Protein 9LB6 (pdb70)

Radius of gyration: 27.04 Å; Cα contacts (8 Å, |Δi|>4): 1771; chains: 1; bounding box: 59×64×82 Å

Sequence (775 aa):
AWRLMYNGLETEKRAYGQESLLTLGNGYVGWRGASVFQSFDEHNYPGLYVAGVFNQTRTEVANKDVVNEDMVNLPNPQLFKLTLDDQPVVINHDTITHREAGVDFQNGLFTEELTVAVPQGQLTLRTVKAVDPKQYHMLGIQLAITADFSAQLQVESIIDGTLLNQNVARYRAFDSREFNVTEIAGDILTAKTRSTDIDIVVGAETTSDVMTFQNVEGPADMQVSTGEVTLQTNQTVQIDKLIAIGTSYELSEPLVFVQAALATHSVDKVIESSTAYWQEVWETADIQLDSDDPDMQLMIRMNIFHIRQAAQHEANKDLDASVGSRGLTGEGYRGHIFWDEIFVVPYYAANDPETARDILRYRIKRIDAAKKNAILDGEAGAMFPWQSGMYGDEQSQFIHLNTVNNEWEPDNSRLQRHVSLTIAYNIWVYTQITGDTSLLREGGLELLLETTKFWLNKAEEDADGRYHIAGVMGPDEYHEAYPGTEAGGIKDNAYTNLMLTWSLNWLLELAETQTEMFESVAHETDFGSDWLNLAKNVSKGLALEISPEGIIAQYAGYFDLEAVDFAAYEAKYGDIHRIDRLLKAEGLSPDDYQVAKQADTLMTIYNLGNRHMAKLVAQLGYDLPENWLALNKDYYLARTVHGSTTSRPVFAGIDVTLNNMDEALDYLTTAIGSDYYDIQGGTTAEGVHIGVMGETLEVIQNEFGGVMLRDGLVSIAPNLPTSWHRLAFTQKYRGTMLTFEMTPEAVTVMADAPLDVEVYGQPVSLAANTAQTFT

Solvent-accessible surface area: 28488 Å² total; per-residue (Å²): 85,48,135,0,66,27,110,32,66,54,61,101,78,92,11,3,3,27,10,0,4,0,2,0,6,2,1,0,0,2,4,1,5,0,14,1,16,18,48,85,51,113,40,18,2,8,4,2,0,0,8,14,1,9,0,45,7,161,19,122,45,38,142,93,92,16,53,7,1,14,5,0,3,0,0,6,0,1,4,2,95,6,22,4,73,128,118,100,17,85,18,56,56,136,29,20,91,74,28,55,1,1,0,36,0,89,32,2,23,1,36,8,44,3,17,0,49,14,138,70,29,85,0,40,1,106,1,9,1,0,6,0,2,95,107,22,11,6,0,0,0,40,0,17,0,27,1,72,20,65,8,74,0,58,0,53,1,2,0,11,0,58,27,71,15,26,1,2,46,131,36,86,85,50,47,12,46,2,2,81,28,78,90,69,51,46,52,12,0,19,0,81,3,114,67,9,97,4,50,0,1,0,0,5,60,10,62,25,147,94,16,118,24,114,47,65,181,32,81,87,51,29,5,4,10,28,6,108,18,63,0,82,74,109,100,68,6,94,1,39,2,2,0,0,0,0,0,41,60,42,34,116,112,13,68,84,77,0,93,56,12,11,87,102,36,30,4,92,115,0,32,106,23,1,43,47,26,7,119,107,18,23,114,47,5,17,3,70,6,77,29,104,41,129,46,2,30,22,1,0,17,2,2,0,0,2,0,17,9,10,0,6,50,67,0,3,80,77,9,29,6,16,5,6,14,11,3,22,8,1,6,0,103,37,7,4,8,18,12,29,4,1,7,1,0,37,18,0,1,7,9,25,35,97,0,0,50,8,0,3,74,7,2,25,134,10,5,96,21,0,63,130,9,0,125,128,47,69,37,33,13,0,0,2,1,12,34,1,0,26,110,0,52,15,26,6,60,96,66,105,45,34,131,138,77,116,119,58,77,89,25,23,35,43,21,2,8,0,1,1,2,0,1,1,5,1,1,12,2,6,14,35,8,26,40,39,48,42,1,1,141,110,10,0,0,53,0,2,0,10,4,2,29,0,2,3,78,34,17,102,110,57,113,133,34,62,17,32,0,27,25,1,5,3,1,1,59,8,3,60,7,65,65,90,64,156,69,23,7,2,79,9,1,1,0,0,0,0,0,0,0,6,2,0,44,9,0,32,87,8,19,140,88,48,50,133,3,11,111,56,12,12,152,125,9,107,7,32,88,108,50,40,85,52,0,94,82,0,0,114,8,0,9,16,68,42,19,136,119,2,11,0,2,3,2,18,24,0,56,130,19,109,74,16,91,39,70,51,33,85,90,148,88,52,84,18,52,51,0,14,148,35,2,115,90,62,70,70,43,7,22,52,34,19,0,2,32,16,5,6,2,2,4,0,14,17,0,3,17,41,150,44,0,20,113,2,0,64,50,1,56,44,133,39,41,173,86,16,12,34,59,0,10,84,39,8,36,67,51,15,13,19,14,26,47,14,0,77,1,4,0,0,4,3,0,6,70,44,105,65,40,119,55,0,38,88,39,0,42,74,5,6,3,34,5,50,98,16,156,127,23,14,34,1,4,36,0,0,33,3,4,5,4,3,0,0,2,20,0,0,8,33,30,0,0,10,0,38,7,22,58,40,53,0,27,0,44,11,48,14,6,124,26,1,91,76,0,11,7,22,2,58,7,110,78,14,45,0,53,6,73,0,51,48,140,28,2,34,0,50,0,65,30,102,33,106,3,52,5,110,48,112,112,20,82,4,54,40,96,76,54,60,80,46,140

Organism: NCBI:txid759620

InterPro domains:
  IPR005194 Glycoside hydrolase family 65, C-terminal [PF03633] (714-770)
  IPR005195 Glycoside hydrolase, family 65, central catalytic [PF03632] (305-701)
  IPR005196 Glycoside hydrolase, family 65, N-terminal [PF03636] (17-252)
  IPR008928 Six-hairpin glycosidase superfamily [SSF48208] (264-765)
  IPR011013 Galactose mutarotase-like domain superfamily [SSF74650] (4-254)
  IPR012341 Six-hairpin glycosidase-like superfamily [G3DSA:1.50.10.10] (300-703)
  IPR017045 Maltose phosphorylase/glycosyl hydrolase/vacuolar acid trehalase [PIRSF036289] (4-774)
  IPR037018 Glycoside hydrolase family 65, N-terminal domain [G3DSA:2.70.98.40] (1-255)

B-factor: mean 20.32, std 10.54, range [5.59, 82.86]

Structure (mmCIF, N/CA/C/O backbone):
data_9LB6
#
_entry.id   9LB6
#
_cell.length_a   179.541
_cell.length_b   61.695
_cell.length_c   77.048
_cell.angle_alpha   90.000
_cell.angle_beta   105.820
_cell.angle_gamma   90.000
#
_symmetry.space_group_name_H-M   'C 1 2 1'
#
loop_
_entity.id
_entity.type
_entity.pdbx_description
1 polymer 'Trehalose-6-phosphate hydrolase'
2 non-polymer 'TETRAETHYLENE GLYCOL'
3 water water
#
loop_
_atom_site.group_PDB
_atom_site.id
_atom_site.type_symbol
_atom_site.label_atom_id
_atom_site.label_alt_id
_atom_site.label_comp_id
_atom_site.label_asym_id
_atom_site.label_entity_id
_atom_site.label_seq_id
_atom_site.pdbx_PDB_ins_code
_atom_site.Cartn_x
_atom_site.Cartn_y
_atom_site.Cartn_z
_atom_site.occupancy
_atom_site.B_iso_or_equiv
_atom_site.auth_seq_id
_atom_site.auth_comp_id
_atom_site.auth_asym_id
_atom_site.auth_atom_id
_atom_site.pdbx_PDB_model_num
ATOM 1 N N . ALA A 1 1 ? -12.33888 -18.87600 2.22307 1.000 27.31516 5 ALA A N 1
ATOM 2 C CA . ALA A 1 1 ? -13.04989 -19.05999 0.96860 1.000 25.53725 5 ALA A CA 1
ATOM 3 C C . ALA A 1 1 ? -14.41920 -18.39691 0.99864 1.000 20.10349 5 ALA A C 1
ATOM 4 O O . ALA A 1 1 ? -14.80123 -17.71152 0.05008 1.000 14.91811 5 ALA A O 1
ATOM 6 N N . TRP A 1 2 ? -15.14679 -18.62422 2.09689 1.000 16.68142 6 TRP A N 1
ATOM 7 C CA . TRP A 1 2 ? -16.53126 -18.20071 2.23573 1.000 20.23070 6 TRP A CA 1
ATOM 8 C C . TRP A 1 2 ? -16.77752 -17.24017 3.38587 1.000 18.64159 6 TRP A C 1
ATOM 9 O O . TRP A 1 2 ? -17.88635 -16.69823 3.48631 1.000 20.81992 6 TRP A O 1
ATOM 20 N N . ARG A 1 3 ? -15.80884 -17.02682 4.26717 1.000 14.00023 7 ARG A N 1
ATOM 21 C CA . ARG A 1 3 ? -16.03267 -16.22911 5.46388 1.000 17.69125 7 ARG A CA 1
ATOM 22 C C . ARG A 1 3 ? -15.04803 -15.07662 5.50556 1.000 20.52450 7 ARG A C 1
ATOM 23 O O . ARG A 1 3 ? -13.83688 -15.28070 5.37211 1.000 19.78442 7 ARG A O 1
ATOM 31 N N . LEU A 1 4 ? -15.57328 -13.87609 5.70628 1.000 16.56995 8 LEU A N 1
ATOM 32 C CA . LEU A 1 4 ? -14.76724 -12.69914 6.01073 1.000 19.51679 8 LEU A CA 1
ATOM 33 C C . LEU A 1 4 ? -14.59904 -12.62362 7.52373 1.000 22.51661 8 LEU A C 1
ATOM 34 O O . LEU A 1 4 ? -15.57588 -12.38317 8.23498 1.000 19.28136 8 LEU A O 1
ATOM 39 N N . MET A 1 5 ? -13.36881 -12.83075 8.01171 1.000 20.85494 9 MET A N 1
ATOM 40 C CA . MET A 1 5 ? -13.04646 -12.91370 9.43817 1.000 23.13813 9 MET A CA 1
ATOM 41 C C . MET A 1 5 ? -12.00618 -11.88050 9.84690 1.000 24.14153 9 MET A C 1
ATOM 42 O O . MET A 1 5 ? -11.02376 -11.65539 9.13378 1.000 21.32656 9 MET A O 1
ATOM 47 N N . TYR A 1 6 ? -12.20293 -11.29572 11.02621 1.000 17.84711 10 TYR A N 1
ATOM 48 C CA . TYR A 1 6 ? -11.22864 -10.41323 11.64562 1.000 20.55368 10 TYR A CA 1
ATOM 49 C C . TYR A 1 6 ? -10.91909 -10.91409 13.05153 1.000 24.29508 10 TYR A C 1
ATOM 50 O O . TYR A 1 6 ? -11.82170 -11.34356 13.78056 1.000 21.38560 10 TYR A O 1
ATOM 59 N N . ASN A 1 7 ? -9.63858 -10.88281 13.41576 1.000 22.12411 11 ASN A N 1
ATOM 60 C CA . ASN A 1 7 ? -9.17391 -11.26588 14.74205 1.000 25.90042 11 ASN A CA 1
ATOM 61 C C . ASN A 1 7 ? -8.45122 -10.09968 15.39388 1.000 27.36389 11 ASN A C 1
ATOM 62 O O . ASN A 1 7 ? -7.62176 -9.43957 14.75918 1.000 31.54610 11 ASN A O 1
ATOM 67 N N . GLY A 1 8 ? -8.75031 -9.86583 16.66609 1.000 26.11819 12 GLY A N 1
ATOM 68 C CA . GLY A 1 8 ? -8.12773 -8.79365 17.40987 1.000 21.09783 12 GLY A CA 1
ATOM 69 C C . GLY A 1 8 ? -8.85260 -7.47198 17.23755 1.000 26.68407 12 GLY A C 1
ATOM 70 O O . GLY A 1 8 ? -9.56882 -7.23624 16.26334 1.000 29.14490 12 GLY A O 1
ATOM 71 N N . LEU A 1 9 ? -8.65362 -6.59551 18.21461 1.000 25.91616 13 LEU A N 1
ATOM 72 C CA . LEU A 1 9 ? -9.26803 -5.28069 18.18622 1.000 23.82036 13 LEU A CA 1
ATOM 73 C C . LEU A 1 9 ? -8.57277 -4.38198 17.17433 1.000 25.81668 13 LEU A C 1
ATOM 74 O O . LEU A 1 9 ? -7.36222 -4.48153 16.94574 1.000 26.40784 13 LEU A O 1
ATOM 79 N N . GLU A 1 10 ? -9.35803 -3.50367 16.56458 1.000 23.50497 14 GLU A N 1
ATOM 80 C CA . GLU A 1 10 ? -8.86506 -2.43014 15.71416 1.000 24.62773 14 GLU A CA 1
ATOM 81 C C . GLU A 1 10 ? -9.34185 -1.11128 16.29692 1.000 23.52436 14 GLU A C 1
ATOM 82 O O . GLU A 1 10 ? -10.23249 -1.07537 17.15208 1.000 22.49621 14 GLU A O 1
ATOM 88 N N . THR A 1 11 ? -8.75057 -0.01331 15.82868 1.000 19.00796 15 THR A N 1
ATOM 89 C CA . THR A 1 11 ? -9.05937 1.29398 16.37449 1.000 21.59204 15 THR A CA 1
ATOM 90 C C . THR A 1 11 ? -9.42757 2.27705 15.27158 1.000 22.13333 15 THR A C 1
ATOM 91 O O . THR A 1 11 ? -9.05315 2.11844 14.10509 1.000 19.39045 15 THR A O 1
ATOM 95 N N . GLU A 1 12 ? -10.18676 3.29419 15.68128 1.000 20.78514 16 GLU A N 1
ATOM 96 C CA . GLU A 1 12 ? -10.54041 4.48532 14.89380 1.000 20.77504 16 GLU A CA 1
ATOM 97 C C . GLU A 1 12 ? -11.01911 4.05776 13.50526 1.000 24.87658 16 GLU A C 1
ATOM 98 O O . GLU A 1 12 ? -11.84707 3.13873 13.40815 1.000 19.73592 16 GLU A O 1
ATOM 104 N N . LYS A 1 13 ? -10.55017 4.68960 12.42233 1.000 19.21105 17 LYS A N 1
ATOM 105 C CA . LYS A 1 13 ? -11.15644 4.44309 11.11822 1.000 22.46815 17 LYS A CA 1
ATOM 106 C C . LYS A 1 13 ? -10.91259 3.02434 10.61346 1.000 20.91121 17 LYS A C 1
ATOM 107 O O . LYS A 1 13 ? -11.68818 2.53630 9.78599 1.000 19.75914 17 LYS A O 1
ATOM 113 N N . ARG A 1 14 ? -9.86842 2.34615 11.09605 1.000 20.03334 18 ARG A N 1
ATOM 114 C CA . ARG A 1 14 ? -9.68131 0.94347 10.74255 1.000 23.27601 18 ARG A CA 1
ATOM 115 C C . ARG A 1 14 ? -10.79855 0.08346 11.31755 1.000 22.06449 18 ARG A C 1
ATOM 116 O O . ARG A 1 14 ? -11.27819 -0.85105 10.65952 1.000 22.22518 18 ARG A O 1
ATOM 124 N N . ALA A 1 15 ? -11.21143 0.37440 12.54956 1.000 16.46745 19 ALA A N 1
ATOM 125 C CA . ALA A 1 15 ? -12.34210 -0.32915 13.14183 1.000 20.18064 19 ALA A CA 1
ATOM 126 C C . ALA A 1 15 ? -13.63882 -0.00718 12.40741 1.000 14.69304 19 ALA A C 1
ATOM 127 O O . ALA A 1 15 ? -14.44824 -0.90289 12.14333 1.000 14.15178 19 ALA A O 1
ATOM 129 N N . TYR A 1 16 ? -13.86570 1.27294 12.09827 1.000 15.50272 20 TYR A N 1
ATOM 130 C CA . TYR A 1 16 ? -15.04426 1.65511 11.31895 1.000 16.27470 20 TYR A CA 1
ATOM 131 C C . TYR A 1 16 ? -15.07520 0.91917 9.98698 1.000 15.63523 20 TYR A C 1
ATOM 132 O O . TYR A 1 16 ? -16.14696 0.52695 9.50947 1.000 13.29322 20 TYR A O 1
ATOM 141 N N . GLY A 1 17 ? -13.90580 0.74452 9.36569 1.000 13.57845 21 GLY A N 1
ATOM 142 C CA . GLY A 1 17 ? -13.85829 0.11219 8.05408 1.000 16.95163 21 GLY A CA 1
ATOM 143 C C . GLY A 1 17 ? -14.25652 -1.34913 8.09971 1.000 16.10818 21 GLY A C 1
ATOM 144 O O . GLY A 1 17 ? -14.92437 -1.85048 7.18805 1.000 13.86612 21 GLY A O 1
ATOM 145 N N . GLN A 1 18 ? -13.86520 -2.05216 9.16969 1.000 14.07275 22 GLN A N 1
ATOM 146 C CA . GLN A 1 18 ? -14.30563 -3.43274 9.34173 1.000 15.61749 22 GLN A CA 1
ATOM 147 C C . GLN A 1 18 ? -15.81653 -3.50186 9.53335 1.000 13.55957 22 GLN A C 1
ATOM 148 O O . GLN A 1 18 ? -16.48082 -4.36362 8.95038 1.000 14.09825 22 GLN A O 1
ATOM 154 N N . GLU A 1 19 ? -16.37332 -2.60019 10.34661 1.000 14.58164 23 GLU A N 1
ATOM 155 C CA . GLU A 1 19 ? -17.82292 -2.54974 10.52432 1.000 12.48974 23 GLU A CA 1
ATOM 156 C C . GLU A 1 19 ? -18.52896 -2.39666 9.18328 1.000 11.96357 23 GLU A C 1
ATOM 157 O O . GLU A 1 19 ? -19.56939 -3.02051 8.94956 1.000 14.44870 23 GLU A O 1
ATOM 163 N N . SER A 1 20 ? -17.98335 -1.56079 8.29513 1.000 10.78108 24 SER A N 1
ATOM 164 C CA . SER A 1 20 ? -18.59088 -1.37788 6.97682 1.000 14.60697 24 SER A CA 1
ATOM 165 C C . SER A 1 20 ? -18.62710 -2.68949 6.20504 1.000 11.84427 24 SER A C 1
ATOM 166 O O . SER A 1 20 ? -19.66600 -3.07515 5.66492 1.000 12.69408 24 SER A O 1
ATOM 169 N N . LEU A 1 21 ? -17.49763 -3.39013 6.14375 1.000 11.40749 25 LEU A N 1
ATOM 170 C CA . LEU A 1 21 ? -17.43875 -4.63737 5.39326 1.000 13.72560 25 LEU A CA 1
ATOM 171 C C . LEU A 1 21 ? -18.23331 -5.75342 6.05752 1.000 12.44437 25 LEU A C 1
ATOM 172 O O . LEU A 1 21 ? -18.62044 -6.71612 5.37740 1.000 12.42114 25 LEU A O 1
ATOM 177 N N . LEU A 1 22 ? -18.50379 -5.64698 7.35780 1.000 10.57431 26 LEU A N 1
ATOM 178 C CA . LEU A 1 22 ? -19.31897 -6.62985 8.06446 1.000 10.83472 26 LEU A CA 1
ATOM 179 C C . LEU A 1 22 ? -20.79489 -6.26110 8.08861 1.000 10.42716 26 LEU A C 1
ATOM 180 O O . LEU A 1 22 ? -21.56821 -6.87639 8.82748 1.000 10.67038 26 LEU A O 1
ATOM 185 N N . THR A 1 23 ? -21.19331 -5.26973 7.30643 1.000 11.21126 27 THR A N 1
ATOM 186 C CA . THR A 1 23 ? -22.59192 -4.87112 7.23929 1.000 10.04847 27 THR A CA 1
ATOM 187 C C . THR A 1 23 ? -23.44132 -5.99735 6.65731 1.000 11.05316 27 THR A C 1
ATOM 188 O O . THR A 1 23 ? -23.03060 -6.68739 5.71710 1.000 11.18618 27 THR A O 1
ATOM 192 N N . LEU A 1 24 ? -24.62644 -6.18716 7.22916 1.000 10.14136 28 LEU A N 1
ATOM 193 C CA . LEU A 1 24 ? -25.66024 -7.03850 6.66016 1.000 10.43081 28 LEU A CA 1
ATOM 194 C C . LEU A 1 24 ? -26.76942 -6.18292 6.06493 1.000 10.33372 28 LEU A C 1
ATOM 195 O O . LEU A 1 24 ? -27.05883 -5.08486 6.54832 1.000 12.87656 28 LEU A O 1
ATOM 200 N N . GLY A 1 25 ? -27.39400 -6.69661 5.01312 1.000 10.97068 29 GLY A N 1
ATOM 201 C CA . GLY A 1 25 ? -28.48475 -5.97293 4.38014 1.000 9.94310 29 GLY A CA 1
ATOM 202 C C . GLY A 1 25 ? -29.29737 -6.86149 3.47019 1.000 8.77214 29 GLY A C 1
ATOM 203 O O . GLY A 1 25 ? -28.89121 -7.97396 3.13229 1.000 8.54275 29 GLY A O 1
ATOM 204 N N . ASN A 1 26 ? -30.47037 -6.35598 3.07965 1.000 9.42426 30 ASN A N 1
ATOM 205 C CA . ASN A 1 26 ? -31.40925 -7.14815 2.29235 1.000 9.44708 30 ASN A CA 1
ATOM 206 C C . ASN A 1 26 ? -32.16731 -6.28607 1.28452 1.000 8.67434 30 ASN A C 1
ATOM 207 O O . ASN A 1 26 ? -33.31192 -6.60086 0.93759 1.000 8.69508 30 ASN A O 1
ATOM 212 N N . GLY A 1 27 ? -31.57036 -5.17449 0.83980 1.000 8.66515 31 GLY A N 1
ATOM 213 C CA . GLY A 1 27 ? -32.26199 -4.27626 -0.06757 1.000 7.94261 31 GLY A CA 1
ATOM 214 C C . GLY A 1 27 ? -33.10769 -3.23617 0.65522 1.000 10.92990 31 GLY A C 1
ATOM 215 O O . GLY A 1 27 ? -33.19405 -2.08650 0.21782 1.000 10.34719 31 GLY A O 1
ATOM 216 N N . TYR A 1 28 ? -33.71418 -3.61788 1.78011 1.000 8.70762 32 TYR A N 1
ATOM 217 C CA . TYR A 1 28 ? -34.52276 -2.68505 2.56353 1.000 8.41363 32 TYR A CA 1
ATOM 218 C C . TYR A 1 28 ? -33.70897 -1.99688 3.65603 1.000 10.76682 32 TYR A C 1
ATOM 219 O O . TYR A 1 28 ? -33.81449 -0.77965 3.82957 1.000 10.01270 32 TYR A O 1
ATOM 228 N N . VAL A 1 29 ? -32.87451 -2.75001 4.38459 1.000 10.61101 33 VAL A N 1
ATOM 229 C CA . VAL A 1 29 ? -32.00564 -2.17718 5.40256 1.000 9.25493 33 VAL A CA 1
ATOM 230 C C . VAL A 1 29 ? -30.55385 -2.46884 5.04976 1.000 10.03271 33 VAL A C 1
ATOM 231 O O . VAL A 1 29 ? -30.22957 -3.38264 4.27834 1.000 9.10350 33 VAL A O 1
ATOM 235 N N . GLY A 1 30 ? -29.69185 -1.64262 5.61025 1.000 8.15066 34 GLY A N 1
ATOM 236 C CA . GLY A 1 30 ? -28.29063 -1.98175 5.76881 1.000 9.25943 34 GLY A CA 1
ATOM 237 C C . GLY A 1 30 ? -27.93681 -1.74833 7.22213 1.000 13.35095 34 GLY A C 1
ATOM 238 O O . GLY A 1 30 ? -28.36463 -0.76589 7.82310 1.000 10.96460 34 GLY A O 1
ATOM 239 N N . TRP A 1 31 ? -27.17165 -2.67966 7.78988 1.000 11.31380 35 TRP A N 1
ATOM 240 C CA . TRP A 1 31 ? -27.00607 -2.74990 9.24174 1.000 9.63715 35 TRP A CA 1
ATOM 241 C C . TRP A 1 31 ? -25.52774 -2.99927 9.52477 1.000 10.46220 35 TRP A C 1
ATOM 242 O O . TRP A 1 31 ? -25.03718 -4.11748 9.33428 1.000 12.13864 35 TRP A O 1
ATOM 253 N N . ARG A 1 32 ? -24.83261 -1.96091 9.97943 1.000 10.28975 36 ARG A N 1
ATOM 254 C CA . ARG A 1 32 ? -23.38330 -2.00597 10.12520 1.000 11.68819 36 ARG A CA 1
ATOM 255 C C . ARG A 1 32 ? -22.96963 -3.08484 11.11203 1.000 12.06518 36 ARG A C 1
ATOM 256 O O . ARG A 1 32 ? -23.67403 -3.37257 12.07879 1.000 11.25982 36 ARG A O 1
ATOM 264 N N . GLY A 1 33 ? -21.78758 -3.64771 10.88107 1.000 12.77254 37 GLY A N 1
ATOM 265 C CA . GLY A 1 33 ? -21.28133 -4.72020 11.71367 1.000 14.13276 37 GLY A CA 1
ATOM 266 C C . GLY A 1 33 ? -20.61862 -4.23952 12.98528 1.000 15.42903 37 GLY A C 1
ATOM 267 O O . GLY A 1 33 ? -19.54136 -4.72154 13.34993 1.000 15.45594 37 GLY A O 1
ATOM 268 N N . ALA A 1 34 ? -21.24460 -3.27300 13.65289 1.000 12.34287 38 ALA A N 1
ATOM 269 C CA . ALA A 1 34 ? -20.77436 -2.78407 14.93835 1.000 11.93532 38 ALA A CA 1
ATOM 270 C C . ALA A 1 34 ? -21.15963 -3.76330 16.04159 1.000 16.85901 38 ALA A C 1
ATOM 271 O O . ALA A 1 34 ? -22.16388 -4.48867 15.94270 1.000 14.89089 38 ALA A O 1
ATOM 273 N N . SER A 1 35 ? -20.34119 -3.78889 17.09314 1.000 14.63544 39 SER A N 1
ATOM 274 C CA . SER A 1 35 ? -20.63814 -4.62181 18.25507 1.000 15.36190 39 SER A CA 1
ATOM 275 C C . SER A 1 35 ? -21.91725 -4.14487 18.92796 1.000 12.39807 39 SER A C 1
ATOM 276 O O . SER A 1 35 ? -22.14397 -2.94304 19.06823 1.000 11.82579 39 SER A O 1
ATOM 279 N N . VAL A 1 36 ? -22.74488 -5.09676 19.37206 1.000 13.96573 40 VAL A N 1
ATOM 280 C CA . VAL A 1 36 ? -24.01178 -4.73006 19.99990 1.000 14.11874 40 VAL A CA 1
ATOM 281 C C . VAL A 1 36 ? -23.81014 -4.04038 21.34306 1.000 16.78476 40 VAL A C 1
ATOM 282 O O . VAL A 1 36 ? -24.73546 -3.37423 21.83404 1.000 14.76195 40 VAL A O 1
ATOM 286 N N . PHE A 1 37 ? -22.61278 -4.12925 21.93380 1.000 13.87743 41 PHE A N 1
ATOM 287 C CA . PHE A 1 37 ? -22.37613 -3.55924 23.25720 1.000 13.34521 41 PHE A CA 1
ATOM 288 C C . PHE A 1 37 ? -21.91220 -2.11561 23.22305 1.000 15.56089 41 PHE A C 1
ATOM 289 O O . PHE A 1 37 ? -21.74285 -1.50815 24.28799 1.000 18.53822 41 PHE A O 1
ATOM 297 N N . GLN A 1 38 ? -21.72621 -1.54190 22.04250 1.000 13.83732 42 GLN A N 1
ATOM 298 C CA . GLN A 1 38 ? -21.12420 -0.22694 21.91196 1.000 15.48585 42 GLN A CA 1
ATOM 299 C C . GLN A 1 38 ? -22.07917 0.77598 21.29098 1.000 16.15136 42 GLN A C 1
ATOM 300 O O . GLN A 1 38 ? -22.99782 0.42067 20.54634 1.000 17.41272 42 GLN A O 1
ATOM 306 N N . SER A 1 39 ? -21.83169 2.03717 21.60465 1.000 17.03575 43 SER A N 1
ATOM 307 C CA . SER A 1 39 ? -22.43204 3.17542 20.93658 1.000 14.96882 43 SER A CA 1
ATOM 308 C C . SER A 1 39 ? -21.34684 3.91801 20.16499 1.000 17.21166 43 SER A C 1
ATOM 309 O O . SER A 1 39 ? -20.16576 3.57721 20.23595 1.000 18.36467 43 SER A O 1
ATOM 312 N N . PHE A 1 40 ? -21.75452 4.94505 19.42204 1.000 16.47583 44 PHE A N 1
ATOM 313 C CA . PHE A 1 40 ? -20.79941 5.73179 18.65086 1.000 18.37257 44 PHE A CA 1
ATOM 314 C C . PHE A 1 40 ? -19.70034 6.27101 19.56131 1.000 18.76912 44 PHE A C 1
ATOM 315 O O . PHE A 1 40 ? -19.98051 6.98352 20.53062 1.000 16.92828 44 PHE A O 1
ATOM 323 N N . ASP A 1 41 ? -18.46027 5.88722 19.27467 1.000 19.06820 45 ASP A N 1
ATOM 324 C CA . ASP A 1 41 ? -17.28284 6.53998 19.85519 1.000 20.47489 45 ASP A CA 1
ATOM 325 C C . ASP A 1 41 ? -16.13796 6.41394 18.85340 1.000 22.62259 45 ASP A C 1
ATOM 326 O O . ASP A 1 41 ? -16.36066 6.14000 17.66847 1.000 19.83210 45 ASP A O 1
ATOM 331 N N . GLU A 1 42 ? -14.90113 6.58535 19.33112 1.000 20.96576 46 GLU A N 1
ATOM 332 C CA . GLU A 1 42 ? -13.76962 6.61446 18.41402 1.000 23.20971 46 GLU A CA 1
ATOM 333 C C . GLU A 1 42 ? -13.52126 5.27726 17.72846 1.000 19.05333 46 GLU A C 1
ATOM 334 O O . GLU A 1 42 ? -12.91009 5.26416 16.66274 1.000 22.15386 46 GLU A O 1
ATOM 340 N N . HIS A 1 43 ? -13.98676 4.16123 18.28746 1.000 17.74476 47 HIS A N 1
ATOM 341 C CA . HIS A 1 43 ? -13.71268 2.85281 17.71601 1.000 18.52101 47 HIS A CA 1
ATOM 342 C C . HIS A 1 43 ? -14.95824 2.10514 17.25042 1.000 18.91088 47 HIS A C 1
ATOM 343 O O . HIS A 1 43 ? -14.82247 0.98908 16.74199 1.000 16.84714 47 HIS A O 1
ATOM 350 N N . ASN A 1 44 ? -16.15450 2.67494 17.40961 1.000 14.35529 48 ASN A N 1
ATOM 351 C CA . ASN A 1 44 ? -17.40976 1.97590 17.13402 1.000 15.91393 48 ASN A CA 1
ATOM 352 C C . ASN A 1 44 ? -18.38610 2.93073 16.47639 1.000 15.30533 48 ASN A C 1
ATOM 353 O O . ASN A 1 44 ? -18.43657 4.10742 16.84414 1.000 15.01737 48 ASN A O 1
ATOM 358 N N . TYR A 1 45 ? -19.17379 2.42870 15.52001 1.000 15.55380 49 TYR A N 1
ATOM 359 C CA . TYR A 1 45 ? -20.24132 3.23456 14.92555 1.000 11.07546 49 TYR A CA 1
ATOM 360 C C . TYR A 1 45 ? -21.39919 2.33910 14.49713 1.000 13.82734 49 TYR A C 1
ATOM 361 O O . TYR A 1 45 ? -21.44096 1.84173 13.36018 1.000 12.69826 49 TYR A O 1
ATOM 370 N N . PRO A 1 46 ? -22.36973 2.12666 15.38160 1.000 14.18398 50 PRO A N 1
ATOM 371 C CA . PRO A 1 46 ? -23.61306 1.46852 14.96367 1.000 12.75326 50 PRO A CA 1
ATOM 372 C C . PRO A 1 46 ? -24.32450 2.30175 13.91438 1.000 11.71584 50 PRO A C 1
ATOM 373 O O . PRO A 1 46 ? -24.36550 3.53262 13.99024 1.000 10.98768 50 PRO A O 1
ATOM 377 N N . GLY A 1 47 ? -24.85201 1.61588 12.90713 1.000 12.65565 51 GLY A N 1
ATOM 378 C CA . GLY A 1 47 ? -25.57097 2.25762 11.82730 1.000 11.66986 51 GLY A CA 1
ATOM 379 C C . GLY A 1 47 ? -26.64888 1.34299 11.28106 1.000 11.67587 51 GLY A C 1
ATOM 380 O O . GLY A 1 47 ? -26.42949 0.14333 11.08151 1.000 10.50182 51 GLY A O 1
ATOM 381 N N . LEU A 1 48 ? -27.83285 1.90087 11.08188 1.000 10.89036 52 LEU A N 1
ATOM 382 C CA . LEU A 1 48 ? -28.96581 1.17711 10.51828 1.000 10.76176 52 LEU A CA 1
ATOM 383 C C . LEU A 1 48 ? -29.63445 2.12561 9.53707 1.000 11.45193 52 LEU A C 1
ATOM 384 O O . LEU A 1 48 ? -30.04455 3.22169 9.93057 1.000 9.82230 52 LEU A O 1
ATOM 389 N N . TYR A 1 49 ? -29.69514 1.73795 8.25947 1.000 10.86627 53 TYR A N 1
ATOM 390 C CA . TYR A 1 49 ? -30.22100 2.59566 7.20841 1.000 9.58483 53 TYR A CA 1
ATOM 391 C C . TYR A 1 49 ? -31.33417 1.88630 6.44922 1.000 12.60138 53 TYR A C 1
ATOM 392 O O . TYR A 1 49 ? -31.28259 0.67188 6.23711 1.000 11.10017 53 TYR A O 1
ATOM 401 N N . VAL A 1 50 ? -32.32971 2.65898 6.01582 1.000 10.03593 54 VAL A N 1
ATOM 402 C CA . VAL A 1 50 ? -33.45598 2.12216 5.25880 1.000 9.67740 54 VAL A CA 1
ATOM 403 C C . VAL A 1 50 ? -33.44728 2.77032 3.88558 1.000 10.32421 54 VAL A C 1
ATOM 404 O O . VAL A 1 50 ? -33.32804 3.99775 3.77749 1.000 9.33143 54 VAL A O 1
ATOM 408 N N . ALA A 1 51 ? -33.60484 1.95176 2.84622 1.000 9.52337 55 ALA A N 1
ATOM 409 C CA . ALA A 1 51 ? -33.67746 2.42792 1.46840 1.000 8.36199 55 ALA A CA 1
ATOM 410 C C . ALA A 1 51 ? -34.62607 3.61187 1.31325 1.000 9.41371 55 ALA A C 1
ATOM 411 O O . ALA A 1 51 ? -35.80296 3.54076 1.68597 1.000 10.00725 55 ALA A O 1
ATOM 413 N N . GLY A 1 52 ? -34.10792 4.69973 0.73665 1.000 10.66430 56 GLY A N 1
ATOM 414 C CA . GLY A 1 52 ? -34.92021 5.85261 0.38887 1.000 7.58463 56 GLY A CA 1
ATOM 415 C C . GLY A 1 52 ? -35.29231 6.77427 1.53875 1.000 14.33993 56 GLY A C 1
ATOM 416 O O . GLY A 1 52 ? -36.04262 7.73712 1.31462 1.000 11.83938 56 GLY A O 1
ATOM 417 N N . VAL A 1 53 ? -34.80552 6.52381 2.75286 1.000 10.89491 57 VAL A N 1
ATOM 418 C CA . VAL A 1 53 ? -35.20038 7.29279 3.93301 1.000 8.94848 57 VAL A CA 1
ATOM 419 C C . VAL A 1 53 ? -34.12032 8.33893 4.20117 1.000 11.64777 57 VAL A C 1
ATOM 420 O O . VAL A 1 53 ? -33.05204 8.03531 4.75033 1.000 10.68619 57 VAL A O 1
ATOM 424 N N . PHE A 1 54 ? -34.42934 9.58908 3.84115 1.000 11.22540 58 PHE A N 1
ATOM 425 C CA . PHE A 1 54 ? -33.54410 10.73492 3.95923 1.000 11.61272 58 PHE A CA 1
ATOM 426 C C . PHE A 1 54 ? -34.16931 11.81011 4.84727 1.000 14.16204 58 PHE A C 1
ATOM 427 O O . PHE A 1 54 ? -35.39138 11.90634 4.98378 1.000 11.50587 58 PHE A O 1
ATOM 435 N N . ASN A 1 55 ? -33.31800 12.65402 5.42464 1.000 12.94983 59 ASN A N 1
ATOM 436 C CA . ASN A 1 55 ? -33.79502 13.86403 6.08183 1.000 14.86055 59 ASN A CA 1
ATOM 437 C C . ASN A 1 55 ? -32.95790 15.04602 5.61333 1.000 14.89998 59 ASN A C 1
ATOM 438 O O . ASN A 1 55 ? -31.76143 14.90352 5.35156 1.000 14.67188 59 ASN A O 1
ATOM 443 N N . GLN A 1 56 ? -33.58397 16.22035 5.52504 1.000 12.93052 60 GLN A N 1
ATOM 444 C CA . GLN A 1 56 ? -32.86523 17.43993 5.17494 1.000 14.68313 60 GLN A CA 1
ATOM 445 C C . GLN A 1 56 ? -32.61664 18.29410 6.41780 1.000 18.12476 60 GLN A C 1
ATOM 446 O O . GLN A 1 56 ? -33.53221 18.53254 7.20986 1.000 16.24973 60 GLN A O 1
ATOM 452 N N . THR A 1 57 ? -31.37662 18.73831 6.58260 1.000 14.94720 61 THR A N 1
ATOM 453 C CA . THR A 1 57 ? -30.96264 19.63102 7.65631 1.000 20.26454 61 THR A CA 1
ATOM 454 C C . THR A 1 57 ? -30.62450 21.01369 7.10554 1.000 21.68601 61 THR A C 1
ATOM 455 O O . THR A 1 57 ? -30.39793 21.19080 5.90585 1.000 21.12908 61 THR A O 1
ATOM 459 N N . ARG A 1 58 ? -30.56545 21.99436 8.00555 1.000 19.19809 62 ARG A N 1
ATOM 460 C CA . ARG A 1 58 ? -30.12006 23.34613 7.67206 1.000 20.87615 62 ARG A CA 1
ATOM 461 C C . ARG A 1 58 ? -29.07348 23.77085 8.68297 1.000 22.25219 62 ARG A C 1
ATOM 462 O O . ARG A 1 58 ? -29.33607 23.75419 9.89064 1.000 20.35181 62 ARG A O 1
ATOM 470 N N . THR A 1 59 ? -27.89280 24.15043 8.19714 1.000 20.52251 63 THR A N 1
ATOM 471 C CA . THR A 1 59 ? -26.80679 24.59697 9.05157 1.000 17.28934 63 THR A CA 1
ATOM 472 C C . THR A 1 59 ? -26.30845 25.94568 8.55980 1.000 27.48473 63 THR A C 1
ATOM 473 O O . THR A 1 59 ? -25.99285 26.09913 7.37560 1.000 26.47397 63 THR A O 1
ATOM 477 N N . GLU A 1 60 ? -26.22413 26.91447 9.46541 1.000 26.71574 64 GLU A N 1
ATOM 478 C CA . GLU A 1 60 ? -25.67296 28.21275 9.10175 1.000 33.28920 64 GLU A CA 1
ATOM 479 C C . GLU A 1 60 ? -24.15411 28.12840 9.14676 1.000 29.81487 64 GLU A C 1
ATOM 480 O O . GLU A 1 60 ? -23.57240 27.71940 10.16166 1.000 31.55242 64 GLU A O 1
ATOM 486 N N . VAL A 1 61 ? -23.51812 28.48082 8.03170 1.000 35.44399 65 VAL A N 1
ATOM 487 C CA . VAL A 1 61 ? -22.06711 28.47127 7.90291 1.000 40.73333 65 VAL A CA 1
ATOM 488 C C . VAL A 1 61 ? -21.68737 29.73640 7.14405 1.000 47.59654 65 VAL A C 1
ATOM 489 O O . VAL A 1 61 ? -22.06966 29.89913 5.97920 1.000 46.43774 65 VAL A O 1
ATOM 493 N N . ALA A 1 62 ? -20.97786 30.64762 7.81046 1.000 50.13377 66 ALA A N 1
ATOM 494 C CA . ALA A 1 62 ? -20.51597 31.90311 7.21103 1.000 46.08595 66 ALA A CA 1
ATOM 495 C C . ALA A 1 62 ? -21.67117 32.68704 6.58564 1.000 47.84732 66 ALA A C 1
ATOM 496 O O . ALA A 1 62 ? -21.69141 32.97421 5.38707 1.000 50.98511 66 ALA A O 1
ATOM 498 N N . ASN A 1 63 ? -22.64788 33.02803 7.42564 1.000 49.94628 67 ASN A N 1
ATOM 499 C CA . ASN A 1 63 ? -23.78354 33.86314 7.03262 1.000 51.99292 67 ASN A CA 1
ATOM 500 C C . ASN A 1 63 ? -24.57934 33.26057 5.88050 1.000 51.29756 67 ASN A C 1
ATOM 501 O O . ASN A 1 63 ? -25.27240 33.98203 5.15412 1.000 57.48077 67 ASN A O 1
ATOM 506 N N . LYS A 1 64 ? -24.49566 31.94525 5.69585 1.000 49.76670 68 LYS A N 1
ATOM 507 C CA . LYS A 1 64 ? -25.23474 31.26965 4.64305 1.000 49.09613 68 LYS A CA 1
ATOM 508 C C . LYS A 1 64 ? -25.76608 29.94073 5.15688 1.000 39.57103 68 LYS A C 1
ATOM 509 O O . LYS A 1 64 ? -25.08309 29.22881 5.90032 1.000 38.30078 68 LYS A O 1
ATOM 515 N N . ASP A 1 65 ? -26.99034 29.62177 4.74554 1.000 37.70819 69 ASP A N 1
ATOM 516 C CA . ASP A 1 65 ? -27.65746 28.38730 5.13188 1.000 34.73335 69 ASP A CA 1
ATOM 517 C C . ASP A 1 65 ? -27.22934 27.26423 4.19302 1.000 31.04877 69 ASP A C 1
ATOM 518 O O . ASP A 1 65 ? -27.45351 27.34692 2.98151 1.000 33.53267 69 ASP A O 1
ATOM 523 N N . VAL A 1 66 ? -26.61527 26.22208 4.74359 1.000 27.03458 70 VAL A N 1
ATOM 524 C CA . VAL A 1 66 ? -26.24237 25.03146 3.98555 1.000 20.59685 70 VAL A CA 1
ATOM 525 C C . VAL A 1 66 ? -27.28514 23.95090 4.26761 1.000 23.97120 70 VAL A C 1
ATOM 526 O O . VAL A 1 66 ? -27.40603 23.47854 5.40598 1.000 16.76222 70 VAL A O 1
ATOM 530 N N . VAL A 1 67 ? -28.03505 23.55060 3.23605 1.000 19.63026 71 VAL A N 1
ATOM 531 C CA . VAL A 1 67 ? -29.02079 22.47433 3.34025 1.000 20.45056 71 VAL A CA 1
ATOM 532 C C . VAL A 1 67 ? -28.40792 21.17486 2.82266 1.000 20.18027 71 VAL A C 1
ATOM 533 O O . VAL A 1 67 ? -27.89369 21.12279 1.69831 1.000 19.69272 71 VAL A O 1
ATOM 537 N N . ASN A 1 68 ? -28.46501 20.12424 3.64177 1.000 17.76409 72 ASN A N 1
ATOM 538 C CA . ASN A 1 68 ? -27.94148 18.80528 3.30464 1.000 18.16965 72 ASN A CA 1
ATOM 539 C C . ASN A 1 68 ? -29.06571 17.78640 3.40075 1.000 18.45933 72 ASN A C 1
ATOM 540 O O . ASN A 1 68 ? -29.87831 17.84608 4.32582 1.000 17.75623 72 ASN A O 1
ATOM 545 N N . GLU A 1 69 ? -29.10147 16.83895 2.47143 1.000 12.91347 73 GLU A N 1
ATOM 546 C CA . GLU A 1 69 ? -30.06685 15.74461 2.52802 1.000 14.31408 73 GLU A CA 1
ATOM 547 C C . GLU A 1 69 ? -29.29908 14.49432 2.94495 1.000 15.89747 73 GLU A C 1
ATOM 548 O O . GLU A 1 69 ? -28.47163 13.98711 2.18086 1.000 13.24665 73 GLU A O 1
ATOM 554 N N . ASP A 1 70 ? -29.55414 14.01828 4.16345 1.000 12.37506 74 ASP A N 1
ATOM 555 C CA . ASP A 1 70 ? -28.79456 12.93297 4.76644 1.000 12.85265 74 ASP A CA 1
ATOM 556 C C . ASP A 1 70 ? -29.61953 11.64688 4.73480 1.000 12.65506 74 ASP A C 1
ATOM 557 O O . ASP A 1 70 ? -30.79332 11.65704 5.12528 1.000 11.44605 74 ASP A O 1
ATOM 562 N N . MET A 1 71 ? -29.00751 10.54537 4.28351 1.000 9.45112 75 MET A N 1
ATOM 563 C CA . MET A 1 71 ? -29.52705 9.21328 4.60859 1.000 10.76591 75 MET A CA 1
ATOM 564 C C . MET A 1 71 ? -29.54745 9.05561 6.12961 1.000 10.92896 75 MET A C 1
ATOM 565 O O . MET A 1 71 ? -28.51197 9.22036 6.78168 1.000 11.49478 75 MET A O 1
ATOM 570 N N . VAL A 1 72 ? -30.69475 8.67174 6.69730 1.000 11.33430 76 VAL A N 1
ATOM 571 C CA . VAL A 1 72 ? -30.86438 8.68237 8.15510 1.000 11.26154 76 VAL A CA 1
ATOM 572 C C . VAL A 1 72 ? -30.27294 7.43412 8.80943 1.000 11.14154 76 VAL A C 1
ATOM 573 O O . VAL A 1 72 ? -30.63997 6.30072 8.47019 1.000 10.92021 76 VAL A O 1
ATOM 577 N N . ASN A 1 73 ? -29.42438 7.64180 9.81650 1.000 11.13571 77 ASN A N 1
ATOM 578 C CA . ASN A 1 73 ? -29.08507 6.59217 10.77854 1.000 12.10566 77 ASN A CA 1
ATOM 579 C C . ASN A 1 73 ? -30.27093 6.42688 11.72440 1.000 12.49829 77 ASN A C 1
ATOM 580 O O . ASN A 1 73 ? -30.58452 7.33544 12.50196 1.000 12.38652 77 ASN A O 1
ATOM 585 N N . LEU A 1 74 ? -30.93698 5.27401 11.65952 1.000 12.09258 78 LEU A N 1
ATOM 586 C CA . LEU A 1 74 ? -32.14733 5.04078 12.45612 1.000 11.00402 78 LEU A CA 1
ATOM 587 C C . LEU A 1 74 ? -31.79771 4.83859 13.93383 1.000 11.67353 78 LEU A C 1
ATOM 588 O O . LEU A 1 74 ? -30.65599 4.49907 14.26801 1.000 11.22517 78 LEU A O 1
ATOM 593 N N . PRO A 1 75 ? -32.76959 5.01941 14.83450 1.000 10.70326 79 PRO A N 1
ATOM 594 C CA . PRO A 1 75 ? -32.56706 4.60511 16.22919 1.000 9.35574 79 PRO A CA 1
ATOM 595 C C . PRO A 1 75 ? -31.95691 3.21214 16.28918 1.000 13.99001 79 PRO A C 1
ATOM 596 O O . PRO A 1 75 ? -32.34866 2.31481 15.54365 1.000 12.54706 79 PRO A O 1
ATOM 600 N N . ASN A 1 76 ? -30.94996 3.05322 17.14624 1.000 12.10299 80 ASN A N 1
ATOM 601 C CA . ASN A 1 76 ? -30.11762 1.85563 17.16072 1.000 12.99316 80 ASN A CA 1
ATOM 602 C C . ASN A 1 76 ? -30.79889 0.76008 17.97323 1.000 11.09811 80 ASN A C 1
ATOM 603 O O . ASN A 1 76 ? -30.87240 0.85675 19.20392 1.000 12.21596 80 ASN A O 1
ATOM 608 N N . PRO A 1 77 ? -31.27702 -0.30855 17.33972 1.000 13.85525 81 PRO A N 1
ATOM 609 C CA . PRO A 1 77 ? -32.04881 -1.32717 18.07016 1.000 10.83086 81 PRO A CA 1
ATOM 610 C C . PRO A 1 77 ? -31.23114 -2.46970 18.65455 1.000 10.80114 81 PRO A C 1
ATOM 611 O O . PRO A 1 77 ? -31.82526 -3.39032 19.22226 1.000 12.36748 81 PRO A O 1
ATOM 615 N N . GLN A 1 78 ? -29.90310 -2.45421 18.54428 1.000 12.56003 82 GLN A N 1
ATOM 616 C CA . GLN A 1 78 ? -29.08774 -3.60268 18.92202 1.000 13.36885 82 GLN A CA 1
ATOM 617 C C . GLN A 1 78 ? -28.33206 -3.39235 20.23199 1.000 15.75960 82 GLN A C 1
ATOM 618 O O . GLN A 1 78 ? -27.53568 -4.25432 20.61531 1.000 21.36799 82 GLN A O 1
ATOM 624 N N . LEU A 1 79 ? -28.55151 -2.28073 20.92428 1.000 12.02475 83 LEU A N 1
ATOM 625 C CA . LEU A 1 79 ? -27.69023 -1.90881 22.04281 1.000 15.66690 83 LEU A CA 1
ATOM 626 C C . LEU A 1 79 ? -28.01280 -2.78619 23.25101 1.000 17.26455 83 LEU A C 1
ATOM 627 O O . LEU A 1 79 ? -29.17394 -2.87785 23.66405 1.000 13.98611 83 LEU A O 1
ATOM 632 N N . PHE A 1 80 ? -26.99225 -3.43865 23.80781 1.000 14.70856 84 PHE A N 1
ATOM 633 C CA . PHE A 1 80 ? -27.13062 -4.22301 25.02942 1.000 13.27956 84 PHE A CA 1
ATOM 634 C C . PHE A 1 80 ? -26.20560 -3.64670 26.08965 1.000 19.67858 84 PHE A C 1
ATOM 635 O O . PHE A 1 80 ? -25.05119 -3.30695 25.79926 1.000 13.81252 84 PHE A O 1
ATOM 643 N N . LYS A 1 81 ? -26.71598 -3.52730 27.31460 1.000 16.38954 85 LYS A N 1
ATOM 644 C CA . LYS A 1 81 ? -25.90274 -3.10638 28.45036 1.000 18.19941 85 LYS A CA 1
ATOM 645 C C . LYS A 1 81 ? -26.02900 -4.14563 29.54901 1.000 20.01957 85 LYS A C 1
ATOM 646 O O . LYS A 1 81 ? -27.14095 -4.58159 29.86640 1.000 18.45788 85 LYS A O 1
ATOM 652 N N . LEU A 1 82 ? -24.89441 -4.51594 30.14149 1.000 17.57140 86 LEU A N 1
ATOM 653 C CA . LEU A 1 82 ? -24.81543 -5.62115 31.07980 1.000 17.20971 86 LEU A CA 1
ATOM 654 C C . LEU A 1 82 ? -24.43216 -5.10965 32.46079 1.000 22.12474 86 LEU A C 1
ATOM 655 O O . LEU A 1 82 ? -23.67978 -4.14143 32.60031 1.000 22.13619 86 LEU A O 1
ATOM 660 N N . THR A 1 83 ? -24.93554 -5.79292 33.48076 1.000 18.19822 87 THR A N 1
ATOM 661 C CA . THR A 1 83 ? -24.68920 -5.41322 34.85878 1.000 20.36255 87 THR A CA 1
ATOM 662 C C . THR A 1 83 ? -24.45452 -6.67695 35.67255 1.000 19.03848 87 THR A C 1
ATOM 663 O O . THR A 1 83 ? -25.24626 -7.62110 35.59244 1.000 18.60446 87 THR A O 1
ATOM 667 N N . LEU A 1 84 ? -23.36427 -6.70406 36.43657 1.000 19.43091 88 LEU A N 1
ATOM 668 C CA . LEU A 1 84 ? -23.02222 -7.84013 37.28626 1.000 18.21274 88 LEU A CA 1
ATOM 669 C C . LEU A 1 84 ? -23.07003 -7.37348 38.73626 1.000 22.77443 88 LEU A C 1
ATOM 670 O O . LEU A 1 84 ? -22.30605 -6.48607 39.12531 1.000 24.24094 88 LEU A O 1
ATOM 675 N N . ASP A 1 85 ? -23.97902 -7.95177 39.52139 1.000 21.33385 89 ASP A N 1
ATOM 676 C CA . ASP A 1 85 ? -24.18392 -7.55633 40.92130 1.000 27.96232 89 ASP A CA 1
ATOM 677 C C . ASP A 1 85 ? -24.26446 -6.03224 41.04460 1.000 30.07474 89 ASP A C 1
ATOM 678 O O . ASP A 1 85 ? -23.58504 -5.40523 41.86042 1.000 32.50406 89 ASP A O 1
ATOM 683 N N . ASP A 1 86 ? -25.08311 -5.43553 40.17957 1.000 26.58118 90 ASP A N 1
ATOM 684 C CA . ASP A 1 86 ? -25.35203 -3.99704 40.13967 1.000 28.92200 90 ASP A CA 1
ATOM 685 C C . ASP A 1 86 ? -24.11660 -3.16023 39.80328 1.000 26.53943 90 ASP A C 1
ATOM 686 O O . ASP A 1 86 ? -24.11339 -1.94616 40.02599 1.000 33.02143 90 ASP A O 1
ATOM 691 N N . GLN A 1 87 ? -23.07155 -3.77049 39.25290 1.000 21.45034 91 GLN A N 1
ATOM 692 C CA . GLN A 1 87 ? -21.93590 -3.03306 38.70557 1.000 26.06418 91 GLN A CA 1
ATOM 693 C C . GLN A 1 87 ? -21.93152 -3.09378 37.18640 1.000 22.87503 91 GLN A C 1
ATOM 694 O O . GLN A 1 87 ? -21.91378 -4.19481 36.62048 1.000 23.64364 91 GLN A O 1
ATOM 700 N N . PRO A 1 88 ? -21.91676 -1.94965 36.50076 1.000 22.70829 92 PRO A N 1
ATOM 701 C CA . PRO A 1 88 ? -21.88949 -1.96907 35.03021 1.000 26.99583 92 PRO A CA 1
ATOM 702 C C . PRO A 1 88 ? -20.72902 -2.80370 34.51284 1.000 26.39802 92 PRO A C 1
ATOM 703 O O . PRO A 1 88 ? -19.61950 -2.75115 35.05026 1.000 24.17369 92 PRO A O 1
ATOM 707 N N . VAL A 1 89 ? -20.99686 -3.60616 33.48385 1.000 25.08121 93 VAL A N 1
ATOM 708 C CA . VAL A 1 89 ? -19.93404 -4.35135 32.81497 1.000 24.56076 93 VAL A CA 1
ATOM 709 C C . VAL A 1 89 ? -19.27266 -3.41477 31.81334 1.000 26.32907 93 VAL A C 1
ATOM 710 O O . VAL A 1 89 ? -19.88761 -3.03548 30.81370 1.000 24.37189 93 VAL A O 1
ATOM 714 N N . VAL A 1 90 ? -18.02684 -3.02971 32.08590 1.000 24.44245 94 VAL A N 1
ATOM 715 C CA . VAL A 1 90 ? -17.27031 -2.17710 31.17295 1.000 26.52208 94 VAL A CA 1
ATOM 716 C C . VAL A 1 90 ? -16.71688 -3.03565 30.04472 1.000 24.52655 94 VAL A C 1
ATOM 717 O O . VAL A 1 90 ? -15.97505 -3.99453 30.28629 1.000 23.24732 94 VAL A O 1
ATOM 721 N N . ILE A 1 91 ? -17.07941 -2.68655 28.81089 1.000 21.45688 95 ILE A N 1
ATOM 722 C CA . ILE A 1 91 ? -16.68183 -3.41193 27.61352 1.000 24.27094 95 ILE A CA 1
ATOM 723 C C . ILE A 1 91 ? -16.03305 -2.37866 26.69750 1.000 22.69834 95 ILE A C 1
ATOM 724 O O . ILE A 1 91 ? -16.72965 -1.55750 26.09219 1.000 22.81411 95 ILE A O 1
ATOM 729 N N . ASN A 1 92 ? -14.70532 -2.38591 26.61831 1.000 22.34718 96 ASN A N 1
ATOM 730 C CA . ASN A 1 92 ? -13.97118 -1.44953 25.76712 1.000 21.86721 96 ASN A CA 1
ATOM 731 C C . ASN A 1 92 ? -12.60043 -2.05094 25.47108 1.000 23.39581 96 ASN A C 1
ATOM 732 O O . ASN A 1 92 ? -12.31537 -3.19672 25.83518 1.000 17.89166 96 ASN A O 1
ATOM 737 N N . HIS A 1 93 ? -11.74035 -1.27481 24.80306 1.000 26.09215 97 HIS A N 1
ATOM 738 C CA . HIS A 1 93 ? -10.45251 -1.82748 24.39944 1.000 27.62359 97 HIS A CA 1
ATOM 739 C C . HIS A 1 93 ? -9.56109 -2.16241 25.59243 1.000 28.79980 97 HIS A C 1
ATOM 740 O O . HIS A 1 93 ? -8.62687 -2.95874 25.44412 1.000 31.12290 97 HIS A O 1
ATOM 747 N N . ASP A 1 94 ? -9.83782 -1.59746 26.77323 1.000 29.71434 98 ASP A N 1
ATOM 748 C CA . ASP A 1 94 ? -9.04819 -1.90038 27.96631 1.000 32.74938 98 ASP A CA 1
ATOM 749 C C . ASP A 1 94 ? -9.51715 -3.15695 28.69436 1.000 29.20343 98 ASP A C 1
ATOM 750 O O . ASP A 1 94 ? -8.74796 -3.71696 29.47919 1.000 33.66959 98 ASP A O 1
ATOM 755 N N . THR A 1 95 ? -10.74588 -3.62727 28.45682 1.000 27.91614 99 THR A N 1
ATOM 756 C CA . THR A 1 95 ? -11.24211 -4.84021 29.10665 1.000 25.26965 99 THR A CA 1
ATOM 757 C C . THR A 1 95 ? -11.46794 -6.02407 28.17301 1.000 23.33658 99 THR A C 1
ATOM 758 O O . THR A 1 95 ? -11.53126 -7.16040 28.65251 1.000 21.40605 99 THR A O 1
ATOM 762 N N . ILE A 1 96 ? -11.60289 -5.80231 26.87026 1.000 22.61414 100 ILE A N 1
ATOM 763 C CA . ILE A 1 96 ? -11.78392 -6.90781 25.93413 1.000 20.45863 100 ILE A CA 1
ATOM 764 C C . ILE A 1 96 ? -10.44268 -7.60950 25.75682 1.000 20.59573 100 ILE A C 1
ATOM 765 O O . ILE A 1 96 ? -9.47507 -6.99698 25.30314 1.000 24.72591 100 ILE A O 1
ATOM 770 N N . THR A 1 97 ? -10.38018 -8.89756 26.09857 1.000 24.74162 101 THR A N 1
ATOM 771 C CA . THR A 1 97 ? -9.11947 -9.62440 26.00305 1.000 27.94873 101 THR A CA 1
ATOM 772 C C . THR A 1 97 ? -9.02536 -10.49552 24.75491 1.000 29.83505 101 THR A C 1
ATOM 773 O O . THR A 1 97 ? -7.93429 -10.97806 24.43591 1.000 24.72701 101 THR A O 1
ATOM 777 N N . HIS A 1 98 ? -10.13422 -10.71206 24.05068 1.000 25.23063 102 HIS A N 1
ATOM 778 C CA . HIS A 1 98 ? -10.12393 -11.41999 22.77969 1.000 25.11772 102 HIS A CA 1
ATOM 779 C C . HIS A 1 98 ? -11.34340 -10.96843 21.98932 1.000 29.67374 102 HIS A C 1
ATOM 780 O O . HIS A 1 98 ? -12.42951 -10.79833 22.55431 1.000 22.36022 102 HIS A O 1
ATOM 787 N N . ARG A 1 99 ? -11.14670 -10.75627 20.69143 1.000 26.57780 103 ARG A N 1
ATOM 788 C CA . ARG A 1 99 ? -12.22496 -10.33238 19.80993 1.000 21.79215 103 ARG A CA 1
ATOM 789 C C . ARG A 1 99 ? -12.01657 -10.97878 18.45411 1.000 27.72283 103 ARG A C 1
ATOM 790 O O . ARG A 1 99 ? -10.92008 -10.90988 17.88843 1.000 25.66883 103 ARG A O 1
ATOM 798 N N . GLU A 1 100 ? -13.05776 -11.63075 17.95701 1.000 23.02820 104 GLU A N 1
ATOM 799 C CA . GLU A 1 100 ? -13.12129 -11.98759 16.55357 1.000 24.72024 104 GLU A CA 1
ATOM 800 C C . GLU A 1 100 ? -14.52220 -11.70628 16.04562 1.000 27.06112 104 GLU A C 1
ATOM 801 O O . GLU A 1 100 ? -15.51048 -11.88085 16.76781 1.000 21.34949 104 GLU A O 1
ATOM 807 N N . ALA A 1 101 ? -14.59504 -11.24541 14.80933 1.000 22.28921 105 ALA A N 1
ATOM 808 C CA . ALA A 1 101 ? -15.86481 -10.88411 14.21041 1.000 20.91517 105 ALA A CA 1
ATOM 809 C C . ALA A 1 101 ? -15.80413 -11.23932 12.73796 1.000 21.67869 105 ALA A C 1
ATOM 810 O O . ALA A 1 101 ? -14.74757 -11.12518 12.10944 1.000 22.23553 105 ALA A O 1
ATOM 812 N N . GLY A 1 102 ? -16.92786 -11.68239 12.19607 1.000 19.21100 106 GLY A N 1
ATOM 813 C CA . GLY A 1 102 ? -16.92805 -12.06168 10.79827 1.000 18.47587 106 GLY A CA 1
ATOM 814 C C . GLY A 1 102 ? -18.33138 -12.20898 10.25879 1.000 21.95520 106 GLY A C 1
ATOM 815 O O . GLY A 1 102 ? -19.31881 -12.24304 11.00486 1.000 15.27639 106 GLY A O 1
ATOM 816 N N . VAL A 1 103 ? -18.40066 -12.30586 8.93485 1.000 15.02917 107 VAL A N 1
ATOM 817 C CA . VAL A 1 103 ? -19.63636 -12.61609 8.23902 1.000 12.77225 107 VAL A CA 1
ATOM 818 C C . VAL A 1 103 ? -19.39736 -13.85038 7.39147 1.000 13.33991 107 VAL A C 1
ATOM 819 O O . VAL A 1 103 ? -18.38658 -13.94040 6.68497 1.000 14.27707 107 VAL A O 1
ATOM 823 N N . ASP A 1 104 ? -20.29770 -14.82000 7.51250 1.000 15.50463 108 ASP A N 1
ATOM 824 C CA . ASP A 1 104 ? -20.27724 -16.02441 6.69539 1.000 17.26106 108 ASP A CA 1
ATOM 825 C C . ASP A 1 104 ? -21.13168 -15.75122 5.45423 1.000 15.70079 108 ASP A C 1
ATOM 826 O O . ASP A 1 104 ? -22.35727 -15.59587 5.55303 1.000 13.10271 108 ASP A O 1
ATOM 831 N N . PHE A 1 105 ? -20.48580 -15.66432 4.28725 1.000 12.23365 109 PHE A N 1
ATOM 832 C CA . PHE A 1 105 ? -21.23119 -15.37061 3.06028 1.000 15.29523 109 PHE A CA 1
ATOM 833 C C . PHE A 1 105 ? -22.17397 -16.49831 2.67170 1.000 18.57856 109 PHE A C 1
ATOM 834 O O . PHE A 1 105 ? -23.14179 -16.26224 1.93471 1.000 16.16493 109 PHE A O 1
ATOM 842 N N . GLN A 1 106 ? -21.90967 -17.71613 3.14737 1.000 14.82694 110 GLN A N 1
ATOM 843 C CA . GLN A 1 106 ? -22.73578 -18.86462 2.79383 1.000 15.92853 110 GLN A CA 1
ATOM 844 C C . GLN A 1 106 ? -24.14725 -18.77455 3.37025 1.000 18.27909 110 GLN A C 1
ATOM 845 O O . GLN A 1 106 ? -25.08817 -19.30517 2.76558 1.000 17.22365 110 GLN A O 1
ATOM 851 N N . ASN A 1 107 ? -24.32324 -18.13073 4.53336 1.000 15.58240 111 ASN A N 1
ATOM 852 C CA . ASN A 1 107 ? -25.63806 -18.04233 5.15636 1.000 13.78875 111 ASN A CA 1
ATOM 853 C C . ASN A 1 107 ? -26.02783 -16.61672 5.54008 1.000 14.81707 111 ASN A C 1
ATOM 854 O O . ASN A 1 107 ? -27.15498 -16.40349 6.01388 1.000 12.94077 111 ASN A O 1
ATOM 859 N N . GLY A 1 108 ? -25.13888 -15.64269 5.34496 1.000 13.23042 112 GLY A N 1
ATOM 860 C CA . GLY A 1 108 ? -25.45827 -14.24816 5.60271 1.000 13.83552 112 GLY A CA 1
ATOM 861 C C . GLY A 1 108 ? -25.40558 -13.84519 7.05587 1.000 13.05981 112 GLY A C 1
ATOM 862 O O . GLY A 1 108 ? -25.95031 -12.79679 7.41494 1.000 12.17454 112 GLY A O 1
ATOM 863 N N . LEU A 1 109 ? -24.77316 -14.65137 7.90867 1.000 13.44710 113 LEU A N 1
ATOM 864 C CA . LEU A 1 109 ? -24.78747 -14.43539 9.34636 1.000 13.11892 113 LEU A CA 1
ATOM 865 C C . LEU A 1 109 ? -23.51544 -13.71263 9.77321 1.000 13.24048 113 LEU A C 1
ATOM 866 O O . LEU A 1 109 ? -22.40481 -14.10240 9.38712 1.000 12.39242 113 LEU A O 1
ATOM 871 N N . PHE A 1 110 ? -23.68674 -12.67447 10.57681 1.000 10.64859 114 PHE A N 1
ATOM 872 C CA . PHE A 1 110 ? -22.59195 -12.02095 11.27401 1.000 12.14587 114 PHE A CA 1
ATOM 873 C C . PHE A 1 110 ? -22.39505 -12.72068 12.61427 1.000 13.40308 114 PHE A C 1
ATOM 874 O O . PHE A 1 110 ? -23.36044 -13.04073 13.30327 1.000 12.20014 114 PHE A O 1
ATOM 882 N N . THR A 1 111 ? -21.14164 -12.97100 12.98432 1.000 15.51281 115 THR A N 1
ATOM 883 C CA . THR A 1 111 ? -20.84925 -13.42986 14.33595 1.000 17.71175 115 THR A CA 1
ATOM 884 C C . THR A 1 111 ? -19.76194 -12.56168 14.95594 1.000 18.25642 115 THR A C 1
ATOM 885 O O . THR A 1 111 ? -18.84195 -12.08752 14.27769 1.000 17.88316 115 THR A O 1
ATOM 889 N N . GLU A 1 112 ? -19.88156 -12.34877 16.25579 1.000 14.63948 116 GLU A N 1
ATOM 890 C CA . GLU A 1 112 ? -18.83096 -11.71295 17.03476 1.000 18.37618 116 GLU A CA 1
ATOM 891 C C . GLU A 1 112 ? -18.65235 -12.51383 18.30973 1.000 21.17063 116 GLU A C 1
ATOM 892 O O . GLU A 1 112 ? -19.63733 -12.88765 18.95274 1.000 17.82380 116 GLU A O 1
ATOM 898 N N . GLU A 1 113 ? -17.40685 -12.79104 18.66672 1.000 20.65045 117 GLU A N 1
ATOM 899 C CA . GLU A 1 113 ? -17.10217 -13.49206 19.90457 1.000 22.18550 117 GLU A CA 1
ATOM 900 C C . GLU A 1 113 ? -16.12035 -12.63258 20.67920 1.000 27.76366 117 GLU A C 1
ATOM 901 O O . GLU A 1 113 ? -15.05154 -12.29030 20.16050 1.000 25.68051 117 GLU A O 1
ATOM 907 N N . LEU A 1 114 ? -16.50825 -12.24482 21.89386 1.000 21.08219 118 LEU A N 1
ATOM 908 C CA . LEU A 1 114 ? -15.68719 -11.42251 22.76331 1.000 21.80416 118 LEU A CA 1
ATOM 909 C C . LEU A 1 114 ? -15.38645 -12.16877 24.05098 1.000 25.79627 118 LEU A C 1
ATOM 910 O O . LEU A 1 114 ? -16.21153 -12.93582 24.55751 1.000 20.82190 118 LEU A O 1
ATOM 915 N N . THR A 1 115 ? -14.19940 -11.91890 24.58273 1.000 25.46128 119 THR A N 1
ATOM 916 C CA . THR A 1 115 ? -13.86739 -12.29793 25.94401 1.000 21.41077 119 THR A CA 1
ATOM 917 C C . THR A 1 115 ? -13.56829 -11.01750 26.70622 1.000 21.60804 119 THR A C 1
ATOM 918 O O . THR A 1 115 ? -12.80186 -10.17212 26.22957 1.000 22.78005 119 THR A O 1
ATOM 922 N N . VAL A 1 116 ? -14.19947 -10.85382 27.86571 1.000 19.42988 120 VAL A N 1
ATOM 923 C CA . VAL A 1 116 ? -14.16698 -9.59584 28.59905 1.000 20.22766 120 VAL A CA 1
ATOM 924 C C . VAL A 1 116 ? -13.74176 -9.87515 30.03245 1.000 27.19063 120 VAL A C 1
ATOM 925 O O . VAL A 1 116 ? -14.29590 -10.76487 30.69034 1.000 19.19864 120 VAL A O 1
ATOM 929 N N . ALA A 1 117 ? -12.76683 -9.10551 30.51488 1.000 29.64850 121 ALA A N 1
ATOM 930 C CA . ALA A 1 117 ? -12.27819 -9.25525 31.87746 1.000 27.07510 121 ALA A CA 1
ATOM 931 C C . ALA A 1 117 ? -13.13077 -8.39586 32.79641 1.000 22.96975 121 ALA A C 1
ATOM 932 O O . ALA A 1 117 ? -13.27013 -7.18884 32.57727 1.000 24.79566 121 ALA A O 1
ATOM 934 N N . VAL A 1 118 ? -13.72433 -9.02561 33.80288 1.000 25.84946 122 VAL A N 1
ATOM 935 C CA . VAL A 1 118 ? -14.54568 -8.33267 34.79313 1.000 25.77773 122 VAL A CA 1
ATOM 936 C C . VAL A 1 118 ? -14.01741 -8.71682 36.16958 1.000 29.70063 122 VAL A C 1
ATOM 937 O O . VAL A 1 118 ? -13.31849 -9.73430 36.30851 1.000 27.31920 122 VAL A O 1
ATOM 941 N N . PRO A 1 119 ? -14.32641 -7.92515 37.20733 1.000 33.01420 123 PRO A N 1
ATOM 942 C CA . PRO A 1 119 ? -13.78447 -8.24403 38.54335 1.000 34.74974 123 PRO A CA 1
ATOM 943 C C . PRO A 1 119 ? -13.92847 -9.70586 38.93465 1.000 32.42295 123 PRO A C 1
ATOM 944 O O . PRO A 1 119 ? -12.93357 -10.35164 39.28637 1.000 41.36728 123 PRO A O 1
ATOM 948 N N . GLN A 1 120 ? -15.13281 -10.26285 38.82449 1.000 32.45342 124 GLN A N 1
ATOM 949 C CA . GLN A 1 120 ? -15.35761 -11.64778 39.22027 1.000 33.68285 124 GLN A CA 1
ATOM 950 C C . GLN A 1 120 ? -14.59117 -12.63726 38.35899 1.000 34.10853 124 GLN A C 1
ATOM 951 O O . GLN A 1 120 ? -14.47648 -13.80769 38.74223 1.000 35.32326 124 GLN A O 1
ATOM 957 N N . GLY A 1 121 ? -14.08614 -12.21309 37.19882 1.000 35.00551 125 GLY A N 1
ATOM 958 C CA . GLY A 1 121 ? -13.40777 -13.13864 36.31167 1.000 30.29741 125 GLY A CA 1
ATOM 959 C C . GLY A 1 121 ? -13.53814 -12.82439 34.83175 1.000 31.44372 125 GLY A C 1
ATOM 960 O O . GLY A 1 121 ? -13.23370 -11.71186 34.38746 1.000 27.32606 125 GLY A O 1
ATOM 961 N N . GLN A 1 122 ? -13.99466 -13.81181 34.06439 1.000 29.66194 126 GLN A N 1
ATOM 962 C CA . GLN A 1 122 ? -14.05894 -13.74687 32.60995 1.000 32.01964 126 GLN A CA 1
ATOM 963 C C . GLN A 1 122 ? -15.49518 -13.89153 32.11485 1.000 30.53354 126 GLN A C 1
ATOM 964 O O . GLN A 1 122 ? -16.24041 -14.75482 32.58935 1.000 31.90141 126 GLN A O 1
ATOM 970 N N . LEU A 1 123 ? -15.86674 -13.06079 31.14344 1.000 30.62784 127 LEU A N 1
ATOM 971 C CA . LEU A 1 123 ? -17.15937 -13.12081 30.46847 1.000 26.78928 127 LEU A CA 1
ATOM 972 C C . LEU A 1 123 ? -16.94802 -13.41798 28.99164 1.000 25.97881 127 LEU A C 1
ATOM 973 O O . LEU A 1 123 ? -16.15538 -12.74191 28.32974 1.000 25.55145 127 LEU A O 1
ATOM 978 N N . THR A 1 124 ? -17.63986 -14.44022 28.48595 1.000 22.95877 128 THR A N 1
ATOM 979 C CA . THR A 1 124 ? -17.64690 -14.75215 27.06226 1.000 21.67170 128 THR A CA 1
ATOM 980 C C . THR A 1 124 ? -18.96488 -14.25292 26.47747 1.000 26.20507 128 THR A C 1
ATOM 981 O O . THR A 1 124 ? -20.03952 -14.61679 26.97290 1.000 23.42103 128 THR A O 1
ATOM 985 N N . LEU A 1 125 ? -18.87603 -13.39361 25.45561 1.000 22.67251 129 LEU A N 1
ATOM 986 C CA . LEU A 1 125 ? -20.03509 -12.80063 24.79124 1.000 21.21729 129 LEU A CA 1
ATOM 987 C C . LEU A 1 125 ? -19.97010 -13.13881 23.30932 1.000 20.96415 129 LEU A C 1
ATOM 988 O O . LEU A 1 125 ? -19.03837 -12.71904 22.61239 1.000 20.79073 129 LEU A O 1
ATOM 993 N N . ARG A 1 126 ? -20.96571 -13.87077 22.82942 1.000 15.32506 130 ARG A N 1
ATOM 994 C CA . ARG A 1 126 ? -21.01513 -14.31827 21.44697 1.000 16.09038 130 ARG A CA 1
ATOM 995 C C . ARG A 1 126 ? -22.32540 -13.85649 20.82974 1.000 20.27765 130 ARG A C 1
ATOM 996 O O . ARG A 1 126 ? -23.40711 -14.18624 21.33682 1.000 17.83258 130 ARG A O 1
ATOM 1004 N N . THR A 1 127 ? -22.22091 -13.10591 19.73714 1.000 13.97581 131 THR A N 1
ATOM 1005 C CA . THR A 1 127 ? -23.35719 -12.46972 19.07833 1.000 16.36789 131 THR A CA 1
ATOM 1006 C C . THR A 1 127 ? -23.53977 -13.07369 17.69078 1.000 18.08746 131 THR A C 1
ATOM 1007 O O . THR A 1 127 ? -22.56025 -13.27484 16.96589 1.000 14.55401 131 THR A O 1
ATOM 1011 N N . VAL A 1 128 ? -24.78364 -13.39023 17.32968 1.000 14.72992 132 VAL A N 1
ATOM 1012 C CA . VAL A 1 128 ? -25.16343 -13.65440 15.94534 1.000 13.87641 132 VAL A CA 1
ATOM 1013 C C . VAL A 1 128 ? -26.12768 -12.54903 15.52296 1.000 16.52740 132 VAL A C 1
ATOM 1014 O O . VAL A 1 128 ? -27.09370 -12.26565 16.23782 1.000 13.63132 132 VAL A O 1
ATOM 1018 N N . LYS A 1 129 ? -25.86445 -11.91753 14.37471 1.000 13.93650 133 LYS A N 1
ATOM 1019 C CA . LYS A 1 129 ? -26.82709 -11.01148 13.75946 1.000 14.16831 133 LYS A CA 1
ATOM 1020 C C . LYS A 1 129 ? -27.25003 -11.56461 12.40765 1.000 14.27833 133 LYS A C 1
ATOM 1021 O O . LYS A 1 129 ? -26.46107 -12.21227 11.71736 1.000 11.47044 133 LYS A O 1
ATOM 1027 N N . ALA A 1 130 ? -28.52116 -11.34263 12.05908 1.000 11.93650 134 ALA A N 1
ATOM 1028 C CA . ALA A 1 130 ? -29.03842 -11.77182 10.77109 1.000 14.99039 134 ALA A CA 1
ATOM 1029 C C . ALA A 1 130 ? -30.13854 -10.82021 10.32789 1.000 12.33284 134 ALA A C 1
ATOM 1030 O O . ALA A 1 130 ? -30.83084 -10.22040 11.15506 1.000 10.08168 134 ALA A O 1
ATOM 1032 N N . VAL A 1 131 ? -30.30236 -10.70324 9.01172 1.000 11.07813 135 VAL A N 1
ATOM 1033 C CA . VAL A 1 131 ? -31.42823 -9.98906 8.41928 1.000 11.69394 135 VAL A CA 1
ATOM 1034 C C . VAL A 1 131 ? -32.21371 -10.97672 7.56391 1.000 12.03934 135 VAL A C 1
ATOM 1035 O O . VAL A 1 131 ? -31.63323 -11.82474 6.87821 1.000 11.18753 135 VAL A O 1
ATOM 1039 N N . ASP A 1 132 ? -33.53438 -10.87332 7.62289 1.000 11.73944 136 ASP A N 1
ATOM 1040 C CA . ASP A 1 132 ? -34.40973 -11.74725 6.84966 1.000 11.35405 136 ASP A CA 1
ATOM 1041 C C . ASP A 1 132 ? -34.55786 -11.19684 5.43685 1.000 11.04082 136 ASP A C 1
ATOM 1042 O O . ASP A 1 132 ? -35.05211 -10.07817 5.27297 1.000 12.52527 136 ASP A O 1
ATOM 1047 N N . PRO A 1 133 ? -34.14017 -11.92594 4.39805 1.000 11.28717 137 PRO A N 1
ATOM 1048 C CA . PRO A 1 133 ? -34.28770 -11.41130 3.02836 1.000 12.69474 137 PRO A CA 1
ATOM 1049 C C . PRO A 1 133 ? -35.68910 -11.56642 2.45570 1.000 14.66684 137 PRO A C 1
ATOM 1050 O O . PRO A 1 133 ? -35.94643 -11.04391 1.36328 1.000 14.68977 137 PRO A O 1
ATOM 1054 N N . LYS A 1 134 ? -36.57537 -12.31852 3.11013 1.000 12.74043 138 LYS A N 1
ATOM 1055 C CA . LYS A 1 134 ? -37.95019 -12.51225 2.63125 1.000 17.06722 138 LYS A CA 1
ATOM 1056 C C . LYS A 1 134 ? -38.94263 -11.64332 3.39681 1.000 14.27308 138 LYS A C 1
ATOM 1057 O O . LYS A 1 134 ? -39.63123 -10.81298 2.80236 1.000 15.84325 138 LYS A O 1
ATOM 1063 N N . GLN A 1 135 ? -39.05260 -11.84842 4.70812 1.000 13.28851 139 GLN A N 1
ATOM 1064 C CA . GLN A 1 135 ? -39.71667 -10.88989 5.60050 1.000 14.88432 139 GLN A CA 1
ATOM 1065 C C . GLN A 1 135 ? -38.72439 -9.76509 5.89175 1.000 14.04071 139 GLN A C 1
ATOM 1066 O O . GLN A 1 135 ? -38.17881 -9.63482 6.98785 1.000 11.61180 139 GLN A O 1
ATOM 1072 N N . TYR A 1 136 ? -38.48687 -8.94468 4.86719 1.000 12.22160 140 TYR A N 1
ATOM 1073 C CA . TYR A 1 136 ? -37.30189 -8.09417 4.86438 1.000 9.52703 140 TYR A CA 1
ATOM 1074 C C . TYR A 1 136 ? -37.38547 -6.93160 5.84546 1.000 11.36450 140 TYR A C 1
ATOM 1075 O O . TYR A 1 136 ? -36.39334 -6.20487 5.99630 1.000 9.74576 140 TYR A O 1
ATOM 1084 N N . HIS A 1 137 ? -38.52320 -6.72939 6.51742 1.000 11.49064 141 HIS A N 1
ATOM 1085 C CA . HIS A 1 137 ? -38.58053 -5.75388 7.60566 1.000 9.86394 141 HIS A CA 1
ATOM 1086 C C . HIS A 1 137 ? -38.00073 -6.27893 8.91553 1.000 9.75765 141 HIS A C 1
ATOM 1087 O O . HIS A 1 137 ? -37.95345 -5.52639 9.89107 1.000 9.32738 141 HIS A O 1
ATOM 1094 N N . MET A 1 138 ? -37.55972 -7.53440 8.96866 1.000 11.50080 142 MET A N 1
ATOM 1095 C CA . MET A 1 138 ? -37.20205 -8.18453 10.22200 1.000 9.79352 142 MET A CA 1
ATOM 1096 C C . MET A 1 138 ? -35.71067 -8.44460 10.34345 1.000 9.93734 142 MET A C 1
ATOM 1097 O O . MET A 1 138 ? -35.05099 -8.86239 9.39188 1.000 9.64803 142 MET A O 1
ATOM 1102 N N . LEU A 1 139 ? -35.20059 -8.21491 11.54356 1.000 10.00720 143 LEU A N 1
ATOM 1103 C CA . LEU A 1 139 ? -33.79814 -8.42855 11.87219 1.000 12.19762 143 LEU A CA 1
ATOM 1104 C C . LEU A 1 139 ? -33.75614 -9.31255 13.10406 1.000 10.90716 143 LEU A C 1
ATOM 1105 O O . LEU A 1 139 ? -34.73650 -9.40475 13.84893 1.000 11.61855 143 LEU A O 1
ATOM 1110 N N . GLY A 1 140 ? -32.60835 -9.93893 13.33095 1.000 10.37475 144 GLY A N 1
ATOM 1111 C CA . GLY A 1 140 ? -32.48326 -10.84545 14.45624 1.000 12.52555 144 GLY A CA 1
ATOM 1112 C C . GLY A 1 140 ? -31.12736 -10.78083 15.12378 1.000 12.39938 144 GLY A C 1
ATOM 1113 O O . GLY A 1 140 ? -30.09780 -10.61860 14.45577 1.000 13.25097 144 GLY A O 1
ATOM 1114 N N . ILE A 1 141 ? -31.12492 -10.88818 16.45221 1.000 15.69290 145 ILE A N 1
ATOM 1115 C CA . ILE A 1 141 ? -29.91216 -10.96812 17.24792 1.000 10.92528 145 ILE A CA 1
ATOM 1116 C C . ILE A 1 141 ? -30.00682 -12.17879 18.16579 1.000 17.52810 145 ILE A C 1
ATOM 1117 O O . ILE A 1 141 ? -31.03629 -12.41540 18.80731 1.000 12.53982 145 ILE A O 1
ATOM 1122 N N . GLN A 1 142 ? -28.91029 -12.91695 18.25626 1.000 13.54441 146 GLN A N 1
ATOM 1123 C CA . GLN A 1 142 ? -28.76540 -14.03326 19.17155 1.000 17.62837 146 GLN A CA 1
ATOM 1124 C C . GLN A 1 142 ? -27.54794 -13.73176 20.02815 1.000 20.72092 146 GLN A C 1
ATOM 1125 O O . GLN A 1 142 ? -26.45843 -13.48827 19.49430 1.000 18.49960 146 GLN A O 1
ATOM 1131 N N . LEU A 1 143 ? -27.73191 -13.69177 21.34485 1.000 15.58561 147 LEU A N 1
ATOM 1132 C CA . LEU A 1 143 ? -26.64856 -13.34718 22.25824 1.000 15.94513 147 LEU A CA 1
ATOM 1133 C C . LEU A 1 143 ? -26.46727 -14.49825 23.24506 1.000 20.82387 147 LEU A C 1
ATOM 1134 O O . LEU A 1 143 ? -27.43407 -14.93545 23.87909 1.000 20.18105 147 LEU A O 1
ATOM 1139 N N . ALA A 1 144 ? -25.25227 -15.03506 23.32170 1.000 17.30208 148 ALA A N 1
ATOM 1140 C CA . ALA A 1 144 ? -24.91544 -16.09244 24.27053 1.000 21.51324 148 ALA A CA 1
ATOM 1141 C C . ALA A 1 144 ? -23.90053 -15.53983 25.26302 1.000 22.79573 148 ALA A C 1
ATOM 1142 O O . ALA A 1 144 ? -22.83639 -15.05414 24.86162 1.000 18.03819 148 ALA A O 1
ATOM 1144 N N . ILE A 1 145 ? -24.23081 -15.62353 26.55083 1.000 20.36766 149 ILE A N 1
ATOM 1145 C CA . ILE A 1 145 ? -23.41808 -15.08290 27.63256 1.000 17.58752 149 ILE A CA 1
ATOM 1146 C C . ILE A 1 145 ? -22.99669 -16.23501 28.54335 1.000 24.18445 149 ILE A C 1
ATOM 1147 O O . ILE A 1 145 ? -23.84650 -16.99861 29.02095 1.000 21.95208 149 ILE A O 1
ATOM 1152 N N . THR A 1 146 ? -21.68545 -16.36282 28.77571 1.000 26.95612 150 THR A N 1
ATOM 1153 C CA . THR A 1 146 ? -21.14001 -17.35411 29.69348 1.000 27.20479 150 THR A CA 1
ATOM 1154 C C . THR A 1 146 ? -20.11625 -16.69677 30.60682 1.000 26.90495 150 THR A C 1
ATOM 1155 O O . THR A 1 146 ? -19.29538 -15.89283 30.15535 1.000 27.10675 150 THR A O 1
ATOM 1159 N N . ALA A 1 147 ? -20.17484 -17.03462 31.89469 1.000 24.21826 151 ALA A N 1
ATOM 1160 C CA . ALA A 1 147 ? -19.19780 -16.57334 32.86989 1.000 27.67400 151 ALA A CA 1
ATOM 1161 C C . ALA A 1 147 ? -18.52409 -17.77054 33.52902 1.000 22.95590 151 ALA A C 1
ATOM 1162 O O . ALA A 1 147 ? -19.13255 -18.83124 33.68183 1.000 25.66219 151 ALA A O 1
ATOM 1164 N N . ASP A 1 148 ? -17.25823 -17.60243 33.91204 1.000 30.65386 152 ASP A N 1
ATOM 1165 C CA . ASP A 1 148 ? -16.57130 -18.62720 34.70466 1.000 33.16353 152 ASP A CA 1
ATOM 1166 C C . ASP A 1 148 ? -16.69563 -18.35197 36.20095 1.000 36.01212 152 ASP A C 1
ATOM 1167 O O . ASP A 1 148 ? -15.76060 -18.57037 36.98338 1.000 31.01326 152 ASP A O 1
ATOM 1172 N N . PHE A 1 149 ? -17.86643 -17.85571 36.59978 1.000 31.26684 153 PHE A N 1
ATOM 1173 C CA . PHE A 1 149 ? -18.20182 -17.51703 37.97774 1.000 29.95968 153 PHE A CA 1
ATOM 1174 C C . PHE A 1 149 ? -19.72184 -17.43742 38.05405 1.000 31.51329 153 PHE A C 1
ATOM 1175 O O . PHE A 1 149 ? -20.41518 -17.58072 37.04262 1.000 27.86779 153 PHE A O 1
ATOM 1183 N N . SER A 1 150 ? -20.23923 -17.16268 39.25088 1.000 28.91209 154 SER A N 1
ATOM 1184 C CA . SER A 1 150 ? -21.67363 -17.01204 39.46671 1.000 24.34172 154 SER A CA 1
ATOM 1185 C C . SER A 1 150 ? -21.96889 -15.61369 39.98064 1.000 27.31698 154 SER A C 1
ATOM 1186 O O . SER A 1 150 ? -21.35193 -15.16176 40.95128 1.000 28.66920 154 SER A O 1
ATOM 1189 N N . ALA A 1 151 ? -22.91675 -14.93479 39.33659 1.000 22.45207 155 ALA A N 1
ATOM 1190 C CA . ALA A 1 151 ? -23.31989 -13.60565 39.77494 1.000 22.40901 155 ALA A CA 1
ATOM 1191 C C . ALA A 1 151 ? -24.72849 -13.32370 39.27539 1.000 23.12327 155 ALA A C 1
ATOM 1192 O O . ALA A 1 151 ? -25.27885 -14.05397 38.44615 1.000 22.06933 155 ALA A O 1
ATOM 1194 N N . GLN A 1 152 ? -25.31479 -12.25974 39.81811 1.000 23.61235 156 GLN A N 1
ATOM 1195 C CA . GLN A 1 152 ? -26.56377 -11.71553 39.30017 1.000 22.58376 156 GLN A CA 1
ATOM 1196 C C . GLN A 1 152 ? -26.26175 -10.90527 38.04797 1.000 21.38179 156 GLN A C 1
ATOM 1197 O O . GLN A 1 152 ? -25.53385 -9.90910 38.11442 1.000 19.14350 156 GLN A O 1
ATOM 1203 N N . LEU A 1 153 ? -26.81978 -11.31829 36.91532 1.000 19.64259 157 LEU A N 1
ATOM 1204 C CA . LEU A 1 153 ? -26.67523 -10.56748 35.67224 1.000 18.10819 157 LEU A CA 1
ATOM 1205 C C . LEU A 1 153 ? -27.98803 -9.86831 35.35025 1.000 18.41960 157 LEU A C 1
ATOM 1206 O O . LEU A 1 153 ? -29.04444 -10.50515 35.32310 1.000 21.12583 157 LEU A O 1
ATOM 1211 N N . GLN A 1 154 ? -27.92628 -8.56322 35.13201 1.000 16.97267 158 GLN A N 1
ATOM 1212 C CA . GLN A 1 154 ? -29.03574 -7.82369 34.54795 1.000 17.97393 158 GLN A CA 1
ATOM 1213 C C . GLN A 1 154 ? -28.69350 -7.49230 33.10162 1.000 18.67973 158 GLN A C 1
ATOM 1214 O O . GLN A 1 154 ? -27.56020 -7.09737 32.80000 1.000 17.05522 158 GLN A O 1
ATOM 1220 N N . VAL A 1 155 ? -29.65538 -7.68597 32.20824 1.000 16.06136 159 VAL A N 1
ATOM 1221 C CA . VAL A 1 155 ? -29.49414 -7.35398 30.79668 1.000 18.00622 159 VAL A CA 1
ATOM 1222 C C . VAL A 1 155 ? -30.47051 -6.24557 30.44738 1.000 17.86197 159 VAL A C 1
ATOM 1223 O O . VAL A 1 155 ? -31.68586 -6.40218 30.63141 1.000 19.06782 159 VAL A O 1
ATOM 1227 N N . GLU A 1 156 ? -29.93645 -5.13306 29.94201 1.000 16.32800 160 GLU A N 1
ATOM 1228 C CA . GLU A 1 156 ? -30.72730 -4.03789 29.39608 1.000 15.90251 160 GLU A CA 1
ATOM 1229 C C . GLU A 1 156 ? -30.63871 -4.10434 27.87550 1.000 19.13767 160 GLU A C 1
ATOM 1230 O O . GLU A 1 156 ? -29.54300 -4.00871 27.31439 1.000 15.17488 160 GLU A O 1
ATOM 1236 N N . SER A 1 157 ? -31.78691 -4.25232 27.22189 1.000 14.23825 161 SER A N 1
ATOM 1237 C CA . SER A 1 157 ? -31.89438 -4.36994 25.77169 1.000 14.26272 161 SER A CA 1
ATOM 1238 C C . SER A 1 157 ? -32.60294 -3.12401 25.26266 1.000 13.72473 161 SER A C 1
ATOM 1239 O O . SER A 1 157 ? -33.77413 -2.90278 25.59133 1.000 14.68581 161 SER A O 1
ATOM 1242 N N . ILE A 1 158 ? -31.90885 -2.32576 24.44865 1.000 12.37699 162 ILE A N 1
ATOM 1243 C CA . ILE A 1 158 ? -32.27386 -0.92975 24.22623 1.000 13.59804 162 ILE A CA 1
ATOM 1244 C C . ILE A 1 158 ? -32.48545 -0.65920 22.74441 1.000 12.99777 162 ILE A C 1
ATOM 1245 O O . ILE A 1 158 ? -31.77681 -1.20827 21.89379 1.000 10.91241 162 ILE A O 1
ATOM 1250 N N . ILE A 1 159 ? -33.46986 0.19558 22.44438 1.000 12.10264 163 ILE A N 1
ATOM 1251 C CA . ILE A 1 159 ? -33.55017 0.90502 21.17180 1.000 10.79488 163 ILE A CA 1
ATOM 1252 C C . ILE A 1 159 ? -33.17654 2.35717 21.45818 1.000 14.41065 163 ILE A C 1
ATOM 1253 O O . ILE A 1 159 ? -33.90406 3.06872 22.16314 1.000 13.08497 163 ILE A O 1
ATOM 1258 N N . ASP A 1 160 ? -32.04209 2.79890 20.92686 1.000 12.57713 164 ASP A N 1
ATOM 1259 C CA . ASP A 1 160 ? -31.43021 4.06517 21.32784 1.000 13.16950 164 ASP A CA 1
ATOM 1260 C C . ASP A 1 160 ? -31.78960 5.12868 20.29396 1.000 14.96825 164 ASP A C 1
ATOM 1261 O O . ASP A 1 160 ? -31.14221 5.23994 19.24564 1.000 12.71613 164 ASP A O 1
ATOM 1266 N N . GLY A 1 161 ? -32.81621 5.92640 20.60923 1.000 13.83833 165 GLY A N 1
ATOM 1267 C CA . GLY A 1 161 ? -33.23475 7.03364 19.77389 1.000 12.86071 165 GLY A CA 1
ATOM 1268 C C . GLY A 1 161 ? -32.53128 8.35111 20.04889 1.000 15.08587 165 GLY A C 1
ATOM 1269 O O . GLY A 1 161 ? -33.00600 9.39897 19.60516 1.000 15.93674 165 GLY A O 1
ATOM 1270 N N . THR A 1 162 ? -31.40891 8.32806 20.76933 1.000 16.74357 166 THR A N 1
ATOM 1271 C CA . THR A 1 162 ? -30.68033 9.55753 21.07591 1.000 20.96207 166 THR A CA 1
ATOM 1272 C C . THR A 1 162 ? -29.54039 9.84878 20.10459 1.000 20.55287 166 THR A C 1
ATOM 1273 O O . THR A 1 162 ? -28.85208 10.86213 20.27232 1.000 17.99956 166 THR A O 1
ATOM 1277 N N . LEU A 1 163 ? -29.31480 9.00025 19.10471 1.000 16.71935 167 LEU A N 1
ATOM 1278 C CA . LEU A 1 163 ? -28.09648 9.13465 18.32303 1.000 16.35398 167 LEU A CA 1
ATOM 1279 C C . LEU A 1 163 ? -28.26698 10.18219 17.21625 1.000 14.66748 167 LEU A C 1
ATOM 1280 O O . LEU A 1 163 ? -29.36141 10.68152 16.95132 1.000 14.72042 167 LEU A O 1
ATOM 1285 N N . LEU A 1 164 ? -27.14895 10.51582 16.57594 1.000 12.16342 168 LEU A N 1
ATOM 1286 C CA . LEU A 1 164 ? -27.06581 11.44227 15.45540 1.000 14.77767 168 LEU A CA 1
ATOM 1287 C C . LEU A 1 164 ? -26.39095 10.74582 14.27986 1.000 13.91814 168 LEU A C 1
ATOM 1288 O O . LEU A 1 164 ? -25.85176 9.64969 14.41464 1.000 14.31737 168 LEU A O 1
ATOM 1293 N N . ASN A 1 165 ? -26.39956 11.40753 13.11976 1.000 15.43004 169 ASN A N 1
ATOM 1294 C CA . ASN A 1 165 ? -25.54269 10.99716 12.01218 1.000 13.36967 169 ASN A CA 1
ATOM 1295 C C . ASN A 1 165 ? 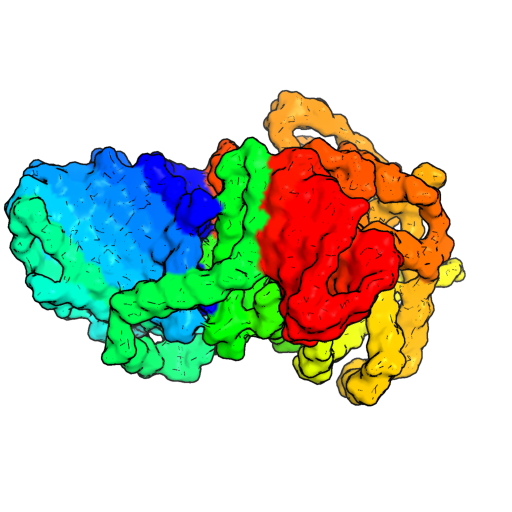-24.13743 11.51251 12.29903 1.000 14.88468 169 ASN A C 1
ATOM 1296 O O . ASN A 1 165 ? -23.89786 12.72548 12.27241 1.000 13.80786 169 ASN A O 1
ATOM 1301 N N . GLN A 1 166 ? -23.20872 10.59593 12.55761 1.000 11.86527 170 GLN A N 1
ATOM 1302 C CA . GLN A 1 166 ? -21.85367 10.97272 12.93595 1.000 16.36909 170 GLN A CA 1
ATOM 1303 C C . GLN A 1 166 ? -20.79491 10.12787 12.23577 1.000 14.13753 170 GLN A C 1
ATOM 1304 O O . GLN A 1 166 ? -19.60892 10.25838 12.56341 1.000 16.32332 170 GLN A O 1
ATOM 1310 N N . ASN A 1 167 ? -21.18141 9.28251 11.27321 1.000 12.66037 171 ASN A N 1
ATOM 1311 C CA . ASN A 1 167 ? -20.23701 8.35106 10.65424 1.000 13.49058 171 ASN A CA 1
ATOM 1312 C C . ASN A 1 167 ? -19.08253 9.08898 9.97401 1.000 15.73431 171 ASN A C 1
ATOM 1313 O O . ASN A 1 167 ? -17.91666 8.70591 10.13029 1.000 16.67146 171 ASN A O 1
ATOM 1318 N N . VAL A 1 168 ? -19.38061 10.16773 9.25150 1.000 15.06681 172 VAL A N 1
ATOM 1319 C CA . VAL A 1 168 ? -18.39882 10.88166 8.43784 1.000 15.86499 172 VAL A CA 1
ATOM 1320 C C . VAL A 1 168 ? -17.86602 12.06420 9.23325 1.000 15.74394 172 VAL A C 1
ATOM 1321 O O . VAL A 1 168 ? -18.61718 12.98852 9.56197 1.000 17.32884 172 VAL A O 1
ATOM 1325 N N . ALA A 1 169 ? -16.56232 12.06313 9.51210 1.000 17.86549 173 ALA A N 1
ATOM 1326 C CA . ALA A 1 169 ? -15.99898 13.10346 10.37427 1.000 17.30225 173 ALA A CA 1
ATOM 1327 C C . ALA A 1 169 ? -16.20562 14.49906 9.79213 1.000 16.89590 173 ALA A C 1
ATOM 1328 O O . ALA A 1 169 ? -16.60940 15.42165 10.50860 1.000 19.00043 173 ALA A O 1
ATOM 1330 N N . ARG A 1 170 ? -15.95481 14.67818 8.49223 1.000 16.73711 174 ARG A N 1
ATOM 1331 C CA . ARG A 1 170 ? -16.06510 16.01529 7.92050 1.000 20.35872 174 ARG A CA 1
ATOM 1332 C C . ARG A 1 170 ? -17.50254 16.51304 7.82965 1.000 19.56010 174 ARG A C 1
ATOM 1333 O O . ARG A 1 170 ? -17.70297 17.70630 7.58525 1.000 22.22060 174 ARG A O 1
ATOM 1341 N N . TYR A 1 171 ? -18.50434 15.65521 8.03911 1.000 14.69310 175 TYR A N 1
ATOM 1342 C CA . TYR A 1 171 ? -19.88451 16.11898 8.08017 1.000 15.65733 175 TYR A CA 1
ATOM 1343 C C . TYR A 1 171 ? -20.34253 16.53232 9.47669 1.000 18.20223 175 TYR A C 1
ATOM 1344 O O . TYR A 1 171 ? -21.44451 17.07406 9.61326 1.000 14.88156 175 TYR A O 1
ATOM 1353 N N . ARG A 1 172 ? -19.54647 16.25982 10.51302 1.000 16.01835 176 ARG A N 1
ATOM 1354 C CA . ARG A 1 172 ? -19.98382 16.53076 11.87725 1.000 21.33167 176 ARG A CA 1
ATOM 1355 C C . ARG A 1 172 ? -20.11153 18.01954 12.16057 1.000 22.09635 176 ARG A C 1
ATOM 1356 O O . ARG A 1 172 ? -20.72835 18.39797 13.16157 1.000 21.76871 176 ARG A O 1
ATOM 1364 N N . ALA A 1 173 ? -19.53682 18.86695 11.30561 1.000 23.66105 177 ALA A N 1
ATOM 1365 C CA . ALA A 1 173 ? -19.72282 20.30532 11.43512 1.000 25.26738 177 ALA A CA 1
ATOM 1366 C C . ALA A 1 173 ? -21.16317 20.71658 11.18211 1.000 24.65915 177 ALA A C 1
ATOM 1367 O O . ALA A 1 173 ? -21.56015 21.81679 11.57667 1.000 29.53177 177 ALA A O 1
ATOM 1369 N N . PHE A 1 174 ? -21.94559 19.87947 10.51074 1.000 20.12425 178 PHE A N 1
ATOM 1370 C CA . PHE A 1 174 ? -23.32225 20.20395 10.17621 1.000 17.67280 178 PHE A CA 1
ATOM 1371 C C . PHE A 1 174 ? -24.27358 19.64376 11.22784 1.000 16.52040 178 PHE A C 1
ATOM 1372 O O . PHE A 1 174 ? -23.93072 18.72575 11.97711 1.000 17.46738 178 PHE A O 1
ATOM 1380 N N . ASP A 1 175 ? -25.47452 20.22750 11.28070 1.000 17.92584 179 ASP A N 1
ATOM 1381 C CA . ASP A 1 175 ? -26.56314 19.70330 12.09861 1.000 20.15361 179 ASP A CA 1
ATOM 1382 C C . ASP A 1 175 ? -26.74980 18.22799 11.78721 1.000 18.47264 179 ASP A C 1
ATOM 1383 O O . ASP A 1 175 ? -26.94656 17.85065 10.63050 1.000 16.26734 179 ASP A O 1
ATOM 1388 N N . SER A 1 176 ? -26.63883 17.38881 12.81044 1.000 17.14926 180 SER A N 1
ATOM 1389 C CA . SER A 1 176 ? -26.63361 15.94522 12.60411 1.000 16.54622 180 SER A CA 1
ATOM 1390 C C . SER A 1 176 ? -27.81054 15.22533 13.24555 1.000 16.27496 180 SER A C 1
ATOM 1391 O O . SER A 1 176 ? -27.82322 13.98979 13.26538 1.000 16.62907 180 SER A O 1
ATOM 1394 N N . ARG A 1 177 ? -28.80341 15.95024 13.75496 1.000 17.80241 181 ARG A N 1
ATOM 1395 C CA . ARG A 1 177 ? -30.00079 15.32606 14.30247 1.000 17.74223 181 ARG A CA 1
ATOM 1396 C C . ARG A 1 177 ? -31.03041 15.21749 13.18425 1.000 14.33566 181 ARG A C 1
ATOM 1397 O O . ARG A 1 177 ? -31.42248 16.22780 12.58961 1.000 14.92588 181 ARG A O 1
ATOM 1405 N N . GLU A 1 178 ? -31.45067 13.98934 12.87780 1.000 15.52051 182 GLU A N 1
ATOM 1406 C CA . GLU A 1 178 ? -32.25068 13.73670 11.68707 1.000 13.82748 182 GLU A CA 1
ATOM 1407 C C . GLU A 1 178 ? -33.71636 13.46013 11.97675 1.000 14.47158 182 GLU A C 1
ATOM 1408 O O . GLU A 1 178 ? -34.51381 13.44368 11.03499 1.000 13.73163 182 GLU A O 1
ATOM 1414 N N . PHE A 1 179 ? -34.08025 13.21060 13.23743 1.000 14.06537 183 PHE A N 1
ATOM 1415 C CA . PHE A 1 179 ? -35.45255 12.90227 13.61478 1.000 16.82434 183 PHE A CA 1
ATOM 1416 C C . PHE A 1 179 ? -35.71535 13.41800 15.02413 1.000 18.41647 183 PHE A C 1
ATOM 1417 O O . PHE A 1 179 ? -34.79537 13.76086 15.77041 1.000 16.35146 183 PHE A O 1
ATOM 1425 N N . ASN A 1 180 ? -36.99727 13.47581 15.37105 1.000 18.45929 184 ASN A N 1
ATOM 1426 C CA . ASN A 1 180 ? -37.45625 13.61698 16.74730 1.000 18.80796 184 ASN A CA 1
ATOM 1427 C C . ASN A 1 180 ? -38.17274 12.33946 17.14695 1.000 15.44713 184 ASN A C 1
ATOM 1428 O O . ASN A 1 180 ? -39.02392 11.84806 16.39562 1.000 14.67886 184 ASN A O 1
ATOM 1433 N N . VAL A 1 181 ? -37.83975 11.80505 18.32269 1.000 12.64404 185 VAL A N 1
ATOM 1434 C CA . VAL A 1 181 ? -38.61923 10.69859 18.86779 1.000 14.35025 185 VAL A CA 1
ATOM 1435 C C . VAL A 1 181 ? -39.99122 11.22599 19.25446 1.000 18.19674 185 VAL A C 1
ATOM 1436 O O . VAL A 1 181 ? -40.10335 12.23057 19.97038 1.000 19.67703 185 VAL A O 1
ATOM 1440 N N . THR A 1 182 ? -41.04503 10.56957 18.76926 1.000 16.40743 186 THR A N 1
ATOM 1441 C CA . THR A 1 182 ? -42.39365 11.05961 19.02120 1.000 19.18650 186 THR A CA 1
ATOM 1442 C C . THR A 1 182 ? -43.15420 10.22554 20.03566 1.000 22.52303 186 THR A C 1
ATOM 1443 O O . THR A 1 182 ? -44.04104 10.75849 20.70355 1.000 19.18937 186 THR A O 1
ATOM 1447 N N . GLU A 1 183 ? -42.83653 8.93590 20.16950 1.000 17.44885 187 GLU A N 1
ATOM 1448 C CA . GLU A 1 183 ? -43.49614 8.13566 21.18933 1.000 21.31420 187 GLU A CA 1
ATOM 1449 C C . GLU A 1 183 ? -42.67420 6.88211 21.45013 1.000 19.23895 187 GLU A C 1
ATOM 1450 O O . GLU A 1 183 ? -42.02263 6.35455 20.54517 1.000 16.08068 187 GLU A O 1
ATOM 1456 N N . ILE A 1 184 ? -42.66032 6.45837 22.70771 1.000 15.70196 188 ILE A N 1
ATOM 1457 C CA . ILE A 1 184 ? -42.14985 5.15750 23.11058 1.000 17.11277 188 ILE A CA 1
ATOM 1458 C C . ILE A 1 184 ? -43.27849 4.47633 23.87069 1.000 21.60839 188 ILE A C 1
ATOM 1459 O O . ILE A 1 184 ? -43.78311 5.02443 24.85780 1.000 19.16549 188 ILE A O 1
ATOM 1464 N N . ALA A 1 185 ? -43.69701 3.30696 23.38959 1.000 21.14195 189 ALA A N 1
ATOM 1465 C CA . ALA A 1 185 ? -44.84142 2.58888 23.93943 1.000 21.12473 189 ALA A CA 1
ATOM 1466 C C . ALA A 1 185 ? -44.57756 1.09847 23.82125 1.000 17.98179 189 ALA A C 1
ATOM 1467 O O . ALA A 1 185 ? -44.47331 0.57493 22.70569 1.000 19.63054 189 ALA A O 1
ATOM 1469 N N . GLY A 1 186 ? -44.48503 0.42782 24.96453 1.000 18.34504 190 GLY A N 1
ATOM 1470 C CA . GLY A 1 186 ? -44.25109 -1.00880 24.98533 1.000 18.68600 190 GLY A CA 1
ATOM 1471 C C . GLY A 1 186 ? -42.96317 -1.36961 24.26672 1.000 14.44430 190 GLY A C 1
ATOM 1472 O O . GLY A 1 186 ? -41.87340 -0.91581 24.62709 1.000 15.32974 190 GLY A O 1
ATOM 1473 N N . ASP A 1 187 ? -43.08689 -2.17645 23.21947 1.000 16.62625 191 ASP A N 1
ATOM 1474 C CA . ASP A 1 187 ? -41.94341 -2.68033 22.46195 1.000 16.44538 191 ASP A CA 1
ATOM 1475 C C . ASP A 1 187 ? -41.41698 -1.69130 21.42490 1.000 15.27836 191 ASP A C 1
ATOM 1476 O O . ASP A 1 187 ? -40.40357 -1.97988 20.78036 1.000 13.01407 191 ASP A O 1
ATOM 1481 N N . ILE A 1 188 ? -42.06699 -0.54658 21.23792 1.000 14.17805 192 ILE A N 1
ATOM 1482 C CA . ILE A 1 188 ? -41.97690 0.18376 19.98075 1.000 15.04084 192 ILE A CA 1
ATOM 1483 C C . ILE A 1 188 ? -41.55612 1.62202 20.23315 1.000 17.47043 192 ILE A C 1
ATOM 1484 O O . ILE A 1 188 ? -42.11867 2.29874 21.10233 1.000 15.81697 192 ILE A O 1
ATOM 1489 N N . LEU A 1 189 ? -40.57326 2.08189 19.46514 1.000 12.06055 193 LEU A N 1
ATOM 1490 C CA . LEU A 1 189 ? -40.14229 3.47356 19.45354 1.000 13.09387 193 LEU A CA 1
ATOM 1491 C C . LEU A 1 189 ? -40.55112 4.08565 18.12324 1.000 13.41412 193 LEU A C 1
ATOM 1492 O O . LEU A 1 189 ? -40.27847 3.51325 17.05738 1.000 11.33385 193 LEU A O 1
ATOM 1497 N N . THR A 1 190 ? -41.21659 5.23385 18.17727 1.000 12.80206 194 THR A N 1
ATOM 1498 C CA . THR A 1 190 ? -41.62198 5.94624 16.97375 1.000 13.48460 194 THR A CA 1
ATOM 1499 C C . THR A 1 190 ? -40.86510 7.26605 16.88466 1.000 17.08858 194 THR A C 1
ATOM 1500 O O . THR A 1 190 ? -40.66508 7.95294 17.89705 1.000 13.29532 194 THR A O 1
ATOM 1504 N N . ALA A 1 191 ? -40.41562 7.58915 15.67342 1.000 12.21517 195 ALA A N 1
ATOM 1505 C CA . ALA A 1 191 ? -39.68424 8.81525 15.40441 1.000 17.17343 195 ALA A CA 1
ATOM 1506 C C . ALA A 1 191 ? -40.21878 9.40061 14.10908 1.000 17.71225 195 ALA A C 1
ATOM 1507 O O . ALA A 1 191 ? -40.86808 8.70948 13.32008 1.000 18.40370 195 ALA A O 1
ATOM 1509 N N . LYS A 1 192 ? -39.97221 10.69224 13.89948 1.000 18.62266 196 LYS A N 1
ATOM 1510 C CA . LYS A 1 192 ? -40.37610 11.32250 12.64990 1.000 16.90160 196 LYS A CA 1
ATOM 1511 C C . LYS A 1 192 ? -39.22981 12.20087 12.17105 1.000 13.88026 196 LYS A C 1
ATOM 1512 O O . LYS A 1 192 ? -38.68159 12.96735 12.96187 1.000 14.43145 196 LYS A O 1
ATOM 1518 N N . THR A 1 193 ? -38.84491 12.07537 10.89782 1.000 14.32125 197 THR A N 1
ATOM 1519 C CA . THR A 1 193 ? -37.76099 12.90943 10.38217 1.000 15.53067 197 THR A CA 1
ATOM 1520 C C . THR A 1 193 ? -38.15363 14.38209 10.48739 1.000 16.44690 197 THR A C 1
ATOM 1521 O O . THR A 1 193 ? -39.33695 14.73636 10.44906 1.000 14.04487 197 THR A O 1
ATOM 1525 N N . ARG A 1 194 ? -37.14952 15.24234 10.65703 1.000 15.27129 198 ARG A N 1
ATOM 1526 C CA . ARG A 1 194 ? -37.44728 16.62990 11.01109 1.000 14.21378 198 ARG A CA 1
ATOM 1527 C C . ARG A 1 194 ? -38.01268 17.43068 9.84415 1.000 16.04526 198 ARG A C 1
ATOM 1528 O O . ARG A 1 194 ? -38.84231 18.31546 10.06163 1.000 17.83007 198 ARG A O 1
ATOM 1536 N N . SER A 1 195 ? -37.59975 17.16060 8.60174 1.000 15.10195 199 SER A N 1
ATOM 1537 C CA . SER A 1 195 ? -38.10025 17.96941 7.49866 1.000 16.12892 199 SER A CA 1
ATOM 1538 C C . SER A 1 195 ? -38.75959 17.18274 6.37270 1.000 20.91464 199 SER A C 1
ATOM 1539 O O . SER A 1 195 ? -39.37666 17.80488 5.50031 1.000 18.17352 199 SER A O 1
ATOM 1542 N N . THR A 1 196 ? -38.64169 15.85308 6.34195 1.000 14.86281 200 THR A N 1
ATOM 1543 C CA . THR A 1 196 ? -39.18486 15.07791 5.23410 1.000 15.96105 200 THR A CA 1
ATOM 1544 C C . THR A 1 196 ? -40.45210 14.30654 5.60293 1.000 18.21447 200 THR A C 1
ATOM 1545 O O . THR A 1 196 ? -40.94842 13.54432 4.77418 1.000 19.89760 200 THR A O 1
ATOM 1549 N N . ASP A 1 197 ? -40.97784 14.46914 6.82160 1.000 17.60560 201 ASP A N 1
ATOM 1550 C CA . ASP A 1 197 ? -42.30504 13.94018 7.17933 1.000 24.26251 201 ASP A CA 1
ATOM 1551 C C . ASP A 1 197 ? -42.37596 12.41102 7.12226 1.000 21.71359 201 ASP A C 1
ATOM 1552 O O . ASP A 1 197 ? -43.40976 11.83713 6.77477 1.000 23.97240 201 ASP A O 1
ATOM 1557 N N . ILE A 1 198 ? -41.29103 11.72996 7.47409 1.000 14.74988 202 ILE A N 1
ATOM 1558 C CA . ILE A 1 198 ? -41.26414 10.27058 7.42693 1.000 13.75368 202 ILE A CA 1
ATOM 1559 C C . ILE A 1 198 ? -41.35153 9.73065 8.84740 1.000 14.38086 202 ILE A C 1
ATOM 1560 O O . ILE A 1 198 ? -40.46936 9.99453 9.67395 1.000 13.47424 202 ILE A O 1
ATOM 1565 N N . ASP A 1 199 ? -42.40802 8.96726 9.12726 1.000 13.96623 203 ASP A N 1
ATOM 1566 C CA . ASP A 1 199 ? -42.53002 8.26532 10.40087 1.000 15.99305 203 ASP A CA 1
ATOM 1567 C C . ASP A 1 199 ? -41.65228 7.02351 10.37170 1.000 14.13604 203 ASP A C 1
ATOM 1568 O O . ASP A 1 199 ? -41.78333 6.19592 9.47123 1.000 14.14113 203 ASP A O 1
ATOM 1573 N N . ILE A 1 200 ? -40.75011 6.91501 11.33542 1.000 12.19198 204 ILE A N 1
ATOM 1574 C CA . ILE A 1 200 ? -39.84123 5.78562 11.47744 1.000 11.54555 204 ILE A CA 1
ATOM 1575 C C . ILE A 1 200 ? -40.28314 4.99445 12.69776 1.000 15.30713 204 ILE A C 1
ATOM 1576 O O . ILE A 1 200 ? -40.40734 5.55766 13.79315 1.000 14.31662 204 ILE A O 1
ATOM 1581 N N . VAL A 1 201 ? -40.52684 3.69758 12.52388 1.000 12.15578 205 VAL A N 1
ATOM 1582 C CA . VAL A 1 201 ? -40.99518 2.85080 13.61432 1.000 9.33726 205 VAL A CA 1
ATOM 1583 C C . VAL A 1 201 ? -39.99959 1.71347 13.79953 1.000 13.37084 205 VAL A C 1
ATOM 1584 O O . VAL A 1 201 ? -39.72570 0.95838 12.85569 1.000 9.64511 205 VAL A O 1
ATOM 1588 N N . VAL A 1 202 ? -39.46856 1.58827 15.01419 1.000 10.49119 206 VAL A N 1
ATOM 1589 C CA . VAL A 1 202 ? -38.48135 0.56868 15.36565 1.000 9.14567 206 VAL A CA 1
ATOM 1590 C C . VAL A 1 202 ? -39.02879 -0.14978 16.58666 1.000 11.50848 206 VAL A C 1
ATOM 1591 O O . VAL A 1 202 ? -39.17375 0.45948 17.65229 1.000 12.21058 206 VAL A O 1
ATOM 1595 N N . GLY A 1 203 ? -39.33819 -1.42969 16.44180 1.000 12.29867 207 GLY A N 1
ATOM 1596 C CA . GLY A 1 203 ? -39.84156 -2.18510 17.57302 1.000 13.38954 207 GLY A CA 1
ATOM 1597 C C . GLY A 1 203 ? -38.97725 -3.39830 17.83039 1.000 12.23005 207 GLY A C 1
ATOM 1598 O O . GLY A 1 203 ? -38.32290 -3.88552 16.90248 1.000 10.83952 207 GLY A O 1
ATOM 1599 N N . ALA A 1 204 ? -38.96601 -3.91118 19.06072 1.000 11.99536 208 ALA A N 1
ATOM 1600 C CA . ALA A 1 204 ? -38.21524 -5.12743 19.33339 1.000 11.49812 208 ALA A CA 1
ATOM 1601 C C . ALA A 1 204 ? -38.85903 -5.93035 20.45425 1.000 12.95466 208 ALA A C 1
ATOM 1602 O O . ALA A 1 204 ? -39.55765 -5.38680 21.31155 1.000 14.92585 208 ALA A O 1
ATOM 1604 N N . GLU A 1 205 ? -38.58349 -7.22820 20.45469 1.000 13.22568 209 GLU A N 1
ATOM 1605 C CA . GLU A 1 205 ? -38.92505 -8.10494 21.56885 1.000 18.04700 209 GLU A CA 1
ATOM 1606 C C . GLU A 1 205 ? -37.70537 -8.93858 21.94141 1.000 15.92914 209 GLU A C 1
ATOM 1607 O O . GLU A 1 205 ? -37.11239 -9.60763 21.08922 1.000 13.21354 209 GLU A O 1
ATOM 1613 N N . THR A 1 206 ? -37.32303 -8.87867 23.21044 1.000 13.35503 210 THR A N 1
ATOM 1614 C CA . THR A 1 206 ? -36.16365 -9.60048 23.72445 1.000 13.89983 210 THR A CA 1
ATOM 1615 C C . THR A 1 206 ? -36.65812 -10.75128 24.59343 1.000 17.79282 210 THR A C 1
ATOM 1616 O O . THR A 1 206 ? -37.45019 -10.53162 25.51634 1.000 14.79265 210 THR A O 1
ATOM 1620 N N . THR A 1 207 ? -36.21036 -11.97476 24.28501 1.000 13.60697 211 THR A N 1
ATOM 1621 C CA . THR A 1 207 ? -36.72414 -13.16646 24.94872 1.000 16.21526 211 THR A CA 1
ATOM 1622 C C . THR A 1 207 ? -35.57143 -14.09304 25.29832 1.000 19.32874 211 THR A C 1
ATOM 1623 O O . THR A 1 207 ? -34.43528 -13.92998 24.82745 1.000 15.62364 211 THR A O 1
ATOM 1627 N N . SER A 1 208 ? -35.88486 -15.09211 26.12133 1.000 17.33892 212 SER A N 1
ATOM 1628 C CA . SER A 1 208 ? -34.88848 -16.06122 26.55154 1.000 15.87613 212 SER A CA 1
ATOM 1629 C C . SER A 1 208 ? -35.60240 -17.24094 27.19249 1.000 20.24492 212 SER A C 1
ATOM 1630 O O . SER A 1 208 ? -36.67500 -17.09074 27.78851 1.000 15.02558 212 SER A O 1
ATOM 1633 N N . ASP A 1 209 ? -34.98548 -18.41487 27.05928 1.000 22.31332 213 ASP A N 1
ATOM 1634 C CA . ASP A 1 209 ? -35.51158 -19.62108 27.68881 1.000 25.19951 213 ASP A CA 1
ATOM 1635 C C . ASP A 1 209 ? -35.48342 -19.54201 29.21227 1.000 21.90462 213 ASP A C 1
ATOM 1636 O O . ASP A 1 209 ? -36.29509 -20.19722 29.87322 1.000 25.07651 213 ASP A O 1
ATOM 1641 N N . VAL A 1 210 ? -34.55939 -18.77828 29.79484 1.000 18.37485 214 VAL A N 1
ATOM 1642 C CA . VAL A 1 210 ? -34.33971 -18.84212 31.23403 1.000 21.21988 214 VAL A CA 1
ATOM 1643 C C . VAL A 1 210 ? -34.55540 -17.49885 31.92523 1.000 24.23111 214 VAL A C 1
ATOM 1644 O O . VAL A 1 210 ? -34.26146 -17.36716 33.11522 1.000 22.70997 214 VAL A O 1
ATOM 1648 N N . MET A 1 211 ? -35.05263 -16.49138 31.21325 1.000 19.01296 215 MET A N 1
ATOM 1649 C CA . MET A 1 211 ? -35.36055 -15.22479 31.86115 1.000 19.22302 215 MET A CA 1
ATOM 1650 C C . MET A 1 211 ? -36.49906 -14.54134 31.12388 1.000 20.03987 215 MET A C 1
ATOM 1651 O O . MET A 1 211 ? -36.78275 -14.83051 29.95795 1.000 19.34954 215 MET A O 1
ATOM 1656 N N . THR A 1 212 ? -37.15856 -13.63480 31.83013 1.000 18.42918 216 THR A N 1
ATOM 1657 C CA . THR A 1 212 ? -38.22851 -12.83928 31.26210 1.000 18.24158 216 THR A CA 1
ATOM 1658 C C . THR A 1 212 ? -37.76715 -11.39343 31.18901 1.000 19.00958 216 THR A C 1
ATOM 1659 O O . THR A 1 212 ? -37.07123 -10.91004 32.08772 1.000 20.70710 216 THR A O 1
ATOM 1663 N N . PHE A 1 213 ? -38.11442 -10.72466 30.09340 1.000 18.10928 217 PHE A N 1
ATOM 1664 C CA . PHE A 1 213 ? -37.80387 -9.31695 29.89911 1.000 18.22457 217 PHE A CA 1
ATOM 1665 C C . PHE A 1 213 ? -39.06080 -8.47596 30.04319 1.000 20.04626 217 PHE A C 1
ATOM 1666 O O . PHE A 1 213 ? -40.13854 -8.86660 29.58589 1.000 18.20568 217 PHE A O 1
ATOM 1674 N N . GLN A 1 214 ? -38.92382 -7.30932 30.65962 1.000 19.25167 218 GLN A N 1
ATOM 1675 C CA . GLN A 1 214 ? -40.05451 -6.40736 30.75633 1.000 23.13434 218 GLN A CA 1
ATOM 1676 C C . GLN A 1 214 ? -39.64772 -5.02580 30.27074 1.000 18.23935 218 GLN A C 1
ATOM 1677 O O . GLN A 1 214 ? -38.55274 -4.54669 30.56961 1.000 14.70887 218 GLN A O 1
ATOM 1683 N N . ASN A 1 215 ? -40.55418 -4.38877 29.54771 1.000 17.39806 219 ASN A N 1
ATOM 1684 C CA . ASN A 1 215 ? -40.38961 -2.99537 29.17058 1.000 18.60336 219 ASN A CA 1
ATOM 1685 C C . ASN A 1 215 ? -40.42207 -2.10728 30.41028 1.000 21.22692 219 ASN A C 1
ATOM 1686 O O . ASN A 1 215 ? -41.32171 -2.22677 31.24883 1.000 19.54802 219 ASN A O 1
ATOM 1691 N N . VAL A 1 216 ? -39.43348 -1.22116 30.53183 1.000 18.97224 220 VAL A N 1
ATOM 1692 C CA . VAL A 1 216 ? -39.31855 -0.31240 31.66479 1.000 19.13996 220 VAL A CA 1
ATOM 1693 C C . VAL A 1 216 ? -39.05767 1.10530 31.15737 1.000 21.08295 220 VAL A C 1
ATOM 1694 O O . VAL A 1 216 ? -38.69897 1.32164 29.99532 1.000 18.84240 220 VAL A O 1
ATOM 1698 N N . GLU A 1 217 ? -39.25792 2.08381 32.04689 1.000 20.17422 221 GLU A N 1
ATOM 1699 C CA . GLU A 1 217 ? -38.95818 3.47415 31.70801 1.000 19.47234 221 GLU A CA 1
ATOM 1700 C C . GLU A 1 217 ? -37.45408 3.66423 31.64137 1.000 21.39910 221 GLU A C 1
ATOM 1701 O O . GLU A 1 217 ? -36.75739 3.50310 32.64947 1.000 20.20756 221 GLU A O 1
ATOM 1707 N N . GLY A 1 218 ? -36.95790 4.03132 30.46630 1.000 18.24326 222 GLY A N 1
ATOM 1708 C CA . GLY A 1 218 ? -35.54991 4.28523 30.28907 1.000 20.95655 222 GLY A CA 1
ATOM 1709 C C . GLY A 1 218 ? -35.26612 5.77286 30.20184 1.000 22.13811 222 GLY A C 1
ATOM 1710 O O . GLY A 1 218 ? -36.15754 6.61688 30.37111 1.000 20.51558 222 GLY A O 1
ATOM 1711 N N . PRO A 1 219 ? -33.99968 6.11733 29.94100 1.000 21.42076 223 PRO A N 1
ATOM 1712 C CA . PRO A 1 219 ? -33.64276 7.51427 29.64510 1.000 22.12431 223 PRO A CA 1
ATOM 1713 C C . PRO A 1 219 ? -34.48855 8.09534 28.52128 1.000 21.50234 223 PRO A C 1
ATOM 1714 O O . PRO A 1 219 ? -35.07739 7.34345 27.73362 1.000 22.03900 223 PRO A O 1
ATOM 1718 N N . ALA A 1 220 ? -34.54603 9.42050 28.42783 1.000 19.59535 224 ALA A N 1
ATOM 1719 C CA . ALA A 1 220 ? -35.31301 10.06717 27.37153 1.000 21.17597 224 ALA A CA 1
ATOM 1720 C C . ALA A 1 220 ? -34.87591 9.56366 25.99677 1.000 17.60631 224 ALA A C 1
ATOM 1721 O O . ALA A 1 220 ? -33.68411 9.36080 25.74360 1.000 13.74649 224 ALA A O 1
ATOM 1723 N N . ASP A 1 221 ? -35.85991 9.33767 25.12183 1.000 14.85551 225 ASP A N 1
ATOM 1724 C CA . ASP A 1 221 ? -35.67324 8.90332 23.73728 1.000 16.88175 225 ASP A CA 1
ATOM 1725 C C . ASP A 1 221 ? -35.03585 7.52294 23.62564 1.000 15.95594 225 ASP A C 1
ATOM 1726 O O . ASP A 1 221 ? -34.42958 7.20173 22.60280 1.000 15.94181 225 ASP A O 1
ATOM 1731 N N . MET A 1 222 ? -35.16590 6.68581 24.64746 1.000 13.47647 226 MET A N 1
ATOM 1732 C CA . MET A 1 222 ? -34.60947 5.34367 24.63227 1.000 15.68983 226 MET A CA 1
ATOM 1733 C C . MET A 1 222 ? -35.72937 4.39221 25.02072 1.000 19.19928 226 MET A C 1
ATOM 1734 O O . MET A 1 222 ? -36.43339 4.64681 25.99785 1.000 18.12954 226 MET A O 1
ATOM 1739 N N . GLN A 1 223 ? -35.93161 3.33256 24.23826 1.000 14.86112 227 GLN A N 1
ATOM 1740 C CA . GLN A 1 223 ? -36.84476 2.26067 24.60957 1.000 13.28866 227 GLN A CA 1
ATOM 1741 C C . GLN A 1 223 ? -36.00909 1.18427 25.28444 1.000 13.84385 227 GLN A C 1
ATOM 1742 O O . GLN A 1 223 ? -34.91642 0.85894 24.80785 1.000 13.14165 227 GLN A O 1
ATOM 1748 N N . VAL A 1 224 ? -36.48698 0.65604 26.40738 1.000 13.53892 228 VAL A N 1
ATOM 1749 C CA . VAL A 1 224 ? -35.65091 -0.24019 27.19886 1.000 14.79723 228 VAL A CA 1
ATOM 1750 C C . VAL A 1 224 ? -36.48128 -1.42642 27.64925 1.000 14.53304 228 VAL A C 1
ATOM 1751 O O . VAL A 1 224 ? -37.59351 -1.25614 28.15482 1.000 17.14599 228 VAL A O 1
ATOM 1755 N N . SER A 1 225 ? -35.93663 -2.62070 27.47673 1.000 13.98774 229 SER A N 1
ATOM 1756 C CA . SER A 1 225 ? -36.47847 -3.82896 28.07310 1.000 15.51084 229 SER A CA 1
ATOM 1757 C C . SER A 1 225 ? -35.37693 -4.46341 28.91815 1.000 18.79342 229 SER A C 1
ATOM 1758 O O . SER A 1 225 ? -34.20990 -4.48949 28.50922 1.000 19.72169 229 SER A O 1
ATOM 1761 N N . THR A 1 226 ? -35.72364 -4.92087 30.12451 1.000 15.44643 230 THR A N 1
ATOM 1762 C CA . THR A 1 226 ? -34.72301 -5.40352 31.06787 1.000 15.94499 230 THR A CA 1
ATOM 1763 C C . THR A 1 226 ? -35.12225 -6.75837 31.64783 1.000 18.72797 230 THR A C 1
ATOM 1764 O O . THR A 1 226 ? -36.30970 -7.07350 31.81046 1.000 14.99473 230 THR A O 1
ATOM 1768 N N . GLY A 1 227 ? -34.10655 -7.56596 31.93523 1.000 18.29296 231 GLY A N 1
ATOM 1769 C CA . GLY A 1 227 ? -34.31107 -8.86496 32.54816 1.000 19.76801 231 GLY A CA 1
ATOM 1770 C C . GLY A 1 227 ? -33.12501 -9.20805 33.42416 1.000 21.33862 231 GLY A C 1
ATOM 1771 O O . GLY A 1 227 ? -32.05467 -8.60378 33.31566 1.000 18.88406 231 GLY A O 1
ATOM 1772 N N . GLU A 1 228 ? -33.32092 -10.21404 34.28147 1.000 18.15619 232 GLU A N 1
ATOM 1773 C CA . GLU A 1 228 ? -32.35768 -10.58682 35.30937 1.000 19.63977 232 GLU A CA 1
ATOM 1774 C C . GLU A 1 228 ? -32.24009 -12.10333 35.37886 1.000 20.33327 232 GLU A C 1
ATOM 1775 O O . GLU A 1 228 ? -33.24688 -12.80902 35.33177 1.000 19.29722 232 GLU A O 1
ATOM 1781 N N . VAL A 1 229 ? -31.01241 -12.60577 35.49495 1.000 17.47099 233 VAL A N 1
ATOM 1782 C CA . VAL A 1 229 ? -30.78784 -14.04361 35.56937 1.000 20.70325 233 VAL A CA 1
ATOM 1783 C C . VAL A 1 229 ? -29.58719 -14.29718 36.46972 1.000 19.13563 233 VAL A C 1
ATOM 1784 O O . VAL A 1 229 ? -28.66557 -13.48539 36.54952 1.000 19.47615 233 VAL A O 1
ATOM 1788 N N . THR A 1 230 ? -29.61468 -15.42409 37.17372 1.000 22.93251 234 THR A N 1
ATOM 1789 C CA . THR A 1 230 ? -28.47821 -15.84758 37.98021 1.000 24.70421 23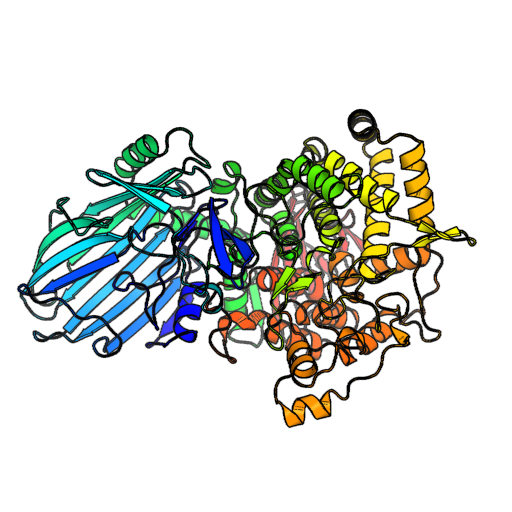4 THR A CA 1
ATOM 1790 C C . THR A 1 230 ? -27.54794 -16.65213 37.07919 1.000 25.05147 234 THR A C 1
ATOM 1791 O O . THR A 1 230 ? -27.90563 -17.74231 36.62527 1.000 24.50194 234 THR A O 1
ATOM 1795 N N . LEU A 1 231 ? -26.37144 -16.10328 36.78802 1.000 21.99964 235 LEU A N 1
ATOM 1796 C CA . LEU A 1 231 ? -25.39836 -16.85582 36.01217 1.000 23.99173 235 LEU A CA 1
ATOM 1797 C C . LEU A 1 231 ? -24.82560 -17.98307 36.85544 1.000 28.03934 235 LEU A C 1
ATOM 1798 O O . LEU A 1 231 ? -24.44046 -17.77417 38.01186 1.000 24.69431 235 LEU A O 1
ATOM 1803 N N . GLN A 1 232 ? -24.80183 -19.18158 36.28118 1.000 28.68726 236 GLN A N 1
ATOM 1804 C CA . GLN A 1 232 ? -24.13838 -20.32749 36.87818 1.000 29.23939 236 GLN A CA 1
ATOM 1805 C C . GLN A 1 232 ? -22.81353 -20.52886 36.16556 1.000 33.87975 236 GLN A C 1
ATOM 1806 O O . GLN A 1 232 ? -22.71627 -20.32314 34.94964 1.000 27.53687 236 GLN A O 1
ATOM 1812 N N . THR A 1 233 ? -21.79183 -20.90342 36.93484 1.000 31.61583 237 THR A N 1
ATOM 1813 C CA . THR A 1 233 ? -20.44010 -20.99329 36.40223 1.000 30.76588 237 THR A CA 1
ATOM 1814 C C . THR A 1 233 ? -20.41873 -21.87496 35.16550 1.000 26.61278 237 THR A C 1
ATOM 1815 O O . THR A 1 233 ? -20.91734 -23.00297 35.18231 1.000 30.57950 237 THR A O 1
ATOM 1819 N N . ASN A 1 234 ? -19.88863 -21.31981 34.07795 1.000 31.67796 238 ASN A N 1
ATOM 1820 C CA . ASN A 1 234 ? -19.67939 -22.01029 32.80635 1.000 32.19273 238 ASN A CA 1
ATOM 1821 C C . ASN A 1 234 ? -20.98407 -22.47502 32.16596 1.000 28.78135 238 ASN A C 1
ATOM 1822 O O . ASN A 1 234 ? -20.98015 -23.38839 31.33339 1.000 28.68098 238 ASN A O 1
ATOM 1827 N N . GLN A 1 235 ? -22.11129 -21.86476 32.52280 1.000 24.57834 239 GLN A N 1
ATOM 1828 C CA . GLN A 1 235 ? -23.40546 -22.25795 31.98157 1.000 28.66274 239 GLN A CA 1
ATOM 1829 C C . GLN A 1 235 ? -23.93982 -21.10365 31.14118 1.000 25.13607 239 GLN A C 1
ATOM 1830 O O . GLN A 1 235 ? -24.16675 -20.00429 31.65952 1.000 26.73213 239 GLN A O 1
ATOM 1836 N N . THR A 1 236 ? -24.12164 -21.35386 29.84937 1.000 25.35479 240 THR A N 1
ATOM 1837 C CA . THR A 1 236 ? -24.42339 -20.29576 28.89220 1.000 25.04466 240 THR A CA 1
ATOM 1838 C C . THR A 1 236 ? -25.88952 -19.88528 28.98009 1.000 19.89498 240 THR A C 1
ATOM 1839 O O . THR A 1 236 ? -26.77540 -20.72855 29.11561 1.000 22.44055 240 THR A O 1
ATOM 1843 N N . VAL A 1 237 ? -26.13236 -18.57678 28.93649 1.000 23.65860 241 VAL A N 1
ATOM 1844 C CA . VAL A 1 237 ? -27.46988 -17.99477 28.82185 1.000 18.76001 241 VAL A CA 1
ATOM 1845 C C . VAL A 1 237 ? -27.63934 -17.45631 27.40774 1.000 19.47611 241 VAL A C 1
ATOM 1846 O O . VAL A 1 237 ? -26.77159 -16.73051 26.90867 1.000 20.66490 241 VAL A O 1
ATOM 1850 N N . GLN A 1 238 ? -28.75389 -17.79852 26.76783 1.000 20.12398 242 GLN A N 1
ATOM 1851 C CA . GLN A 1 238 ? -29.01795 -17.39914 25.39158 1.000 20.51842 242 GLN A CA 1
ATOM 1852 C C . GLN A 1 238 ? -30.20718 -16.44872 25.34901 1.000 23.52859 242 GLN A C 1
ATOM 1853 O O . GLN A 1 238 ? -31.26819 -16.74268 25.91704 1.000 16.32475 242 GLN A O 1
ATOM 1859 N N . ILE A 1 239 ? -30.02178 -15.31945 24.66673 1.000 18.24002 243 ILE A N 1
ATOM 1860 C CA . ILE A 1 239 ? -31.01698 -14.26204 24.54676 1.000 16.48371 243 ILE A CA 1
ATOM 1861 C C . ILE A 1 239 ? -31.25967 -14.01399 23.06089 1.000 20.26537 243 ILE A C 1
ATOM 1862 O O . ILE A 1 239 ? -30.30205 -13.93049 22.28257 1.000 16.68196 243 ILE A O 1
ATOM 1867 N N . ASP A 1 240 ? -32.53109 -13.92749 22.66418 1.000 15.74062 244 ASP A N 1
ATOM 1868 C CA . ASP A 1 240 ? -32.92080 -13.52190 21.31412 1.000 16.10351 244 ASP A CA 1
ATOM 1869 C C . ASP A 1 240 ? -33.55723 -12.14016 21.31311 1.000 16.18454 244 ASP A C 1
ATOM 1870 O O . ASP A 1 240 ? -34.38571 -11.82281 22.17187 1.000 17.37205 244 ASP A O 1
ATOM 1875 N N . LYS A 1 241 ? -33.19388 -11.32586 20.32527 1.000 14.05197 245 LYS A N 1
ATOM 1876 C CA . LYS A 1 241 ? -33.84598 -10.03785 20.14197 1.000 10.71544 245 LYS A CA 1
ATOM 1877 C C . LYS A 1 241 ? -34.36423 -9.97123 18.71723 1.000 13.04476 245 LYS A C 1
ATOM 1878 O O . LYS A 1 241 ? -33.57865 -9.91976 17.76373 1.000 11.19495 245 LYS A O 1
ATOM 1884 N N . LEU A 1 242 ? -35.68443 -9.99096 18.57696 1.000 10.04234 246 LEU A N 1
ATOM 1885 C CA . LEU A 1 242 ? -36.31455 -9.83454 17.27747 1.000 11.04420 246 LEU A CA 1
ATOM 1886 C C . LEU A 1 242 ? -36.61029 -8.35576 17.06447 1.000 12.90395 246 LEU A C 1
ATOM 1887 O O . LEU A 1 242 ? -37.10525 -7.67878 17.97025 1.000 12.62724 246 LEU A O 1
ATOM 1892 N N . ILE A 1 243 ? -36.27183 -7.84729 15.88012 1.000 10.79984 247 ILE A N 1
ATOM 1893 C CA . ILE A 1 243 ? -36.42557 -6.43202 15.55921 1.000 8.54559 247 ILE A CA 1
ATOM 1894 C C . ILE A 1 243 ? -37.27362 -6.29452 14.30264 1.000 11.47503 247 ILE A C 1
ATOM 1895 O O . ILE A 1 243 ? -37.11564 -7.05828 13.34529 1.000 12.13137 247 ILE A O 1
ATOM 1900 N N . ALA A 1 244 ? -38.18768 -5.32118 14.31389 1.000 13.54276 248 ALA A N 1
ATOM 1901 C CA . ALA A 1 244 ? -39.00112 -4.98187 13.15653 1.000 10.63128 248 ALA A CA 1
ATOM 1902 C C . ALA A 1 244 ? -38.85646 -3.49608 12.87767 1.000 9.42400 248 ALA A C 1
ATOM 1903 O O . ALA A 1 244 ? -38.92505 -2.67210 13.79890 1.000 11.37273 248 ALA A O 1
ATOM 1905 N N . ILE A 1 245 ? -38.66672 -3.16821 11.60112 1.000 8.26468 249 ILE A N 1
ATOM 1906 C CA . ILE A 1 245 ? -38.43407 -1.81253 11.11479 1.000 8.14825 249 ILE A CA 1
ATOM 1907 C C . ILE A 1 245 ? -39.48224 -1.48767 10.06348 1.000 11.68680 249 ILE A C 1
ATOM 1908 O O . ILE A 1 245 ? -39.63557 -2.23514 9.09028 1.000 11.29842 249 ILE A O 1
ATOM 1913 N N . GLY A 1 246 ? -40.14756 -0.34857 10.20434 1.000 8.43139 250 GLY A N 1
ATOM 1914 C CA . GLY A 1 246 ? -41.04016 0.11353 9.14988 1.000 10.40256 250 GLY A CA 1
ATOM 1915 C C . GLY A 1 246 ? -41.09104 1.62275 9.13217 1.000 8.66440 250 GLY A C 1
ATOM 1916 O O . GLY A 1 246 ? -40.94107 2.26815 10.17061 1.000 10.07491 250 GLY A O 1
ATOM 1917 N N . THR A 1 247 ? -41.29242 2.19621 7.94564 1.000 11.21751 251 THR A N 1
ATOM 1918 C CA . THR A 1 247 ? -41.44454 3.64711 7.82425 1.000 11.07475 251 THR A CA 1
ATOM 1919 C C . THR A 1 247 ? -42.63126 3.99155 6.93375 1.000 12.10410 251 THR A C 1
ATOM 1920 O O . THR A 1 247 ? -43.08974 3.18172 6.12129 1.000 10.68360 251 THR A O 1
ATOM 1924 N N . SER A 1 248 ? -43.09825 5.23977 7.06590 1.000 10.56731 252 SER A N 1
ATOM 1925 C CA . SER A 1 248 ? -44.18237 5.71519 6.20984 1.000 14.36340 252 SER A CA 1
ATOM 1926 C C . SER A 1 248 ? -43.72201 6.00947 4.79520 1.000 12.58153 252 SER A C 1
ATOM 1927 O O . SER A 1 248 ? -44.55104 6.37758 3.96261 1.000 11.26702 252 SER A O 1
ATOM 1930 N N . TYR A 1 249 ? -42.42984 5.88526 4.49226 1.000 12.32001 253 TYR A N 1
ATOM 1931 C CA . TYR A 1 249 ? -42.02797 6.05041 3.10384 1.000 14.59055 253 TYR A CA 1
ATOM 1932 C C . TYR A 1 249 ? -42.53474 4.89130 2.25206 1.000 15.32740 253 TYR A C 1
ATOM 1933 O O . TYR A 1 249 ? -42.99158 5.09895 1.12196 1.000 16.24922 253 TYR A O 1
ATOM 1942 N N . GLU A 1 250 ? -42.46522 3.66409 2.77321 1.000 12.74356 254 GLU A N 1
ATOM 1943 C CA . GLU A 1 250 ? -42.90631 2.49116 2.02963 1.000 13.25612 254 GLU A CA 1
ATOM 1944 C C . GLU A 1 250 ? -44.17442 1.85030 2.57923 1.000 14.02146 254 GLU A C 1
ATOM 1945 O O . GLU A 1 250 ? -44.76117 1.01157 1.89040 1.000 13.93099 254 GLU A O 1
ATOM 1951 N N . LEU A 1 251 ? -44.62454 2.21449 3.78202 1.000 12.02527 255 LEU A N 1
ATOM 1952 C CA . LEU A 1 251 ? -45.83073 1.62903 4.35793 1.000 15.18093 255 LEU A CA 1
ATOM 1953 C C . LEU A 1 251 ? -46.86661 2.70788 4.64947 1.000 16.13675 255 LEU A C 1
ATOM 1954 O O . LEU A 1 251 ? -46.51691 3.79805 5.11136 1.000 14.93306 255 LEU A O 1
ATOM 1959 N N . SER A 1 252 ? -48.15351 2.38840 4.43278 1.000 18.61052 256 SER A N 1
ATOM 1960 C CA . SER A 1 252 ? -49.18955 3.35605 4.79649 1.000 19.24311 256 SER A CA 1
ATOM 1961 C C . SER A 1 252 ? -49.42945 3.41100 6.30718 1.000 18.92225 256 SER A C 1
ATOM 1962 O O . SER A 1 252 ? -49.77034 4.47884 6.82799 1.000 18.70544 256 SER A O 1
ATOM 1965 N N . GLU A 1 253 ? -49.24877 2.30095 7.03332 1.000 16.66054 257 GLU A N 1
ATOM 1966 C CA . GLU A 1 253 ? -49.47905 2.25468 8.48104 1.000 16.76494 257 GLU A CA 1
ATOM 1967 C C . GLU A 1 253 ? -48.30863 1.57316 9.17912 1.000 16.30996 257 GLU A C 1
ATOM 1968 O O . GLU A 1 253 ? -48.42931 0.43718 9.65824 1.000 17.11511 257 GLU A O 1
ATOM 1974 N N . PRO A 1 254 ? -47.16072 2.24887 9.27743 1.000 17.66666 258 PRO A N 1
ATOM 1975 C CA . PRO A 1 254 ? -45.95956 1.56224 9.78975 1.000 14.55165 258 PRO A CA 1
ATOM 1976 C C . PRO A 1 254 ? -46.05743 1.13177 11.24363 1.000 15.05516 258 PRO A C 1
ATOM 1977 O O . PRO A 1 254 ? -45.41236 0.14635 11.62470 1.000 14.53948 258 PRO A O 1
ATOM 1981 N N . LEU A 1 255 ? -46.81852 1.84368 12.07753 1.000 13.86840 259 LEU A N 1
ATOM 1982 C CA . LEU A 1 255 ? -46.90813 1.45256 13.48046 1.000 15.41772 259 LEU A CA 1
ATOM 1983 C C . LEU A 1 255 ? -47.62614 0.11912 13.63124 1.000 18.03971 259 LEU A C 1
ATOM 1984 O O . LEU A 1 255 ? -47.12344 -0.79931 14.28856 1.000 18.02629 259 LEU A O 1
ATOM 1989 N N . VAL A 1 256 ? -48.81277 0.00128 13.02695 1.000 17.96110 260 VAL A N 1
ATOM 1990 C CA . VAL A 1 256 ? -49.55426 -1.25841 13.05434 1.000 16.47083 260 VAL A CA 1
ATOM 1991 C C . VAL A 1 256 ? -48.73707 -2.38510 12.43795 1.000 15.69469 260 VAL A C 1
ATOM 1992 O O . VAL A 1 256 ? -48.72577 -3.51184 12.94533 1.000 15.14114 260 VAL A O 1
ATOM 1996 N N . PHE A 1 257 ? -48.07259 -2.10729 11.31834 1.000 13.00788 261 PHE A N 1
ATOM 1997 C CA . PHE A 1 257 ? -47.25763 -3.12119 10.66035 1.000 13.24737 261 PHE A CA 1
ATOM 1998 C C . PHE A 1 257 ? -46.22006 -3.69500 11.61901 1.000 14.27385 261 PHE A C 1
ATOM 1999 O O . PHE A 1 257 ? -46.06604 -4.91999 11.73387 1.000 10.18592 261 PHE A O 1
ATOM 2007 N N . VAL A 1 258 ? -45.49565 -2.81813 12.31451 1.000 12.02286 262 VAL A N 1
ATOM 2008 C CA . VAL A 1 258 ? -44.43141 -3.27583 13.20330 1.000 11.53121 262 VAL A CA 1
ATOM 2009 C C . VAL A 1 258 ? -45.01184 -4.04943 14.39275 1.000 14.25052 262 VAL A C 1
ATOM 2010 O O . VAL A 1 258 ? -44.43620 -5.05117 14.82819 1.000 12.36454 262 VAL A O 1
ATOM 2014 N N . GLN A 1 259 ? -46.16403 -3.61674 14.92314 1.000 12.04889 263 GLN A N 1
ATOM 2015 C CA . GLN A 1 259 ? -46.77558 -4.35516 16.02733 1.000 16.44196 263 GLN A CA 1
ATOM 2016 C C . GLN A 1 259 ? -47.11718 -5.77051 15.59041 1.000 16.58270 263 GLN A C 1
ATOM 2017 O O . GLN A 1 259 ? -46.85106 -6.74125 16.30866 1.000 15.41596 263 GLN A O 1
ATOM 2023 N N . ALA A 1 260 ? -47.71535 -5.90138 14.40412 1.000 15.57103 264 ALA A N 1
ATOM 2024 C CA . ALA A 1 260 ? -48.06604 -7.22484 13.90470 1.000 15.60226 264 ALA A CA 1
ATOM 2025 C C . ALA A 1 260 ? -46.81868 -8.03058 13.56319 1.000 15.81448 264 ALA A C 1
ATOM 2026 O O . ALA A 1 260 ? -46.78874 -9.25376 13.74807 1.000 17.29686 264 ALA A O 1
ATOM 2028 N N . ALA A 1 261 ? -45.77334 -7.36524 13.06644 1.000 16.59875 265 ALA A N 1
ATOM 2029 C CA . ALA A 1 261 ? -44.56936 -8.09218 12.67650 1.000 15.48784 265 ALA A CA 1
ATOM 2030 C C . ALA A 1 261 ? -43.87965 -8.70862 13.88828 1.000 17.11523 265 ALA A C 1
ATOM 2031 O O . ALA A 1 261 ? -43.44136 -9.86437 13.83321 1.000 18.68693 265 ALA A O 1
ATOM 2033 N N . LEU A 1 262 ? -43.79020 -7.96490 14.99781 1.000 16.03687 266 LEU A N 1
ATOM 2034 C CA . LEU A 1 262 ? -43.16508 -8.50762 16.20495 1.000 17.06137 266 LEU A CA 1
ATOM 2035 C C . LEU A 1 262 ? -43.93896 -9.68925 16.77283 1.000 25.06843 266 LEU A C 1
ATOM 2036 O O . LEU A 1 262 ? -43.35592 -10.54412 17.44864 1.000 23.99978 266 LEU A O 1
ATOM 2041 N N . ALA A 1 263 ? -45.24804 -9.74313 16.53661 1.000 18.90576 267 ALA A N 1
ATOM 2042 C CA . ALA A 1 263 ? -46.05361 -10.81700 17.08979 1.000 22.81167 267 ALA A CA 1
ATOM 2043 C C . ALA A 1 263 ? -46.00104 -12.09373 16.26293 1.000 24.20752 267 ALA A C 1
ATOM 2044 O O . ALA A 1 263 ? -46.47427 -13.12720 16.74194 1.000 26.38153 267 ALA A O 1
ATOM 2046 N N . THR A 1 264 ? -45.44254 -12.05236 15.04645 1.000 23.61304 268 THR A N 1
ATOM 2047 C CA . THR A 1 264 ? -45.56663 -13.14136 14.07842 1.000 21.26666 268 THR A CA 1
ATOM 2048 C C . THR A 1 264 ? -44.23607 -13.68679 13.56323 1.000 25.54798 268 THR A C 1
ATOM 2049 O O . THR A 1 264 ? -44.22912 -14.38423 12.54286 1.000 32.22648 268 THR A O 1
ATOM 2053 N N . HIS A 1 265 ? -43.11162 -13.38362 14.19888 1.000 22.13322 269 HIS A N 1
ATOM 2054 C CA . HIS A 1 265 ? -41.82529 -13.84276 13.67940 1.000 20.46418 269 HIS A CA 1
ATOM 2055 C C . HIS A 1 265 ? -40.95958 -14.30272 14.84591 1.000 20.16808 269 HIS A C 1
ATOM 2056 O O . HIS A 1 265 ? -41.40398 -14.32799 15.99742 1.000 21.50911 269 HIS A O 1
ATOM 2063 N N . SER A 1 266 ? -39.72161 -14.69590 14.54244 1.000 17.63975 270 SER A N 1
ATOM 2064 C CA . SER A 1 266 ? -38.77202 -15.09609 15.57084 1.000 17.17062 270 SER A CA 1
ATOM 2065 C C . SER A 1 266 ? -37.36894 -14.97191 15.00453 1.000 14.32386 270 SER A C 1
ATOM 2066 O O . SER A 1 266 ? -37.17248 -14.96074 13.78669 1.000 14.37650 270 SER A O 1
ATOM 2069 N N . VAL A 1 267 ? -36.39527 -14.89987 15.91425 1.000 11.13962 271 VAL A N 1
ATOM 2070 C CA . VAL A 1 267 ? -34.99746 -14.84012 15.49914 1.000 12.93280 271 VAL A CA 1
ATOM 2071 C C . VAL A 1 267 ? -34.60441 -16.11690 14.76923 1.000 13.43263 271 VAL A C 1
ATOM 2072 O O . VAL A 1 267 ? -33.91823 -16.07130 13.74054 1.000 12.40767 271 VAL A O 1
ATOM 2076 N N . ASP A 1 268 ? -35.03871 -17.27742 15.27985 1.000 14.95116 272 ASP A N 1
ATOM 2077 C CA . ASP A 1 268 ? -34.75354 -18.52321 14.57387 1.000 14.44366 272 ASP A CA 1
ATOM 2078 C C . ASP A 1 268 ? -35.26669 -18.48180 13.13119 1.000 16.98970 272 ASP A C 1
ATOM 2079 O O . ASP A 1 268 ? -34.56957 -18.95347 12.22167 1.000 14.44496 272 ASP A O 1
ATOM 2084 N N . LYS A 1 269 ? -36.48872 -17.94160 12.89223 1.000 13.95008 273 LYS A N 1
ATOM 2085 C CA . LYS A 1 269 ? -36.97825 -17.85196 11.50774 1.000 17.86276 273 LYS A CA 1
ATOM 2086 C C . LYS A 1 269 ? -36.13522 -16.88143 10.69405 1.000 15.79214 273 LYS A C 1
ATOM 2087 O O . LYS A 1 269 ? -35.93873 -17.09037 9.49202 1.000 13.90895 273 LYS A O 1
ATOM 2093 N N . VAL A 1 270 ? -35.64710 -15.80131 11.31124 1.000 14.32523 274 VAL A N 1
ATOM 2094 C CA . VAL A 1 270 ? -34.78243 -14.88224 10.56427 1.000 12.83275 274 VAL A CA 1
ATOM 2095 C C . VAL A 1 270 ? -33.53488 -15.61506 10.10411 1.000 13.09239 274 VAL A C 1
ATOM 2096 O O . VAL A 1 270 ? -33.14934 -15.54104 8.93225 1.000 13.76842 274 VAL A O 1
ATOM 2100 N N . ILE A 1 271 ? -32.91399 -16.36991 11.01279 1.000 11.39563 275 ILE A N 1
ATOM 2101 C CA . ILE A 1 271 ? -31.65375 -17.04236 10.70186 1.000 14.16907 275 ILE A CA 1
ATOM 2102 C C . ILE A 1 271 ? -31.87256 -18.09661 9.62141 1.000 13.28454 275 ILE A C 1
ATOM 2103 O O . ILE A 1 271 ? -31.10687 -18.19218 8.65421 1.000 13.47282 275 ILE A O 1
ATOM 2108 N N . GLU A 1 272 ? -32.94301 -18.88641 9.75667 1.000 13.75465 276 GLU A N 1
ATOM 2109 C CA . GLU A 1 272 ? -33.23236 -19.91985 8.76682 1.000 16.87957 276 GLU A CA 1
ATOM 2110 C C . GLU A 1 272 ? -33.60578 -19.32488 7.41569 1.000 16.00624 276 GLU A C 1
ATOM 2111 O O . GLU A 1 272 ? -33.26644 -19.89414 6.37456 1.000 14.06701 276 GLU A O 1
ATOM 2117 N N . SER A 1 273 ? -34.30531 -18.18593 7.40684 1.000 13.35735 277 SER A N 1
ATOM 2118 C CA . SER A 1 273 ? -34.62109 -17.52972 6.14076 1.000 14.02396 277 SER A CA 1
ATOM 2119 C C . SER A 1 273 ? -33.35963 -17.01702 5.44896 1.000 13.11704 277 SER A C 1
ATOM 2120 O O . SER A 1 273 ? -33.18763 -17.19810 4.23742 1.000 12.53144 277 SER A O 1
ATOM 2123 N N . SER A 1 274 ? -32.48785 -16.33245 6.19550 1.000 11.82544 278 SER A N 1
ATOM 2124 C CA . SER A 1 274 ? -31.21025 -15.89510 5.63443 1.000 13.83209 278 SER A CA 1
ATOM 2125 C C . SER A 1 274 ? -30.43653 -17.08421 5.08711 1.000 14.00907 278 SER A C 1
ATOM 2126 O O . SER A 1 274 ? -29.95692 -17.06446 3.94501 1.000 12.71392 278 SER A O 1
ATOM 2129 N N . THR A 1 275 ? -30.33912 -18.15025 5.88446 1.000 13.61688 279 THR A N 1
ATOM 2130 C CA . THR A 1 275 ? -29.58525 -19.32884 5.47167 1.000 14.46174 279 THR A CA 1
ATOM 2131 C C . THR A 1 275 ? -30.11637 -19.90222 4.15893 1.000 14.76508 279 THR A C 1
ATOM 2132 O O . THR A 1 275 ? -29.34574 -20.16346 3.22735 1.000 14.06425 279 THR A O 1
ATOM 2136 N N . ALA A 1 276 ? -31.43344 -20.10737 4.06655 1.000 12.55609 280 ALA A N 1
ATOM 2137 C CA . ALA A 1 276 ? -32.01164 -20.71721 2.86808 1.000 15.38009 280 ALA A CA 1
ATOM 2138 C C . ALA A 1 276 ? -31.89936 -19.79193 1.65908 1.000 16.27857 280 ALA A C 1
ATOM 2139 O O . ALA A 1 276 ? -31.71924 -20.25340 0.52497 1.000 14.11886 280 ALA A O 1
ATOM 2141 N N . TYR A 1 277 ? -32.01936 -18.48188 1.88153 1.000 12.80225 281 TYR A N 1
ATOM 2142 C CA . TYR A 1 277 ? -31.89252 -17.52435 0.78608 1.000 14.58084 281 TYR A CA 1
ATOM 2143 C C . TYR A 1 277 ? -30.50205 -17.58105 0.16692 1.000 12.12084 281 TYR A C 1
ATOM 2144 O O . TYR A 1 277 ? -30.35347 -17.70054 -1.05698 1.000 12.30838 281 TYR A O 1
ATOM 2153 N N . TRP A 1 278 ? -29.46515 -17.47390 0.99426 1.000 11.46471 282 TRP A N 1
ATOM 2154 C CA . TRP A 1 278 ? -28.11344 -17.42917 0.44262 1.000 13.83602 282 TRP A CA 1
ATOM 2155 C C . TRP A 1 278 ? -27.72540 -18.76447 -0.18807 1.000 15.89800 282 TRP A C 1
ATOM 2156 O O . TRP A 1 278 ? -27.09089 -18.79191 -1.24733 1.000 13.45351 282 TRP A O 1
ATOM 2167 N N . GLN A 1 279 ? -28.11621 -19.88237 0.43011 1.000 16.69387 283 GLN A N 1
ATOM 2168 C CA . GLN A 1 279 ? -27.83643 -21.17951 -0.18264 1.000 17.64876 283 GLN A CA 1
ATOM 2169 C C . GLN A 1 279 ? -28.41945 -21.25620 -1.59343 1.000 17.08246 283 GLN A C 1
ATOM 2170 O O . GLN A 1 279 ? -27.76029 -21.74474 -2.51799 1.000 20.39013 283 GLN A O 1
ATOM 2176 N N . GLU A 1 280 ? -29.63733 -20.73993 -1.78388 1.000 17.24757 284 GLU A N 1
ATOM 2177 C CA . GLU A 1 280 ? -30.22385 -20.64496 -3.11982 1.000 18.70225 284 GLU A CA 1
ATOM 2178 C C . GLU A 1 280 ? -29.42731 -19.71064 -4.02561 1.000 19.84707 284 GLU A C 1
ATOM 2179 O O . GLU A 1 280 ? -29.17188 -20.03175 -5.19134 1.000 17.45282 284 GLU A O 1
ATOM 2185 N N . VAL A 1 281 ? -29.08646 -18.51864 -3.52657 1.000 17.97010 285 VAL A N 1
ATOM 2186 C CA . VAL A 1 281 ? -28.33876 -17.54789 -4.33253 1.000 16.03365 285 VAL A CA 1
ATOM 2187 C C . VAL A 1 281 ? -27.08544 -18.19573 -4.91521 1.000 13.19707 285 VAL A C 1
ATOM 2188 O O . VAL A 1 281 ? -26.82938 -18.12904 -6.12169 1.000 13.31130 285 VAL A O 1
ATOM 2192 N N . TRP A 1 282 ? -26.30813 -18.87195 -4.06825 1.000 12.72155 286 TRP A N 1
ATOM 2193 C CA . TRP A 1 282 ? -24.98768 -19.33929 -4.47055 1.000 16.36350 286 TRP A CA 1
ATOM 2194 C C . TRP A 1 282 ? -25.02968 -20.48708 -5.47577 1.000 21.23723 286 TRP A C 1
ATOM 2195 O O . TRP A 1 282 ? -23.98925 -20.79558 -6.06870 1.000 18.11740 286 TRP A O 1
ATOM 2206 N N . GLU A 1 283 ? -26.19549 -21.10106 -5.71031 1.000 17.30745 287 GLU A N 1
ATOM 2207 C CA . GLU A 1 283 ? -26.27489 -22.14835 -6.72717 1.000 20.78419 287 GLU A CA 1
ATOM 2208 C C . GLU A 1 283 ? -26.00683 -21.60642 -8.12698 1.000 20.86235 287 GLU A C 1
ATOM 2209 O O . GLU A 1 283 ? -25.57625 -22.35963 -9.00500 1.000 17.99005 287 GLU A O 1
ATOM 2215 N N . THR A 1 284 ? -26.27099 -20.31924 -8.36564 1.000 16.27909 288 THR A N 1
ATOM 2216 C CA . THR A 1 284 ? -25.99544 -19.71438 -9.65994 1.000 16.74758 288 THR A CA 1
ATOM 2217 C C . THR A 1 284 ? -25.10748 -18.47831 -9.59816 1.000 15.72398 288 THR A C 1
ATOM 2218 O O . THR A 1 284 ? -24.50491 -18.13225 -10.61929 1.000 16.40031 288 THR A O 1
ATOM 2222 N N . ALA A 1 285 ? -24.99105 -17.81607 -8.44583 1.000 12.72661 289 ALA A N 1
ATOM 2223 C CA . ALA A 1 285 ? -24.26189 -16.55478 -8.38555 1.000 14.95592 289 ALA A CA 1
ATOM 2224 C C . ALA A 1 285 ? -22.78185 -16.71477 -8.06290 1.000 15.79427 289 ALA A C 1
ATOM 2225 O O . ALA A 1 285 ? -22.04603 -15.72085 -8.12404 1.000 11.68025 289 ALA A O 1
ATOM 2227 N N . ASP A 1 286 ? -22.32252 -17.91055 -7.69716 1.000 12.74074 290 ASP A N 1
ATOM 2228 C CA . ASP A 1 286 ? -20.91068 -18.04968 -7.36152 1.000 12.37381 290 ASP A CA 1
ATOM 2229 C C . ASP A 1 286 ? -20.07314 -17.78002 -8.60360 1.000 13.99701 290 ASP A C 1
ATOM 2230 O O . ASP A 1 286 ? -20.46742 -18.10286 -9.72805 1.000 13.31618 290 ASP A O 1
ATOM 2235 N N . ILE A 1 287 ? -18.94309 -17.12526 -8.40482 1.000 13.18178 291 ILE A N 1
ATOM 2236 C CA . ILE A 1 287 ? -17.94135 -16.95910 -9.44161 1.000 11.32022 291 ILE A CA 1
ATOM 2237 C C . ILE A 1 287 ? -16.68655 -17.63606 -8.91954 1.000 15.85357 291 ILE A C 1
ATOM 2238 O O . ILE A 1 287 ? -16.00944 -17.10917 -8.02237 1.000 11.43561 291 ILE A O 1
ATOM 2243 N N . GLN A 1 288 ? -16.39429 -18.82201 -9.44371 1.000 12.61416 292 GLN A N 1
ATOM 2244 C CA . GLN A 1 288 ? -15.28503 -19.60379 -8.92314 1.000 13.60428 292 GLN A CA 1
ATOM 2245 C C . GLN A 1 288 ? -14.02291 -19.30383 -9.71181 1.000 13.32906 292 GLN A C 1
ATOM 2246 O O . GLN A 1 288 ? -14.01907 -19.34865 -10.94702 1.000 14.02060 292 GLN A O 1
ATOM 2252 N N . LEU A 1 289 ? -12.96074 -18.97489 -8.99091 1.000 11.74917 293 LEU A N 1
ATOM 2253 C CA . LEU A 1 289 ? -11.66818 -18.69813 -9.59312 1.000 16.93119 293 LEU A CA 1
ATOM 2254 C C . LEU A 1 289 ? -10.60419 -19.44324 -8.79901 1.000 20.50999 293 LEU A C 1
ATOM 2255 O O . LEU A 1 289 ? -10.44329 -19.19962 -7.59727 1.000 16.75846 293 LEU A O 1
ATOM 2260 N N . ASP A 1 290 ? -9.91154 -20.37276 -9.46198 1.000 15.59075 294 ASP A N 1
ATOM 2261 C CA . ASP A 1 290 ? -8.72462 -21.01682 -8.90979 1.000 19.60387 294 ASP A CA 1
ATOM 2262 C C . ASP A 1 290 ? -7.50950 -20.30681 -9.48869 1.000 18.25655 294 ASP A C 1
ATOM 2263 O O . ASP A 1 290 ? -7.18804 -20.48179 -10.66968 1.000 19.86398 294 ASP A O 1
ATOM 2268 N N . SER A 1 291 ? -6.85039 -19.49031 -8.67340 1.000 14.02883 295 SER A N 1
ATOM 2269 C CA . SER A 1 291 ? -5.68551 -18.73252 -9.11030 1.000 18.27288 295 SER A CA 1
ATOM 2270 C C . SER A 1 291 ? -4.55345 -18.92375 -8.10692 1.000 17.96480 295 SER A C 1
ATOM 2271 O O . SER A 1 291 ? -4.68744 -19.65839 -7.12439 1.000 20.05865 295 SER A O 1
ATOM 2274 N N . ASP A 1 292 ? -3.42724 -18.24906 -8.35437 1.000 17.88218 296 ASP A N 1
ATOM 2275 C CA . ASP A 1 292 ? -2.27538 -18.29166 -7.45495 1.000 19.30896 296 ASP A CA 1
ATOM 2276 C C . ASP A 1 292 ? -2.34401 -17.23605 -6.35763 1.000 24.45988 296 ASP A C 1
ATOM 2277 O O . ASP A 1 292 ? -1.38905 -17.09481 -5.58227 1.000 24.65546 296 ASP A O 1
ATOM 2282 N N . ASP A 1 293 ? -3.42726 -16.46965 -6.29948 1.000 16.47321 297 ASP A N 1
ATOM 2283 C CA . ASP A 1 293 ? -3.63498 -15.47591 -5.26336 1.000 18.74116 297 ASP A CA 1
ATOM 2284 C C . ASP A 1 293 ? -4.53919 -16.07066 -4.18664 1.000 19.53909 297 ASP A C 1
ATOM 2285 O O . ASP A 1 293 ? -5.72201 -16.31735 -4.45463 1.000 20.35394 297 ASP A O 1
ATOM 2290 N N . PRO A 1 294 ? -4.05619 -16.28275 -2.95981 1.000 23.30508 298 PRO A N 1
ATOM 2291 C CA . PRO A 1 294 ? -4.89088 -16.96283 -1.94929 1.000 23.70098 298 PRO A CA 1
ATOM 2292 C C . PRO A 1 294 ? -6.07929 -16.14604 -1.45267 1.000 21.82678 298 PRO A C 1
ATOM 2293 O O . PRO A 1 294 ? -7.01326 -16.73215 -0.89523 1.000 19.86638 298 PRO A O 1
ATOM 2297 N N . ASP A 1 295 ? -6.09434 -14.83014 -1.62779 1.000 22.03890 299 ASP A N 1
ATOM 2298 C CA . ASP A 1 295 ? -7.21659 -14.05137 -1.12640 1.000 17.03128 299 ASP A CA 1
ATOM 2299 C C . ASP A 1 295 ? -8.27703 -13.76101 -2.17884 1.000 18.52115 299 ASP A C 1
ATOM 2300 O O . ASP A 1 295 ? -9.34122 -13.23234 -1.82689 1.000 17.18145 299 ASP A O 1
ATOM 2305 N N . MET A 1 296 ? -8.03613 -14.09163 -3.45145 1.000 15.33884 300 MET A N 1
ATOM 2306 C CA . MET A 1 296 ? -8.85792 -13.47217 -4.48752 1.000 15.06532 300 MET A CA 1
ATOM 2307 C C . MET A 1 296 ? -10.25607 -14.09574 -4.53607 1.000 14.74342 300 MET A C 1
ATOM 2308 O O . MET A 1 296 ? -11.24494 -13.39310 -4.78472 1.000 14.39972 300 MET A O 1
ATOM 2313 N N . GLN A 1 297 ? -10.37258 -15.39554 -4.25051 1.000 12.92594 301 GLN A N 1
ATOM 2314 C CA . GLN A 1 297 ? -11.68352 -16.03631 -4.26260 1.000 12.19078 301 GLN A CA 1
ATOM 2315 C C . GLN A 1 297 ? -12.60901 -15.43465 -3.21199 1.000 13.98212 301 GLN A C 1
ATOM 2316 O O . GLN A 1 297 ? -13.80670 -15.22452 -3.47113 1.000 13.20049 301 GLN A O 1
ATOM 2322 N N . LEU A 1 298 ? -12.07857 -15.17211 -2.01385 1.000 10.66922 302 LEU A N 1
ATOM 2323 C CA . LEU A 1 298 ? -12.88010 -14.53513 -0.96946 1.000 14.30408 302 LEU A CA 1
ATOM 2324 C C . LEU A 1 298 ? -13.33105 -13.14290 -1.39450 1.000 13.91139 302 LEU A C 1
ATOM 2325 O O . LEU A 1 298 ? -14.48442 -12.75731 -1.17344 1.000 12.33076 302 LEU A O 1
ATOM 2330 N N . MET A 1 299 ? -12.42670 -12.36289 -1.98980 1.000 13.86125 303 MET A N 1
ATOM 2331 C CA . MET A 1 299 ? -12.78286 -11.00562 -2.38196 1.000 12.36257 303 MET A CA 1
ATOM 2332 C C . MET A 1 299 ? -13.85421 -11.00149 -3.46627 1.000 13.07395 303 MET A C 1
ATOM 2333 O O . MET A 1 299 ? -14.74700 -10.14175 -3.46013 1.000 12.29759 303 MET A O 1
ATOM 2338 N N . ILE A 1 300 ? -13.81807 -11.98363 -4.37553 1.000 11.54424 304 ILE A N 1
ATOM 2339 C CA . ILE A 1 300 ? -14.86707 -12.09113 -5.38977 1.000 12.18663 304 ILE A CA 1
ATOM 2340 C C . ILE A 1 300 ? -16.22223 -12.32778 -4.73189 1.000 13.24470 304 ILE A C 1
ATOM 2341 O O . ILE A 1 300 ? -17.21639 -11.65482 -5.04292 1.000 12.20591 304 ILE A O 1
ATOM 2346 N N . ARG A 1 301 ? -16.29055 -13.30736 -3.82822 1.000 12.49950 305 ARG A N 1
ATOM 2347 C CA . ARG A 1 301 ? -17.55613 -13.58428 -3.15332 1.000 10.09607 305 ARG A CA 1
ATOM 2348 C C . ARG A 1 301 ? -17.97166 -12.42963 -2.25546 1.000 11.33828 305 ARG A C 1
ATOM 2349 O O . ARG A 1 301 ? -19.16656 -12.17180 -2.11002 1.000 10.79954 305 ARG A O 1
ATOM 2357 N N . MET A 1 302 ? -17.01421 -11.71139 -1.65963 1.000 8.59261 306 MET A N 1
ATOM 2358 C CA . MET A 1 302 ? -17.40761 -10.56930 -0.84284 1.000 10.31724 306 MET A CA 1
ATOM 2359 C C . MET A 1 302 ? -18.04539 -9.48689 -1.70866 1.000 12.06511 306 MET A C 1
ATOM 2360 O O . MET A 1 302 ? -19.02771 -8.86668 -1.28806 1.000 11.90506 306 MET A O 1
ATOM 2365 N N . ASN A 1 303 ? -17.55697 -9.30857 -2.94600 1.000 11.42086 307 ASN A N 1
ATOM 2366 C CA . ASN A 1 303 ? -18.19444 -8.38405 -3.88183 1.000 10.44294 307 ASN A CA 1
ATOM 2367 C C . ASN A 1 303 ? -19.62325 -8.80988 -4.19851 1.000 9.53967 307 ASN A C 1
ATOM 2368 O O . ASN A 1 303 ? -20.54393 -7.98969 -4.17587 1.000 8.45622 307 ASN A O 1
ATOM 2373 N N . ILE A 1 304 ? -19.81160 -10.08384 -4.56106 1.000 9.10197 308 ILE A N 1
ATOM 2374 C CA . ILE A 1 304 ? -21.14304 -10.56134 -4.93786 1.000 9.33649 308 ILE A CA 1
ATOM 2375 C C . ILE A 1 304 ? -22.10475 -10.38499 -3.77545 1.000 9.97440 308 ILE A C 1
ATOM 2376 O O . ILE A 1 304 ? -23.24185 -9.91580 -3.94439 1.000 10.92862 308 ILE A O 1
ATOM 2381 N N . PHE A 1 305 ? -21.65161 -10.76109 -2.57571 1.000 9.78374 309 PHE A N 1
ATOM 2382 C CA . PHE A 1 305 ? -22.45084 -10.65659 -1.35952 1.000 10.34899 309 PHE A CA 1
ATOM 2383 C C . PHE A 1 305 ? -22.91307 -9.22443 -1.11134 1.000 11.27831 309 PHE A C 1
ATOM 2384 O O . PHE A 1 305 ? -24.10375 -8.97138 -0.89901 1.000 9.67443 309 PHE A O 1
ATOM 2392 N N . HIS A 1 306 ? -21.98206 -8.26627 -1.12138 1.000 9.96288 310 HIS A N 1
ATOM 2393 C CA . HIS A 1 306 ? -22.37638 -6.89587 -0.80965 1.000 9.46482 310 HIS A CA 1
ATOM 2394 C C . HIS A 1 306 ? -23.24174 -6.28014 -1.90525 1.000 9.36484 310 HIS A C 1
ATOM 2395 O O . HIS A 1 306 ? -24.15557 -5.50453 -1.60141 1.000 9.53517 310 HIS A O 1
ATOM 2402 N N . ILE A 1 307 ? -22.98741 -6.60794 -3.17737 1.000 9.27990 311 ILE A N 1
ATOM 2403 C CA . ILE A 1 307 ? -23.84626 -6.08845 -4.23582 1.000 9.34635 311 ILE A CA 1
ATOM 2404 C C . ILE A 1 307 ? -25.26951 -6.62019 -4.07904 1.000 9.87798 311 ILE A C 1
ATOM 2405 O O . ILE A 1 307 ? -26.24556 -5.88368 -4.27445 1.000 9.48173 311 ILE A O 1
ATOM 2410 N N . ARG A 1 308 ? -25.41561 -7.89867 -3.72554 1.000 8.40223 312 ARG A N 1
ATOM 2411 C CA . ARG A 1 308 ? -26.75363 -8.45793 -3.54905 1.000 10.32764 312 ARG A CA 1
ATOM 2412 C C . ARG A 1 308 ? -27.40626 -8.05198 -2.22984 1.000 12.46576 312 ARG A C 1
ATOM 2413 O O . ARG A 1 308 ? -28.64367 -8.08452 -2.12891 1.000 10.30504 312 ARG A O 1
ATOM 2421 N N . GLN A 1 309 ? -26.62648 -7.63822 -1.22660 1.000 9.42079 313 GLN A N 1
ATOM 2422 C CA . GLN A 1 309 ? -27.24683 -7.03578 -0.04809 1.000 9.20916 313 GLN A CA 1
ATOM 2423 C C . GLN A 1 309 ? -27.72742 -5.61493 -0.32059 1.000 10.75722 313 GLN A C 1
ATOM 2424 O O . GLN A 1 309 ? -28.64780 -5.14197 0.35916 1.000 10.27021 313 GLN A O 1
ATOM 2430 N N . ALA A 1 310 ? -27.13733 -4.93364 -1.30876 1.000 9.70578 314 ALA A N 1
ATOM 2431 C CA . ALA A 1 310 ? -27.49900 -3.54506 -1.58703 1.000 9.99306 314 ALA A CA 1
ATOM 2432 C C . ALA A 1 310 ? -28.87247 -3.42575 -2.24368 1.000 10.00642 314 ALA A C 1
ATOM 2433 O O . ALA A 1 310 ? -29.55445 -2.40571 -2.07175 1.000 10.87089 314 ALA A O 1
ATOM 2435 N N . ALA A 1 311 ? -29.28069 -4.43455 -3.01373 1.000 8.74880 315 ALA A N 1
ATOM 2436 C CA . ALA A 1 311 ? -30.59531 -4.47772 -3.64741 1.000 11.74266 315 ALA A CA 1
ATOM 2437 C C . ALA A 1 311 ? -30.90190 -5.92709 -4.01435 1.000 9.29285 315 ALA A C 1
ATOM 2438 O O . ALA A 1 311 ? -30.02768 -6.63602 -4.50511 1.000 10.39840 315 ALA A O 1
ATOM 2440 N N . GLN A 1 312 ? -32.14010 -6.35896 -3.77293 1.000 10.02617 316 GLN A N 1
ATOM 2441 C CA . GLN A 1 312 ? -32.56684 -7.69926 -4.15524 1.000 9.03628 316 GLN A CA 1
ATOM 2442 C C . GLN A 1 312 ? -34.08738 -7.68441 -4.29192 1.000 12.08921 316 GLN A C 1
ATOM 2443 O O . GLN A 1 312 ? -34.78557 -7.14585 -3.42637 1.000 10.10786 316 GLN A O 1
ATOM 2449 N N . HIS A 1 313 ? -34.57750 -8.27429 -5.38571 1.000 10.15384 317 HIS A N 1
ATOM 2450 C CA . HIS A 1 313 ? -35.95179 -8.07571 -5.84957 1.000 11.51451 317 HIS A CA 1
ATOM 2451 C C . HIS A 1 313 ? -36.99757 -8.37002 -4.78072 1.000 12.84227 317 HIS A C 1
ATOM 2452 O O . HIS A 1 313 ? -38.03236 -7.69746 -4.72225 1.000 13.10112 317 HIS A O 1
ATOM 2459 N N . GLU A 1 314 ? -36.78975 -9.40349 -3.96354 1.000 12.25928 318 GLU A N 1
ATOM 2460 C CA . GLU A 1 314 ? -37.83973 -9.74749 -3.00808 1.000 14.13021 318 GLU A CA 1
ATOM 2461 C C . GLU A 1 314 ? -38.14588 -8.56952 -2.07513 1.000 15.43716 318 GLU A C 1
ATOM 2462 O O . GLU A 1 314 ? -39.27871 -8.41334 -1.61464 1.000 13.33961 318 GLU A O 1
ATOM 2468 N N . ALA A 1 315 ? -37.16690 -7.71233 -1.80894 1.000 10.64072 319 ALA A N 1
ATOM 2469 C CA . ALA A 1 315 ? -37.44983 -6.47242 -1.09593 1.000 12.20855 319 ALA A CA 1
ATOM 2470 C C . ALA A 1 315 ? -37.71342 -5.30816 -2.04555 1.000 11.46742 319 ALA A C 1
ATOM 2471 O O . ALA A 1 315 ? -38.70518 -4.58798 -1.89449 1.000 12.35716 319 ALA A O 1
ATOM 2473 N N . ASN A 1 316 ? -36.84298 -5.10755 -3.03549 1.000 11.39806 320 ASN A N 1
ATOM 2474 C CA . ASN A 1 316 ? -36.89740 -3.87109 -3.81559 1.000 11.80795 320 ASN A CA 1
ATOM 2475 C C . ASN A 1 316 ? -38.10855 -3.80661 -4.73755 1.000 12.05463 320 ASN A C 1
ATOM 2476 O O . ASN A 1 316 ? -38.46736 -2.70558 -5.18530 1.000 11.72123 320 ASN A O 1
ATOM 2481 N N . LYS A 1 317 ? -38.77450 -4.94063 -4.99956 1.000 11.38788 321 LYS A N 1
ATOM 2482 C CA . LYS A 1 317 ? -40.04688 -4.88492 -5.72390 1.000 12.75905 321 LYS A CA 1
ATOM 2483 C C . LYS A 1 317 ? -41.03649 -3.93834 -5.05905 1.000 13.16215 321 LYS A C 1
ATOM 2484 O O . LYS A 1 317 ? -41.90757 -3.37492 -5.73501 1.000 16.22374 321 LYS A O 1
ATOM 2490 N N . ASP A 1 318 ? -40.94016 -3.76070 -3.74297 1.000 10.55445 322 ASP A N 1
ATOM 2491 C CA . ASP A 1 318 ? -41.89059 -2.92963 -3.01519 1.000 14.85460 322 ASP A CA 1
ATOM 2492 C C . ASP A 1 318 ? -41.34038 -1.55108 -2.69624 1.000 13.39767 322 ASP A C 1
ATOM 2493 O O . ASP A 1 318 ? -41.99803 -0.78790 -1.98171 1.000 14.97022 322 ASP A O 1
ATOM 2498 N N . LEU A 1 319 ? -40.15597 -1.21284 -3.20339 1.000 13.93922 323 LEU A N 1
ATOM 2499 C CA . LEU A 1 319 ? -39.43236 -0.03508 -2.75826 1.000 11.19912 323 LEU A CA 1
ATOM 2500 C C . LEU A 1 319 ? -39.14592 0.91840 -3.90999 1.000 14.25139 323 LEU A C 1
ATOM 2501 O O . LEU A 1 319 ? -39.06877 0.51470 -5.07321 1.000 15.00152 323 LEU A O 1
ATOM 2506 N N . ASP A 1 320 ? -38.98780 2.18992 -3.55034 1.000 11.68667 324 ASP A N 1
ATOM 2507 C CA . ASP A 1 320 ? -38.63563 3.28732 -4.44601 1.000 14.43958 324 ASP A CA 1
ATOM 2508 C C . ASP A 1 320 ? -37.20987 3.67026 -4.06577 1.000 12.12229 324 ASP A C 1
ATOM 2509 O O . ASP A 1 320 ? -36.99927 4.49032 -3.17400 1.000 12.00218 324 ASP A O 1
ATOM 2514 N N . ALA A 1 321 ? -36.23137 3.04058 -4.71296 1.000 11.10077 325 ALA A N 1
ATOM 2515 C CA . ALA A 1 321 ? -34.85075 3.18295 -4.26645 1.000 13.59431 325 ALA A CA 1
ATOM 2516 C C . ALA A 1 321 ? -33.90955 2.67030 -5.33675 1.000 10.61410 325 ALA A C 1
ATOM 2517 O O . ALA A 1 321 ? -34.24362 1.74930 -6.08480 1.000 12.28124 325 ALA A O 1
ATOM 2519 N N . SER A 1 322 ? -32.70841 3.22847 -5.34940 1.000 12.48319 326 SER A N 1
ATOM 2520 C CA . SER A 1 322 ? -31.59814 2.68495 -6.12443 1.000 12.71925 326 SER A CA 1
ATOM 2521 C C . SER A 1 322 ? -30.43214 2.38478 -5.18090 1.000 12.19159 326 SER A C 1
ATOM 2522 O O . SER A 1 322 ? -30.57263 2.40106 -3.95094 1.000 12.82799 326 SER A O 1
ATOM 2525 N N . VAL A 1 323 ? -29.27281 2.10426 -5.76352 1.000 9.03021 327 VAL A N 1
ATOM 2526 C CA . VAL A 1 323 ? -28.08437 1.72413 -5.01256 1.000 8.60985 327 VAL A CA 1
ATOM 2527 C C . VAL A 1 323 ? -27.15900 2.93359 -4.94219 1.000 11.14562 327 VAL A C 1
ATOM 2528 O O . VAL A 1 323 ? -26.69781 3.42634 -5.97641 1.000 10.97481 327 VAL A O 1
ATOM 2532 N N . GLY A 1 324 ? -26.91270 3.43511 -3.72664 1.000 8.96809 328 GLY A N 1
ATOM 2533 C CA . GLY A 1 324 ? -25.98455 4.53013 -3.54320 1.000 10.24042 328 GLY A CA 1
ATOM 2534 C C . GLY A 1 324 ? -24.54694 4.05710 -3.67289 1.000 10.36908 328 GLY A C 1
ATOM 2535 O O . GLY A 1 324 ? -24.25731 2.86329 -3.75995 1.000 9.14467 328 GLY A O 1
ATOM 2536 N N . SER A 1 325 ? -23.61924 5.02698 -3.67304 1.000 10.75873 329 SER A N 1
ATOM 2537 C CA . SER A 1 325 ? -22.22085 4.70362 -3.93166 1.000 10.33269 329 SER A CA 1
ATOM 2538 C C . SER A 1 325 ? -21.62016 3.82990 -2.83851 1.000 11.11274 329 SER A C 1
ATOM 2539 O O . SER A 1 325 ? -20.61446 3.15324 -3.08088 1.000 11.36175 329 SER A O 1
ATOM 2542 N N . ARG A 1 326 ? -22.21388 3.82752 -1.64396 1.000 10.72383 330 ARG A N 1
ATOM 2543 C CA . ARG A 1 326 ? -21.80915 2.94192 -0.55693 1.000 11.31189 330 ARG A CA 1
ATOM 2544 C C . ARG A 1 326 ? -22.93539 1.99516 -0.14487 1.000 10.07280 330 ARG A C 1
ATOM 2545 O O . ARG A 1 326 ? -22.93213 1.49493 0.97711 1.000 11.56285 330 ARG A O 1
ATOM 2553 N N . GLY A 1 327 ? -23.88643 1.72249 -1.03761 1.000 12.55071 331 GLY A N 1
ATOM 2554 C CA . GLY A 1 327 ? -25.04985 0.93386 -0.65807 1.000 11.02264 331 GLY A CA 1
ATOM 2555 C C . GLY A 1 327 ? -25.68948 1.48284 0.60800 1.000 10.65466 331 GLY A C 1
ATOM 2556 O O . GLY A 1 327 ? -25.84849 2.69536 0.78538 1.000 9.45879 331 GLY A O 1
ATOM 2557 N N . LEU A 1 328 ? -26.03978 0.58663 1.51987 1.000 10.81265 332 LEU A N 1
ATOM 2558 C CA . LEU A 1 328 ? -26.59564 0.97226 2.81163 1.000 11.48276 332 LEU A CA 1
ATOM 2559 C C . LEU A 1 328 ? -25.64012 0.60507 3.93402 1.000 10.02122 332 LEU A C 1
ATOM 2560 O O . LEU A 1 328 ? -26.05771 0.14766 4.99392 1.000 13.34576 332 LEU A O 1
ATOM 2565 N N . THR A 1 329 ? -24.33620 0.80808 3.70346 1.000 10.46187 333 THR A N 1
ATOM 2566 C CA . THR A 1 329 ? -23.30681 0.38184 4.63861 1.000 10.41630 333 THR A CA 1
ATOM 2567 C C . THR A 1 329 ? -22.70814 1.52099 5.44845 1.000 10.39813 333 THR A C 1
ATOM 2568 O O . THR A 1 329 ? -21.90956 1.25238 6.34958 1.000 10.85105 333 THR A O 1
ATOM 2572 N N . GLY A 1 330 ? -23.04984 2.76897 5.14432 1.000 11.66320 334 GLY A N 1
ATOM 2573 C CA . GLY A 1 330 ? -22.46786 3.89736 5.84515 1.000 12.36545 334 GLY A CA 1
ATOM 2574 C C . GLY A 1 330 ? -22.94444 5.19580 5.22720 1.000 16.57777 334 GLY A C 1
ATOM 2575 O O . GLY A 1 330 ? -23.68409 5.21001 4.23579 1.000 14.89945 334 GLY A O 1
ATOM 2576 N N . GLU A 1 331 ? -22.47927 6.30123 5.80676 1.000 11.41452 335 GLU A N 1
ATOM 2577 C CA . GLU A 1 331 ? -23.00199 7.62010 5.47420 1.000 10.60271 335 GLU A CA 1
ATOM 2578 C C . GLU A 1 331 ? -22.13406 8.39482 4.48952 1.000 11.55937 335 GLU A C 1
ATOM 2579 O O . GLU A 1 331 ? -22.44958 9.54633 4.19468 1.000 12.97944 335 GLU A O 1
ATOM 2585 N N . GLY A 1 332 ? -21.06111 7.79500 3.97015 1.000 14.49120 336 GLY A N 1
ATOM 2586 C CA . GLY A 1 332 ? -20.24265 8.42545 2.94864 1.000 13.28209 336 GLY A CA 1
ATOM 2587 C C . GLY A 1 332 ? -21.05699 8.94722 1.77795 1.000 16.95279 336 GLY A C 1
ATOM 2588 O O . GLY A 1 332 ? -21.78905 8.18280 1.14169 1.000 14.79351 336 GLY A O 1
ATOM 2589 N N . TYR A 1 333 ? -20.94773 10.25010 1.50184 1.000 13.16582 337 TYR A N 1
ATOM 2590 C CA . TYR A 1 333 ? -21.71246 10.94459 0.46157 1.000 14.07083 337 TYR A CA 1
ATOM 2591 C C . TYR A 1 333 ? -23.21667 10.86644 0.69626 1.000 14.04714 337 TYR A C 1
ATOM 2592 O O . TYR A 1 333 ? -24.00673 10.99409 -0.24663 1.000 12.00606 337 TYR A O 1
ATOM 2601 N N . ARG A 1 334 ? -23.61362 10.68426 1.95397 1.000 10.70756 338 ARG A N 1
ATOM 2602 C CA . ARG A 1 334 ? -24.98404 10.86304 2.41269 1.000 10.69037 338 ARG A CA 1
ATOM 2603 C C . ARG A 1 334 ? -25.97950 9.90658 1.75845 1.000 10.31434 338 ARG A C 1
ATOM 2604 O O . ARG A 1 334 ? -27.18604 10.17429 1.76535 1.000 9.95783 338 ARG A O 1
ATOM 2612 N N . GLY A 1 335 ? -25.51068 8.77219 1.24063 1.000 10.73774 339 GLY A N 1
ATOM 2613 C CA . GLY A 1 335 ? -26.41274 7.80591 0.64309 1.000 9.67511 339 GLY A CA 1
ATOM 2614 C C . GLY A 1 335 ? -27.05926 8.26037 -0.64129 1.000 11.14567 339 GLY A C 1
ATOM 2615 O O . GLY A 1 335 ? -28.03541 7.64918 -1.08746 1.000 13.72258 339 GLY A O 1
ATOM 2616 N N . HIS A 1 336 ? -26.54763 9.32407 -1.24865 1.000 9.65473 340 HIS A N 1
ATOM 2617 C CA . HIS A 1 336 ? -27.08103 9.81529 -2.50785 1.000 12.45825 340 HIS A CA 1
ATOM 2618 C C . HIS A 1 336 ? -26.81652 8.82895 -3.64664 1.000 10.79850 340 HIS A C 1
ATOM 2619 O O . HIS A 1 336 ? -25.90136 7.99509 -3.58829 1.000 11.81857 340 HIS A O 1
ATOM 2626 N N . ILE A 1 337 ? -27.63203 8.93701 -4.70059 1.000 10.34310 341 ILE A N 1
ATOM 2627 C CA . ILE A 1 337 ? -27.51034 8.08516 -5.88529 1.000 11.65302 341 ILE A CA 1
ATOM 2628 C C . ILE A 1 337 ? -26.70785 8.82449 -6.94557 1.000 12.45533 341 ILE A C 1
ATOM 2629 O O . ILE A 1 337 ? -27.04348 9.96441 -7.30534 1.000 10.37096 341 ILE A O 1
ATOM 2634 N N . PHE A 1 338 ? -25.65979 8.16742 -7.45271 1.000 9.89323 342 PHE A N 1
ATOM 2635 C CA . PHE A 1 338 ? -24.70144 8.68482 -8.42068 1.000 10.58226 342 PHE A CA 1
ATOM 2636 C C . PHE A 1 338 ? -24.75391 7.85469 -9.70734 1.000 14.16087 342 PHE A C 1
ATOM 2637 O O . PHE A 1 338 ? -25.40394 6.80292 -9.76811 1.000 10.19061 342 PHE A O 1
ATOM 2645 N N . TRP A 1 339 ? -24.00763 8.30776 -10.72916 1.000 10.98321 343 TRP A N 1
ATOM 2646 C CA . TRP A 1 339 ? -23.82119 7.51134 -11.94436 1.000 9.82755 343 TRP A CA 1
ATOM 2647 C C . TRP A 1 339 ? -23.16625 6.15688 -11.67032 1.000 11.65513 343 TRP A C 1
ATOM 2648 O O . TRP A 1 339 ? -23.13908 5.30880 -12.57469 1.000 12.34574 343 TRP A O 1
ATOM 2659 N N . ASP A 1 340 ? -22.66811 5.93175 -10.44890 1.000 11.53727 344 ASP A N 1
ATOM 2660 C CA . ASP A 1 340 ? -22.13749 4.65954 -9.94971 1.000 13.08934 344 ASP A CA 1
ATOM 2661 C C . ASP A 1 340 ? -23.06529 3.48656 -10.24435 1.000 11.08392 344 ASP A C 1
ATOM 2662 O O . ASP A 1 340 ? -22.62996 2.33252 -10.21084 1.000 11.15519 344 ASP A O 1
ATOM 2667 N N . GLU A 1 341 ? -24.35932 3.76023 -10.41923 1.000 9.32233 345 GLU A N 1
ATOM 2668 C CA . GLU A 1 341 ? -25.31384 2.75297 -10.88028 1.000 10.31127 345 GLU A CA 1
ATOM 2669 C C . GLU A 1 341 ? -24.75702 1.98229 -12.07214 1.000 11.55921 345 GLU A C 1
ATOM 2670 O O . GLU A 1 341 ? -25.04704 0.78903 -12.23825 1.000 9.69483 345 GLU A O 1
ATOM 2676 N N . ILE A 1 342 ? -23.97074 2.66138 -12.91921 1.000 10.16002 346 ILE A N 1
ATOM 2677 C CA . ILE A 1 342 ? -23.42241 2.01381 -14.10745 1.000 11.02281 346 ILE A CA 1
ATOM 2678 C C . ILE A 1 342 ? -22.53420 0.81901 -13.76786 1.000 11.43044 346 ILE A C 1
ATOM 2679 O O . ILE A 1 342 ? -22.30160 -0.04665 -14.62717 1.000 9.96144 346 ILE A O 1
ATOM 2684 N N . PHE A 1 343 ? -22.05466 0.72576 -12.52563 1.000 10.12293 347 PHE A N 1
ATOM 2685 C CA . PHE A 1 343 ? -21.20305 -0.39145 -12.14149 1.000 10.44208 347 PHE A CA 1
ATOM 2686 C C . PHE A 1 343 ? -21.98391 -1.55359 -11.54981 1.000 9.90662 347 PHE A C 1
ATOM 2687 O O . PHE A 1 343 ? -21.39138 -2.60469 -11.30628 1.000 13.21162 347 PHE A O 1
ATOM 2695 N N . VAL A 1 344 ? -23.29477 -1.42184 -11.32564 1.000 9.71369 348 VAL A N 1
ATOM 2696 C CA . VAL A 1 344 ? -24.02385 -2.54342 -10.73501 1.000 9.41962 348 VAL A CA 1
ATOM 2697 C C . VAL A 1 344 ? -25.21513 -2.97330 -11.58383 1.000 11.31077 348 VAL A C 1
ATOM 2698 O O . VAL A 1 344 ? -25.59565 -4.14754 -11.55491 1.000 8.84290 348 VAL A O 1
ATOM 2702 N N . VAL A 1 345 ? -25.84366 -2.03585 -12.30409 1.000 10.44564 349 VAL A N 1
ATOM 2703 C CA . VAL A 1 345 ? -27.00666 -2.38947 -13.13080 1.000 8.48463 349 VAL A CA 1
ATOM 2704 C C . VAL A 1 345 ? -26.65912 -3.49064 -14.13887 1.000 10.28818 349 VAL A C 1
ATOM 2705 O O . VAL A 1 345 ? -27.45912 -4.43000 -14.29200 1.000 10.78496 349 VAL A O 1
ATOM 2709 N N . PRO A 1 346 ? -25.52451 -3.44402 -14.84703 1.000 9.76273 350 PRO A N 1
ATOM 2710 C CA . PRO A 1 346 ? -25.20402 -4.56752 -15.74173 1.000 9.93213 350 PRO A CA 1
ATOM 2711 C C . PRO A 1 346 ? -25.03487 -5.87305 -14.99931 1.000 11.74791 350 PRO A C 1
ATOM 2712 O O . PRO A 1 346 ? -25.44778 -6.91920 -15.51846 1.000 10.34152 350 PRO A O 1
ATOM 2716 N N . TYR A 1 347 ? -24.47213 -5.84372 -13.78502 1.000 11.33294 351 TYR A N 1
ATOM 2717 C CA . TYR A 1 347 ? -24.39782 -7.07024 -12.99763 1.000 11.74975 351 TYR A CA 1
ATOM 2718 C C . TYR A 1 347 ? -25.78965 -7.61359 -12.70144 1.000 12.58489 351 TYR A C 1
ATOM 2719 O O . TYR A 1 347 ? -26.05457 -8.80715 -12.90412 1.000 9.07984 351 TYR A O 1
ATOM 2728 N N . TYR A 1 348 ? -26.68860 -6.76276 -12.19057 1.000 8.45114 352 TYR A N 1
ATOM 2729 C CA . TYR A 1 348 ? -28.03706 -7.24385 -11.90899 1.000 9.32537 352 TYR A CA 1
ATOM 2730 C C . TYR A 1 348 ? -28.72333 -7.71597 -13.18329 1.000 9.59961 352 TYR A C 1
ATOM 2731 O O . TYR A 1 348 ? -29.39968 -8.74869 -13.17883 1.000 9.66438 352 TYR A O 1
ATOM 2740 N N . ALA A 1 349 ? -28.54285 -6.99334 -14.29451 1.000 8.58873 353 ALA A N 1
ATOM 2741 C CA . ALA A 1 349 ? -29.20619 -7.39641 -15.53594 1.000 10.24255 353 ALA A CA 1
ATOM 2742 C C . ALA A 1 349 ? -28.80415 -8.81015 -15.95276 1.000 11.48538 353 ALA A C 1
ATOM 2743 O O . ALA A 1 349 ? -29.65629 -9.59679 -16.38124 1.000 10.03339 353 ALA A O 1
ATOM 2745 N N . ALA A 1 350 ? -27.51719 -9.15571 -15.81658 1.000 8.87329 354 ALA A N 1
ATOM 2746 C CA . ALA A 1 350 ? -26.99355 -10.45223 -16.26511 1.000 12.45163 354 ALA A CA 1
ATOM 2747 C C . ALA A 1 350 ? -27.22719 -11.59868 -15.28252 1.000 13.78940 354 ALA A C 1
ATOM 2748 O O . ALA A 1 350 ? -27.05537 -12.76546 -15.66744 1.000 11.12127 354 ALA A O 1
ATOM 2750 N N . ASN A 1 351 ? -27.58910 -11.30717 -14.03564 1.000 11.22392 355 ASN A N 1
ATOM 2751 C CA . ASN A 1 351 ? -27.62455 -12.32173 -12.98627 1.000 13.59967 355 ASN A CA 1
ATOM 2752 C C . ASN A 1 351 ? -28.87873 -12.29774 -12.13832 1.000 17.02151 355 ASN A C 1
ATOM 2753 O O . ASN A 1 351 ? -29.21743 -13.33178 -11.54379 1.000 19.35776 355 ASN A O 1
ATOM 2758 N N . ASP A 1 352 ? -29.55192 -11.16193 -12.02189 1.000 12.45467 356 ASP A N 1
ATOM 2759 C CA . ASP A 1 352 ? -30.69127 -11.02063 -11.12883 1.000 13.97563 356 ASP A CA 1
ATOM 2760 C C . ASP A 1 352 ? -31.60452 -9.96367 -11.74099 1.000 11.19277 356 ASP A C 1
ATOM 2761 O O . ASP A 1 352 ? -31.84863 -8.91482 -11.12539 1.000 12.57777 356 ASP A O 1
ATOM 2766 N N . PRO A 1 353 ? -32.08409 -10.18708 -12.96985 1.000 12.68908 357 PRO A N 1
ATOM 2767 C CA . PRO A 1 353 ? -32.62545 -9.07020 -13.77098 1.000 13.28986 357 PRO A CA 1
ATOM 2768 C C . PRO A 1 353 ? -33.80759 -8.34517 -13.14566 1.000 12.50382 357 PRO A C 1
ATOM 2769 O O . PRO A 1 353 ? -33.98619 -7.14998 -13.42662 1.000 11.20060 357 PRO A O 1
ATOM 2773 N N . GLU A 1 354 ? -34.62669 -9.00445 -12.31677 1.000 11.34214 358 GLU A N 1
ATOM 2774 C CA . GLU A 1 354 ? -35.74548 -8.26364 -11.73153 1.000 15.60521 358 GLU A CA 1
ATOM 2775 C C . GLU A 1 354 ? -35.27406 -7.19747 -10.75285 1.000 13.17377 358 GLU A C 1
ATOM 2776 O O . GLU A 1 354 ? -35.94458 -6.17151 -10.59552 1.000 11.92616 358 GLU A O 1
ATOM 2782 N N . THR A 1 355 ? -34.12818 -7.41029 -10.09839 1.000 11.41907 359 THR A N 1
ATOM 2783 C CA . THR A 1 355 ? -33.55990 -6.35990 -9.25857 1.000 10.08370 359 THR A CA 1
ATOM 2784 C C . THR A 1 355 ? -33.08378 -5.16939 -10.09321 1.000 10.98748 359 THR A C 1
ATOM 2785 O O . THR A 1 355 ? -33.24458 -4.01608 -9.67785 1.000 10.92540 359 THR A O 1
ATOM 2789 N N . ALA A 1 356 ? -32.48250 -5.42272 -11.26613 1.000 10.02834 360 ALA A N 1
ATOM 2790 C CA . ALA A 1 356 ? -32.13057 -4.31814 -12.16487 1.000 11.20787 360 ALA A CA 1
ATOM 2791 C C . ALA A 1 356 ? -33.35646 -3.48333 -12.51425 1.000 13.58288 360 ALA A C 1
ATOM 2792 O O . ALA A 1 356 ? -33.30358 -2.23839 -12.53199 1.000 10.71115 360 ALA A O 1
ATOM 2794 N N . ARG A 1 357 ? -34.47650 -4.15760 -12.78917 1.000 10.27029 361 ARG A N 1
ATOM 2795 C CA . ARG A 1 357 ? -35.69635 -3.44225 -13.13914 1.000 10.48767 361 ARG A CA 1
ATOM 2796 C C . ARG A 1 357 ? -36.17484 -2.56327 -11.98183 1.000 10.28587 361 ARG A C 1
ATOM 2797 O O . ARG A 1 357 ? -36.57380 -1.41466 -12.19940 1.000 12.12700 361 ARG A O 1
ATOM 2805 N N . ASP A 1 358 ? -36.11861 -3.07375 -10.74360 1.000 10.60920 362 ASP A N 1
ATOM 2806 C CA . ASP A 1 358 ? -36.53582 -2.28697 -9.57667 1.000 12.28032 362 ASP A CA 1
ATOM 2807 C C . ASP A 1 358 ? -35.72637 -0.99447 -9.44609 1.000 11.30599 362 ASP A C 1
ATOM 2808 O O . ASP A 1 358 ? -36.27604 0.08552 -9.19136 1.000 10.31324 362 ASP A O 1
ATOM 2813 N N . ILE A 1 359 ? -34.41057 -1.10012 -9.61754 1.000 9.38853 363 ILE A N 1
ATOM 2814 C CA . ILE A 1 359 ? -33.50106 0.02651 -9.44219 1.000 10.89136 363 ILE A CA 1
ATOM 2815 C C . ILE A 1 359 ? -33.70104 1.06518 -10.53599 1.000 12.57704 363 ILE A C 1
ATOM 2816 O O . ILE A 1 359 ? -33.64750 2.27639 -10.28099 1.000 11.63746 363 ILE A O 1
ATOM 2821 N N . LEU A 1 360 ? -33.95097 0.61444 -11.76308 1.000 9.53359 364 LEU A N 1
ATOM 2822 C CA . LEU A 1 360 ? -34.20941 1.54729 -12.85092 1.000 10.47643 364 LEU A CA 1
ATOM 2823 C C . LEU A 1 360 ? -35.52297 2.29613 -12.66541 1.000 12.10405 364 LEU A C 1
ATOM 2824 O O . LEU A 1 360 ? -35.64844 3.42872 -13.14460 1.000 10.89218 364 LEU A O 1
ATOM 2829 N N . ARG A 1 361 ? -36.50868 1.69267 -11.97900 1.000 10.94923 365 ARG A N 1
ATOM 2830 C CA . ARG A 1 361 ? -37.75085 2.40995 -11.67451 1.000 11.12761 365 ARG A CA 1
ATOM 2831 C C . ARG A 1 361 ? -37.47704 3.70114 -10.89878 1.000 13.13828 365 ARG A C 1
ATOM 2832 O O . ARG A 1 361 ? -38.23143 4.68113 -11.02253 1.000 10.95777 365 ARG A O 1
ATOM 2840 N N . TYR A 1 362 ? -36.42023 3.70741 -10.07733 1.000 11.19489 366 TYR A N 1
ATOM 2841 C CA . TYR A 1 362 ? -36.08032 4.88627 -9.27657 1.000 11.42530 366 TYR A CA 1
ATOM 2842 C C . TYR A 1 362 ? -35.87472 6.11185 -10.16048 1.000 9.48948 366 TYR A C 1
ATOM 2843 O O . TYR A 1 362 ? -36.37009 7.19751 -9.85722 1.000 9.21207 366 TYR A O 1
ATOM 2852 N N . ARG A 1 363 ? -35.13073 5.95321 -11.25448 1.000 8.78025 367 ARG A N 1
ATOM 2853 C CA . ARG A 1 363 ? -34.87478 7.07725 -12.15091 1.000 8.74397 367 ARG A CA 1
ATOM 2854 C C . ARG A 1 363 ? -36.10817 7.41649 -12.98628 1.000 10.24446 367 ARG A C 1
ATOM 2855 O O . ARG A 1 363 ? -36.38612 8.58945 -13.24280 1.000 9.26076 367 ARG A O 1
ATOM 2863 N N . ILE A 1 364 ? -36.85515 6.40605 -13.43301 1.000 10.85513 368 ILE A N 1
ATOM 2864 C CA . ILE A 1 364 ? -38.02687 6.67888 -14.26019 1.000 10.95093 368 ILE A CA 1
ATOM 2865 C C . ILE A 1 364 ? -39.06612 7.45481 -13.46544 1.000 12.67967 368 ILE A C 1
ATOM 2866 O O . ILE A 1 364 ? -39.70372 8.37732 -13.98223 1.000 12.05626 368 ILE A O 1
ATOM 2871 N N . LYS A 1 365 ? -39.21814 7.12598 -12.18370 1.000 10.99855 369 LYS A N 1
ATOM 2872 C CA . LYS A 1 365 ? -40.12316 7.86789 -11.32575 1.000 12.32529 369 LYS A CA 1
ATOM 2873 C C . LYS A 1 365 ? -39.68086 9.31904 -11.15781 1.000 14.27682 369 LYS A C 1
ATOM 2874 O O . LYS A 1 365 ? -40.51480 10.18253 -10.84933 1.000 11.01056 369 LYS A O 1
ATOM 2880 N N . ARG A 1 366 ? -38.39517 9.60650 -11.37938 1.000 9.75489 370 ARG A N 1
ATOM 2881 C CA . ARG A 1 366 ? -37.84271 10.94291 -11.20160 1.000 9.94939 370 ARG A CA 1
ATOM 2882 C C . ARG A 1 366 ? -37.56981 11.64882 -12.52638 1.000 8.87049 370 ARG A C 1
ATOM 2883 O O . ARG A 1 366 ? -36.77686 12.60382 -12.57000 1.000 10.67383 370 ARG A O 1
ATOM 2891 N N . ILE A 1 367 ? -38.22498 11.21333 -13.60078 1.000 8.93633 371 ILE A N 1
ATOM 2892 C CA . ILE A 1 367 ? -38.11187 11.92213 -14.87705 1.000 10.51801 371 ILE A CA 1
ATOM 2893 C C . ILE A 1 367 ? -38.65681 13.33463 -14.72797 1.000 11.98967 371 ILE A C 1
ATOM 2894 O O . ILE A 1 367 ? -38.05545 14.30823 -15.19336 1.000 11.03387 371 ILE A O 1
ATOM 2899 N N . ASP A 1 368 ? -39.82212 13.46135 -14.08912 1.000 12.69428 372 ASP A N 1
ATOM 2900 C CA . ASP A 1 368 ? -40.43126 14.78320 -13.92840 1.000 14.43902 372 ASP A CA 1
ATOM 2901 C C . ASP A 1 368 ? -39.54282 15.70120 -13.09281 1.000 13.93388 372 ASP A C 1
ATOM 2902 O O . ASP A 1 368 ? -39.40220 16.89113 -13.40317 1.000 12.89206 372 ASP A O 1
ATOM 2907 N N . ALA A 1 369 ? -38.91780 15.16297 -12.04116 1.000 10.38209 373 ALA A N 1
ATOM 2908 C CA . ALA A 1 369 ? -37.96342 15.95496 -11.26998 1.000 13.69794 373 ALA A CA 1
ATOM 2909 C C . ALA A 1 369 ? -36.77202 16.38465 -12.11379 1.000 11.82271 373 ALA A C 1
ATOM 2910 O O . ALA A 1 369 ? -36.23321 17.48159 -11.91073 1.000 11.05332 373 ALA A O 1
ATOM 2912 N N . ALA A 1 370 ? -36.34519 15.54205 -13.05967 1.000 8.64205 374 ALA A N 1
ATOM 2913 C CA . ALA A 1 370 ? -35.25486 15.92606 -13.95726 1.000 10.66457 374 ALA A CA 1
ATOM 2914 C C . ALA A 1 370 ? -35.69233 16.99597 -14.95691 1.000 8.85509 374 ALA A C 1
ATOM 2915 O O . ALA A 1 370 ? -34.88054 17.81823 -15.37556 1.000 9.88381 374 ALA A O 1
ATOM 2917 N N . LYS A 1 371 ? -36.96200 17.01412 -15.34786 1.000 10.22962 375 LYS A N 1
ATOM 2918 C CA . LYS A 1 371 ? -37.42969 18.08719 -16.22698 1.000 10.44842 375 LYS A CA 1
ATOM 2919 C C . LYS A 1 371 ? -37.49623 19.41907 -15.48573 1.000 12.36275 375 LYS A C 1
ATOM 2920 O O . LYS A 1 371 ? -37.19917 20.47589 -16.05575 1.000 10.20368 375 LYS A O 1
ATOM 2926 N N . LYS A 1 372 ? -37.91180 19.38284 -14.22333 1.000 9.40167 376 LYS A N 1
ATOM 2927 C CA . LYS A 1 372 ? -37.83350 20.56093 -13.37263 1.000 12.60152 376 LYS A CA 1
ATOM 2928 C C . LYS A 1 372 ? -36.38443 21.01006 -13.20903 1.000 15.70442 376 LYS A C 1
ATOM 2929 O O . LYS A 1 372 ? -36.07790 22.21103 -13.27714 1.000 14.91171 376 LYS A O 1
ATOM 2935 N N . ASN A 1 373 ? -35.47708 20.05274 -12.99338 1.000 10.48861 377 ASN A N 1
ATOM 2936 C CA . ASN A 1 373 ? -34.06266 20.37786 -12.85267 1.000 12.18111 377 ASN A CA 1
ATOM 2937 C C . ASN A 1 373 ? -33.55306 21.11742 -14.08280 1.000 12.38688 377 ASN A C 1
ATOM 2938 O O . ASN A 1 373 ? -32.88387 22.15459 -13.96758 1.000 14.24733 377 ASN A O 1
ATOM 2943 N N . ALA A 1 374 ? -33.87400 20.60003 -15.27286 1.000 9.13695 378 ALA A N 1
ATOM 2944 C CA . ALA A 1 374 ? -33.49875 21.26876 -16.51583 1.000 11.58654 378 ALA A CA 1
ATOM 2945 C C . ALA A 1 374 ? -33.98664 22.71645 -16.54175 1.000 17.19324 378 ALA A C 1
ATOM 2946 O O . ALA A 1 374 ? -33.21123 23.64025 -16.81622 1.000 12.08940 378 ALA A O 1
ATOM 2948 N N . ILE A 1 375 ? -35.27811 22.92291 -16.26680 1.000 12.21937 379 ILE A N 1
ATOM 2949 C CA . ILE A 1 375 ? -35.86960 24.25427 -16.35438 1.000 15.53044 379 ILE A CA 1
ATOM 2950 C C . ILE A 1 375 ? -35.17204 25.22086 -15.39618 1.000 18.36128 379 ILE A C 1
ATOM 2951 O O . ILE A 1 375 ? -34.85939 26.36363 -15.76082 1.000 16.22748 379 ILE A O 1
ATOM 2956 N N . LEU A 1 376 ? -34.88173 24.76565 -14.17014 1.000 15.65949 380 LEU A N 1
ATOM 2957 C CA . LEU A 1 376 ? -34.18047 25.60414 -13.19354 1.000 19.72089 380 LEU A CA 1
ATOM 2958 C C . LEU A 1 376 ? -32.80812 26.05994 -13.67746 1.000 21.09712 380 LEU A C 1
ATOM 2959 O O . LEU A 1 376 ? -32.33023 27.11746 -13.25421 1.000 17.46902 380 LEU A O 1
ATOM 2964 N N . ASP A 1 377 ? -32.14715 25.28059 -14.53039 1.000 17.01361 381 ASP A N 1
ATOM 2965 C CA . ASP A 1 377 ? -30.84289 25.66133 -15.06050 1.000 19.02125 381 ASP A CA 1
ATOM 2966 C C . ASP A 1 377 ? -30.93676 26.24417 -16.46544 1.000 18.42640 381 ASP A C 1
ATOM 2967 O O . ASP A 1 377 ? -29.91393 26.38209 -17.14156 1.000 21.64406 381 ASP A O 1
ATOM 2972 N N . GLY A 1 378 ? -32.13957 26.57199 -16.92982 1.000 18.04174 382 GLY A N 1
ATOM 2973 C CA . GLY A 1 378 ? -32.25887 27.16206 -18.25023 1.000 21.41886 382 GLY A CA 1
ATOM 2974 C C . GLY A 1 378 ? -32.08179 26.18264 -19.38941 1.000 23.42567 382 GLY A C 1
ATOM 2975 O O . GLY A 1 378 ? -31.78790 26.59685 -20.51320 1.000 18.59739 382 GLY A O 1
ATOM 2976 N N . GLU A 1 379 ? -32.26370 24.89224 -19.12815 1.000 19.41703 383 GLU A N 1
ATOM 2977 C CA . GLU A 1 379 ? -32.15945 23.83366 -20.12375 1.000 17.81878 383 GLU A CA 1
ATOM 2978 C C . GLU A 1 379 ? -33.54731 23.32064 -20.47274 1.000 15.16708 383 GLU A C 1
ATOM 2979 O O . GLU A 1 379 ? -34.55802 23.78680 -19.95029 1.000 17.77494 383 GLU A O 1
ATOM 2985 N N . ALA A 1 380 ? -33.59187 22.35691 -21.38084 1.000 15.83654 384 ALA A N 1
ATOM 2986 C CA . ALA A 1 380 ? -34.84045 21.72315 -21.77357 1.000 15.21771 384 ALA A CA 1
ATOM 2987 C C . ALA A 1 380 ? -34.73767 20.22189 -21.52116 1.000 15.82449 384 ALA A C 1
ATOM 2988 O O . ALA A 1 380 ? -33.69384 19.71219 -21.10045 1.000 13.05624 384 ALA A O 1
ATOM 2990 N N . GLY A 1 381 ? -35.83877 19.51929 -21.79353 1.000 10.91068 385 GLY A N 1
ATOM 2991 C CA . GLY A 1 381 ? -35.90938 18.09155 -21.62096 1.000 11.13724 385 GLY A CA 1
ATOM 2992 C C . GLY A 1 381 ? -35.69687 17.69269 -20.17138 1.000 14.04347 385 GLY A C 1
ATOM 2993 O O . GLY A 1 381 ? -36.00943 18.43649 -19.23568 1.000 12.34253 385 GLY A O 1
ATOM 2994 N N . ALA A 1 382 ? -35.14841 16.49230 -19.98921 1.000 10.97839 386 ALA A N 1
ATOM 2995 C CA . ALA A 1 382 ? -34.86243 15.93706 -18.67213 1.000 10.60951 386 ALA A CA 1
ATOM 2996 C C . ALA A 1 382 ? -33.35479 15.97561 -18.44388 1.000 12.06022 386 ALA A C 1
ATOM 2997 O O . ALA A 1 382 ? -32.59097 15.38397 -19.21138 1.000 11.89361 386 ALA A O 1
ATOM 2999 N N . MET A 1 383 ? -32.94285 16.67756 -17.40383 1.000 10.15146 387 MET A N 1
ATOM 3000 C CA . MET A 1 383 ? -31.54944 16.78923 -16.95811 1.000 11.27985 387 MET A CA 1
ATOM 3001 C C . MET A 1 383 ? -31.40943 16.13217 -15.59081 1.000 9.87807 387 MET A C 1
ATOM 3002 O O . MET A 1 383 ? -31.72048 16.74801 -14.56932 1.000 10.08789 387 MET A O 1
ATOM 3007 N N . PHE A 1 384 ? -30.92226 14.90248 -15.55337 1.000 9.49516 388 PHE A N 1
ATOM 3008 C CA . PHE A 1 384 ? -30.82388 14.23728 -14.26792 1.000 7.37516 388 PHE A CA 1
ATOM 3009 C C . PHE A 1 384 ? -29.70145 14.85042 -13.44335 1.000 7.67096 388 PHE A C 1
ATOM 3010 O O . PHE A 1 384 ? -28.68040 15.26802 -13.99975 1.000 9.19170 388 PHE A O 1
ATOM 3018 N N . PRO A 1 385 ? -29.87660 14.93950 -12.12673 1.000 7.99550 389 PRO A N 1
ATOM 3019 C CA . PRO A 1 385 ? -28.88035 15.59532 -11.27886 1.000 8.07842 389 PRO A CA 1
ATOM 3020 C C . PRO A 1 385 ? -27.64900 14.72251 -11.08703 1.000 12.41419 389 PRO A C 1
ATOM 3021 O O . PRO A 1 385 ? -27.68557 13.49446 -11.22150 1.000 10.55600 389 PRO A O 1
ATOM 3025 N N . TRP A 1 386 ? -26.54969 15.38260 -10.72206 1.000 7.96440 390 TRP A N 1
ATOM 3026 C CA . TRP A 1 386 ? -25.33362 14.65205 -10.38607 1.000 10.71568 390 TRP A CA 1
ATOM 3027 C C . TRP A 1 386 ? -25.51875 13.82631 -9.11793 1.000 10.88884 390 TRP A C 1
ATOM 3028 O O . TRP A 1 386 ? -25.05050 12.68276 -9.04221 1.000 9.97436 390 TRP A O 1
ATOM 3039 N N . GLN A 1 387 ? -26.18755 14.38654 -8.11008 1.000 9.34094 391 GLN A N 1
ATOM 3040 C CA . GLN A 1 387 ? -26.48034 13.68206 -6.86108 1.000 10.56735 391 GLN A CA 1
ATOM 3041 C C . GLN A 1 387 ? -27.98729 13.63730 -6.68367 1.000 12.11699 391 GLN A C 1
ATOM 3042 O O . GLN A 1 387 ? -28.63774 14.68757 -6.65696 1.000 12.30753 391 GLN A O 1
ATOM 3048 N N . SER A 1 388 ? -28.54213 12.43181 -6.56226 1.000 9.39720 392 SER A N 1
ATOM 3049 C CA . SER A 1 388 ? -29.98239 12.25886 -6.42925 1.000 10.75441 392 SER A CA 1
ATOM 3050 C C . SER A 1 388 ? -30.33016 11.62969 -5.08384 1.000 11.86751 392 SER A C 1
ATOM 3051 O O . SER A 1 388 ? -29.60449 10.76836 -4.57119 1.000 12.14257 392 SER A O 1
ATOM 3054 N N . GLY A 1 389 ? -31.47261 12.02936 -4.54218 1.000 12.46714 393 GLY A N 1
ATOM 3055 C CA . GLY A 1 389 ? -31.94544 11.43517 -3.31004 1.000 11.56308 393 GLY A CA 1
ATOM 3056 C C . GLY A 1 389 ? -33.43643 11.21178 -3.33735 1.000 13.35847 393 GLY A C 1
ATOM 3057 O O . GLY A 1 389 ? -33.96419 10.50061 -4.20484 1.000 11.84316 393 GLY A O 1
ATOM 3058 N N . MET A 1 390 ? -34.12634 11.85416 -2.39310 1.000 12.34245 394 MET A N 1
ATOM 3059 C CA . MET A 1 390 ? -35.54034 11.58368 -2.17549 1.000 12.92192 394 MET A CA 1
ATOM 3060 C C . MET A 1 390 ? -36.37491 12.08822 -3.34595 1.000 13.71062 394 MET A C 1
ATOM 3061 O O . MET A 1 390 ? -37.17034 11.33889 -3.91933 1.000 11.87396 394 MET A O 1
ATOM 3066 N N . TYR A 1 391 ? -36.20837 13.36313 -3.71805 1.000 11.38421 395 TYR A N 1
ATOM 3067 C CA . TYR A 1 391 ? -37.11033 13.99814 -4.67099 1.000 14.06567 395 TYR A CA 1
ATOM 3068 C C . TYR A 1 391 ? -36.60300 13.99701 -6.10627 1.000 14.29781 395 TYR A C 1
ATOM 3069 O O . TYR A 1 391 ? -37.38799 14.27692 -7.01577 1.000 14.96728 395 TYR A O 1
ATOM 3078 N N . GLY A 1 392 ? -35.33781 13.68012 -6.34110 1.000 11.55117 396 GLY A N 1
ATOM 3079 C CA . GLY A 1 392 ? -34.82491 13.74181 -7.69452 1.000 11.28874 396 GLY A CA 1
ATOM 3080 C C . GLY A 1 392 ? -34.35748 15.11040 -8.12859 1.000 13.73163 396 GLY A C 1
ATOM 3081 O O . GLY A 1 392 ? -33.97990 15.27076 -9.29842 1.000 10.47568 396 GLY A O 1
ATOM 3082 N N . ASP A 1 393 ? -34.39685 16.10718 -7.23196 1.000 11.74155 397 ASP A N 1
ATOM 3083 C CA . ASP A 1 393 ? -33.76810 17.39105 -7.48981 1.000 12.61252 397 ASP A CA 1
ATOM 3084 C C . ASP A 1 393 ? -32.27049 17.28736 -7.21414 1.000 14.24298 397 ASP A C 1
ATOM 3085 O O . ASP A 1 393 ? -31.78400 16.32468 -6.60363 1.000 12.26623 397 ASP A O 1
ATOM 3090 N N . GLU A 1 394 ? -31.53114 18.28821 -7.68666 1.000 12.90517 398 GLU A N 1
ATOM 3091 C CA . GLU A 1 394 ? -30.08146 18.26385 -7.54299 1.000 13.72183 398 GLU A CA 1
ATOM 3092 C C . GLU A 1 394 ? -29.68193 18.38855 -6.07542 1.000 16.32709 398 GLU A C 1
ATOM 3093 O O . GLU A 1 394 ? -30.09347 19.32352 -5.38449 1.000 15.82928 398 GLU A O 1
ATOM 3099 N N . GLN A 1 395 ? -28.87076 17.45081 -5.59684 1.000 13.12370 399 GLN A N 1
ATOM 3100 C CA . GLN A 1 395 ? -28.42087 17.48496 -4.21249 1.000 17.13068 399 GLN A CA 1
ATOM 3101 C C . GLN A 1 395 ? -26.91796 17.69675 -4.08473 1.000 18.67297 399 GLN A C 1
ATOM 3102 O O . GLN A 1 395 ? -26.39645 17.62585 -2.96586 1.000 21.10256 399 GLN A O 1
ATOM 3108 N N . SER A 1 396 ? -26.20311 17.93504 -5.18784 1.000 15.44940 400 SER A N 1
ATOM 3109 C CA . SER A 1 396 ? -24.88435 18.54121 -5.06815 1.000 17.41552 400 SER A CA 1
ATOM 3110 C C . SER A 1 396 ? -25.02882 19.97537 -4.57500 1.000 22.12202 400 SER A C 1
ATOM 3111 O O . SER A 1 396 ? -26.06187 20.61865 -4.76830 1.000 23.11377 400 SER A O 1
ATOM 3114 N N . GLN A 1 397 ? -23.98327 20.47912 -3.93336 1.000 21.23448 401 GLN A N 1
ATOM 3115 C CA . GLN A 1 397 ? -23.98877 21.87363 -3.52178 1.000 26.76419 401 GLN A CA 1
ATOM 3116 C C . GLN A 1 397 ? -23.73181 22.76555 -4.73090 1.000 30.12950 401 GLN A C 1
ATOM 3117 O O . GLN A 1 397 ? -22.99380 22.39704 -5.65138 1.000 27.91409 401 GLN A O 1
ATOM 3123 N N . PHE A 1 398 ? -24.36698 23.93648 -4.73131 1.000 27.80860 402 PHE A N 1
ATOM 3124 C CA . PHE A 1 398 ? -24.22511 24.90209 -5.81171 1.000 29.44172 402 PHE A CA 1
ATOM 3125 C C . PHE A 1 398 ? -23.11077 25.89628 -5.54289 1.000 33.31874 402 PHE A C 1
ATOM 3126 O O . PHE A 1 398 ? -22.53269 26.44479 -6.48716 1.000 31.74633 402 PHE A O 1
ATOM 3134 N N . ILE A 1 399 ? -22.80060 26.13521 -4.26899 1.000 31.93195 403 ILE A N 1
ATOM 3135 C CA . ILE A 1 399 ? -21.72296 27.02134 -3.85611 1.000 37.44948 403 ILE A CA 1
ATOM 3136 C C . ILE A 1 399 ? -20.86629 26.31806 -2.80725 1.000 37.70661 403 ILE A C 1
ATOM 3137 O O . ILE A 1 399 ? -21.29627 25.37151 -2.14692 1.000 34.67507 403 ILE A O 1
ATOM 3142 N N . HIS A 1 400 ? -19.62136 26.77155 -2.69183 1.000 36.35962 404 HIS A N 1
ATOM 3143 C CA . HIS A 1 400 ? -18.61080 26.11686 -1.86702 1.000 46.93389 404 HIS A CA 1
ATOM 3144 C C . HIS A 1 400 ? -17.82102 27.16936 -1.11228 1.000 54.99730 404 HIS A C 1
ATOM 3145 O O . HIS A 1 400 ? -17.40438 28.17145 -1.70093 1.000 57.01298 404 HIS A O 1
ATOM 3152 N N . LEU A 1 401 ? -17.61084 26.94288 0.18104 1.000 56.15138 405 LEU A N 1
ATOM 3153 C CA . LEU A 1 401 ? -16.86506 27.89668 0.99228 1.000 65.45006 405 LEU A CA 1
ATOM 3154 C C . LEU A 1 401 ? -15.37348 27.65020 0.80844 1.000 66.15539 405 LEU A C 1
ATOM 3155 O O . LEU A 1 401 ? -14.88828 26.53802 1.04632 1.000 61.50661 405 LEU A O 1
ATOM 3160 N N . ASN A 1 402 ? -14.65263 28.68558 0.38184 1.000 70.50081 406 ASN A N 1
ATOM 3161 C CA . ASN A 1 402 ? -13.21679 28.58511 0.15397 1.000 74.29955 406 ASN A CA 1
ATOM 3162 C C . ASN A 1 402 ? -12.49177 28.67263 1.49382 1.000 76.77160 406 ASN A C 1
ATOM 3163 O O . ASN A 1 402 ? -12.64063 29.65908 2.22496 1.000 75.65716 406 ASN A O 1
ATOM 3168 N N . THR A 1 403 ? -11.71600 27.63260 1.81949 1.000 77.56647 407 THR A N 1
ATOM 3169 C CA . THR A 1 403 ? -11.07681 27.55622 3.13163 1.000 78.81405 407 THR A CA 1
ATOM 3170 C C . THR A 1 403 ? -9.98607 28.61321 3.30512 1.000 80.53660 407 THR A C 1
ATOM 3171 O O . THR A 1 403 ? -9.76909 29.10025 4.42286 1.000 77.34072 407 THR A O 1
ATOM 3175 N N . VAL A 1 404 ? -9.30617 28.99311 2.22360 1.000 78.19780 408 VAL A N 1
ATOM 3176 C CA . VAL A 1 404 ? -8.24332 29.98965 2.29223 1.000 76.00176 408 VAL A CA 1
ATOM 3177 C C . VAL A 1 404 ? -8.85325 31.34682 2.62518 1.000 78.95703 408 VAL A C 1
ATOM 3178 O O . VAL A 1 404 ? -8.61612 31.89590 3.70829 1.000 80.03401 408 VAL A O 1
ATOM 3182 N N . ASN A 1 405 ? -9.64383 31.89516 1.70425 1.000 76.97036 409 ASN A N 1
ATOM 3183 C CA . ASN A 1 405 ? -10.36914 33.13892 1.93446 1.000 76.79863 409 ASN A CA 1
ATOM 3184 C C . ASN A 1 405 ? -11.83742 32.81616 2.19351 1.000 77.69046 409 ASN A C 1
ATOM 3185 O O . ASN A 1 405 ? -12.50724 32.21347 1.34577 1.000 79.08855 409 ASN A O 1
ATOM 3190 N N . ASN A 1 406 ? -12.33209 33.21555 3.36556 1.000 75.84926 410 ASN A N 1
ATOM 3191 C CA . ASN A 1 406 ? -13.69213 32.89345 3.78627 1.000 75.88971 410 ASN A CA 1
ATOM 3192 C C . ASN A 1 406 ? -14.73610 33.52927 2.87514 1.000 76.59100 410 ASN A C 1
ATOM 3193 O O . ASN A 1 406 ? -15.45852 34.44035 3.29377 1.000 74.75140 410 ASN A O 1
ATOM 3198 N N . GLU A 1 407 ? -14.82886 33.05253 1.63288 1.000 75.49521 411 GLU A N 1
ATOM 3199 C CA . GLU A 1 407 ? -15.80490 33.57436 0.68676 1.000 73.41278 411 GLU A CA 1
ATOM 3200 C C . GLU A 1 407 ? -16.32336 32.44552 -0.18924 1.000 70.67388 411 GLU A C 1
ATOM 3201 O O . GLU A 1 407 ? -15.61731 31.46779 -0.46500 1.000 67.20696 411 GLU A O 1
ATOM 3207 N N . TRP A 1 408 ? -17.56935 32.61058 -0.63076 1.000 66.82576 412 TRP A N 1
ATOM 3208 C CA . TRP A 1 408 ? -18.27957 31.57668 -1.37308 1.000 64.28598 412 TRP A CA 1
ATOM 3209 C C . TRP A 1 408 ? -17.91319 31.64545 -2.85178 1.000 63.81799 412 TRP A C 1
ATOM 3210 O O . TRP A 1 408 ? -18.03896 32.70499 -3.47708 1.000 65.06647 412 TRP A O 1
ATOM 3221 N N . GLU A 1 409 ? -17.45284 30.52048 -3.39674 1.000 57.77941 413 GLU A N 1
ATOM 3222 C CA . GLU A 1 409 ? -17.20801 30.31328 -4.80572 1.000 54.17708 413 GLU A CA 1
ATOM 3223 C C . GLU A 1 409 ? -18.24098 29.35892 -5.37957 1.000 48.17440 413 GLU A C 1
ATOM 3224 O O . GLU A 1 409 ? -18.91268 28.61119 -4.65070 1.000 44.46586 413 GLU A O 1
ATOM 3230 N N . PRO A 1 410 ? -18.41910 29.37116 -6.69687 1.000 47.81978 414 PRO A N 1
ATOM 3231 C CA . PRO A 1 410 ? -19.29216 28.35415 -7.31929 1.000 37.28945 414 PRO A CA 1
ATOM 3232 C C . PRO A 1 410 ? -18.77598 26.93989 -7.06993 1.000 36.15529 414 PRO A C 1
ATOM 3233 O O . PRO A 1 410 ? -17.56317 26.70296 -7.03663 1.000 32.33621 414 PRO A O 1
ATOM 3237 N N . ASP A 1 411 ? -19.70968 26.01837 -6.86394 1.000 37.49422 415 ASP A N 1
ATOM 3238 C CA . ASP A 1 411 ? -19.44877 24.58908 -6.95352 1.000 33.11427 415 ASP A CA 1
ATOM 3239 C C . ASP A 1 411 ? -19.92698 24.08502 -8.31106 1.000 30.99364 415 ASP A C 1
ATOM 3240 O O . ASP A 1 411 ? -21.11154 24.20881 -8.63466 1.000 27.15743 415 ASP A O 1
ATOM 3245 N N . ASN A 1 412 ? -19.00652 23.50756 -9.08966 1.000 28.92983 416 ASN A N 1
ATOM 3246 C CA . ASN A 1 412 ? -19.27806 23.07866 -10.45388 1.000 26.13563 416 ASN A CA 1
ATOM 3247 C C . ASN A 1 412 ? -19.59471 21.59335 -10.57972 1.000 21.96885 416 ASN A C 1
ATOM 3248 O O . ASN A 1 412 ? -19.71309 21.09738 -11.70634 1.000 17.68291 416 ASN A O 1
ATOM 3253 N N . SER A 1 413 ? -19.71210 20.86004 -9.46891 1.000 20.09205 417 SER A N 1
ATOM 3254 C CA . SER A 1 413 ? -19.79222 19.40548 -9.57777 1.000 19.72795 417 SER A CA 1
ATOM 3255 C C . SER A 1 413 ? -21.01014 18.96043 -10.37761 1.000 17.61799 417 SER A C 1
ATOM 3256 O O . SER A 1 413 ? -20.96423 17.92662 -11.04913 1.000 14.84626 417 SER A O 1
ATOM 3259 N N . ARG A 1 414 ? -22.09701 19.72963 -10.34955 1.000 15.89262 418 ARG A N 1
ATOM 3260 C CA . ARG A 1 414 ? -23.29492 19.25125 -11.01974 1.000 15.70235 418 ARG A CA 1
ATOM 3261 C C . ARG A 1 414 ? -23.15326 19.25410 -12.53548 1.000 16.71564 418 ARG A C 1
ATOM 3262 O O . ARG A 1 414 ? -23.95621 18.60906 -13.21516 1.000 16.03566 418 ARG A O 1
ATOM 3270 N N . LEU A 1 415 ? -22.13185 19.92653 -13.07421 1.000 13.13006 419 LEU A N 1
ATOM 3271 C CA . LEU A 1 415 ? -21.94705 20.03615 -14.51908 1.000 14.74311 419 LEU A CA 1
ATOM 3272 C C . LEU A 1 415 ? -21.47148 18.73822 -15.16476 1.000 15.05717 419 LEU A C 1
ATOM 3273 O O . LEU A 1 415 ? -21.24983 18.72234 -16.38057 1.000 13.95142 419 LEU A O 1
ATOM 3278 N N . GLN A 1 416 ? -21.29299 17.65588 -14.40234 1.000 17.14785 420 GLN A N 1
ATOM 3279 C CA . GLN A 1 416 ? -21.09946 16.33409 -14.99964 1.000 14.15605 420 GLN A CA 1
ATOM 3280 C C . GLN A 1 416 ? -22.45612 15.84598 -15.50654 1.000 12.01828 420 GLN A C 1
ATOM 3281 O O . GLN A 1 416 ? -23.05976 14.91179 -14.97671 1.000 11.73101 420 GLN A O 1
ATOM 3287 N N . ARG A 1 417 ? -22.92189 16.50157 -16.57542 1.000 9.81640 421 ARG A N 1
ATOM 3288 C CA . ARG A 1 417 ? -24.23442 16.20881 -17.14515 1.000 10.32874 421 ARG A CA 1
ATOM 3289 C C . ARG A 1 417 ? -24.32250 14.80346 -17.72593 1.000 10.94920 421 ARG A C 1
ATOM 3290 O O . ARG A 1 417 ? -25.43851 14.32877 -17.97758 1.000 8.56985 421 ARG A O 1
ATOM 3298 N N . HIS A 1 418 ? -23.18511 14.12533 -17.91073 1.000 8.67662 422 HIS A N 1
ATOM 3299 C CA . HIS A 1 418 ? -23.18495 12.80457 -18.53733 1.000 11.70534 422 HIS A CA 1
ATOM 3300 C C . HIS A 1 418 ? -23.92826 11.75566 -17.71425 1.000 10.23727 422 HIS A C 1
ATOM 3301 O O . HIS A 1 418 ? -24.21224 10.66678 -18.23144 1.000 8.07416 422 HIS A O 1
ATOM 3308 N N . VAL A 1 419 ? -24.25877 12.05499 -16.45320 1.000 10.18217 423 VAL A N 1
ATOM 3309 C CA . VAL A 1 419 ? -25.05513 11.12035 -15.65453 1.000 8.86240 423 VAL A CA 1
ATOM 3310 C C . VAL A 1 419 ? -26.36154 10.75900 -16.36533 1.000 11.70231 423 VAL A C 1
ATOM 3311 O O . VAL A 1 419 ? -26.85974 9.63170 -16.23780 1.000 8.69151 423 VAL A O 1
ATOM 3315 N N . SER A 1 420 ? -26.92176 11.68463 -17.14884 1.000 10.71623 424 SER A N 1
ATOM 3316 C CA . SER A 1 420 ? -28.14880 11.36041 -17.87422 1.000 11.41071 424 SER A CA 1
ATOM 3317 C C . SER A 1 420 ? -27.90179 10.26681 -18.91293 1.000 10.66375 424 SER A C 1
ATOM 3318 O O . SER A 1 420 ? -28.78305 9.43676 -19.17029 1.000 9.13819 424 SER A O 1
ATOM 3321 N N . LEU A 1 421 ? -26.70948 10.25134 -19.51568 1.000 10.55699 425 LEU A N 1
ATOM 3322 C CA . LEU A 1 421 ? -26.38001 9.21184 -20.48806 1.000 10.28420 425 LEU A CA 1
ATOM 3323 C C . LEU A 1 421 ? -26.07606 7.88721 -19.81312 1.000 10.13114 425 LEU A C 1
ATOM 3324 O O . LEU A 1 421 ? -26.25196 6.83135 -20.42831 1.000 8.64593 425 LEU A O 1
ATOM 3329 N N . THR A 1 422 ? -25.57648 7.91914 -18.57730 1.000 10.04272 426 THR A N 1
ATOM 3330 C CA . THR A 1 422 ? -25.45523 6.68776 -17.79661 1.000 8.29190 426 THR A CA 1
ATOM 3331 C C . THR A 1 422 ? -26.82051 6.03517 -17.61094 1.000 9.28249 426 THR A C 1
ATOM 3332 O O . THR A 1 422 ? -26.95617 4.81372 -17.72151 1.000 9.59959 426 THR A O 1
ATOM 3336 N N . ILE A 1 423 ? -27.84488 6.83760 -17.31725 1.000 8.33713 427 ILE A N 1
ATOM 3337 C CA . ILE A 1 423 ? -29.16291 6.27066 -17.04389 1.000 8.80808 427 ILE A CA 1
ATOM 3338 C C . ILE A 1 423 ? -29.75863 5.65859 -18.30282 1.000 9.11967 427 ILE A C 1
ATOM 3339 O O . ILE A 1 423 ? -30.29746 4.54201 -18.27084 1.000 9.42606 427 ILE A O 1
ATOM 3344 N N . ALA A 1 424 ? -29.67619 6.37191 -19.43130 1.000 9.61337 428 ALA A N 1
ATOM 3345 C CA . ALA A 1 424 ? -30.11596 5.79136 -20.69514 1.000 9.00197 428 ALA A CA 1
ATOM 3346 C C . ALA A 1 424 ? -29.34400 4.51762 -20.99628 1.000 9.24098 428 ALA A C 1
ATOM 3347 O O . ALA A 1 424 ? -29.92227 3.51053 -21.42905 1.000 9.20361 428 ALA A O 1
ATOM 3349 N N . TYR A 1 425 ? -28.03165 4.54973 -20.76832 1.000 8.96041 429 TYR A N 1
ATOM 3350 C CA . TYR A 1 425 ? -27.19118 3.37675 -20.98573 1.000 8.18493 429 TYR A CA 1
ATOM 3351 C C . TYR A 1 425 ? -27.64229 2.19362 -20.14023 1.000 8.32089 429 TYR A C 1
ATOM 3352 O O . TYR A 1 425 ? -27.65907 1.05622 -20.62493 1.000 9.24749 429 TYR A O 1
ATOM 3361 N N . ASN A 1 426 ? -27.96973 2.42911 -18.86441 1.000 7.19561 430 ASN A N 1
ATOM 3362 C CA . ASN A 1 426 ? -28.36392 1.31551 -17.99980 1.000 8.99151 430 ASN A CA 1
ATOM 3363 C C . ASN A 1 426 ? -29.67968 0.69179 -18.45760 1.000 9.08506 430 ASN A C 1
ATOM 3364 O O . ASN A 1 426 ? -29.86067 -0.52900 -18.35899 1.000 8.09379 430 ASN A O 1
ATOM 3369 N N . ILE A 1 427 ? -30.60999 1.51225 -18.96296 1.000 9.16392 431 ILE A N 1
ATOM 3370 C CA . ILE A 1 427 ? -31.87019 0.99160 -19.49897 1.000 9.09821 431 ILE A CA 1
ATOM 3371 C C . ILE A 1 427 ? -31.61535 0.20459 -20.78295 1.000 11.73223 431 ILE A C 1
ATOM 3372 O O . ILE A 1 427 ? -32.24959 -0.83098 -21.03541 1.000 9.94681 431 ILE A O 1
ATOM 3377 N N . TRP A 1 428 ? -30.67328 0.67751 -21.60399 1.000 8.83704 432 TRP A N 1
ATOM 3378 C CA . TRP A 1 428 ? -30.27678 -0.06118 -22.80037 1.000 11.23207 432 TRP A CA 1
ATOM 3379 C C . TRP A 1 428 ? -29.71596 -1.43813 -22.44361 1.000 10.37097 432 TRP A C 1
ATOM 3380 O O . TRP A 1 428 ? -30.14640 -2.46266 -22.98761 1.000 8.63668 432 TRP A O 1
ATOM 3391 N N . VAL A 1 429 ? -28.73600 -1.47499 -21.54050 1.000 11.11350 433 VAL A N 1
ATOM 3392 C CA . VAL A 1 429 ? -28.14693 -2.74829 -21.11802 1.000 9.45105 433 VAL A CA 1
ATOM 3393 C C . VAL A 1 429 ? -29.22635 -3.68140 -20.57933 1.000 10.60846 433 VAL A C 1
ATOM 3394 O O . VAL A 1 429 ? -29.26768 -4.87864 -20.90594 1.000 10.27202 433 VAL A O 1
ATOM 3398 N N . TYR A 1 430 ? -30.09290 -3.15647 -19.71453 1.000 9.67602 434 TYR A N 1
ATOM 3399 C CA . TYR A 1 430 ? -31.19293 -3.96213 -19.19309 1.000 10.83597 434 TYR A CA 1
ATOM 3400 C C . TYR A 1 430 ? -32.01466 -4.55845 -20.32639 1.000 12.03634 434 TYR A C 1
ATOM 3401 O O . TYR A 1 430 ? -32.27714 -5.77131 -20.35270 1.000 13.09529 434 TYR A O 1
ATOM 3410 N N . THR A 1 431 ? -32.45492 -3.70550 -21.25982 1.000 11.81041 435 THR A N 1
ATOM 3411 C CA . THR A 1 431 ? -33.30332 -4.15798 -22.35501 1.000 13.97615 435 THR A CA 1
ATOM 3412 C C . THR A 1 431 ? -32.58488 -5.17990 -23.22389 1.000 14.30871 435 THR A C 1
ATOM 3413 O O . THR A 1 431 ? -33.16568 -6.20551 -23.60569 1.000 13.35359 435 THR A O 1
ATOM 3417 N N . GLN A 1 432 ? -31.31398 -4.91929 -23.53361 1.000 12.00957 436 GLN A N 1
ATOM 3418 C CA . GLN A 1 432 ? -30.55898 -5.81386 -24.40514 1.000 16.16455 436 GLN A CA 1
ATOM 3419 C C . GLN A 1 432 ? -30.41552 -7.19867 -23.78341 1.000 15.67651 436 GLN A C 1
ATOM 3420 O O . GLN A 1 432 ? -30.54987 -8.21804 -24.47713 1.000 14.76126 436 GLN A O 1
ATOM 3426 N N . ILE A 1 433 ? -30.11855 -7.25136 -22.47911 1.000 9.87337 437 ILE A N 1
ATOM 3427 C CA . ILE A 1 433 ? -29.77188 -8.51234 -21.82749 1.000 12.01735 437 ILE A CA 1
ATOM 3428 C C . ILE A 1 433 ? -31.02179 -9.31053 -21.46505 1.000 15.19823 437 ILE A C 1
ATOM 3429 O O . ILE A 1 433 ? -31.03843 -10.54507 -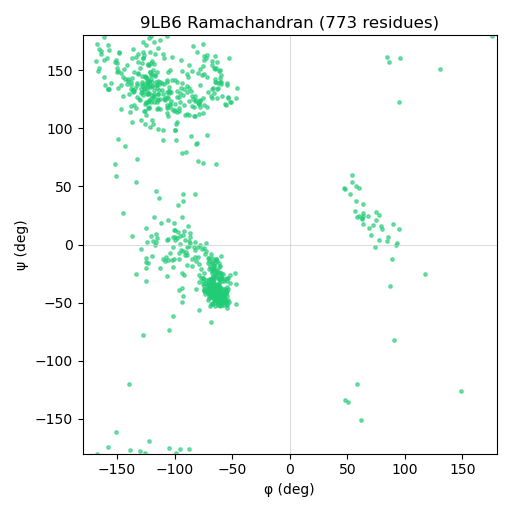21.57579 1.000 13.90781 437 ILE A O 1
ATOM 3434 N N . THR A 1 434 ? -32.08593 -8.63553 -21.02706 1.000 12.08778 438 THR A N 1
ATOM 3435 C CA . THR A 1 434 ? -33.28332 -9.34174 -20.59082 1.000 13.14079 438 THR A CA 1
ATOM 3436 C C . THR A 1 434 ? -34.31689 -9.51022 -21.69166 1.000 15.67364 438 THR A C 1
ATOM 3437 O O . THR A 1 434 ? -35.12772 -10.43706 -21.61489 1.000 13.68788 438 THR A O 1
ATOM 3441 N N . GLY A 1 435 ? -34.31358 -8.64516 -22.70469 1.000 13.93957 439 GLY A N 1
ATOM 3442 C CA . GLY A 1 435 ? -35.40733 -8.61845 -23.65625 1.000 17.96835 439 GLY A CA 1
ATOM 3443 C C . GLY A 1 435 ? -36.71138 -8.08626 -23.10100 1.000 20.46322 439 GLY A C 1
ATOM 3444 O O . GLY A 1 435 ? -37.74015 -8.17090 -23.77704 1.000 18.49525 439 GLY A O 1
ATOM 3445 N N . ASP A 1 436 ? -36.71167 -7.53725 -21.88500 1.000 15.97373 440 ASP A N 1
ATOM 3446 C CA . ASP A 1 436 ? -37.94728 -7.05743 -21.26384 1.000 16.19933 440 ASP A CA 1
ATOM 3447 C C . ASP A 1 436 ? -38.18852 -5.63343 -21.74355 1.000 16.55641 440 ASP A C 1
ATOM 3448 O O . ASP A 1 436 ? -37.70064 -4.66333 -21.16182 1.000 15.92724 440 ASP A O 1
ATOM 3453 N N . THR A 1 437 ? -38.96134 -5.49809 -22.81907 1.000 17.70836 441 THR A N 1
ATOM 3454 C CA . THR A 1 437 ? -39.23742 -4.17157 -23.34561 1.000 16.38595 441 THR A CA 1
ATOM 3455 C C . THR A 1 437 ? -40.37103 -3.47721 -22.60455 1.000 14.92661 441 THR A C 1
ATOM 3456 O O . THR A 1 437 ? -40.71405 -2.34519 -22.95582 1.000 15.52067 441 THR A O 1
ATOM 3460 N N . SER A 1 438 ? -40.94024 -4.11161 -21.57584 1.000 14.06617 442 SER A N 1
ATOM 3461 C CA . SER A 1 438 ? -41.97778 -3.44979 -20.79074 1.000 14.67844 442 SER A CA 1
ATOM 3462 C C . SER A 1 438 ? -41.42585 -2.26085 -20.01551 1.000 13.78938 442 SER A C 1
ATOM 3463 O O . SER A 1 438 ? -42.17309 -1.32828 -19.71641 1.000 13.32239 442 SER A O 1
ATOM 3466 N N . LEU A 1 439 ? -40.13054 -2.27199 -19.67669 1.000 13.29525 443 LEU A N 1
ATOM 3467 C CA . LEU A 1 439 ? -39.55841 -1.12465 -18.97200 1.000 12.06966 443 LEU A CA 1
ATOM 3468 C C . LEU A 1 439 ? -39.46143 0.09401 -19.88835 1.000 13.09842 443 LEU A C 1
ATOM 3469 O O . LEU A 1 439 ? -39.76532 1.21570 -19.46558 1.000 14.23953 443 LEU A O 1
ATOM 3474 N N . LEU A 1 440 ? -39.05056 -0.10560 -21.14853 1.000 11.16423 444 LEU A N 1
ATOM 3475 C CA . LEU A 1 440 ? -39.13312 0.97011 -22.13812 1.000 13.85899 444 LEU A CA 1
ATOM 3476 C C . LEU A 1 440 ? -40.54990 1.53011 -22.21314 1.000 14.38070 444 LEU A C 1
ATOM 3477 O O . LEU A 1 440 ? -40.76026 2.75168 -22.16648 1.000 14.81857 444 LEU A O 1
ATOM 3482 N N . ARG A 1 441 ? -41.54220 0.64080 -22.30580 1.000 14.70065 445 ARG A N 1
ATOM 3483 C CA . ARG A 1 441 ? -42.92705 1.09019 -22.41948 1.000 14.36114 445 ARG A CA 1
ATOM 3484 C C . ARG A 1 441 ? -43.37626 1.83746 -21.17103 1.000 14.28351 445 ARG A C 1
ATOM 3485 O O . ARG A 1 441 ? -44.09258 2.83631 -21.26671 1.000 15.32797 445 ARG A O 1
ATOM 3493 N N . GLU A 1 442 ? -42.94802 1.38982 -19.99492 1.000 13.29324 446 GLU A N 1
ATOM 3494 C CA . GLU A 1 442 ? -43.38913 1.99749 -18.73657 1.000 13.31967 446 GLU A CA 1
ATOM 3495 C C . GLU A 1 442 ? -42.45041 3.09760 -18.23301 1.000 12.90398 446 GLU A C 1
ATOM 3496 O O . GLU A 1 442 ? -42.13990 3.17961 -17.04154 1.000 14.11835 446 GLU A O 1
ATOM 3502 N N . GLY A 1 443 ? -41.99128 3.96928 -19.12306 1.000 16.07609 447 GLY A N 1
ATOM 3503 C CA . GLY A 1 443 ? -41.20789 5.13566 -18.75983 1.000 12.68989 447 GLY A CA 1
ATOM 3504 C C . GLY A 1 443 ? -39.80774 5.15816 -19.33073 1.000 13.10590 447 GLY A C 1
ATOM 3505 O O . GLY A 1 443 ? -39.23581 6.24735 -19.48742 1.000 13.08557 447 GLY A O 1
ATOM 3506 N N . GLY A 1 444 ? -39.22799 3.99583 -19.64671 1.000 15.16828 448 GLY A N 1
ATOM 3507 C CA . GLY A 1 444 ? -37.85336 3.97190 -20.12615 1.000 11.85557 448 GLY A CA 1
ATOM 3508 C C . GLY A 1 444 ? -37.66647 4.73192 -21.42873 1.000 14.52925 448 GLY A C 1
ATOM 3509 O O . GLY A 1 444 ? -36.69896 5.48293 -21.58790 1.000 11.40525 448 GLY A O 1
ATOM 3510 N N . LEU A 1 445 ? -38.58848 4.55023 -22.37983 1.000 12.01236 449 LEU A N 1
ATOM 3511 C CA . LEU A 1 445 ? -38.47538 5.26628 -23.65010 1.000 12.83917 449 LEU A CA 1
ATOM 3512 C C . LEU A 1 445 ? -38.72349 6.75791 -23.45960 1.000 10.62380 449 LEU A C 1
ATOM 3513 O O . LEU A 1 445 ? -38.02265 7.58891 -24.04591 1.000 10.27781 449 LEU A O 1
ATOM 3518 N N . GLU A 1 446 ? -39.70335 7.11583 -22.62970 1.000 12.47046 450 GLU A N 1
ATOM 3519 C CA . GLU A 1 446 ? -39.90310 8.52063 -22.27978 1.000 13.75233 450 GLU A CA 1
ATOM 3520 C C . GLU A 1 446 ? -38.62900 9.13870 -21.70495 1.000 11.41487 450 GLU A C 1
ATOM 3521 O O . GLU A 1 446 ? -38.26806 10.28097 -22.03683 1.000 10.50500 450 GLU A O 1
ATOM 3527 N N . LEU A 1 447 ? -37.92989 8.39673 -20.84788 1.000 11.70530 451 LEU A N 1
ATOM 3528 C CA . LEU A 1 447 ? -36.67020 8.89349 -20.29610 1.000 11.68722 451 LEU A CA 1
ATOM 3529 C C . LEU A 1 447 ? -35.64713 9.16372 -21.39668 1.000 11.96459 451 LEU A C 1
ATOM 3530 O O . LEU A 1 447 ? -34.97846 10.20254 -21.38564 1.000 12.06098 451 LEU A O 1
ATOM 3535 N N . LEU A 1 448 ? -35.49585 8.23081 -22.33998 1.000 10.37516 452 LEU A N 1
ATOM 3536 C CA . LEU A 1 448 ? -34.57122 8.43905 -23.45248 1.000 11.25690 452 LEU A CA 1
ATOM 3537 C C . LEU A 1 448 ? -34.95289 9.66950 -24.26307 1.000 10.40776 452 LEU A C 1
ATOM 3538 O O . LEU A 1 448 ? -34.08735 10.48324 -24.61368 1.000 11.03941 452 LEU A O 1
ATOM 3543 N N . LEU A 1 449 ? -36.24615 9.81931 -24.58119 1.000 9.14394 453 LEU A N 1
ATOM 3544 C CA . LEU A 1 449 ? -36.66701 10.93089 -25.42871 1.000 10.31831 453 LEU A CA 1
ATOM 3545 C C . LEU A 1 449 ? -36.49888 12.26484 -24.70780 1.000 10.71438 453 LEU A C 1
ATOM 3546 O O . LEU A 1 449 ? -36.09718 13.26187 -25.32239 1.000 11.42422 453 LEU A O 1
ATOM 3551 N N . GLU A 1 450 ? -36.83858 12.31921 -23.41780 1.000 8.85942 454 GLU A N 1
ATOM 3552 C CA . GLU A 1 450 ? -36.71184 13.58257 -22.69211 1.000 10.35421 454 GLU A CA 1
ATOM 3553 C C . GLU A 1 450 ? -35.24626 13.94421 -22.43898 1.000 10.64530 454 GLU A C 1
ATOM 3554 O O . GLU A 1 450 ? -34.86547 15.11932 -22.55310 1.000 11.84598 454 GLU A O 1
ATOM 3560 N N . THR A 1 451 ? -34.40607 12.96732 -22.08073 1.000 8.48340 455 THR A N 1
ATOM 3561 C CA . THR A 1 451 ? -32.97591 13.28834 -21.94854 1.000 8.13175 455 THR A CA 1
ATOM 3562 C C . THR A 1 451 ? -32.35771 13.67158 -23.29211 1.000 9.39973 455 THR A C 1
ATOM 3563 O O . THR A 1 451 ? -31.47793 14.54462 -23.33855 1.000 10.52834 455 THR A O 1
ATOM 3567 N N . THR A 1 452 ? -32.79817 13.04132 -24.38879 1.000 10.41252 456 THR A N 1
ATOM 3568 C CA . THR A 1 452 ? -32.32752 13.44032 -25.71334 1.000 9.12203 456 THR A CA 1
ATOM 3569 C C . THR A 1 452 ? -32.70335 14.88544 -26.01644 1.000 12.67120 456 THR A C 1
ATOM 3570 O O . THR A 1 452 ? -31.88796 15.63769 -26.56119 1.000 11.51459 456 THR A O 1
ATOM 3574 N N . LYS A 1 453 ? -33.92708 15.29991 -25.64668 1.000 10.52352 457 LYS A N 1
ATOM 3575 C CA . LYS A 1 453 ? -34.30954 16.69723 -25.81419 1.000 13.26665 457 LYS A CA 1
ATOM 3576 C C . LYS A 1 453 ? -33.32805 17.62145 -25.10302 1.000 12.78808 457 LYS A C 1
ATOM 3577 O O . LYS A 1 453 ? -32.97837 18.68668 -25.61876 1.000 13.65929 457 LYS A O 1
ATOM 3583 N N . PHE A 1 454 ? -32.87659 17.22842 -23.91432 1.000 11.17742 458 PHE A N 1
ATOM 3584 C CA . PHE A 1 454 ? -31.90179 18.03124 -23.18708 1.000 13.35695 458 PHE A CA 1
ATOM 3585 C C . PHE A 1 454 ? -30.60406 18.17966 -23.98466 1.000 12.50643 458 PHE A C 1
ATOM 3586 O O . PHE A 1 454 ? -30.10301 19.29529 -24.18676 1.000 12.77851 458 PHE A O 1
ATOM 3594 N N . TRP A 1 455 ? -30.03376 17.06200 -24.43362 1.000 10.45057 459 TRP A N 1
ATOM 3595 C CA . TRP A 1 455 ? -28.76900 17.13671 -25.16118 1.000 13.51125 459 TRP A CA 1
ATOM 3596 C C . TRP A 1 455 ? -28.94121 17.87511 -26.48445 1.000 13.27153 459 TRP A C 1
ATOM 3597 O O . TRP A 1 455 ? -28.10187 18.70893 -26.86214 1.000 11.94647 459 TRP A O 1
ATOM 3608 N N . LEU A 1 456 ? -30.03084 17.58642 -27.19711 1.000 10.22376 460 LEU A N 1
ATOM 3609 C CA . LEU A 1 456 ? -30.22166 18.16073 -28.52370 1.000 11.01016 460 LEU A CA 1
ATOM 3610 C C . LEU A 1 456 ? -30.44268 19.66132 -28.42900 1.000 13.56269 460 LEU A C 1
ATOM 3611 O O . LEU A 1 456 ? -29.93620 20.42252 -29.25635 1.000 15.13786 460 LEU A O 1
ATOM 3616 N N . ASN A 1 457 ? -31.15501 20.11006 -27.39747 1.000 13.97547 461 ASN A N 1
ATOM 3617 C CA . ASN A 1 457 ? -31.32469 21.54555 -27.19573 1.000 14.53073 461 ASN A CA 1
ATOM 3618 C C . ASN A 1 457 ? -30.01117 22.20919 -26.78241 1.000 16.46582 461 ASN A C 1
ATOM 3619 O O . ASN A 1 457 ? -29.75343 23.36968 -27.12927 1.000 15.36042 461 ASN A O 1
ATOM 3624 N N . LYS A 1 458 ? -29.14119 21.47623 -26.10071 1.000 15.23330 462 LYS A N 1
ATOM 3625 C CA . LYS A 1 458 ? -27.85897 22.03540 -25.68757 1.000 15.94374 462 LYS A CA 1
ATOM 3626 C C . LYS A 1 458 ? -26.83411 22.07719 -26.81829 1.000 16.13683 462 LYS A C 1
ATOM 3627 O O . LYS A 1 458 ? -25.92735 22.91950 -26.78026 1.000 18.48941 462 LYS A O 1
ATOM 3633 N N . ALA A 1 459 ? -26.94285 21.18923 -27.81023 1.000 14.97309 463 ALA A N 1
ATOM 3634 C CA . ALA A 1 459 ? -25.99052 21.16883 -28.91749 1.000 16.61648 463 ALA A CA 1
ATOM 3635 C C . ALA A 1 459 ? -25.99590 22.50180 -29.66636 1.000 20.37332 463 ALA A C 1
ATOM 3636 O O . ALA A 1 459 ? -27.05631 23.08271 -29.90378 1.000 18.36238 463 ALA A O 1
ATOM 3638 N N . GLU A 1 460 ? -24.80046 22.98025 -30.03161 1.000 17.53985 464 GLU A N 1
ATOM 3639 C CA . GLU A 1 460 ? -24.60577 24.20830 -30.80553 1.000 21.20864 464 GLU A CA 1
ATOM 3640 C C . GLU A 1 460 ? -23.93202 23.86427 -32.12543 1.000 21.72753 464 GLU A C 1
ATOM 3641 O O . GLU A 1 460 ? -22.82680 23.30695 -32.13426 1.000 17.90549 464 GLU A O 1
ATOM 3647 N N . GLU A 1 461 ? -24.57749 24.21903 -33.23340 1.000 17.08014 465 GLU A N 1
ATOM 3648 C CA . GLU A 1 461 ? -24.01205 23.98199 -34.55072 1.000 19.67446 465 GLU A CA 1
ATOM 3649 C C . GLU A 1 461 ? -23.12440 25.15159 -34.95867 1.000 23.45799 465 GLU A C 1
ATOM 3650 O O . GLU A 1 461 ? -23.49933 26.31449 -34.79764 1.000 21.14317 465 GLU A O 1
ATOM 3656 N N . ASP A 1 462 ? -21.94397 24.84564 -35.49054 1.000 20.74106 466 ASP A N 1
ATOM 3657 C CA . ASP A 1 462 ? -21.07748 25.90343 -35.97893 1.000 23.26796 466 ASP A CA 1
ATOM 3658 C C . ASP A 1 462 ? -21.21624 26.04083 -37.49848 1.000 22.48668 466 ASP A C 1
ATOM 3659 O O . ASP A 1 462 ? -21.96945 25.31384 -38.15374 1.000 21.76669 466 ASP A O 1
ATOM 3664 N N . ALA A 1 463 ? -20.45039 26.98759 -38.05171 1.000 26.56424 467 ALA A N 1
ATOM 3665 C CA . ALA A 1 463 ? -20.49273 27.30584 -39.47772 1.000 29.15829 467 ALA A CA 1
ATOM 3666 C C . ALA A 1 463 ? -20.22504 26.09959 -40.36172 1.000 32.27797 467 ALA A C 1
ATOM 3667 O O . ALA A 1 463 ? -20.71953 26.04052 -41.49125 1.000 34.32214 467 ALA A O 1
ATOM 3669 N N . ASP A 1 464 ? -19.43545 25.13967 -39.88833 1.000 24.33643 468 ASP A N 1
ATOM 3670 C CA . ASP A 1 464 ? -19.02189 24.02807 -40.72776 1.000 26.85752 468 ASP A CA 1
ATOM 3671 C C . ASP A 1 464 ? -19.87600 22.78170 -40.54167 1.000 24.44615 468 ASP A C 1
ATOM 3672 O O . ASP A 1 464 ? -19.52033 21.72458 -41.06772 1.000 23.85273 468 ASP A O 1
ATOM 3677 N N . GLY A 1 465 ? -21.00181 22.88097 -39.82834 1.000 19.67892 469 GLY A N 1
ATOM 3678 C CA . GLY A 1 465 ? -21.87396 21.73982 -39.61452 1.000 22.36628 469 GLY A CA 1
ATOM 3679 C C . GLY A 1 465 ? -21.52014 20.83879 -38.44170 1.000 19.99354 469 GLY A C 1
ATOM 3680 O O . GLY A 1 465 ? -22.16261 19.79193 -38.27350 1.000 20.50659 469 GLY A O 1
ATOM 3681 N N . ARG A 1 466 ? -20.53640 21.20645 -37.62280 1.000 20.04630 470 ARG A N 1
ATOM 3682 C CA . ARG A 1 466 ? -20.18696 20.42708 -36.44328 1.000 16.61535 470 ARG A CA 1
ATOM 3683 C C . ARG A 1 466 ? -21.02489 20.88281 -35.26002 1.000 17.99297 470 ARG A C 1
ATOM 3684 O O . ARG A 1 466 ? -21.29178 22.07561 -35.10228 1.000 21.54648 470 ARG A O 1
ATOM 3692 N N . TYR A 1 467 ? -21.40716 19.93336 -34.40923 1.000 16.61431 471 TYR A N 1
ATOM 3693 C CA . TYR A 1 467 ? -22.20252 20.21829 -33.22281 1.000 15.27300 471 TYR A CA 1
ATOM 3694 C C . TYR A 1 467 ? -21.33519 20.10913 -31.97666 1.000 16.98389 471 TYR A C 1
ATOM 3695 O O . TYR A 1 467 ? -20.51473 19.18532 -31.84855 1.000 14.32101 471 TYR A O 1
ATOM 3704 N N . HIS A 1 468 ? -21.54826 21.03391 -31.04781 1.000 16.49489 472 HIS A N 1
ATOM 3705 C CA . HIS A 1 468 ? -20.74588 21.13003 -29.84172 1.000 15.50119 472 HIS A CA 1
ATOM 3706 C C . HIS A 1 468 ? -21.61910 21.09718 -28.59748 1.000 15.09365 472 HIS A C 1
ATOM 3707 O O . HIS A 1 468 ? -22.72894 21.63455 -28.58427 1.000 15.50429 472 HIS A O 1
ATOM 3714 N N . ILE A 1 469 ? -21.09633 20.45614 -27.55468 1.000 15.44231 473 ILE A N 1
ATOM 3715 C CA . ILE A 1 469 ? -21.73883 20.35254 -26.25037 1.000 13.94820 473 ILE A CA 1
ATOM 3716 C C . ILE A 1 469 ? -20.77712 21.02008 -25.27217 1.000 16.57347 473 ILE A C 1
ATOM 3717 O O . ILE A 1 469 ? -19.71299 20.46849 -24.95691 1.000 12.40404 473 ILE A O 1
ATOM 3722 N N . ALA A 1 470 ? -21.12588 22.21409 -24.80210 1.000 16.21960 474 ALA A N 1
ATOM 3723 C CA . ALA A 1 470 ? -20.24053 22.99212 -23.95130 1.000 16.05288 474 ALA A CA 1
ATOM 3724 C C . ALA A 1 470 ? -20.84329 23.14230 -22.55970 1.000 15.14563 474 ALA A C 1
ATOM 3725 O O . ALA A 1 470 ? -22.00632 22.81615 -22.32032 1.000 14.44672 474 ALA A O 1
ATOM 3727 N N . GLY A 1 471 ? -20.02475 23.64020 -21.63594 1.000 14.89413 475 GLY A N 1
ATOM 3728 C CA . GLY A 1 471 ? -20.47055 23.85287 -20.27630 1.000 12.93772 475 GLY A CA 1
ATOM 3729 C C . GLY A 1 471 ? -20.61724 22.60544 -19.43291 1.000 12.81238 475 GLY A C 1
ATOM 3730 O O . GLY A 1 471 ? -21.42262 22.59440 -18.50065 1.000 10.03428 475 GLY A O 1
ATOM 3731 N N . VAL A 1 472 ? -19.84907 21.55059 -19.71017 1.000 12.07472 476 VAL A N 1
ATOM 3732 C CA . VAL A 1 472 ? -20.04073 20.27091 -19.03768 1.000 10.96899 476 VAL A CA 1
ATOM 3733 C C . VAL A 1 472 ? -18.71000 19.80640 -18.45109 1.000 11.61769 476 VAL A C 1
ATOM 3734 O O . VAL A 1 472 ? -17.64664 20.34839 -18.74925 1.000 11.13396 476 VAL A O 1
ATOM 3738 N N . MET A 1 473 ? -18.77469 18.81566 -17.56941 1.000 12.39523 477 MET A N 1
ATOM 3739 C CA . MET A 1 473 ? -17.56306 18.08753 -17.23731 1.000 12.49827 477 MET A CA 1
ATOM 3740 C C . MET A 1 473 ? -17.75351 16.60937 -17.51342 1.000 13.94561 477 MET A C 1
ATOM 3741 O O . MET A 1 473 ? -18.87552 16.09760 -17.54658 1.000 12.31390 477 MET A O 1
ATOM 3746 N N . GLY A 1 474 ? -16.62333 15.94699 -17.76119 1.000 11.12292 478 GLY A N 1
ATOM 3747 C CA . GLY A 1 474 ? -16.58606 14.51889 -17.92134 1.000 11.45602 478 GLY A CA 1
ATOM 3748 C C . GLY A 1 474 ? -16.22774 13.85439 -16.60925 1.000 12.11283 478 GLY A C 1
ATOM 3749 O O . GLY A 1 474 ? -16.07786 14.51106 -15.57342 1.000 11.73800 478 GLY A O 1
ATOM 3750 N N . PRO A 1 475 ? -16.08373 12.52697 -16.63508 1.000 13.07568 479 PRO A N 1
ATOM 3751 C CA . PRO A 1 475 ? -15.74817 11.79134 -15.40430 1.000 12.97621 479 PRO A CA 1
ATOM 3752 C C . PRO A 1 475 ? -14.45821 12.24150 -14.72934 1.000 15.91545 479 PRO A C 1
ATOM 3753 O O . PRO A 1 475 ? -14.32140 12.03558 -13.51765 1.000 14.67030 479 PRO A O 1
ATOM 3757 N N . ASP A 1 476 ? -13.50029 12.82124 -15.46255 1.000 14.28446 480 ASP A N 1
ATOM 3758 C CA . ASP A 1 476 ? -12.30900 13.35331 -14.80578 1.000 13.42813 480 ASP A CA 1
ATOM 3759 C C . ASP A 1 476 ? -12.67197 14.62245 -14.03695 1.000 13.22701 480 ASP A C 1
ATOM 3760 O O . ASP A 1 476 ? -12.67537 15.72316 -14.59720 1.000 14.53185 480 ASP A O 1
ATOM 3765 N N . GLU A 1 477 ? -12.96594 14.47498 -12.74879 1.000 16.13332 481 GLU A N 1
ATOM 3766 C CA . GLU A 1 477 ? -13.42357 15.58519 -11.91680 1.000 19.26524 481 GLU A CA 1
ATOM 3767 C C . GLU A 1 477 ? -12.39137 16.69801 -11.77267 1.000 16.22917 481 GLU A C 1
ATOM 3768 O O . GLU A 1 477 ? -12.74513 17.78016 -11.29988 1.000 16.42927 481 GLU A O 1
ATOM 3774 N N . TYR A 1 478 ? -11.12793 16.46185 -12.13366 1.000 13.38603 482 TYR A N 1
ATOM 3775 C CA . TYR A 1 478 ? -10.11489 17.49606 -11.95042 1.000 14.88005 482 TYR A CA 1
ATOM 3776 C C . TYR A 1 478 ? -10.30559 18.70105 -12.87467 1.000 17.62872 482 TYR A C 1
ATOM 3777 O O . TYR A 1 478 ? -9.76968 19.77473 -12.58067 1.000 16.42329 482 TYR A O 1
ATOM 3786 N N . HIS A 1 479 ? -11.03620 18.56295 -13.97649 1.000 11.84224 483 HIS A N 1
ATOM 3787 C CA . HIS A 1 479 ? -11.16889 19.65242 -14.94372 1.000 13.64508 483 HIS A CA 1
ATOM 3788 C C . HIS A 1 479 ? -12.58788 20.20479 -14.91205 1.000 14.97728 483 HIS A C 1
ATOM 3789 O O . HIS A 1 479 ? -13.50071 19.64926 -15.53002 1.000 12.89352 483 HIS A O 1
ATOM 3796 N N . GLU A 1 480 ? -12.75900 21.31096 -14.19175 1.000 15.13662 484 GLU A N 1
ATOM 3797 C CA . GLU A 1 480 ? -14.06291 21.94109 -14.04566 1.000 19.55829 484 GLU A CA 1
ATOM 3798 C C . GLU A 1 480 ? -14.25344 23.17245 -14.91415 1.000 15.11985 484 GLU A C 1
ATOM 3799 O O . GLU A 1 480 ? -15.38414 23.65315 -15.01735 1.000 17.84352 484 GLU A O 1
ATOM 3805 N N . ALA A 1 481 ? -13.19022 23.71825 -15.49562 1.000 15.09590 485 ALA A N 1
ATOM 3806 C CA . ALA A 1 481 ? -13.29274 24.96067 -16.25138 1.000 14.26024 485 ALA A CA 1
ATOM 3807 C C . ALA A 1 481 ? -12.05045 25.10822 -17.10790 1.000 14.01091 485 ALA A C 1
ATOM 3808 O O . ALA A 1 481 ? -11.04998 24.42602 -16.89247 1.000 16.62617 485 ALA A O 1
ATOM 3810 N N . TYR A 1 482 ? -12.13205 26.00767 -18.09072 1.000 14.72331 486 TYR A N 1
ATOM 3811 C CA . TYR A 1 482 ? -10.95894 26.39200 -18.86228 1.000 14.71787 486 TYR A CA 1
ATOM 3812 C C . TYR A 1 482 ? -10.06475 27.31872 -18.03581 1.000 17.29047 486 TYR A C 1
ATOM 3813 O O . TYR A 1 482 ? -10.54386 28.00059 -17.12683 1.000 15.89095 486 TYR A O 1
ATOM 3822 N N . PRO A 1 483 ? -8.75897 27.35072 -18.31598 1.000 18.30716 487 PRO A N 1
ATOM 3823 C CA . PRO A 1 483 ? -7.89233 28.29007 -17.59719 1.000 19.69533 487 PRO A CA 1
ATOM 3824 C C . PRO A 1 483 ? -8.35559 29.71780 -17.83184 1.000 23.68016 487 PRO A C 1
ATOM 3825 O O . PRO A 1 483 ? -8.77942 30.07845 -18.92963 1.000 21.74395 487 PRO A O 1
ATOM 3829 N N . GLY A 1 484 ? -8.32090 30.51779 -16.77346 1.000 24.66810 488 GLY A N 1
ATOM 3830 C CA . GLY A 1 484 ? -8.58228 31.93593 -16.92921 1.000 31.87973 488 GLY A CA 1
ATOM 3831 C C . GLY A 1 484 ? -10.03613 32.31618 -17.09192 1.000 31.57477 488 GLY A C 1
ATOM 3832 O O . GLY A 1 484 ? -10.33403 33.36002 -17.68447 1.000 29.35160 488 GLY A O 1
ATOM 3833 N N . THR A 1 485 ? -10.95635 31.49404 -16.59303 1.000 24.62615 489 THR A N 1
ATOM 3834 C CA . THR A 1 485 ? -12.34773 31.90125 -16.52090 1.000 23.93939 489 THR A CA 1
ATOM 3835 C C . THR A 1 485 ? -12.96930 31.22021 -15.31660 1.000 28.51395 489 THR A C 1
ATOM 3836 O O . THR A 1 485 ? -12.54669 30.12721 -14.92040 1.000 26.61827 489 THR A O 1
ATOM 3840 N N . GLU A 1 486 ? -13.95387 31.89212 -14.71482 1.000 26.20347 490 GLU A N 1
ATOM 3841 C CA . GLU A 1 486 ? -14.75275 31.28088 -13.65985 1.000 29.30339 490 GLU A CA 1
ATOM 3842 C C . GLU A 1 486 ? -16.03359 30.64772 -14.17169 1.000 21.66405 490 GLU A C 1
ATOM 3843 O O . GLU A 1 486 ? -16.77348 30.07429 -13.36985 1.000 28.68397 490 GLU A O 1
ATOM 3849 N N . ALA A 1 487 ? -16.34209 30.78107 -15.45963 1.000 21.66798 491 ALA A N 1
ATOM 3850 C CA . ALA A 1 487 ? -17.45467 30.03383 -16.02759 1.000 26.18585 491 ALA A CA 1
ATOM 3851 C C . ALA A 1 487 ? -17.15774 28.54331 -15.91025 1.000 20.29942 491 ALA A C 1
ATOM 3852 O O . ALA A 1 487 ? -16.03762 28.10086 -16.18510 1.000 18.18771 491 ALA A O 1
ATOM 3854 N N . GLY A 1 488 ? -18.14940 27.77386 -15.46918 1.000 19.85717 492 GLY A N 1
ATOM 3855 C CA . GLY A 1 488 ? -17.92501 26.35797 -15.22092 1.000 20.44503 492 GLY A CA 1
ATOM 3856 C C . GLY A 1 488 ? -18.07511 25.52621 -16.48224 1.000 17.88195 492 GLY A C 1
ATOM 3857 O O . GLY A 1 488 ? -18.83586 25.85280 -17.38533 1.000 17.37199 492 GLY A O 1
ATOM 3858 N N . GLY A 1 489 ? -17.32542 24.43599 -16.54482 1.000 14.53960 493 GLY A N 1
ATOM 3859 C CA . GLY A 1 489 ? -17.51288 23.46972 -17.60533 1.000 14.18951 493 GLY A CA 1
ATOM 3860 C C . GLY A 1 489 ? -16.55723 23.69109 -18.76427 1.000 13.76939 493 GLY A C 1
ATOM 3861 O O . GLY A 1 489 ? -15.97798 24.76780 -18.94513 1.000 14.01119 493 GLY A O 1
ATOM 3862 N N . ILE A 1 490 ? -16.38739 22.64198 -19.56412 1.000 10.84481 494 ILE A N 1
ATOM 3863 C CA . ILE A 1 490 ? -15.53339 22.68605 -20.73609 1.000 10.63562 494 ILE A CA 1
ATOM 3864 C C . ILE A 1 490 ? -16.35669 22.24939 -21.94815 1.000 12.92545 494 ILE A C 1
ATOM 3865 O O . ILE A 1 490 ? -17.54613 21.95148 -21.83193 1.000 11.72411 494 ILE A O 1
ATOM 3870 N N . LYS A 1 491 ? -15.72042 22.21352 -23.11687 1.000 11.61112 495 LYS A N 1
ATOM 3871 C CA . LYS A 1 491 ? -16.44058 21.99542 -24.36571 1.000 12.64859 495 LYS A CA 1
ATOM 3872 C C . LYS A 1 491 ? -16.00780 20.69095 -25.02689 1.000 12.38351 495 LYS A C 1
ATOM 3873 O O . LYS A 1 491 ? -14.81390 20.37841 -25.08557 1.000 12.95411 495 LYS A O 1
ATOM 3879 N N . ASP A 1 492 ? -16.98919 19.94233 -25.53641 1.000 10.31090 496 ASP A N 1
ATOM 3880 C CA . ASP A 1 492 ? -16.75213 18.74838 -26.35724 1.000 11.76671 496 ASP A CA 1
ATOM 3881 C C . ASP A 1 492 ? -15.90918 17.70477 -25.62756 1.000 12.18050 496 ASP A C 1
ATOM 3882 O O . ASP A 1 492 ? -14.91135 17.19867 -26.14435 1.000 11.61614 496 ASP A O 1
ATOM 3887 N N . ASN A 1 493 ? -16.31843 17.39501 -24.40398 1.000 13.99895 497 ASN A N 1
ATOM 3888 C CA . ASN A 1 493 ? -15.79878 16.22774 -23.70066 1.000 12.48449 497 ASN A CA 1
ATOM 3889 C C . ASN A 1 493 ? -16.03833 14.97634 -24.54052 1.000 12.49135 497 ASN A C 1
ATOM 3890 O O . ASN A 1 493 ? -17.18647 14.65235 -24.87533 1.000 10.86998 497 ASN A O 1
ATOM 3895 N N . ALA A 1 494 ? -14.95072 14.27631 -24.89740 1.000 10.90424 498 ALA A N 1
ATOM 3896 C CA . ALA A 1 494 ? -15.08247 13.17830 -25.85466 1.000 11.23347 498 ALA A CA 1
ATOM 3897 C C . ALA A 1 494 ? -16.00308 12.09078 -25.32026 1.000 11.19044 498 ALA A C 1
ATOM 3898 O O . ALA A 1 494 ? -16.82028 11.53808 -26.06940 1.000 10.87171 498 ALA A O 1
ATOM 3900 N N . TYR A 1 495 ? -15.88812 11.77469 -24.02521 1.000 8.96759 499 TYR A N 1
ATOM 3901 C CA . TYR A 1 495 ? -16.75394 10.76777 -23.42363 1.000 8.17092 499 TYR A CA 1
ATOM 3902 C C . TYR A 1 495 ? -18.22076 11.14572 -23.56959 1.000 10.11741 499 TYR A C 1
ATOM 3903 O O . TYR A 1 495 ? -19.05876 10.31616 -23.94802 1.000 8.75301 499 TYR A O 1
ATOM 3912 N N . THR A 1 496 ? -18.55325 12.39895 -23.24789 1.000 11.40830 500 THR A N 1
ATOM 3913 C CA . THR A 1 496 ? -19.94118 12.85208 -23.33552 1.000 9.00429 500 THR A CA 1
ATOM 3914 C C . THR A 1 496 ? -20.45153 12.80053 -24.76957 1.000 11.43671 500 THR A C 1
ATOM 3915 O O . THR A 1 496 ? -21.54488 12.28262 -25.03156 1.000 9.94935 500 THR A O 1
ATOM 3919 N N . ASN A 1 497 ? -19.66838 13.33620 -25.71386 1.000 8.14301 501 ASN A N 1
ATOM 3920 C CA . ASN A 1 497 ? -20.09715 13.37154 -27.10946 1.000 9.18670 501 ASN A CA 1
ATOM 3921 C C . ASN A 1 497 ? -20.23936 11.96793 -27.70079 1.000 10.08702 501 ASN A C 1
ATOM 3922 O O . ASN A 1 497 ? -21.15509 11.71532 -28.49200 1.000 8.96567 501 ASN A O 1
ATOM 3927 N N . LEU A 1 498 ? -19.34582 11.04659 -27.33430 1.000 9.42978 502 LEU A N 1
ATOM 3928 C CA . LEU A 1 498 ? -19.43395 9.67539 -27.84211 1.000 9.00805 502 LEU A CA 1
ATOM 3929 C C . LEU A 1 498 ? -20.62745 8.91996 -27.24824 1.000 8.97547 502 LEU A C 1
ATOM 3930 O O . LEU A 1 498 ? -21.33942 8.21003 -27.96809 1.000 9.03164 502 LEU A O 1
ATOM 3935 N N . MET A 1 499 ? -20.85686 9.04204 -25.93582 1.000 9.15568 503 MET A N 1
ATOM 3936 C CA . MET A 1 499 ? -22.03421 8.41619 -25.34032 1.000 8.83744 503 MET A CA 1
ATOM 3937 C C . MET A 1 499 ? -23.31960 9.04032 -25.85923 1.000 9.47000 503 MET A C 1
ATOM 3938 O O . MET A 1 499 ? -24.32273 8.34123 -26.01046 1.000 8.53092 503 MET A O 1
ATOM 3943 N N . LEU A 1 500 ? -23.30452 10.34877 -26.13662 1.000 6.65815 504 LEU A N 1
ATOM 3944 C CA . LEU A 1 500 ? -24.45929 10.97133 -26.77034 1.000 8.52310 504 LEU A CA 1
ATOM 3945 C C . LEU A 1 500 ? -24.67940 10.40222 -28.16442 1.000 10.44914 504 LEU A C 1
ATOM 3946 O O . LEU A 1 500 ? -25.81813 10.11495 -28.55822 1.000 11.26615 504 LEU A O 1
ATOM 3951 N N . THR A 1 501 ? -23.60295 10.22191 -28.92501 1.000 8.38910 505 THR A N 1
ATOM 3952 C CA . THR A 1 501 ? -23.73869 9.59495 -30.23633 1.000 8.37410 505 THR A CA 1
ATOM 3953 C C . THR A 1 501 ? -24.34337 8.19658 -30.11029 1.000 11.34515 505 THR A C 1
ATOM 3954 O O . THR A 1 501 ? -25.24912 7.83077 -30.87252 1.000 13.01142 505 THR A O 1
ATOM 3958 N N . TRP A 1 502 ? -23.86414 7.40524 -29.14102 1.000 9.78243 506 TRP A N 1
ATOM 3959 C CA . TRP A 1 502 ? -24.44052 6.07522 -28.91305 1.000 10.90797 506 TRP A CA 1
ATOM 3960 C C . TRP A 1 502 ? -25.94649 6.16274 -28.63996 1.000 11.40706 506 TRP A C 1
ATOM 3961 O O . TRP A 1 502 ? -26.74398 5.38534 -29.18770 1.000 10.71987 506 TRP A O 1
ATOM 3972 N N . SER A 1 503 ? -26.35557 7.09197 -27.77506 1.000 10.55742 507 SER A N 1
ATOM 3973 C CA . SER A 1 503 ? -27.76640 7.15943 -27.38574 1.000 10.03781 507 SER A CA 1
ATOM 3974 C C . SER A 1 503 ? -28.66235 7.58839 -28.53989 1.000 9.71910 507 SER A C 1
ATOM 3975 O O . SER A 1 503 ? -29.83851 7.18452 -28.60142 1.000 8.11934 507 SER A O 1
ATOM 3978 N N . LEU A 1 504 ? -28.14873 8.44428 -29.42617 1.000 12.07209 508 LEU A N 1
ATOM 3979 C CA . LEU A 1 504 ? -28.91178 8.83862 -30.60973 1.000 13.67463 508 LEU A CA 1
ATOM 3980 C C . LEU A 1 504 ? -29.06168 7.66223 -31.56203 1.000 11.49823 508 LEU A C 1
ATOM 3981 O O . LEU A 1 504 ? -30.14569 7.44598 -32.12065 1.000 11.21798 508 LEU A O 1
ATOM 3986 N N . ASN A 1 505 ? -27.98818 6.88249 -31.74839 1.000 11.01378 509 ASN A N 1
ATOM 3987 C CA . ASN A 1 505 ? -28.10243 5.64901 -32.52343 1.000 12.41742 509 ASN A CA 1
ATOM 3988 C C . ASN A 1 505 ? -29.17283 4.73919 -31.94957 1.000 12.90713 509 ASN A C 1
ATOM 3989 O O . ASN A 1 505 ? -29.94330 4.12998 -32.69880 1.000 13.66818 509 ASN A O 1
ATOM 3994 N N . TRP A 1 506 ? -29.21701 4.59961 -30.61879 1.000 12.02331 510 TRP A N 1
ATOM 3995 C CA . TRP A 1 506 ? -30.21298 3.70752 -30.02062 1.000 12.43373 510 TRP A CA 1
ATOM 3996 C C . TRP A 1 506 ? -31.62148 4.24854 -30.21684 1.000 13.10444 510 TRP A C 1
ATOM 3997 O O . TRP A 1 506 ? -32.55378 3.48756 -30.51386 1.000 15.97564 510 TRP A O 1
ATOM 4008 N N . LEU A 1 507 ? -31.79988 5.55671 -30.03746 1.000 12.06067 511 LEU A N 1
ATOM 4009 C CA . LEU A 1 507 ? -33.09335 6.16999 -30.31456 1.000 13.89097 511 LEU A CA 1
ATOM 4010 C C . LEU A 1 507 ? -33.54914 5.86749 -31.73870 1.000 14.37841 511 LEU A C 1
ATOM 4011 O O . LEU A 1 507 ? -34.69835 5.46165 -31.96871 1.000 13.05746 511 LEU A O 1
ATOM 4016 N N . LEU A 1 508 ? -32.66698 6.08291 -32.71424 1.000 13.52083 512 LEU A N 1
ATOM 4017 C CA . LEU A 1 508 ? -33.05722 5.85887 -34.10273 1.000 16.23274 512 LEU A CA 1
ATOM 4018 C C . LEU A 1 508 ? -33.31789 4.38533 -34.39478 1.000 14.75203 512 LEU A C 1
ATOM 4019 O O . LEU A 1 508 ? -34.17424 4.06415 -35.23139 1.000 16.36320 512 LEU A O 1
ATOM 4024 N N . GLU A 1 509 ? -32.63336 3.47626 -33.69820 1.000 12.18901 513 GLU A N 1
ATOM 4025 C CA . GLU A 1 509 ? -32.94586 2.05470 -33.85588 1.000 15.21290 513 GLU A CA 1
ATOM 4026 C C . GLU A 1 509 ? -34.30888 1.69843 -33.25543 1.000 17.64721 513 GLU A C 1
ATOM 4027 O O . GLU A 1 509 ? -35.04947 0.88950 -33.82789 1.000 15.60932 513 GLU A O 1
ATOM 4033 N N . LEU A 1 510 ? -34.67182 2.30932 -32.12442 1.000 13.47366 514 LEU A N 1
ATOM 4034 C CA . LEU A 1 510 ? -35.95967 2.02323 -31.49646 1.000 15.15788 514 LEU A CA 1
ATOM 4035 C C . LEU A 1 510 ? -37.12148 2.53916 -32.33820 1.000 15.01858 514 LEU A C 1
ATOM 4036 O O . LEU A 1 510 ? -38.20228 1.93646 -32.35036 1.000 16.38372 514 LEU A O 1
ATOM 4041 N N . ALA A 1 511 ? -36.92490 3.66258 -33.03174 1.000 13.05377 515 ALA A N 1
ATOM 4042 C CA . ALA A 1 511 ? -37.94730 4.16281 -33.93863 1.000 16.04727 515 ALA A CA 1
ATOM 4043 C C . ALA A 1 511 ? -38.27250 3.14753 -35.03232 1.000 18.30082 515 ALA A C 1
ATOM 4044 O O . ALA A 1 511 ? -39.39418 3.14096 -35.55124 1.000 16.42082 515 ALA A O 1
ATOM 4046 N N . GLU A 1 512 ? -37.32890 2.26722 -35.37400 1.000 17.46591 516 GLU A N 1
ATOM 4047 C CA . GLU A 1 512 ? -37.56583 1.22908 -36.38240 1.000 19.86482 516 GLU A CA 1
ATOM 4048 C C . GLU A 1 512 ? -37.96171 -0.11736 -35.78765 1.000 21.96951 516 GLU A C 1
ATOM 4049 O O . GLU A 1 512 ? -38.81474 -0.81279 -36.34843 1.000 23.04830 516 GLU A O 1
ATOM 4055 N N . THR A 1 513 ? -37.36209 -0.51476 -34.67166 1.000 18.61426 517 THR A N 1
ATOM 4056 C CA . THR A 1 513 ? -37.63641 -1.82486 -34.10652 1.000 21.15596 517 THR A CA 1
ATOM 4057 C C . THR A 1 513 ? -38.80491 -1.83035 -33.13169 1.000 23.66112 517 THR A C 1
ATOM 4058 O O . THR A 1 513 ? -39.35228 -2.90341 -32.85624 1.000 20.30036 517 THR A O 1
ATOM 4062 N N . GLN A 1 514 ? -39.21252 -0.66944 -32.62476 1.000 17.49929 518 GLN A N 1
ATOM 4063 C CA . GLN A 1 514 ? -40.32026 -0.55740 -31.68303 1.000 22.60347 518 GLN A CA 1
ATOM 4064 C C . GLN A 1 514 ? -41.25031 0.56895 -32.11394 1.000 20.81204 518 GLN A C 1
ATOM 4065 O O . GLN A 1 514 ? -41.58284 1.47421 -31.34341 1.000 20.14418 518 GLN A O 1
ATOM 4071 N N . THR A 1 515 ? -41.70145 0.49871 -33.37245 1.000 22.30926 519 THR A N 1
ATOM 4072 C CA . THR A 1 515 ? -42.35004 1.65028 -33.99516 1.000 28.00097 519 THR A CA 1
ATOM 4073 C C . THR A 1 515 ? -43.61550 2.06756 -33.26099 1.000 20.64379 519 THR A C 1
ATOM 4074 O O . THR A 1 515 ? -43.84892 3.26267 -33.07552 1.000 19.71825 519 THR A O 1
ATOM 4078 N N . GLU A 1 516 ? -44.44378 1.11782 -32.82975 1.000 19.66779 520 GLU A N 1
ATOM 4079 C CA . GLU A 1 516 ? -45.70366 1.57036 -32.24639 1.000 24.78384 520 GLU A CA 1
ATOM 4080 C C . GLU A 1 516 ? -45.47917 2.20253 -30.88612 1.000 21.08664 520 GLU A C 1
ATOM 4081 O O . GLU A 1 516 ? -46.13703 3.19401 -30.54071 1.000 18.94361 520 GLU A O 1
ATOM 4087 N N . MET A 1 517 ? -44.56537 1.63275 -30.09098 1.000 21.15576 521 MET A N 1
ATOM 4088 C CA . MET A 1 517 ? -44.26966 2.24610 -28.79810 1.000 16.71976 521 MET A CA 1
ATOM 4089 C C . MET A 1 517 ? -43.59496 3.60029 -28.98920 1.000 17.81244 521 MET A C 1
ATOM 4090 O O . MET A 1 517 ? -43.88946 4.56395 -28.26602 1.000 20.47907 521 MET A O 1
ATOM 4095 N N . PHE A 1 518 ? -42.71793 3.70431 -29.98843 1.000 18.03172 522 PHE A N 1
ATOM 4096 C CA . PHE A 1 518 ? -42.01740 4.95808 -30.23941 1.000 15.81577 522 PHE A CA 1
ATOM 4097 C C . PHE A 1 518 ? -42.98548 6.06178 -30.65719 1.000 17.77403 522 PHE A C 1
ATOM 4098 O O . PHE A 1 518 ? -42.90714 7.18467 -30.15602 1.000 15.42272 522 PHE A O 1
ATOM 4106 N N . GLU A 1 519 ? -43.89166 5.77310 -31.59219 1.000 19.77268 523 GLU A N 1
ATOM 4107 C CA . GLU A 1 519 ? -44.81519 6.81401 -32.03779 1.000 19.74615 523 GLU A CA 1
ATOM 4108 C C . GLU A 1 519 ? -45.74323 7.24626 -30.91428 1.000 18.35549 523 GLU A C 1
ATOM 4109 O O . GLU A 1 519 ? -46.05688 8.43521 -30.78888 1.000 19.47754 523 GLU A O 1
ATOM 4115 N N . SER A 1 520 ? -46.15956 6.30054 -30.06900 1.000 17.44672 524 SER A N 1
ATOM 4116 C CA . SER A 1 520 ? -46.97846 6.62698 -28.90635 1.000 18.64095 524 SER A CA 1
ATOM 4117 C C . SER A 1 520 ? -46.21279 7.50107 -27.91005 1.000 19.65466 524 SER A C 1
ATOM 4118 O O . SER A 1 520 ? -46.69415 8.56285 -27.49836 1.000 17.68070 524 SER A O 1
ATOM 4121 N N . VAL A 1 521 ? -45.00109 7.09417 -27.53110 1.000 17.23987 525 VAL A N 1
ATOM 4122 C CA . VAL A 1 521 ? -44.26165 7.90614 -26.56658 1.000 16.76831 525 VAL A CA 1
ATOM 4123 C C . VAL A 1 521 ? -43.79554 9.22297 -27.19067 1.000 16.41576 525 VAL A C 1
ATOM 4124 O O . VAL A 1 521 ? -43.76003 10.25585 -26.51048 1.000 18.85332 525 VAL A O 1
ATOM 4128 N N . ALA A 1 522 ? -43.45447 9.23060 -28.48384 1.000 17.28710 526 ALA A N 1
ATOM 4129 C CA . ALA A 1 522 ? -43.06255 10.48659 -29.12947 1.000 14.71705 526 ALA A CA 1
ATOM 4130 C C . ALA A 1 522 ? -44.21482 11.48337 -29.15709 1.000 17.20654 526 ALA A C 1
ATOM 4131 O O . ALA A 1 522 ? -44.00357 12.69532 -29.02951 1.000 16.97610 526 ALA A O 1
ATOM 4133 N N . HIS A 1 523 ? -45.44165 10.99478 -29.33104 1.000 18.65226 527 HIS A N 1
ATOM 4134 C CA . HIS A 1 523 ? -46.60275 11.87968 -29.29909 1.000 14.79677 527 HIS A CA 1
ATOM 4135 C C . HIS A 1 523 ? -46.78876 12.50348 -27.91699 1.000 15.96979 527 HIS A C 1
ATOM 4136 O O . HIS A 1 523 ? -47.02876 13.71002 -27.79791 1.000 18.48357 527 HIS A O 1
ATOM 4143 N N . GLU A 1 524 ? -46.68782 11.69249 -26.85788 1.000 16.63609 528 GLU A N 1
ATOM 4144 C CA . GLU A 1 524 ? -46.87658 12.19342 -25.49311 1.000 19.60389 528 GLU A CA 1
ATOM 4145 C C . GLU A 1 524 ? -45.78905 13.16952 -25.06454 1.000 19.71689 528 GLU A C 1
ATOM 4146 O O . GLU A 1 524 ? -46.04942 14.04984 -24.23869 1.000 22.33666 528 GLU A O 1
ATOM 4152 N N . THR A 1 525 ? -44.56825 13.02153 -25.57669 1.000 17.25001 529 THR A N 1
ATOM 4153 C CA . THR A 1 525 ? -43.45736 13.87667 -25.18244 1.000 19.77023 529 THR A CA 1
ATOM 4154 C C . THR A 1 525 ? -43.18099 14.98146 -26.18865 1.000 21.45636 529 THR A C 1
ATOM 4155 O O . THR A 1 525 ? -42.19127 15.70131 -26.03647 1.000 22.21820 529 THR A O 1
ATOM 4159 N N . ASP A 1 526 ? -44.02667 15.12618 -27.21573 1.000 21.09101 530 ASP A N 1
ATOM 4160 C CA . ASP A 1 526 ? -43.83570 16.13210 -28.26649 1.000 21.47704 530 ASP A CA 1
ATOM 4161 C C . ASP A 1 526 ? -42.48986 15.97304 -28.97741 1.000 20.72286 530 ASP A C 1
ATOM 4162 O O . ASP A 1 526 ? -41.84283 16.95685 -29.34559 1.000 19.34716 530 ASP A O 1
ATOM 4167 N N . PHE A 1 527 ? -42.05780 14.72784 -29.17913 1.000 18.27859 531 PHE A N 1
ATOM 4168 C CA . PHE A 1 527 ? -40.82453 14.45509 -29.92639 1.000 17.64095 531 PHE A CA 1
ATOM 4169 C C . PHE A 1 527 ? -41.19691 14.30322 -31.40182 1.000 18.25255 531 PHE A C 1
ATOM 4170 O O . PHE A 1 527 ? -41.32779 13.20137 -31.94066 1.000 16.03877 531 PHE A O 1
ATOM 4178 N N . GLY A 1 528 ? -41.37952 15.44745 -32.06432 1.000 17.91289 532 GLY A N 1
ATOM 4179 C CA . GLY A 1 528 ? -41.86370 15.46365 -33.42779 1.000 21.27501 532 GLY A CA 1
ATOM 4180 C C . GLY A 1 528 ? -40.74489 15.34208 -34.44384 1.000 21.43636 532 GLY A C 1
ATOM 4181 O O . GLY A 1 528 ? -39.57039 15.17930 -34.11409 1.000 15.72067 532 GLY A O 1
ATOM 4182 N N . SER A 1 529 ? -41.13070 15.43403 -35.71855 1.000 21.71134 533 SER A N 1
ATOM 4183 C CA . SER A 1 529 ? -40.15172 15.23933 -36.77974 1.000 26.14654 533 SER A CA 1
ATOM 4184 C C . SER A 1 529 ? -39.04418 16.28946 -36.73764 1.000 21.00095 533 SER A C 1
ATOM 4185 O O . SER A 1 529 ? -37.94722 16.03589 -37.24241 1.000 23.71161 533 SER A O 1
ATOM 4188 N N . ASP A 1 530 ? -39.29471 17.45162 -36.13229 1.000 21.29628 534 ASP A N 1
ATOM 4189 C CA . ASP A 1 530 ? -38.22379 18.42572 -35.96694 1.000 22.38518 534 ASP A CA 1
ATOM 4190 C C . ASP A 1 530 ? -37.17557 17.93563 -34.96900 1.000 23.54976 534 ASP A C 1
ATOM 4191 O O . ASP A 1 530 ? -35.97011 18.06892 -35.21240 1.000 21.52263 534 ASP A O 1
ATOM 4196 N N . TRP A 1 531 ? -37.60785 17.36289 -33.84376 1.000 20.08318 535 TRP A N 1
ATOM 4197 C CA . TRP A 1 531 ? -36.64569 16.76729 -32.91818 1.000 19.52157 535 TRP A CA 1
ATOM 4198 C C . TRP A 1 531 ? -35.94371 15.56363 -33.54185 1.000 17.53426 535 TRP A C 1
ATOM 4199 O O . TRP A 1 531 ? -34.72583 15.40261 -33.38915 1.000 16.96311 535 TRP A O 1
ATOM 4210 N N . LEU A 1 532 ? -36.68965 14.71211 -34.25313 1.000 16.63276 536 LEU A N 1
ATOM 4211 C CA . LEU A 1 532 ? -36.09671 13.50201 -34.82126 1.000 17.06259 536 LEU A CA 1
ATOM 4212 C C . LEU A 1 532 ? -35.04211 13.83182 -35.86954 1.000 21.23085 536 LEU A C 1
ATOM 4213 O O . LEU A 1 532 ? -34.00952 13.15664 -35.95533 1.000 16.16556 536 LEU A O 1
ATOM 4218 N N . ASN A 1 533 ? -35.28974 14.85977 -36.68354 1.000 19.90109 537 ASN A N 1
ATOM 4219 C CA . ASN A 1 533 ? -34.30596 15.26739 -37.67843 1.000 22.24258 537 ASN A CA 1
ATOM 4220 C C . ASN A 1 533 ? -33.07273 15.86426 -37.01999 1.000 19.42580 537 ASN A C 1
ATOM 4221 O O . ASN A 1 533 ? -31.95860 15.69080 -37.52172 1.000 16.75748 537 ASN A O 1
ATOM 4226 N N . LEU A 1 534 ? -33.25446 16.60111 -35.91697 1.000 19.66000 538 LEU A N 1
ATOM 4227 C CA . LEU A 1 534 ? -32.10134 17.11957 -35.19019 1.000 17.15898 538 LEU A CA 1
ATOM 4228 C C . LEU A 1 534 ? -31.26948 15.97774 -34.62795 1.000 16.55417 538 LEU A C 1
ATOM 4229 O O . LEU A 1 534 ? -30.03621 16.03013 -34.65395 1.000 17.13748 538 LEU A O 1
ATOM 4234 N N . ALA A 1 535 ? -31.92651 14.92085 -34.14821 1.000 14.01212 539 ALA A N 1
ATOM 4235 C CA . ALA A 1 535 ? -31.19270 13.76629 -33.64041 1.000 16.12589 539 ALA A CA 1
ATOM 4236 C C . ALA A 1 535 ? -30.31253 13.15780 -34.72720 1.000 16.47868 539 ALA A C 1
ATOM 4237 O O . ALA A 1 535 ? -29.13889 12.85699 -34.49149 1.000 17.00450 539 ALA A O 1
ATOM 4239 N N . LYS A 1 536 ? -30.85974 12.99025 -35.93741 1.000 16.68901 540 LYS A N 1
ATOM 4240 C CA . LYS A 1 536 ? -30.08552 12.41153 -37.03360 1.000 16.24233 540 LYS A CA 1
ATOM 4241 C C . LYS A 1 536 ? -28.87817 13.27476 -37.37142 1.000 15.86725 540 LYS A C 1
ATOM 4242 O O . LYS A 1 536 ? -27.76564 12.75765 -37.52211 1.000 14.29494 540 LYS A O 1
ATOM 4248 N N . ASN A 1 537 ? -29.07792 14.59502 -37.47394 1.000 15.75862 541 ASN A N 1
ATOM 4249 C CA . ASN A 1 537 ? -27.98170 15.50224 -37.80542 1.000 18.32995 541 ASN A CA 1
ATOM 4250 C C . ASN A 1 537 ? -26.89651 15.48500 -36.73465 1.000 16.21906 541 ASN A C 1
ATOM 4251 O O . ASN A 1 537 ? -25.70383 15.43603 -37.05010 1.000 14.88775 541 ASN A O 1
ATOM 4256 N N . VAL A 1 538 ? -27.29278 15.54452 -35.46234 1.000 14.06855 542 VAL A N 1
ATOM 4257 C CA . VAL A 1 538 ? -26.31932 15.58172 -34.37464 1.000 14.82283 542 VAL A CA 1
ATOM 4258 C C . VAL A 1 538 ? -25.54349 14.27020 -34.30226 1.000 14.76952 542 VAL A C 1
ATOM 4259 O O . VAL A 1 538 ? -24.32587 14.26321 -34.07303 1.000 13.20459 542 VAL A O 1
ATOM 4263 N N . SER A 1 539 ? -26.22386 13.14546 -34.54248 1.000 13.51169 543 SER A N 1
ATOM 4264 C CA . SER A 1 539 ? -25.57821 11.83672 -34.51372 1.000 15.84878 543 SER A CA 1
ATOM 4265 C C . SER A 1 539 ? -24.47113 11.69651 -35.55088 1.000 16.28047 543 SER A C 1
ATOM 4266 O O . SER A 1 539 ? -23.66356 10.76212 -35.44292 1.000 15.18731 543 SER A O 1
ATOM 4269 N N . LYS A 1 540 ? -24.41652 12.58831 -36.54703 1.000 13.94241 544 LYS A N 1
ATOM 4270 C CA . LYS A 1 540 ? -23.38318 12.56047 -37.57588 1.000 19.49917 544 LYS A CA 1
ATOM 4271 C C . LYS A 1 540 ? -22.37254 13.69429 -37.43523 1.000 15.85442 544 LYS A C 1
ATOM 4272 O O . LYS A 1 540 ? -21.31130 13.64348 -38.07374 1.000 17.14140 544 LYS A O 1
ATOM 4278 N N . GLY A 1 541 ? -22.66571 14.71094 -36.62722 1.000 15.90807 545 GLY A N 1
ATOM 4279 C CA . GLY A 1 541 ? -21.88025 15.93240 -36.65379 1.000 16.29948 545 GLY A CA 1
ATOM 4280 C C . GLY A 1 541 ? -21.25504 16.38574 -35.34834 1.000 11.76605 545 GLY A C 1
ATOM 4281 O O . GLY A 1 541 ? -20.61461 17.44070 -35.31354 1.000 13.98150 545 GLY A O 1
ATOM 4282 N N . LEU A 1 542 ? -21.42801 15.62424 -34.26787 1.000 13.61956 546 LEU A N 1
ATOM 4283 C CA . LEU A 1 542 ? -20.78996 15.98667 -33.00691 1.000 11.90514 546 LEU A CA 1
ATOM 4284 C C . LEU A 1 542 ? -19.27362 16.03855 -33.17744 1.000 13.01621 546 LEU A C 1
ATOM 4285 O O . LEU A 1 542 ? -18.69206 15.25666 -33.93001 1.000 11.68792 546 LEU A O 1
ATOM 4290 N N . ALA A 1 543 ? -18.63364 16.95496 -32.45409 1.000 11.60006 547 ALA A N 1
ATOM 4291 C CA . ALA A 1 543 ? -17.22699 17.26758 -32.66703 1.000 14.95459 547 ALA A CA 1
ATOM 4292 C C . ALA A 1 543 ? -16.30650 16.46331 -31.75455 1.000 13.35989 547 ALA A C 1
ATOM 4293 O O . ALA A 1 543 ? -16.58285 16.28423 -30.56524 1.000 13.17517 547 ALA A O 1
ATOM 4295 N N . LEU A 1 544 ? -15.19805 15.99847 -32.32202 1.000 15.15269 548 LEU A N 1
ATOM 4296 C CA . LEU A 1 544 ? -14.06620 15.49288 -31.56471 1.000 12.43786 548 LEU A CA 1
ATOM 4297 C C . LEU A 1 544 ? -12.81785 16.22749 -32.02128 1.000 16.72384 548 LEU A C 1
ATOM 4298 O O . LEU A 1 544 ? -12.79640 16.85354 -33.08287 1.000 16.99923 548 LEU A O 1
ATOM 4303 N N . GLU A 1 545 ? -11.77578 16.14051 -31.20860 1.000 16.71451 549 GLU A N 1
ATOM 4304 C CA . GLU A 1 545 ? -10.46316 16.68364 -31.54155 1.000 20.03225 549 GLU A CA 1
ATOM 4305 C C . GLU A 1 545 ? -9.45830 15.54656 -31.48009 1.000 17.29459 549 GLU A C 1
ATOM 4306 O O . GLU A 1 545 ? -9.26107 14.95021 -30.41974 1.000 19.06616 549 GLU A O 1
ATOM 4312 N N . ILE A 1 546 ? -8.82940 15.23032 -32.60501 1.000 16.53701 550 ILE A N 1
ATOM 4313 C CA . ILE A 1 546 ? -7.87246 14.12885 -32.65482 1.000 18.97229 550 ILE A CA 1
ATOM 4314 C C . ILE A 1 546 ? -6.53256 14.66394 -33.13473 1.000 21.26787 550 ILE A C 1
ATOM 4315 O O . ILE A 1 546 ? -6.47001 15.40114 -34.12676 1.000 20.16842 550 ILE A O 1
ATOM 4320 N N . SER A 1 547 ? -5.47171 14.32863 -32.39826 1.000 18.78493 551 SER A N 1
ATOM 4321 C CA . SER A 1 547 ? -4.12799 14.77361 -32.73861 1.000 20.85789 551 SER A CA 1
ATOM 4322 C C . SER A 1 547 ? -3.61648 14.03641 -33.97893 1.000 24.33969 551 SER A C 1
ATOM 4323 O O . SER A 1 547 ? -4.14920 12.98849 -34.35326 1.000 23.08564 551 SER A O 1
ATOM 4326 N N . PRO A 1 548 ? -2.56080 14.54961 -34.62324 1.000 25.63462 552 PRO A N 1
ATOM 4327 C CA . PRO A 1 548 ? -1.98028 13.80150 -35.75317 1.000 30.37080 552 PRO A CA 1
ATOM 4328 C C . PRO A 1 548 ? -1.46784 12.42021 -35.36248 1.000 23.97224 552 PRO A C 1
ATOM 4329 O O . PRO A 1 548 ? -1.40015 11.53307 -36.21981 1.000 27.63593 552 PRO A O 1
ATOM 4333 N N . GLU A 1 549 ? -1.12668 12.20528 -34.09479 1.000 21.77026 553 GLU A N 1
ATOM 4334 C CA . GLU A 1 549 ? -0.69534 10.89810 -33.61529 1.000 23.47076 553 GLU A CA 1
ATOM 4335 C C . GLU A 1 549 ? -1.85466 9.96698 -33.26939 1.000 25.30941 553 GLU A C 1
ATOM 4336 O O . GLU A 1 549 ? -1.60758 8.80959 -32.91674 1.000 26.65359 553 GLU A O 1
ATOM 4342 N N . GLY A 1 550 ? -3.10175 10.42210 -33.38314 1.000 20.39071 554 GLY A N 1
ATOM 4343 C CA . GLY A 1 550 ? -4.24540 9.55537 -33.15937 1.000 20.34065 554 GLY A CA 1
ATOM 4344 C C . GLY A 1 550 ? -4.81966 9.59328 -31.76083 1.000 16.61833 554 GLY A C 1
ATOM 4345 O O . GLY A 1 550 ? -5.62484 8.72289 -31.41782 1.000 15.70626 554 GLY A O 1
ATOM 4346 N N . ILE A 1 551 ? -4.43589 10.57000 -30.94987 1.000 15.78500 555 ILE A N 1
ATOM 4347 C CA . ILE A 1 551 ? -4.94229 10.72184 -29.58709 1.000 15.25896 555 ILE A CA 1
ATOM 4348 C C . ILE A 1 551 ? -6.24863 11.50050 -29.62283 1.000 13.40275 555 ILE A C 1
ATOM 4349 O O . ILE A 1 551 ? -6.31462 12.59815 -30.19061 1.000 14.34219 555 ILE A O 1
ATOM 4354 N N . ILE A 1 552 ? -7.28512 10.94757 -29.00107 1.000 12.37374 556 ILE A N 1
ATOM 4355 C CA . ILE A 1 552 ? -8.54088 11.67345 -28.83469 1.000 12.30661 556 ILE A CA 1
ATOM 4356 C C . ILE A 1 552 ? -8.37545 12.64255 -27.67125 1.000 13.67079 556 ILE A C 1
ATOM 4357 O O . ILE A 1 552 ? -8.08634 12.22371 -26.54261 1.000 14.16211 556 ILE A O 1
ATOM 4362 N N . ALA A 1 553 ? -8.55261 13.94073 -27.935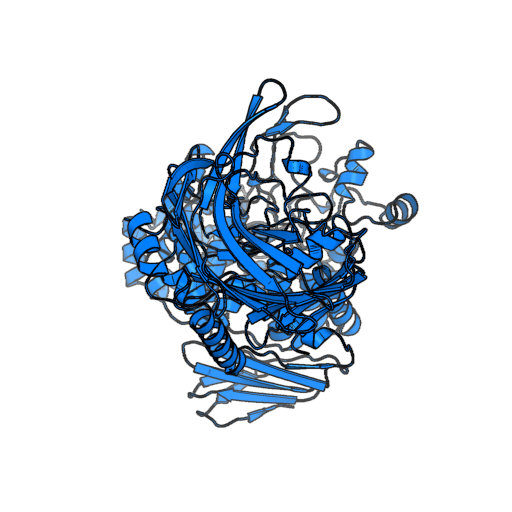40 1.000 11.28389 557 ALA A N 1
ATOM 4363 C CA . ALA A 1 553 ? -8.45861 14.92283 -26.85810 1.000 14.90298 557 ALA A CA 1
ATOM 4364 C C . ALA A 1 553 ? -9.59738 14.73316 -25.86463 1.000 9.18484 557 ALA A C 1
ATOM 4365 O O . ALA A 1 553 ? -10.75789 14.59658 -26.25767 1.000 11.13064 557 ALA A O 1
ATOM 4367 N N . GLN A 1 554 ? -9.26628 14.76959 -24.56936 1.000 9.31988 558 GLN A N 1
ATOM 4368 C CA . GLN A 1 554 ? -10.27410 14.57192 -23.52786 1.000 10.21161 558 GLN A CA 1
ATOM 4369 C C . GLN A 1 554 ? -11.41387 15.57689 -23.66239 1.000 11.84970 558 GLN A C 1
ATOM 4370 O O . GLN A 1 554 ? -12.57892 15.24513 -23.41849 1.000 13.21938 558 GLN A O 1
ATOM 4376 N N . TYR A 1 555 ? -11.08813 16.81541 -24.02864 1.000 10.10488 559 TYR A N 1
ATOM 4377 C CA . TYR A 1 555 ? -12.07666 17.80729 -24.42482 1.000 11.13942 559 TYR A CA 1
ATOM 4378 C C . TYR A 1 555 ? -11.35931 18.84335 -25.28198 1.000 12.64526 559 TYR A C 1
ATOM 4379 O O . TYR A 1 555 ? -10.13474 18.80780 -25.42906 1.000 11.95889 559 TYR A O 1
ATOM 4388 N N . ALA A 1 556 ? -12.13384 19.74402 -25.88560 1.000 11.98167 560 ALA A N 1
ATOM 4389 C CA . ALA A 1 556 ? -11.53673 20.70581 -26.81241 1.000 15.18324 560 ALA A CA 1
ATOM 4390 C C . ALA A 1 556 ? -10.54915 21.62341 -26.08961 1.000 15.38972 560 ALA A C 1
ATOM 4391 O O . ALA A 1 556 ? -10.89459 22.27289 -25.09924 1.000 12.67559 560 ALA A O 1
ATOM 4393 N N . GLY A 1 557 ? -9.31591 21.68880 -26.60095 1.000 16.24408 561 GLY A N 1
ATOM 4394 C CA . GLY A 1 557 ? -8.27109 22.48420 -25.97076 1.000 18.49966 561 GLY A CA 1
ATOM 4395 C C . GLY A 1 557 ? -7.39692 21.74228 -24.97266 1.000 20.19335 561 GLY A C 1
ATOM 4396 O O . GLY A 1 557 ? -6.47493 22.35252 -24.39875 1.000 16.29700 561 GLY A O 1
ATOM 4397 N N . TYR A 1 558 ? -7.64993 20.44794 -24.74995 1.000 15.36111 562 TYR A N 1
ATOM 4398 C CA . TYR A 1 558 ? -6.90410 19.70551 -23.73819 1.000 14.25838 562 TYR A CA 1
ATOM 4399 C C . TYR A 1 558 ? -5.40864 19.68686 -24.04202 1.000 15.56866 562 TYR A C 1
ATOM 4400 O O . TYR A 1 558 ? -4.58223 19.78937 -23.12651 1.000 14.95179 562 TYR A O 1
ATOM 4409 N N . PHE A 1 559 ? -5.04084 19.56079 -25.32219 1.000 13.89882 563 PHE A N 1
ATOM 4410 C CA . PHE A 1 559 ? -3.63691 19.45875 -25.70870 1.000 16.80030 563 PHE A CA 1
ATOM 4411 C C . PHE A 1 559 ? -2.85638 20.74488 -25.46505 1.000 18.64285 563 PHE A C 1
ATOM 4412 O O . PHE A 1 559 ? -1.62463 20.71773 -25.53102 1.000 22.24378 563 PHE A O 1
ATOM 4420 N N . ASP A 1 560 ? -3.52567 21.85477 -25.17051 1.000 17.41858 564 ASP A N 1
ATOM 4421 C CA . ASP A 1 560 ? -2.83808 23.09718 -24.84855 1.000 22.78401 564 ASP A CA 1
ATOM 4422 C C . ASP A 1 560 ? -2.54850 23.24301 -23.36556 1.000 24.85669 564 ASP A C 1
ATOM 4423 O O . ASP A 1 560 ? -1.88632 24.21004 -22.97329 1.000 19.66191 564 ASP A O 1
ATOM 4428 N N . LEU A 1 561 ? -3.04258 22.32869 -22.53326 1.000 20.09380 565 LEU A N 1
ATOM 4429 C CA . LEU A 1 561 ? -2.75610 22.39116 -21.11172 1.000 18.49786 565 LEU A CA 1
ATOM 4430 C C . LEU A 1 561 ? -1.31557 21.95622 -20.83779 1.000 20.99680 565 LEU A C 1
ATOM 4431 O O . LEU A 1 561 ? -0.66235 21.30454 -21.65820 1.000 18.19925 565 LEU A O 1
ATOM 4436 N N . GLU A 1 562 ? -0.83133 22.32021 -19.65559 1.000 21.68954 566 GLU A N 1
ATOM 4437 C CA . GLU A 1 562 ? 0.56280 22.13530 -19.28260 1.000 25.88920 566 GLU A CA 1
ATOM 4438 C C . GLU A 1 562 ? 0.80389 20.75738 -18.66658 1.000 22.84615 566 GLU A C 1
ATOM 4439 O O . GLU A 1 562 ? -0.10084 20.14440 -18.10385 1.000 19.50155 566 GLU A O 1
ATOM 4445 N N . ALA A 1 563 ? 2.04403 20.27871 -18.77804 1.000 23.74661 567 ALA A N 1
ATOM 4446 C CA . ALA A 1 563 ? 2.44062 18.99180 -18.22720 1.000 25.00104 567 ALA A CA 1
ATOM 4447 C C . ALA A 1 563 ? 2.71163 19.08810 -16.72672 1.000 23.99452 567 ALA A C 1
ATOM 4448 O O . ALA A 1 563 ? 3.17394 20.11484 -16.21916 1.000 21.96051 567 ALA A O 1
ATOM 4450 N N . VAL A 1 564 ? 2.43033 17.99444 -16.02083 1.000 24.60773 568 VAL A N 1
ATOM 4451 C CA . VAL A 1 564 ? 2.71195 17.86267 -14.59370 1.000 24.86685 568 VAL A CA 1
ATOM 4452 C C . VAL A 1 564 ? 3.92423 16.95125 -14.46143 1.000 25.82414 568 VAL A C 1
ATOM 4453 O O . VAL A 1 564 ? 3.97196 15.88522 -15.09038 1.000 27.04424 568 VAL A O 1
ATOM 4457 N N . ASP A 1 565 ? 4.90142 17.36181 -13.65145 1.000 24.79691 569 ASP A N 1
ATOM 4458 C CA . ASP A 1 565 ? 6.02428 16.49125 -13.28058 1.000 23.76703 569 ASP A CA 1
ATOM 4459 C C . ASP A 1 565 ? 5.55127 15.56743 -12.16502 1.000 23.62795 569 ASP A C 1
ATOM 4460 O O . ASP A 1 565 ? 5.71428 15.86476 -10.98040 1.000 23.67609 569 ASP A O 1
ATOM 4465 N N . PHE A 1 566 ? 4.96933 14.42815 -12.54504 1.000 20.78700 570 PHE A N 1
ATOM 4466 C CA . PHE A 1 566 ? 4.38096 13.52355 -11.55815 1.000 25.34051 570 PHE A CA 1
ATOM 4467 C C . PHE A 1 566 ? 5.43239 12.93270 -10.62598 1.000 27.25764 570 PHE A C 1
ATOM 4468 O O . PHE A 1 566 ? 5.20055 12.81219 -9.41460 1.000 19.86308 570 PHE A O 1
ATOM 4476 N N . ALA A 1 567 ? 6.58200 12.53423 -11.17554 1.000 30.55756 571 ALA A N 1
ATOM 4477 C CA . ALA A 1 567 ? 7.62560 11.93894 -10.34711 1.000 28.45464 571 ALA A CA 1
ATOM 4478 C C . ALA A 1 567 ? 8.09767 12.91235 -9.27389 1.000 24.71593 571 ALA A C 1
ATOM 4479 O O . ALA A 1 567 ? 8.41622 12.50349 -8.15170 1.000 29.02844 571 ALA A O 1
ATOM 4481 N N . ALA A 1 568 ? 8.15993 14.20375 -9.60596 1.000 25.51999 572 ALA A N 1
ATOM 4482 C CA . ALA A 1 568 ? 8.55098 15.21266 -8.62715 1.000 22.51941 572 ALA A CA 1
ATOM 4483 C C . ALA A 1 568 ? 7.53415 15.31112 -7.49618 1.000 27.80962 572 ALA A C 1
ATOM 4484 O O . ALA A 1 568 ? 7.90615 15.38816 -6.31822 1.000 24.86348 572 ALA A O 1
ATOM 4486 N N . TYR A 1 569 ? 6.23882 15.33985 -7.83647 1.000 21.59400 573 TYR A N 1
ATOM 4487 C CA . TYR A 1 569 ? 5.20762 15.35163 -6.80320 1.000 20.46497 573 TYR A CA 1
ATOM 4488 C C . TYR A 1 569 ? 5.23625 14.06528 -5.98229 1.000 20.12658 573 TYR A C 1
ATOM 4489 O O . TYR A 1 569 ? 5.03924 14.09600 -4.76186 1.000 23.20639 573 TYR A O 1
ATOM 4498 N N . GLU A 1 570 ? 5.48215 12.92338 -6.63150 1.000 18.80785 574 GLU A N 1
ATOM 4499 C CA . GLU A 1 570 ? 5.57431 11.65633 -5.90305 1.000 22.03513 574 GLU A CA 1
ATOM 4500 C C . GLU A 1 570 ? 6.71944 11.66899 -4.89769 1.000 28.32823 574 GLU A C 1
ATOM 4501 O O . GLU A 1 570 ? 6.58583 11.14258 -3.78598 1.000 25.41941 574 GLU A O 1
ATOM 4507 N N . ALA A 1 571 ? 7.86250 12.24745 -5.27824 1.000 26.48138 575 ALA A N 1
ATOM 4508 C CA . ALA A 1 571 ? 9.00791 12.28978 -4.37409 1.000 28.49551 575 ALA A CA 1
ATOM 4509 C C . ALA A 1 571 ? 8.76519 13.25390 -3.22124 1.000 29.44848 575 ALA A C 1
ATOM 4510 O O . ALA A 1 571 ? 9.10764 12.95504 -2.07136 1.000 27.32695 575 ALA A O 1
ATOM 4512 N N . LYS A 1 572 ? 8.17587 14.41663 -3.50592 1.000 25.23025 576 LYS A N 1
ATOM 4513 C CA . LYS A 1 572 ? 7.96315 15.40218 -2.45274 1.000 23.46965 576 LYS A CA 1
ATOM 4514 C C . LYS A 1 572 ? 6.88020 14.95854 -1.48248 1.000 24.67856 576 LYS A C 1
ATOM 4515 O O . LYS A 1 572 ? 7.06217 15.02753 -0.26315 1.000 22.83347 576 LYS A O 1
ATOM 4521 N N . TYR A 1 573 ? 5.73939 14.50252 -2.00148 1.000 23.51577 577 TYR A N 1
ATOM 4522 C CA . TYR A 1 573 ? 4.57971 14.25502 -1.15939 1.000 22.70820 577 TYR A CA 1
ATOM 4523 C C . TYR A 1 573 ? 4.27510 12.78488 -0.92915 1.000 23.52143 577 TYR A C 1
ATOM 4524 O O . TYR A 1 573 ? 3.42393 12.48055 -0.08889 1.000 24.98802 577 TYR A O 1
ATOM 4533 N N . GLY A 1 574 ? 4.91994 11.87439 -1.65273 1.000 22.73581 578 GLY A N 1
ATOM 4534 C CA . GLY A 1 574 ? 4.64614 10.45952 -1.49942 1.000 25.40234 578 GLY A CA 1
ATOM 4535 C C . GLY A 1 574 ? 3.55825 9.96803 -2.43499 1.000 31.97498 578 GLY A C 1
ATOM 4536 O O . GLY A 1 574 ? 3.82961 9.42701 -3.51153 1.000 37.04524 578 GLY A O 1
ATOM 4537 N N . ASP A 1 575 ? 2.31522 10.17718 -2.03283 1.000 26.66050 579 ASP A N 1
ATOM 4538 C CA . ASP A 1 575 ? 1.13947 9.66893 -2.72494 1.000 27.18435 579 ASP A CA 1
ATOM 4539 C C . ASP A 1 575 ? 0.43933 10.80536 -3.46000 1.000 25.45830 579 ASP A C 1
ATOM 4540 O O . ASP A 1 575 ? 0.14496 11.84977 -2.86619 1.000 25.10148 579 ASP A O 1
ATOM 4545 N N . ILE A 1 576 ? 0.21089 10.61766 -4.75888 1.000 22.19167 580 ILE A N 1
ATOM 4546 C CA . ILE A 1 576 ? -0.34753 11.67333 -5.59119 1.000 21.73821 580 ILE A CA 1
ATOM 4547 C C . ILE A 1 576 ? -1.75887 11.33273 -6.06189 1.000 20.61426 580 ILE A C 1
ATOM 4548 O O . ILE A 1 576 ? -2.24025 11.92828 -7.02230 1.000 17.69068 580 ILE A O 1
ATOM 4553 N N . HIS A 1 577 ? -2.44342 10.39018 -5.40865 1.000 17.80846 581 HIS A N 1
ATOM 4554 C CA . HIS A 1 577 ? -3.79904 10.13341 -5.87016 1.000 17.80999 581 HIS A CA 1
ATOM 4555 C C . HIS A 1 577 ? -4.76136 11.24844 -5.47498 1.000 21.08457 581 HIS A C 1
ATOM 4556 O O . HIS A 1 577 ? -5.89141 11.25839 -5.96497 1.000 18.84400 581 HIS A O 1
ATOM 4563 N N . ARG A 1 578 ? -4.33386 12.20805 -4.64542 1.000 18.45548 582 ARG A N 1
ATOM 4564 C CA . ARG A 1 578 ? -5.08118 13.45478 -4.48406 1.000 19.54582 582 ARG A CA 1
ATOM 4565 C C . ARG A 1 578 ? -4.25925 14.64588 -4.96806 1.000 17.16861 582 ARG A C 1
ATOM 4566 O O . ARG A 1 578 ? -4.18937 15.66841 -4.28113 1.000 17.22834 582 ARG A O 1
ATOM 4574 N N . ILE A 1 579 ? -3.63333 14.52602 -6.14215 1.000 15.74619 583 ILE A N 1
ATOM 4575 C CA . ILE A 1 579 ? -2.76459 15.58674 -6.64326 1.000 16.03688 583 ILE A CA 1
ATOM 4576 C C . ILE A 1 579 ? -3.53571 16.88596 -6.86841 1.000 16.89641 583 ILE A C 1
ATOM 4577 O O . ILE A 1 579 ? -2.94671 17.97356 -6.84498 1.000 16.11601 583 ILE A O 1
ATOM 4582 N N . ASP A 1 580 ? -4.85466 16.81145 -7.08061 1.000 14.84450 584 ASP A N 1
ATOM 4583 C CA . ASP A 1 580 ? -5.61967 18.05041 -7.23465 1.000 17.29584 584 ASP A CA 1
ATOM 4584 C C . ASP A 1 580 ? -5.54214 18.89109 -5.96642 1.000 17.09233 584 ASP A C 1
ATOM 4585 O O . ASP A 1 580 ? -5.37847 20.11741 -6.03121 1.000 16.65164 584 ASP A O 1
ATOM 4590 N N . ARG A 1 581 ? -5.59421 18.24266 -4.80188 1.000 16.47264 585 ARG A N 1
ATOM 4591 C CA . ARG A 1 581 ? -5.48412 18.98591 -3.55277 1.000 16.42481 585 ARG A CA 1
ATOM 4592 C C . ARG A 1 581 ? -4.05017 19.41196 -3.27734 1.000 18.23785 585 ARG A C 1
ATOM 4593 O O . ARG A 1 581 ? -3.82619 20.43776 -2.62343 1.000 20.11513 585 ARG A O 1
ATOM 4601 N N . LEU A 1 582 ? -3.07406 18.64246 -3.75903 1.000 15.47168 586 LEU A N 1
ATOM 4602 C CA . LEU A 1 582 ? -1.68096 19.05871 -3.64458 1.000 17.53613 586 LEU A CA 1
ATOM 4603 C C . LEU A 1 582 ? -1.43140 20.31111 -4.47817 1.000 20.15044 586 LEU A C 1
ATOM 4604 O O . LEU A 1 582 ? -0.84486 21.28691 -4.00049 1.000 22.70922 586 LEU A O 1
ATOM 4609 N N . LEU A 1 583 ? -1.89338 20.30378 -5.72917 1.000 19.60946 587 LEU A N 1
ATOM 4610 C CA . LEU A 1 583 ? -1.77482 21.47998 -6.58187 1.000 17.80632 587 LEU A CA 1
ATOM 4611 C C . LEU A 1 583 ? -2.46653 22.68767 -5.95588 1.000 18.63201 587 LEU A C 1
ATOM 4612 O O . LEU A 1 583 ? -1.90717 23.78877 -5.93200 1.000 18.93966 587 LEU A O 1
ATOM 4617 N N . LYS A 1 584 ? -3.66912 22.49341 -5.41571 1.000 17.22912 588 LYS A N 1
ATOM 4618 C CA . LYS A 1 584 ? -4.41419 23.61143 -4.84299 1.000 19.45793 588 LYS A CA 1
ATOM 4619 C C . LYS A 1 584 ? -3.71700 24.16533 -3.60380 1.000 24.93869 588 LYS A C 1
ATOM 4620 O O . LYS A 1 584 ? -3.71580 25.38130 -3.38014 1.000 23.61873 588 LYS A O 1
ATOM 4626 N N . ALA A 1 585 ? -3.11965 23.28966 -2.78874 1.000 20.25745 589 ALA A N 1
ATOM 4627 C CA . ALA A 1 585 ? -2.34348 23.75304 -1.64141 1.000 25.32855 589 ALA A CA 1
ATOM 4628 C C . ALA A 1 585 ? -1.16713 24.62108 -2.07614 1.000 23.59736 589 ALA A C 1
ATOM 4629 O O . ALA A 1 585 ? -0.75305 25.52339 -1.33902 1.000 25.22058 589 ALA A O 1
ATOM 4631 N N . GLU A 1 586 ? -0.63130 24.38508 -3.26819 1.000 21.97559 590 GLU A N 1
ATOM 4632 C CA . GLU A 1 586 ? 0.45239 25.19747 -3.79817 1.000 22.65518 590 GLU A CA 1
ATOM 4633 C C . GLU A 1 586 ? -0.03029 26.44143 -4.53962 1.000 22.05530 590 GLU A C 1
ATOM 4634 O O . GLU A 1 586 ? 0.79220 27.14894 -5.12407 1.000 23.69988 590 GLU A O 1
ATOM 4640 N N . GLY A 1 587 ? -1.32911 26.72752 -4.52623 1.000 23.07304 591 GLY A N 1
ATOM 4641 C CA . GLY A 1 587 ? -1.86222 27.85574 -5.26268 1.000 19.59762 591 GLY A CA 1
ATOM 4642 C C . GLY A 1 587 ? -2.05716 27.61656 -6.74273 1.000 25.25741 591 GLY A C 1
ATOM 4643 O O . GLY A 1 587 ? -2.28303 28.57888 -7.48639 1.000 20.74237 591 GLY A O 1
ATOM 4644 N N . LEU A 1 588 ? -1.98842 26.36757 -7.19797 1.000 18.67949 592 LEU A N 1
ATOM 4645 C CA . LEU A 1 588 ? -2.12686 26.05270 -8.60951 1.000 19.50823 592 LEU A CA 1
ATOM 4646 C C . LEU A 1 588 ? -3.52700 25.49652 -8.89087 1.000 22.99833 592 LEU A C 1
ATOM 4647 O O . LEU A 1 588 ? -4.24634 25.06074 -7.98790 1.000 18.06234 592 LEU A O 1
ATOM 4652 N N . SER A 1 589 ? -3.92157 25.52094 -10.16134 1.000 21.04365 593 SER A N 1
ATOM 4653 C CA . SER A 1 589 ? -5.24776 25.01125 -10.49295 1.000 19.92157 593 SER A CA 1
ATOM 4654 C C . SER A 1 589 ? -5.12187 23.74538 -11.32523 1.000 18.22885 593 SER A C 1
ATOM 4655 O O . SER A 1 589 ? -4.43991 23.76487 -12.36372 1.000 20.01382 593 SER A O 1
ATOM 4658 N N . PRO A 1 590 ? -5.73957 22.62900 -10.91975 1.000 17.81446 594 PRO A N 1
ATOM 4659 C CA . PRO A 1 590 ? -5.71508 21.43163 -11.77758 1.000 18.40472 594 PRO A CA 1
ATOM 4660 C C . PRO A 1 590 ? -6.22963 21.69596 -13.18295 1.000 16.83600 594 PRO A C 1
ATOM 4661 O O . PRO A 1 590 ? -5.78827 21.02926 -14.12491 1.000 16.59769 594 PRO A O 1
ATOM 4665 N N . ASP A 1 591 ? -7.13525 22.66961 -13.35070 1.000 16.33276 595 ASP A N 1
ATOM 4666 C CA . ASP A 1 591 ? -7.64650 23.04337 -14.66868 1.000 18.76043 595 ASP A CA 1
ATOM 4667 C C . ASP A 1 591 ? -6.54371 23.33230 -15.67518 1.000 18.04351 595 ASP A C 1
ATOM 4668 O O . ASP A 1 591 ? -6.76563 23.18158 -16.88450 1.000 14.85170 595 ASP A O 1
ATOM 4673 N N . ASP A 1 592 ? -5.36172 23.74048 -15.21248 1.000 17.46559 596 ASP A N 1
ATOM 4674 C CA . ASP A 1 592 ? -4.30890 24.18581 -16.11312 1.000 18.30612 596 ASP A CA 1
ATOM 4675 C C . ASP A 1 592 ? -3.41858 23.05360 -16.62415 1.000 18.23757 596 ASP A C 1
ATOM 4676 O O . ASP A 1 592 ? -2.52999 23.31815 -17.43763 1.000 19.87153 596 ASP A O 1
ATOM 4681 N N . TYR A 1 593 ? -3.63826 21.80746 -16.20216 1.000 15.00829 597 TYR A N 1
ATOM 4682 C CA . TYR A 1 593 ? -2.66162 20.73938 -16.40138 1.000 14.92785 597 TYR A CA 1
ATOM 4683 C C . TYR A 1 593 ? -3.29154 19.49273 -17.02062 1.000 16.02933 597 TYR A C 1
ATOM 4684 O O . TYR A 1 593 ? -4.47176 19.20186 -16.82489 1.000 13.25824 597 TYR A O 1
ATOM 4693 N N . GLN A 1 594 ? -2.47311 18.74012 -17.74704 1.000 12.99474 598 GLN A N 1
ATOM 4694 C CA . GLN A 1 594 ? -2.86658 17.43024 -18.27258 1.000 17.14588 598 GLN A CA 1
ATOM 4695 C C . GLN A 1 594 ? -2.70048 16.40627 -17.15368 1.000 15.60902 598 GLN A C 1
ATOM 4696 O O . GLN A 1 594 ? -1.65676 15.76910 -17.00812 1.000 14.23411 598 GLN A O 1
ATOM 4702 N N . VAL A 1 595 ? -3.73985 16.27459 -16.33567 1.000 12.90962 599 VAL A N 1
ATOM 4703 C CA . VAL A 1 595 ? -3.76656 15.30916 -15.23978 1.000 12.70859 599 VAL A CA 1
ATOM 4704 C C . VAL A 1 595 ? -5.20805 14.83541 -15.08698 1.000 12.75137 599 VAL A C 1
ATOM 4705 O O . VAL A 1 595 ? -6.14335 15.63501 -15.16956 1.000 13.56863 599 VAL A O 1
ATOM 4709 N N . ALA A 1 596 ? -5.39991 13.53717 -14.88318 1.000 12.14448 600 ALA A N 1
ATOM 4710 C CA . ALA A 1 596 ? -6.74415 12.97360 -14.79658 1.000 13.11239 600 ALA A CA 1
ATOM 4711 C C . ALA A 1 596 ? -6.94611 12.25001 -13.47322 1.000 12.29854 600 ALA A C 1
ATOM 4712 O O . ALA A 1 596 ? -6.06565 11.52227 -13.00533 1.000 11.45902 600 ALA A O 1
ATOM 4714 N N . LYS A 1 597 ? -8.13045 12.41956 -12.89369 1.000 12.55783 601 LYS A N 1
ATOM 4715 C CA . LYS A 1 597 ? -8.45462 11.67531 -11.68318 1.000 12.90567 601 LYS A CA 1
ATOM 4716 C C . LYS A 1 597 ? -8.68028 10.19693 -11.98551 1.000 14.28975 601 LYS A C 1
ATOM 4717 O O . LYS A 1 597 ? -8.33370 9.33391 -11.16957 1.000 10.95228 601 LYS A O 1
ATOM 4723 N N . GLN A 1 598 ? -9.24328 9.89194 -13.15834 1.000 13.67765 602 GLN A N 1
ATOM 4724 C CA . GLN A 1 598 ? -9.76583 8.56879 -13.49093 1.000 12.38436 602 GLN A CA 1
ATOM 4725 C C . GLN A 1 598 ? -10.03463 8.51913 -14.99295 1.000 12.52201 602 GLN A C 1
ATOM 4726 O O . GLN A 1 598 ? -9.82105 9.49507 -15.71075 1.000 13.16027 602 GLN A O 1
ATOM 4732 N N . ALA A 1 599 ? -10.52115 7.37764 -15.46945 1.000 13.90236 603 ALA A N 1
ATOM 4733 C CA . ALA A 1 599 ? -10.82497 7.24306 -16.89372 1.000 10.63337 603 ALA A CA 1
ATOM 4734 C C . ALA A 1 599 ? -11.92315 8.21957 -17.30836 1.000 12.32453 603 ALA A C 1
ATOM 4735 O O . ALA A 1 599 ? -12.96210 8.33032 -16.65154 1.000 12.22208 603 ALA A O 1
ATOM 4737 N N . ASP A 1 600 ? -11.69761 8.90500 -18.42101 1.000 11.02837 604 ASP A N 1
ATOM 4738 C CA . ASP A 1 600 ? -12.65497 9.86578 -18.95020 1.000 14.15599 604 ASP A CA 1
ATOM 4739 C C . ASP A 1 600 ? -12.90062 9.49949 -20.40668 1.000 12.13660 604 ASP A C 1
ATOM 4740 O O . ASP A 1 600 ? -13.89992 8.84808 -20.72107 1.000 12.54954 604 ASP A O 1
ATOM 4745 N N . THR A 1 601 ? -11.97458 9.85725 -21.29935 1.000 12.32198 605 THR A N 1
ATOM 4746 C CA . THR A 1 601 ? -12.06853 9.36719 -22.67210 1.000 11.83715 605 THR A CA 1
ATOM 4747 C C . THR A 1 601 ? -12.14944 7.83632 -22.70244 1.000 13.70228 605 THR A C 1
ATOM 4748 O O . THR A 1 601 ? -12.91803 7.25859 -23.48251 1.000 11.98676 605 THR A O 1
ATOM 4752 N N . LEU A 1 602 ? -11.37742 7.16282 -21.84757 1.000 11.83808 606 LEU A N 1
ATOM 4753 C CA . LEU A 1 602 ? -11.34837 5.70234 -21.85837 1.000 12.57889 606 LEU A CA 1
ATOM 4754 C C . LEU A 1 602 ? -12.54566 5.06991 -21.16363 1.000 10.74120 606 LEU A C 1
ATOM 4755 O O . LEU A 1 602 ? -12.78820 3.87486 -21.34188 1.000 8.92912 606 LEU A O 1
ATOM 4760 N N . MET A 1 603 ? -13.27802 5.82901 -20.35219 1.000 9.46646 607 MET A N 1
ATOM 4761 C CA . MET A 1 603 ? -14.55870 5.33916 -19.84538 1.000 12.62883 607 MET A CA 1
ATOM 4762 C C . MET A 1 603 ? -15.47785 4.83347 -20.92713 1.000 11.60011 607 MET A C 1
ATOM 4763 O O . MET A 1 603 ? -16.25272 3.90730 -20.67293 1.000 9.52541 607 MET A O 1
ATOM 4768 N N . THR A 1 604 ? -15.42551 5.44041 -22.12292 1.000 11.64377 608 THR A N 1
ATOM 4769 C CA . THR A 1 604 ? -16.24068 4.97170 -23.24067 1.000 9.73844 608 THR A CA 1
ATOM 4770 C C . THR A 1 604 ? -16.01656 3.49073 -23.53266 1.000 13.07991 608 THR A C 1
ATOM 4771 O O . THR A 1 604 ? -16.95694 2.78395 -23.94016 1.000 10.79190 608 THR A O 1
ATOM 4775 N N . ILE A 1 605 ? -14.77720 3.01928 -23.37845 1.000 8.77952 609 ILE A N 1
ATOM 4776 C CA . ILE A 1 605 ? -14.43085 1.62691 -23.65208 1.000 9.54403 609 ILE A CA 1
ATOM 4777 C C . ILE A 1 605 ? -15.00487 0.70468 -22.58684 1.000 10.25859 609 ILE A C 1
ATOM 4778 O O . ILE A 1 605 ? -15.49675 -0.38979 -22.89758 1.000 11.42126 609 ILE A O 1
ATOM 4783 N N . TYR A 1 606 ? -14.95096 1.11495 -21.31559 1.000 9.06039 610 TYR A N 1
ATOM 4784 C CA . TYR A 1 606 ? -15.64233 0.34188 -20.28656 1.000 9.83775 610 TYR A CA 1
ATOM 4785 C C . TYR A 1 606 ? -17.11238 0.14870 -20.65448 1.000 9.76532 610 TYR A C 1
ATOM 4786 O O . TYR A 1 606 ? -17.65377 -0.95997 -20.54643 1.000 12.01671 610 TYR A O 1
ATOM 4795 N N . ASN A 1 607 ? -17.76688 1.21515 -21.11113 1.000 8.42410 611 ASN A N 1
ATOM 4796 C CA . ASN A 1 607 ? -19.20571 1.16498 -21.36059 1.000 11.11217 611 ASN A CA 1
ATOM 4797 C C . ASN A 1 607 ? -19.53823 0.35594 -22.60791 1.000 11.82799 611 ASN A C 1
ATOM 4798 O O . ASN A 1 607 ? -20.50413 -0.42262 -22.61830 1.000 11.32781 611 ASN A O 1
ATOM 4803 N N . LEU A 1 608 ? -18.77164 0.55000 -23.67977 1.000 10.69900 612 LEU A N 1
ATOM 4804 C CA . LEU A 1 608 ? -19.17452 0.08033 -24.99914 1.000 11.16190 612 LEU A CA 1
ATOM 4805 C C . LEU A 1 608 ? -18.17179 -0.85101 -25.65481 1.000 13.25232 612 LEU A C 1
ATOM 4806 O O . LEU A 1 608 ? -18.53809 -1.53480 -26.61361 1.000 10.56982 612 LEU A O 1
ATOM 4811 N N . GLY A 1 609 ? -16.93624 -0.90095 -25.17293 1.000 13.63652 613 GLY A N 1
ATOM 4812 C CA . GLY A 1 609 ? -15.90348 -1.68476 -25.81166 1.000 11.88562 613 GLY A CA 1
ATOM 4813 C C . GLY A 1 609 ? -15.23999 -0.92095 -26.94061 1.000 12.97790 613 GLY A C 1
ATOM 4814 O O . GLY A 1 609 ? -15.76650 0.05989 -27.46474 1.000 10.30701 613 GLY A O 1
ATOM 4815 N N . ASN A 1 610 ? -14.04893 -1.39164 -27.32283 1.000 8.57745 614 ASN A N 1
ATOM 4816 C CA . ASN A 1 610 ? -13.25501 -0.63597 -28.28651 1.000 15.04791 614 ASN A CA 1
ATOM 4817 C C . ASN A 1 610 ? -13.84197 -0.69355 -29.69560 1.000 12.28838 614 ASN A C 1
ATOM 4818 O O . ASN A 1 610 ? -13.78193 0.30066 -30.41948 1.000 13.42302 614 ASN A O 1
ATOM 4823 N N . ARG A 1 611 ? -14.43095 -1.82184 -30.11214 1.000 15.60399 615 ARG A N 1
ATOM 4824 C CA . ARG A 1 611 ? -14.99955 -1.86947 -31.46364 1.000 13.96979 615 ARG A CA 1
ATOM 4825 C C . ARG A 1 611 ? -16.16363 -0.89778 -31.60319 1.000 15.42495 615 ARG A C 1
ATOM 4826 O O . ARG A 1 611 ? -16.25454 -0.14368 -32.57715 1.000 14.67993 615 ARG A O 1
ATOM 4834 N N . HIS A 1 612 ? -17.07563 -0.90875 -30.63965 1.000 12.64000 616 HIS A N 1
ATOM 4835 C CA . HIS A 1 612 ? -18.20409 0.00992 -30.69596 1.000 12.32538 616 HIS A CA 1
ATOM 4836 C C . HIS A 1 612 ? -17.71746 1.45288 -30.66436 1.000 13.99903 616 HIS A C 1
ATOM 4837 O O . HIS A 1 612 ? -18.18386 2.29625 -31.44304 1.000 12.03693 616 HIS A O 1
ATOM 4844 N N . MET A 1 613 ? -16.76326 1.75581 -29.78240 1.000 11.58369 617 MET A N 1
ATOM 4845 C CA . MET A 1 613 ? -16.25037 3.12105 -29.73988 1.000 10.46798 617 MET A CA 1
ATOM 4846 C C . MET A 1 613 ? -15.64010 3.53020 -31.06659 1.000 12.36417 617 MET A C 1
ATOM 4847 O O . MET A 1 613 ? -15.84688 4.65999 -31.51759 1.000 10.40184 617 MET A O 1
ATOM 4852 N N . ALA A 1 614 ? -14.89058 2.62708 -31.70662 1.000 12.57249 618 ALA A N 1
ATOM 4853 C CA . ALA A 1 614 ? -14.33247 2.94066 -33.02036 1.000 16.06610 618 ALA A CA 1
ATOM 4854 C C . ALA A 1 614 ? -15.42694 3.22645 -34.03880 1.000 13.41136 618 ALA A C 1
ATOM 4855 O O . ALA A 1 614 ? -15.25164 4.09520 -34.89892 1.000 13.18681 618 ALA A O 1
ATOM 4857 N N . LYS A 1 615 ? -16.54254 2.47597 -34.00525 1.000 14.59940 619 LYS A N 1
ATOM 4858 C CA . LYS A 1 615 ? -17.61362 2.75743 -34.96573 1.000 15.28251 619 LYS A CA 1
ATOM 4859 C C . LYS A 1 615 ? -18.21057 4.13871 -34.74632 1.000 12.78836 619 LYS A C 1
ATOM 4860 O O . LYS A 1 615 ? -18.55390 4.82916 -35.71649 1.000 13.87293 619 LYS A O 1
ATOM 4866 N N . LEU A 1 616 ? -18.32430 4.56754 -33.48780 1.000 10.16485 620 LEU A N 1
ATOM 4867 C CA . LEU A 1 616 ? -18.89897 5.88278 -33.21050 1.000 11.37213 620 LEU A CA 1
ATOM 4868 C C . LEU A 1 616 ? -17.99893 7.00346 -33.71952 1.000 12.39025 620 LEU A C 1
ATOM 4869 O O . LEU A 1 616 ? -18.48695 7.97898 -34.30873 1.000 13.74729 620 LEU A O 1
ATOM 4874 N N . VAL A 1 617 ? -16.68660 6.89445 -33.48658 1.000 11.67252 621 VAL A N 1
ATOM 4875 C CA . VAL A 1 617 ? -15.74601 7.88715 -34.01781 1.000 12.70016 621 VAL A CA 1
ATOM 4876 C C . VAL A 1 617 ? -15.82417 7.94231 -35.53830 1.000 12.73590 621 VAL A C 1
ATOM 4877 O O . VAL A 1 617 ? -15.80921 9.02100 -36.14151 1.000 13.61807 621 VAL A O 1
ATOM 4881 N N . ALA A 1 618 ? -15.86688 6.77403 -36.18104 1.000 13.33729 622 ALA A N 1
ATOM 4882 C CA . ALA A 1 618 ? -15.99059 6.72953 -37.63478 1.000 12.29816 622 ALA A CA 1
ATOM 4883 C C . ALA A 1 618 ? -17.30699 7.33415 -38.09026 1.000 15.21337 622 ALA A C 1
ATOM 4884 O O . ALA A 1 618 ? -17.36810 8.00893 -39.12436 1.000 15.35257 622 ALA A O 1
ATOM 4886 N N . GLN A 1 619 ? -18.37550 7.10010 -37.32747 1.000 13.77332 623 GLN A N 1
ATOM 4887 C CA . GLN A 1 619 ? -19.67852 7.63992 -37.69274 1.000 17.54805 623 GLN A CA 1
ATOM 4888 C C . GLN A 1 619 ? -19.65666 9.15738 -37.70641 1.000 16.30811 623 GLN A C 1
ATOM 4889 O O . GLN A 1 619 ? -20.31725 9.79251 -38.54150 1.000 16.55622 623 GLN A O 1
ATOM 4895 N N . LEU A 1 620 ? -18.89579 9.75316 -36.79025 1.000 13.14526 624 LEU A N 1
ATOM 4896 C CA . LEU A 1 620 ? -18.73941 11.20004 -36.71804 1.000 14.64223 624 LEU A CA 1
ATOM 4897 C C . LEU A 1 620 ? -17.80167 11.74774 -37.79124 1.000 15.78939 624 LEU A C 1
ATOM 4898 O O . LEU A 1 620 ? -17.63646 12.96983 -37.88085 1.000 17.41984 624 LEU A O 1
ATOM 4903 N N . GLY A 1 621 ? -17.18626 10.88318 -38.59665 1.000 15.83105 625 GLY A N 1
ATOM 4904 C CA . GLY A 1 621 ? -16.32538 11.32856 -39.66927 1.000 15.48558 625 GLY A CA 1
ATOM 4905 C C . GLY A 1 621 ? -14.86491 11.50517 -39.31595 1.000 22.21023 625 GLY A C 1
ATOM 4906 O O . GLY A 1 621 ? -14.14609 12.17798 -40.06267 1.000 20.47237 625 GLY A O 1
ATOM 4907 N N . TYR A 1 622 ? -14.38924 10.92237 -38.21701 1.000 15.29930 626 TYR A N 1
ATOM 4908 C CA . TYR A 1 622 ? -12.98005 11.03414 -37.86281 1.000 16.30015 626 TYR A CA 1
ATOM 4909 C C . TYR A 1 622 ? -12.23835 9.73886 -38.17573 1.000 18.66900 626 TYR A C 1
ATOM 4910 O O . TYR A 1 622 ? -12.80777 8.64713 -38.12687 1.000 18.62386 626 TYR A O 1
ATOM 4919 N N . ASP A 1 623 ? -10.94680 9.86979 -38.48347 1.000 22.13022 627 ASP A N 1
ATOM 4920 C CA . ASP A 1 623 ? -10.09573 8.73500 -38.83699 1.000 23.34618 627 ASP A CA 1
ATOM 4921 C C . ASP A 1 623 ? -9.14144 8.40957 -37.69514 1.000 25.01842 627 ASP A C 1
ATOM 4922 O O . ASP A 1 623 ? -8.29327 9.23179 -37.33196 1.000 30.67465 627 ASP A O 1
ATOM 4927 N N . LEU A 1 624 ? -9.27687 7.21443 -37.14357 1.000 21.32440 628 LEU A N 1
ATOM 4928 C CA . LEU A 1 624 ? -8.35142 6.73946 -36.12815 1.000 21.71185 628 LEU A CA 1
ATOM 4929 C C . LEU A 1 624 ? -7.32421 5.79864 -36.73794 1.000 21.83965 628 LEU A C 1
ATOM 4930 O O . LEU A 1 624 ? -7.66831 4.97939 -37.60253 1.000 20.13175 628 LEU A O 1
ATOM 4935 N N . PRO A 1 625 ? -6.07134 5.88000 -36.29883 1.000 19.18483 629 PRO A N 1
ATOM 4936 C CA . PRO A 1 625 ? -5.10156 4.84471 -36.66403 1.000 22.22889 629 PRO A CA 1
ATOM 4937 C C . PRO A 1 625 ? -5.53315 3.50126 -36.09914 1.000 19.70158 629 PRO A C 1
ATOM 4938 O O . PRO A 1 625 ? -6.25802 3.41980 -35.10767 1.000 16.40977 629 PRO A O 1
ATOM 4942 N N . GLU A 1 626 ? -5.04307 2.43144 -36.72992 1.000 18.94517 630 GLU A N 1
ATOM 4943 C CA . GLU A 1 626 ? -5.46051 1.09027 -36.34447 1.000 21.72922 630 GLU A CA 1
ATOM 4944 C C . GLU A 1 626 ? -5.09576 0.76391 -34.89341 1.000 23.90560 630 GLU A C 1
ATOM 4945 O O . GLU A 1 626 ? -5.83689 0.03701 -34.21670 1.000 19.48285 630 GLU A O 1
ATOM 4951 N N . ASN A 1 627 ? -3.97745 1.28873 -34.39205 1.000 18.05487 631 ASN A N 1
ATOM 4952 C CA . ASN A 1 627 ? -3.55408 1.02320 -33.01725 1.000 19.69533 631 ASN A CA 1
ATOM 4953 C C . ASN A 1 627 ? -3.97256 2.13706 -32.06522 1.000 17.20881 631 ASN A C 1
ATOM 4954 O O . ASN A 1 627 ? -3.26906 2.41245 -31.08466 1.000 14.34883 631 ASN A O 1
ATOM 4959 N N . TRP A 1 628 ? -5.13436 2.76380 -32.31462 1.000 13.21444 632 TRP A N 1
ATOM 4960 C CA . TRP A 1 628 ? -5.56800 3.89393 -31.49615 1.000 16.01669 632 TRP A CA 1
ATOM 4961 C C . TRP A 1 628 ? -5.77360 3.50387 -30.03463 1.000 14.13064 632 TRP A C 1
ATOM 4962 O O . TRP A 1 628 ? -5.59678 4.34052 -29.13859 1.000 13.15639 632 TRP A O 1
ATOM 4973 N N . LEU A 1 629 ? -6.14566 2.24891 -29.76699 1.000 13.97347 633 LEU A N 1
ATOM 4974 C CA . LEU A 1 629 ? -6.44665 1.86003 -28.39157 1.000 15.04044 633 LEU A CA 1
ATOM 4975 C C . LEU A 1 629 ? -5.18687 1.86654 -27.52346 1.000 15.75618 633 LEU A C 1
ATOM 4976 O O . LEU A 1 629 ? -5.16946 2.46625 -26.44325 1.000 14.48219 633 LEU A O 1
ATOM 4981 N N . ALA A 1 630 ? -4.12317 1.19673 -27.97191 1.000 13.34921 634 ALA A N 1
ATOM 4982 C CA . ALA A 1 630 ? -2.85424 1.25356 -27.24470 1.000 15.64877 634 ALA A CA 1
ATOM 4983 C C . ALA A 1 630 ? -2.35036 2.69010 -27.11565 1.000 13.84622 634 ALA A C 1
ATOM 4984 O O . ALA A 1 630 ? -1.95339 3.12609 -26.03248 1.000 14.44822 634 ALA A O 1
ATOM 4986 N N . LEU A 1 631 ? -2.38457 3.44950 -28.21090 1.000 13.68192 635 LEU A N 1
ATOM 4987 C CA . LEU A 1 631 ? -1.89842 4.82588 -28.17992 1.000 13.93764 635 LEU A CA 1
ATOM 4988 C C . LEU A 1 631 ? -2.65590 5.66908 -27.15969 1.000 13.54126 635 LEU A C 1
ATOM 4989 O O . LEU A 1 631 ? -2.05124 6.42761 -26.39511 1.000 12.04571 635 LEU A O 1
ATOM 4994 N N . ASN A 1 632 ? -3.98716 5.57517 -27.15056 1.000 13.09667 636 ASN A N 1
ATOM 4995 C CA . ASN A 1 632 ? -4.75674 6.40195 -26.22542 1.000 11.08874 636 ASN A CA 1
ATOM 4996 C C . ASN A 1 632 ? -4.65842 5.88820 -24.79698 1.000 12.03805 636 ASN A C 1
ATOM 4997 O O . ASN A 1 632 ? -4.64081 6.68309 -23.85212 1.000 14.32714 636 ASN A O 1
ATOM 5002 N N . LYS A 1 633 ? -4.60708 4.56859 -24.60931 1.000 10.76148 637 LYS A N 1
ATOM 5003 C CA . LYS A 1 633 ? -4.41234 4.04049 -23.26396 1.000 14.15571 637 LYS A CA 1
ATOM 5004 C C . LYS A 1 633 ? -3.07851 4.50302 -22.68980 1.000 15.24075 637 LYS A C 1
ATOM 5005 O O . LYS A 1 633 ? -2.99972 4.91946 -21.52768 1.000 12.43809 637 LYS A O 1
ATOM 5011 N N . ASP A 1 634 ? -2.01523 4.42848 -23.49453 1.000 14.18137 638 ASP A N 1
ATOM 5012 C CA . ASP A 1 634 ? -0.70292 4.86506 -23.02806 1.000 13.72857 638 ASP A CA 1
ATOM 5013 C C . ASP A 1 634 ? -0.71719 6.34553 -22.68085 1.000 13.93678 638 ASP A C 1
ATOM 5014 O O . ASP A 1 634 ? -0.19149 6.76400 -21.64150 1.000 13.37315 638 ASP A O 1
ATOM 5019 N N . TYR A 1 635 ? -1.29943 7.15460 -23.56307 1.000 12.90093 639 TYR A N 1
ATOM 5020 C CA . TYR A 1 635 ? -1.32887 8.59527 -23.35653 1.000 13.14441 639 TYR A CA 1
ATOM 5021 C C . TYR A 1 635 ? -2.02985 8.94791 -22.04780 1.000 14.47700 639 TYR A C 1
ATOM 5022 O O . TYR A 1 635 ? -1.49397 9.69287 -21.21932 1.000 13.62105 639 TYR A O 1
ATOM 5031 N N . TYR A 1 636 ? -3.23523 8.42317 -21.84188 1.000 11.57855 640 TYR A N 1
ATOM 5032 C CA . TYR A 1 636 ? -3.97470 8.84092 -20.66027 1.000 10.68397 640 TYR A CA 1
ATOM 5033 C C . TYR A 1 636 ? -3.49666 8.13625 -19.39917 1.000 10.51832 640 TYR A C 1
ATOM 5034 O O . TYR A 1 636 ? -3.52304 8.74376 -18.32420 1.000 13.78083 640 TYR A O 1
ATOM 5043 N N . LEU A 1 637 ? -3.03045 6.88595 -19.48582 1.000 11.98626 641 LEU A N 1
ATOM 5044 C CA . LEU A 1 637 ? -2.47987 6.26586 -18.27605 1.000 12.96486 641 LEU A CA 1
ATOM 5045 C C . LEU A 1 637 ? -1.30329 7.08134 -17.74959 1.000 12.16152 641 LEU A C 1
ATOM 5046 O O . LEU A 1 637 ? -1.15607 7.25937 -16.53647 1.000 13.83658 641 LEU A O 1
ATOM 5051 N N . ALA A 1 638 ? -0.48116 7.62719 -18.65088 1.000 13.99894 642 ALA A N 1
ATOM 5052 C CA . ALA A 1 638 ? 0.64310 8.46568 -18.23769 1.000 15.98675 642 ALA A CA 1
ATOM 5053 C C . ALA A 1 638 ? 0.20196 9.74521 -17.53307 1.000 17.27029 642 ALA A C 1
ATOM 5054 O O . ALA A 1 638 ? 1.04604 10.42331 -16.93528 1.000 15.15568 642 ALA A O 1
ATOM 5056 N N . ARG A 1 639 ? -1.08650 10.09396 -17.58548 1.000 13.59708 643 ARG A N 1
ATOM 5057 C CA . ARG A 1 639 ? -1.57687 11.30868 -16.94672 1.000 12.90840 643 ARG A CA 1
ATOM 5058 C C . ARG A 1 639 ? -2.56544 11.05471 -15.81740 1.000 13.19400 643 ARG A C 1
ATOM 5059 O O . ARG A 1 639 ? -3.07350 12.01805 -15.23204 1.000 13.95562 643 ARG A O 1
ATOM 5067 N N . THR A 1 640 ? -2.86246 9.80366 -15.49102 1.000 11.88768 644 THR A N 1
ATOM 5068 C CA . THR A 1 640 ? -3.94229 9.47898 -14.56424 1.000 10.49321 644 THR A CA 1
ATOM 5069 C C . THR A 1 640 ? -3.35560 9.05984 -13.21703 1.000 14.11629 644 THR A C 1
ATOM 5070 O O . THR A 1 640 ? -2.46277 8.20660 -13.16418 1.000 12.59990 644 THR A O 1
ATOM 5074 N N . VAL A 1 641 ? -3.85744 9.65852 -12.13146 1.000 12.25492 645 VAL A N 1
ATOM 5075 C CA . VAL A 1 641 ? -3.34854 9.37038 -10.79209 1.000 14.38271 645 VAL A CA 1
ATOM 5076 C C . VAL A 1 641 ? -4.24370 8.41857 -10.00976 1.000 15.69173 645 VAL A C 1
ATOM 5077 O O . VAL A 1 641 ? -3.90008 8.05860 -8.87962 1.000 15.20159 645 VAL A O 1
ATOM 5081 N N . HIS A 1 642 ? -5.36916 7.98907 -10.57758 1.000 15.18261 646 HIS A N 1
ATOM 5082 C CA . HIS A 1 642 ? -6.27170 7.03869 -9.92110 1.000 15.63791 646 HIS A CA 1
ATOM 5083 C C . HIS A 1 642 ? -6.79208 7.59914 -8.59557 1.000 17.21621 646 HIS A C 1
ATOM 5084 O O . HIS A 1 642 ? -6.75729 6.94027 -7.54860 1.000 17.38755 646 HIS A O 1
ATOM 5091 N N . GLY A 1 643 ? -7.27604 8.83975 -8.64730 1.000 15.53613 647 GLY A N 1
ATOM 5092 C CA . GLY A 1 643 ? -7.92076 9.45303 -7.49704 1.000 13.66863 647 GLY A CA 1
ATOM 5093 C C . GLY A 1 643 ? -9.26224 8.84065 -7.12757 1.000 18.54269 647 GLY A C 1
ATOM 5094 O O . GLY A 1 643 ? -9.81698 9.19492 -6.08386 1.000 18.12252 647 GLY A O 1
ATOM 5095 N N . SER A 1 644 ? -9.79173 7.94433 -7.95718 1.000 16.01681 648 SER A N 1
ATOM 5096 C CA . SER A 1 644 ? -11.02045 7.21828 -7.67627 1.000 17.78022 648 SER A CA 1
ATOM 5097 C C . SER A 1 644 ? -10.72900 5.72477 -7.63191 1.000 17.12844 648 SER A C 1
ATOM 5098 O O . SER A 1 644 ? -9.82612 5.24105 -8.31911 1.000 16.00292 648 SER A O 1
ATOM 5101 N N . THR A 1 645 ? -11.51381 4.99539 -6.82587 1.000 17.96978 649 THR A N 1
ATOM 5102 C CA . THR A 1 645 ? -11.39997 3.53935 -6.76329 1.000 17.52658 649 THR A CA 1
ATOM 5103 C C . THR A 1 645 ? -11.78878 2.88179 -8.07402 1.000 15.02128 649 THR A C 1
ATOM 5104 O O . THR A 1 645 ? -11.44725 1.71947 -8.30095 1.000 18.19301 649 THR A O 1
ATOM 5108 N N . THR A 1 646 ? -12.49814 3.58818 -8.94048 1.000 13.24261 650 THR A N 1
ATOM 5109 C CA . THR A 1 646 ? -12.99254 2.99898 -10.17412 1.000 13.82234 650 THR A CA 1
ATOM 5110 C C . THR A 1 646 ? -12.07970 3.25724 -11.36373 1.000 15.85097 650 THR A C 1
ATOM 5111 O O . THR A 1 646 ? -12.43340 2.90079 -12.49333 1.000 13.68378 650 THR A O 1
ATOM 5115 N N . SER A 1 647 ? -10.89986 3.83560 -11.13736 1.000 13.21190 651 SER A N 1
ATOM 5116 C CA . SER A 1 647 ? -10.01438 4.16067 -12.25121 1.000 13.58705 651 SER A CA 1
ATOM 5117 C C . SER A 1 647 ? -9.26987 2.92376 -12.74729 1.000 14.08547 651 SER A C 1
ATOM 5118 O O . SER A 1 647 ? -9.34315 2.56563 -13.93187 1.000 10.98066 651 SER A O 1
ATOM 5121 N N . ARG A 1 648 ? -8.55101 2.25300 -11.84976 1.000 12.94668 652 ARG A N 1
ATOM 5122 C CA . ARG A 1 648 ? -7.70917 1.13373 -12.26545 1.000 12.34909 652 ARG A CA 1
ATOM 5123 C C . ARG A 1 648 ? -8.44984 0.03661 -13.03036 1.000 11.65791 652 ARG A C 1
ATOM 5124 O O . ARG A 1 648 ? -7.89515 -0.45233 -14.03134 1.000 10.53238 652 ARG A O 1
ATOM 5132 N N . PRO A 1 649 ? -9.66766 -0.37794 -12.65873 1.000 11.99071 653 PRO A N 1
ATOM 5133 C CA . PRO A 1 649 ? -10.32923 -1.45486 -13.42945 1.000 10.29638 653 PRO A CA 1
ATOM 5134 C C . PRO A 1 649 ? -10.59465 -1.11916 -14.88945 1.000 11.46607 653 PRO A C 1
ATOM 5135 O O . PRO A 1 649 ? -10.63717 -2.04131 -15.71475 1.000 9.91061 653 PRO A O 1
ATOM 5139 N N . VAL A 1 650 ? -10.79639 0.15998 -15.23685 1.000 9.25044 654 VAL A N 1
ATOM 5140 C CA . VAL A 1 650 ? -10.98954 0.53684 -16.64247 1.000 9.57044 654 VAL A CA 1
ATOM 5141 C C . VAL A 1 650 ? -9.73185 0.23821 -17.45160 1.000 10.57540 654 VAL A C 1
ATOM 5142 O O . VAL A 1 650 ? -9.78720 -0.37463 -18.52798 1.000 12.44303 654 VAL A O 1
ATOM 5146 N N . PHE A 1 651 ? -8.57534 0.65145 -16.93022 1.000 9.75777 655 PHE A N 1
ATOM 5147 C CA . PHE A 1 651 ? -7.30672 0.33237 -17.57522 1.000 10.56949 655 PHE A CA 1
ATOM 5148 C C . PHE A 1 651 ? -7.06482 -1.17159 -17.61767 1.000 11.78219 655 PHE A C 1
ATOM 5149 O O . PHE A 1 651 ? -6.50989 -1.69187 -18.59443 1.000 13.99494 655 PHE A O 1
ATOM 5157 N N . ALA A 1 652 ? -7.45889 -1.88748 -16.56565 1.000 11.29746 656 ALA A N 1
ATOM 5158 C CA . ALA A 1 652 ? -7.24041 -3.33195 -16.54540 1.000 10.90102 656 ALA A CA 1
ATOM 5159 C C . ALA A 1 652 ? -7.95676 -4.01708 -17.70378 1.000 9.40551 656 ALA A C 1
ATOM 5160 O O . ALA A 1 652 ? -7.38757 -4.88914 -18.37682 1.000 10.19234 656 ALA A O 1
ATOM 5162 N N . GLY A 1 653 ? -9.21168 -3.63670 -17.95597 1.000 12.78812 657 GLY A N 1
ATOM 5163 C CA . GLY A 1 653 ? -9.94147 -4.23516 -19.06480 1.000 12.54983 657 GLY A CA 1
ATOM 5164 C C . GLY A 1 653 ? -9.29543 -3.95579 -20.41218 1.000 12.13865 657 GLY A C 1
ATOM 5165 O O . GLY A 1 653 ? -9.19535 -4.84475 -21.25949 1.000 12.53052 657 GLY A O 1
ATOM 5166 N N . ILE A 1 654 ? -8.84701 -2.71756 -20.62688 1.000 10.34493 658 ILE A N 1
ATOM 5167 C CA . ILE A 1 654 ? -8.13974 -2.37680 -21.85797 1.000 10.34358 658 ILE A CA 1
ATOM 5168 C C . ILE A 1 654 ? -6.86477 -3.20696 -21.99777 1.000 13.00819 658 ILE A C 1
ATOM 5169 O O . ILE A 1 654 ? -6.53366 -3.68589 -23.09208 1.000 12.50179 658 ILE A O 1
ATOM 5174 N N . ASP A 1 655 ? -6.13720 -3.39784 -20.89261 1.000 10.98999 659 ASP A N 1
ATOM 5175 C CA . ASP A 1 655 ? -4.91823 -4.20253 -20.92547 1.000 12.66130 659 ASP A CA 1
ATOM 5176 C C . ASP A 1 655 ? -5.19406 -5.63909 -21.34471 1.000 14.53492 659 ASP A C 1
ATOM 5177 O O . ASP A 1 655 ? -4.35907 -6.25824 -22.02007 1.000 14.32129 659 ASP A O 1
ATOM 5182 N N . VAL A 1 656 ? -6.35193 -6.18823 -20.97067 1.000 10.57972 660 VAL A N 1
ATOM 5183 C CA . VAL A 1 656 ? -6.71791 -7.51433 -21.46579 1.000 11.69968 660 VAL A CA 1
ATOM 5184 C C . VAL A 1 656 ? -6.83282 -7.48919 -22.98636 1.000 14.63125 660 VAL A C 1
ATOM 5185 O O . VAL A 1 656 ? -6.26410 -8.34076 -23.67936 1.000 13.65186 660 VAL A O 1
ATOM 5189 N N . TH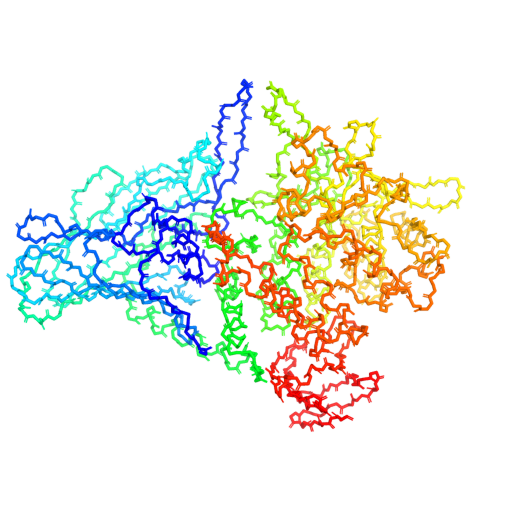R A 1 657 ? -7.55086 -6.49141 -23.53265 1.000 11.68425 661 THR A N 1
ATOM 5190 C CA . THR A 1 657 ? -7.66723 -6.37059 -24.98784 1.000 13.09006 661 THR A CA 1
ATOM 5191 C C . THR A 1 657 ? -6.29281 -6.27137 -25.64283 1.000 16.65980 661 THR A C 1
ATOM 5192 O O . THR A 1 657 ? -6.03410 -6.92102 -26.66099 1.000 17.52196 661 THR A O 1
ATOM 5196 N N . LEU A 1 658 ? -5.39176 -5.49250 -25.04590 1.000 13.44130 662 LEU A N 1
ATOM 5197 C CA . LEU A 1 658 ? -4.03342 -5.26563 -25.52671 1.000 15.01255 662 LEU A CA 1
ATOM 5198 C C . LEU A 1 658 ? -3.09569 -6.42284 -25.21609 1.000 19.50756 662 LEU A C 1
ATOM 5199 O O . LEU A 1 658 ? -1.90011 -6.33447 -25.53492 1.000 19.64694 662 LEU A O 1
ATOM 5204 N N . ASN A 1 659 ? -3.59508 -7.46977 -24.55554 1.000 19.89497 663 ASN A N 1
ATOM 5205 C CA . ASN A 1 659 ? -2.79699 -8.63924 -24.19911 1.000 16.54016 663 ASN A CA 1
ATOM 5206 C C . ASN A 1 659 ? -1.67047 -8.28066 -23.22719 1.000 22.17375 663 ASN A C 1
ATOM 5207 O O . ASN A 1 659 ? -0.62595 -8.93348 -23.19818 1.000 21.08541 663 ASN A O 1
ATOM 5212 N N . ASN A 1 660 ? -1.86885 -7.22338 -22.42872 1.000 17.07831 664 ASN A N 1
ATOM 5213 C CA . ASN A 1 660 ? -0.95373 -6.86527 -21.34221 1.000 17.18365 664 ASN A CA 1
ATOM 5214 C C . ASN A 1 660 ? -1.47380 -7.51647 -20.06961 1.000 16.87013 664 ASN A C 1
ATOM 5215 O O . ASN A 1 660 ? -2.08788 -6.88155 -19.21278 1.000 16.19600 664 ASN A O 1
ATOM 5220 N N . MET A 1 661 ? -1.20301 -8.81259 -19.94481 1.000 17.15265 665 MET A N 1
ATOM 5221 C CA . MET A 1 661 ? -1.90511 -9.62311 -18.95358 1.000 17.30149 665 MET A CA 1
ATOM 5222 C C . MET A 1 661 ? -1.40374 -9.34397 -17.54405 1.000 20.01222 665 MET A C 1
ATOM 5223 O O . MET A 1 661 ? -2.20226 -9.28369 -16.60011 1.000 16.72058 665 MET A O 1
ATOM 5228 N N . ASP A 1 662 ? -0.08443 -9.17764 -17.37775 1.000 20.18736 666 ASP A N 1
ATOM 5229 C CA . ASP A 1 662 ? 0.45744 -8.89710 -16.05151 1.000 23.40851 666 ASP A CA 1
ATOM 5230 C C . ASP A 1 662 ? -0.08043 -7.58559 -15.49961 1.000 20.33278 666 ASP A C 1
ATOM 5231 O O . ASP A 1 662 ? -0.51014 -7.52972 -14.34276 1.000 18.33688 666 ASP A O 1
ATOM 5236 N N . GLU A 1 663 ? -0.05351 -6.50765 -16.30160 1.000 17.02042 667 GLU A N 1
ATOM 5237 C CA . GLU A 1 663 ? -0.52551 -5.23456 -15.76097 1.000 18.09002 667 GLU A CA 1
ATOM 5238 C C . GLU A 1 663 ? -2.04371 -5.26267 -15.57750 1.000 13.59955 667 GLU A C 1
ATOM 5239 O O . GLU A 1 663 ? -2.55897 -4.68766 -14.61630 1.000 15.17082 667 GLU A O 1
ATOM 5245 N N . ALA A 1 664 ? -2.76542 -5.96924 -16.45640 1.000 13.27877 668 ALA A N 1
ATOM 5246 C CA . ALA A 1 664 ? -4.20430 -6.16464 -16.26767 1.000 13.66274 668 ALA A CA 1
ATOM 5247 C C . ALA A 1 664 ? -4.50858 -6.85763 -14.94049 1.000 15.78974 668 ALA A C 1
ATOM 5248 O O . ALA A 1 664 ? -5.44084 -6.47510 -14.22660 1.000 12.53359 668 ALA A O 1
ATOM 5250 N N . LEU A 1 665 ? -3.74185 -7.89270 -14.59923 1.000 13.86667 669 LEU A N 1
ATOM 5251 C CA . LEU A 1 665 ? -4.01335 -8.62780 -13.37068 1.000 16.25873 669 LEU A CA 1
ATOM 5252 C C . LEU A 1 665 ? -3.60070 -7.82353 -12.14436 1.000 15.11214 669 LEU A C 1
ATOM 5253 O O . LEU A 1 665 ? -4.29866 -7.84499 -11.12128 1.000 15.66969 669 LEU A O 1
ATOM 5258 N N . ASP A 1 666 ? -2.45915 -7.12573 -12.22564 1.000 14.64970 670 ASP A N 1
ATOM 5259 C CA . ASP A 1 666 ? -2.03811 -6.22047 -11.15760 1.000 16.38071 670 ASP A CA 1
ATOM 5260 C C . ASP A 1 666 ? -3.09292 -5.16014 -10.86908 1.000 13.76024 670 ASP A C 1
ATOM 5261 O O . ASP A 1 666 ? -3.42151 -4.90151 -9.70762 1.000 14.74625 670 ASP A O 1
ATOM 5266 N N . TYR A 1 667 ? -3.61034 -4.50672 -11.91376 1.000 13.25798 671 TYR A N 1
ATOM 5267 C CA . TYR A 1 667 ? -4.59361 -3.44640 -11.69047 1.000 12.81146 671 TYR A CA 1
ATOM 5268 C C . TYR A 1 667 ? -5.88132 -4.00323 -11.10151 1.000 13.97143 671 TYR A C 1
ATOM 5269 O O . TYR A 1 667 ? -6.48215 -3.38191 -10.21585 1.000 13.43961 671 TYR A O 1
ATOM 5278 N N . LEU A 1 668 ? -6.32618 -5.17263 -11.57838 1.000 12.42809 672 LEU A N 1
ATOM 5279 C CA . LEU A 1 668 ? -7.52279 -5.78627 -11.00643 1.000 11.66274 672 LEU A CA 1
ATOM 5280 C C . LEU A 1 668 ? -7.29894 -6.15314 -9.54365 1.000 13.29382 672 LEU A C 1
ATOM 5281 O O . LEU A 1 668 ? -8.15066 -5.90115 -8.68960 1.000 11.26233 672 LEU A O 1
ATOM 5286 N N . THR A 1 669 ? -6.15940 -6.78009 -9.24768 1.000 12.93226 673 THR A N 1
ATOM 5287 C CA . THR A 1 669 ? -5.86122 -7.20810 -7.88377 1.000 15.15055 673 THR A CA 1
ATOM 5288 C C . THR A 1 669 ? -5.80468 -6.01808 -6.93315 1.000 17.60066 673 THR A C 1
ATOM 5289 O O . THR A 1 669 ? -6.38698 -6.05501 -5.84120 1.000 15.37378 673 THR A O 1
ATOM 5293 N N . THR A 1 670 ? -5.13374 -4.93991 -7.34559 1.000 14.46945 674 THR A N 1
ATOM 5294 C CA . THR A 1 670 ? -5.10220 -3.73805 -6.52453 1.000 16.20660 674 THR A CA 1
ATOM 5295 C C . THR A 1 670 ? -6.51109 -3.22337 -6.25549 1.000 16.97364 674 THR A C 1
ATOM 5296 O O . THR A 1 670 ? -6.88458 -2.97345 -5.10040 1.000 15.85978 674 THR A O 1
ATOM 5300 N N . ALA A 1 671 ? -7.32638 -3.09288 -7.31178 1.000 14.78713 675 ALA A N 1
ATOM 5301 C CA . ALA A 1 671 ? -8.66147 -2.52766 -7.13381 1.000 15.09993 675 ALA A CA 1
ATOM 5302 C C . ALA A 1 671 ? -9.55037 -3.43342 -6.29073 1.000 16.69399 675 ALA A C 1
ATOM 5303 O O . ALA A 1 671 ? -10.27531 -2.94978 -5.40765 1.000 13.20849 675 ALA A O 1
ATOM 5305 N N . ILE A 1 672 ? -9.53731 -4.74570 -6.55899 1.000 11.75512 676 ILE A N 1
ATOM 5306 C CA . ILE A 1 672 ? -10.49436 -5.59857 -5.86503 1.000 15.13783 676 ILE A CA 1
ATOM 5307 C C . ILE A 1 672 ? -10.18190 -5.67797 -4.37482 1.000 16.43095 676 ILE A C 1
ATOM 5308 O O . ILE A 1 672 ? -11.08234 -5.92906 -3.56832 1.000 15.96149 676 ILE A O 1
ATOM 5313 N N . GLY A 1 673 ? -8.93645 -5.44116 -3.98038 1.000 16.62021 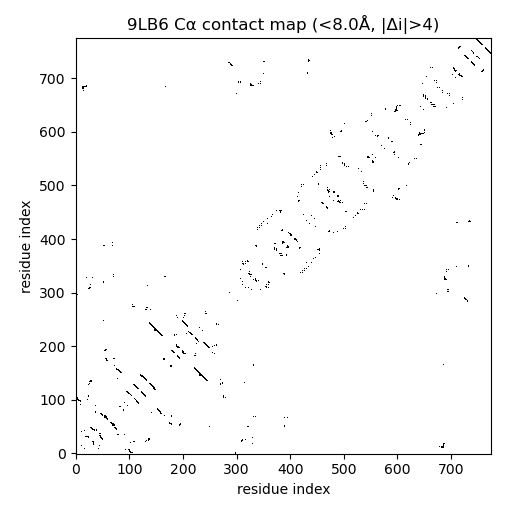677 GLY A N 1
ATOM 5314 C CA . GLY A 1 673 ? -8.55949 -5.46638 -2.58425 1.000 19.69684 677 GLY A CA 1
ATOM 5315 C C . GLY A 1 673 ? -8.61550 -4.14339 -1.85537 1.000 21.19435 677 GLY A C 1
ATOM 5316 O O . GLY A 1 673 ? -8.19489 -4.08390 -0.69481 1.000 28.55096 677 GLY A O 1
ATOM 5317 N N . SER A 1 674 ? -9.14902 -3.08763 -2.47482 1.000 24.46782 678 SER A N 1
ATOM 5318 C CA . SER A 1 674 ? -9.02485 -1.74988 -1.90046 1.000 33.11813 678 SER A CA 1
ATOM 5319 C C . SER A 1 674 ? -9.72293 -1.65817 -0.54803 1.000 34.63435 678 SER A C 1
ATOM 5320 O O . SER A 1 674 ? -9.14412 -1.17706 0.43450 1.000 41.28390 678 SER A O 1
ATOM 5323 N N . ASP A 1 675 ? -10.96543 -2.12365 -0.47301 1.000 29.44518 679 ASP A N 1
ATOM 5324 C CA . ASP A 1 675 ? -11.66907 -2.11802 0.80306 1.000 27.13627 679 ASP A CA 1
ATOM 5325 C C . ASP A 1 675 ? -11.03476 -3.11018 1.77617 1.000 24.44387 679 ASP A C 1
ATOM 5326 O O . ASP A 1 675 ? -10.78999 -2.78068 2.94157 1.000 27.72961 679 ASP A O 1
ATOM 5331 N N . TYR A 1 676 ? -10.73867 -4.32427 1.29612 1.000 22.16854 680 TYR A N 1
ATOM 5332 C CA . TYR A 1 676 ? -10.33223 -5.43634 2.16046 1.000 27.16862 680 TYR A CA 1
ATOM 5333 C C . TYR A 1 676 ? -9.00839 -5.17222 2.86168 1.000 32.47555 680 TYR A C 1
ATOM 5334 O O . TYR A 1 676 ? -8.89903 -5.32503 4.08542 1.000 29.94542 680 TYR A O 1
ATOM 5343 N N . TYR A 1 677 ? -7.97607 -4.81509 2.10147 1.000 30.31006 681 TYR A N 1
ATOM 5344 C CA . TYR A 1 677 ? -6.64991 -4.73023 2.70056 1.000 32.24039 681 TYR A CA 1
ATOM 5345 C C . TYR A 1 677 ? -6.51209 -3.49177 3.56949 1.000 37.59793 681 TYR A C 1
ATOM 5346 O O . TYR A 1 677 ? -5.89464 -3.55237 4.64094 1.000 44.54995 681 TYR A O 1
ATOM 5355 N N . ASP A 1 678 ? -7.08296 -2.37008 3.13514 1.000 32.97870 682 ASP A N 1
ATOM 5356 C CA . ASP A 1 678 ? -7.08240 -1.14776 3.93005 1.000 42.00283 682 ASP A CA 1
ATOM 5357 C C . ASP A 1 678 ? -5.66237 -0.77035 4.35296 1.000 41.64597 682 ASP A C 1
ATOM 5358 O O . ASP A 1 678 ? -5.36561 -0.59879 5.53793 1.000 37.44888 682 ASP A O 1
ATOM 5363 N N . ILE A 1 679 ? -4.76840 -0.67283 3.36403 1.000 43.74419 683 ILE A N 1
ATOM 5364 C CA . ILE A 1 679 ? -3.37543 -0.33225 3.65319 1.000 49.66234 683 ILE A CA 1
ATOM 5365 C C . ILE A 1 679 ? -3.27030 1.12303 4.09275 1.000 54.20453 683 ILE A C 1
ATOM 5366 O O . ILE A 1 679 ? -2.59695 1.44700 5.08084 1.000 48.19215 683 ILE A O 1
ATOM 5371 N N . GLN A 1 680 ? -3.94006 2.02097 3.36148 1.000 48.99711 684 GLN A N 1
ATOM 5372 C CA . GLN A 1 680 ? -3.96473 3.43243 3.73476 1.000 49.04018 684 GLN A CA 1
ATOM 5373 C C . GLN A 1 680 ? -4.61350 3.64480 5.10008 1.000 49.45467 684 GLN A C 1
ATOM 5374 O O . GLN A 1 680 ? -4.25460 4.58585 5.81784 1.000 43.84292 684 GLN A O 1
ATOM 5380 N N . GLY A 1 681 ? -5.53671 2.76656 5.49251 1.000 48.37670 685 GLY A N 1
ATOM 5381 C CA . GLY A 1 681 ? -6.18479 2.88349 6.78418 1.000 41.53296 685 GLY A CA 1
ATOM 5382 C C . GLY A 1 681 ? -7.50477 3.62318 6.70691 1.000 42.98349 685 GLY A C 1
ATOM 5383 O O . GLY A 1 681 ? -7.55869 4.76524 6.23742 1.000 45.36709 685 GLY A O 1
ATOM 5384 N N . GLY A 1 682 ? -8.58006 2.97076 7.14253 1.000 35.31782 686 GLY A N 1
ATOM 5385 C CA . GLY A 1 682 ? -9.87851 3.62228 7.22448 1.000 34.58907 686 GLY A CA 1
ATOM 5386 C C . GLY A 1 682 ? -10.51615 3.98297 5.89751 1.000 39.15246 686 GLY A C 1
ATOM 5387 O O . GLY A 1 682 ? -11.36052 4.89066 5.85192 1.000 27.71584 686 GLY A O 1
ATOM 5388 N N . THR A 1 683 ? -10.15156 3.28801 4.80931 1.000 38.19293 687 THR A N 1
ATOM 5389 C CA . THR A 1 683 ? -10.68877 3.66361 3.50276 1.000 38.67750 687 THR A CA 1
ATOM 5390 C C . THR A 1 683 ? -12.19499 3.40175 3.43827 1.000 34.00967 687 THR A C 1
ATOM 5391 O O . THR A 1 683 ? -12.95226 4.19798 2.87704 1.000 29.06067 687 THR A O 1
ATOM 5395 N N . THR A 1 684 ? -12.65818 2.32781 4.06031 1.000 27.49466 688 THR A N 1
ATOM 5396 C CA . THR A 1 684 ? -14.06679 1.98918 4.01853 1.000 26.44538 688 THR A CA 1
ATOM 5397 C C . THR A 1 684 ? -14.79324 2.41205 5.29449 1.000 19.13286 688 THR A C 1
ATOM 5398 O O . THR A 1 684 ? -15.89582 1.92834 5.55834 1.000 15.56087 688 THR A O 1
ATOM 5402 N N . ALA A 1 685 ? -14.19757 3.32690 6.07629 1.000 15.98122 689 ALA A N 1
ATOM 5403 C CA . ALA A 1 685 ? -14.80683 3.75623 7.33439 1.000 17.70144 689 ALA A CA 1
ATOM 5404 C C . ALA A 1 685 ? -16.18965 4.34984 7.11691 1.000 14.58658 689 ALA A C 1
ATOM 5405 O O . ALA A 1 685 ? -17.04982 4.23762 7.99330 1.000 16.31473 689 ALA A O 1
ATOM 5407 N N . GLU A 1 686 ? -16.42407 4.98254 5.96653 1.000 10.92631 690 GLU A N 1
ATOM 5408 C CA . GLU A 1 686 ? -17.68700 5.64885 5.70194 1.000 13.69111 690 GLU A CA 1
ATOM 5409 C C . GLU A 1 686 ? -18.61567 4.80290 4.82317 1.000 15.09521 690 GLU A C 1
ATOM 5410 O O . GLU A 1 686 ? -19.61450 5.32168 4.31170 1.000 12.73753 690 GLU A O 1
ATOM 5416 N N . GLY A 1 687 ? -18.30289 3.51959 4.63380 1.000 13.68296 691 GLY A N 1
ATOM 5417 C CA . GLY A 1 687 ? -19.07292 2.64195 3.76159 1.000 15.78943 691 GLY A CA 1
ATOM 5418 C C . GLY A 1 687 ? -18.18771 1.88201 2.78336 1.000 14.71861 691 GLY A C 1
ATOM 5419 O O . GLY A 1 687 ? -17.10291 2.33520 2.40936 1.000 14.57439 691 GLY A O 1
ATOM 5420 N N . VAL A 1 688 ? -18.64607 0.68541 2.38827 1.000 9.03620 692 VAL A N 1
ATOM 5421 C CA . VAL A 1 688 ? -17.96269 -0.04656 1.32524 1.000 14.21530 692 VAL A CA 1
ATOM 5422 C C . VAL A 1 688 ? -18.07576 0.74316 0.01700 1.000 14.98616 692 VAL A C 1
ATOM 5423 O O . VAL A 1 688 ? -18.92754 1.61923 -0.13987 1.000 14.81288 692 VAL A O 1
ATOM 5427 N N . HIS A 1 689 ? -17.21701 0.41128 -0.94004 1.000 16.16373 693 HIS A N 1
ATOM 5428 C CA . HIS A 1 689 ? -17.26275 1.03162 -2.26575 1.000 14.98305 693 HIS A CA 1
ATOM 5429 C C . HIS A 1 689 ? -17.97503 0.05966 -3.20108 1.000 14.47519 693 HIS A C 1
ATOM 5430 O O . HIS A 1 689 ? -17.37285 -0.89376 -3.70109 1.000 11.06750 693 HIS A O 1
ATOM 5437 N N . ILE A 1 690 ? -19.27057 0.29815 -3.42210 1.000 14.85330 694 ILE A N 1
ATOM 5438 C CA . ILE A 1 690 ? -20.07555 -0.63690 -4.19708 1.000 12.94762 694 ILE A CA 1
ATOM 5439 C C . ILE A 1 690 ? -19.65381 -0.61489 -5.65949 1.000 11.38233 694 ILE A C 1
ATOM 5440 O O . ILE A 1 690 ? -19.63059 -1.65253 -6.32648 1.000 13.43794 694 ILE A O 1
ATOM 5445 N N . GLY A 1 691 ? -19.28363 0.55595 -6.17064 1.000 10.44170 695 GLY A N 1
ATOM 5446 C CA . GLY A 1 691 ? -18.94974 0.65753 -7.58097 1.000 9.47681 695 GLY A CA 1
ATOM 5447 C C . GLY A 1 691 ? -17.76690 -0.21478 -7.96134 1.000 12.49336 695 GLY A C 1
ATOM 5448 O O . GLY A 1 691 ? -17.82822 -0.97844 -8.92271 1.000 10.76770 695 GLY A O 1
ATOM 5449 N N . VAL A 1 692 ? -16.66723 -0.11197 -7.21094 1.000 12.00562 696 VAL A N 1
ATOM 5450 C CA . VAL A 1 692 ? -15.48295 -0.90129 -7.55536 1.000 11.94896 696 VAL A CA 1
ATOM 5451 C C . VAL A 1 692 ? -15.77840 -2.38482 -7.42082 1.000 13.24974 696 VAL A C 1
ATOM 5452 O O . VAL A 1 692 ? -15.14955 -3.22213 -8.08762 1.000 10.96687 696 VAL A O 1
ATOM 5456 N N . MET A 1 693 ? -16.74925 -2.72585 -6.58099 1.000 10.76626 697 MET A N 1
ATOM 5457 C CA . MET A 1 693 ? -17.13108 -4.11925 -6.38989 1.000 11.72427 697 MET A CA 1
ATOM 5458 C C . MET A 1 693 ? -17.74661 -4.68817 -7.66445 1.000 12.70467 697 MET A C 1
ATOM 5459 O O . MET A 1 693 ? -17.34127 -5.75776 -8.14546 1.000 9.70502 697 MET A O 1
ATOM 5464 N N . GLY A 1 694 ? -18.72560 -3.97545 -8.24019 1.000 9.08120 698 GLY A N 1
ATOM 5465 C CA . GLY A 1 694 ? -19.28759 -4.40599 -9.51416 1.000 8.12189 698 GLY A CA 1
ATOM 5466 C C . GLY A 1 694 ? -18.31010 -4.26468 -10.66415 1.000 11.03698 698 GLY A C 1
ATOM 5467 O O . GLY A 1 694 ? -18.28528 -5.09949 -11.57690 1.000 9.80523 698 GLY A O 1
ATOM 5468 N N . GLU A 1 695 ? -17.47477 -3.23014 -10.62417 1.000 11.07362 699 GLU A N 1
ATOM 5469 C CA . GLU A 1 695 ? -16.53260 -2.98829 -11.70845 1.000 11.27001 699 GLU A CA 1
ATOM 5470 C C . GLU A 1 695 ? -15.44576 -4.06033 -11.76161 1.000 11.60560 699 GLU A C 1
ATOM 5471 O O . GLU A 1 695 ? -14.96193 -4.39763 -12.84691 1.000 10.45435 699 GLU A O 1
ATOM 5477 N N . THR A 1 696 ? -15.03294 -4.60167 -10.61409 1.000 8.88923 700 THR A N 1
ATOM 5478 C CA . THR A 1 696 ? -14.02137 -5.65856 -10.66554 1.000 10.71890 700 THR A CA 1
ATOM 5479 C C . THR A 1 696 ? -14.62138 -6.99329 -11.09709 1.000 10.73008 700 THR A C 1
ATOM 5480 O O . THR A 1 696 ? -13.93086 -7.80675 -11.72741 1.000 9.70364 700 THR A O 1
ATOM 5484 N N . LEU A 1 697 ? -15.90129 -7.22864 -10.80643 1.000 8.14500 701 LEU A N 1
ATOM 5485 C CA . LEU A 1 697 ? -16.56643 -8.40568 -11.36795 1.000 8.30436 701 LEU A CA 1
ATOM 5486 C C . LEU A 1 697 ? -16.65821 -8.27882 -12.88576 1.000 11.82446 701 LEU A C 1
ATOM 5487 O O . LEU A 1 697 ? -16.54667 -9.27147 -13.61567 1.000 9.45838 701 LEU A O 1
ATOM 5492 N N . GLU A 1 698 ? -16.85064 -7.05041 -13.38059 1.000 8.18798 702 GLU A N 1
ATOM 5493 C CA . GLU A 1 698 ? -16.84619 -6.82044 -14.82170 1.000 7.90325 702 GLU A CA 1
ATOM 5494 C C . GLU A 1 698 ? -15.51343 -7.22406 -15.44199 1.000 10.55414 702 GLU A C 1
ATOM 5495 O O . GLU A 1 698 ? -15.48031 -7.81982 -16.52512 1.000 10.95707 702 GLU A O 1
ATOM 5501 N N . VAL A 1 699 ? -14.40090 -6.87525 -14.79221 1.000 11.07588 703 VAL A N 1
ATOM 5502 C CA . VAL A 1 699 ? -13.09396 -7.21917 -15.34640 1.000 10.28673 703 VAL A CA 1
ATOM 5503 C C . VAL A 1 699 ? -12.92844 -8.73135 -15.38649 1.000 13.02162 703 VAL A C 1
ATOM 5504 O O . VAL A 1 699 ? -12.43804 -9.29639 -16.37319 1.000 13.11950 703 VAL A O 1
ATOM 5508 N N . ILE A 1 700 ? -13.37366 -9.40841 -14.32669 1.000 10.77810 704 ILE A N 1
ATOM 5509 C CA . ILE A 1 700 ? -13.26968 -10.86113 -14.24511 1.000 11.38357 704 ILE A CA 1
ATOM 5510 C C . ILE A 1 700 ? -14.13217 -11.52885 -15.31498 1.000 11.15104 704 ILE A C 1
ATOM 5511 O O . ILE A 1 700 ? -13.67670 -12.42149 -16.04087 1.000 9.88961 704 ILE A O 1
ATOM 5516 N N . GLN A 1 701 ? -15.38370 -11.10019 -15.44068 1.000 9.79919 705 GLN A N 1
ATOM 5517 C CA . GLN A 1 701 ? -16.33485 -11.87240 -16.22723 1.000 11.63955 705 GLN A CA 1
ATOM 5518 C C . GLN A 1 701 ? -16.41411 -11.40277 -17.67437 1.000 14.15329 705 GLN A C 1
ATOM 5519 O O . GLN A 1 701 ? -16.58602 -12.22387 -18.58821 1.000 12.20933 705 GLN A O 1
ATOM 5525 N N . ASN A 1 702 ? -16.32934 -10.09100 -17.89563 1.000 10.80958 706 ASN A N 1
ATOM 5526 C CA . ASN A 1 702 ? -16.56390 -9.52936 -19.21472 1.000 10.83655 706 ASN A CA 1
ATOM 5527 C C . ASN A 1 702 ? -15.28260 -9.17951 -19.95111 1.000 11.61754 706 ASN A C 1
ATOM 5528 O O . ASN A 1 702 ? -15.30995 -9.05521 -21.17580 1.000 12.39261 706 ASN A O 1
ATOM 5533 N N . GLU A 1 703 ? -14.16289 -9.03837 -19.24763 1.000 12.01131 707 GLU A N 1
ATOM 5534 C CA . GLU A 1 703 ? -12.90982 -8.72517 -19.91890 1.000 12.12526 707 GLU A CA 1
ATOM 5535 C C . GLU A 1 703 ? -12.05255 -9.98312 -19.95139 1.000 13.14205 707 GLU A C 1
ATOM 5536 O O . GLU A 1 703 ? -11.92727 -10.60124 -21.01291 1.000 10.90124 707 GLU A O 1
ATOM 5542 N N . PHE A 1 704 ? -11.47997 -10.38132 -18.80569 1.000 11.88168 708 PHE A N 1
ATOM 5543 C CA . PHE A 1 704 ? -10.75962 -11.65332 -18.73228 1.000 11.39034 708 PHE A CA 1
ATOM 5544 C C . PHE A 1 704 ? -11.65065 -12.80954 -19.19148 1.000 11.96119 708 PHE A C 1
ATOM 5545 O O . PHE A 1 704 ? -11.28018 -13.57866 -20.08024 1.000 13.89884 708 PHE A O 1
ATOM 5553 N N . GLY A 1 705 ? -12.83090 -12.94989 -18.58114 1.000 12.22871 709 GLY A N 1
ATOM 5554 C CA . GLY A 1 705 ? -13.77662 -13.98620 -18.97025 1.000 11.86382 709 GLY A CA 1
ATOM 5555 C C . GLY A 1 705 ? -14.30833 -13.82186 -20.37496 1.000 12.37266 709 GLY A C 1
ATOM 5556 O O . GLY A 1 705 ? -14.74229 -14.80290 -20.98311 1.000 14.23419 709 GLY A O 1
ATOM 5557 N N . GLY A 1 706 ? -14.28948 -12.60151 -20.90458 1.000 13.61173 710 GLY A N 1
ATOM 5558 C CA . GLY A 1 706 ? -14.58026 -12.39864 -22.31235 1.000 12.66348 710 GLY A CA 1
ATOM 5559 C C . GLY A 1 706 ? -16.02551 -12.57135 -22.70729 1.000 14.06229 710 GLY A C 1
ATOM 5560 O O . GLY A 1 706 ? -16.32340 -12.72831 -23.90151 1.000 13.78052 710 GLY A O 1
ATOM 5561 N N . VAL A 1 707 ? -16.93600 -12.55427 -21.74654 1.000 8.91730 711 VAL A N 1
ATOM 5562 C CA . VAL A 1 707 ? -18.35327 -12.73073 -22.02487 1.000 12.25861 711 VAL A CA 1
ATOM 5563 C C . VAL A 1 707 ? -19.01126 -11.36314 -22.14159 1.000 14.41599 711 VAL A C 1
ATOM 5564 O O . VAL A 1 707 ? -18.96271 -10.55758 -21.20308 1.000 12.66760 711 VAL A O 1
ATOM 5568 N N . MET A 1 708 ? -19.64021 -11.10758 -23.28640 1.000 15.37027 712 MET A N 1
ATOM 5569 C CA . MET A 1 708 ? -20.46611 -9.92378 -23.47366 1.000 15.59811 712 MET A CA 1
ATOM 5570 C C . MET A 1 708 ? -21.86574 -10.30617 -23.91432 1.000 15.16168 712 MET A C 1
ATOM 5571 O O . MET A 1 708 ? -22.05251 -11.24409 -24.69811 1.000 16.76508 712 MET A O 1
ATOM 5576 N N . LEU A 1 709 ? -22.83395 -9.53412 -23.43355 1.000 12.49644 713 LEU A N 1
ATOM 5577 C CA . LEU A 1 709 ? -24.24514 -9.79024 -23.64929 1.000 11.32422 713 LEU A CA 1
ATOM 5578 C C . LEU A 1 709 ? -25.00662 -8.62435 -24.26613 1.000 15.99096 713 LEU A C 1
ATOM 5579 O O . LEU A 1 709 ? -26.13328 -8.82769 -24.73760 1.000 12.22472 713 LEU A O 1
ATOM 5584 N N . ARG A 1 710 ? -24.44337 -7.41547 -24.26940 1.000 14.00236 714 ARG A N 1
ATOM 5585 C CA . ARG A 1 710 ? -25.22228 -6.22073 -24.56880 1.000 12.99206 714 ARG A CA 1
ATOM 5586 C C . ARG A 1 710 ? -25.36156 -5.92215 -26.05814 1.000 14.78104 714 ARG A C 1
ATOM 5587 O O . ARG A 1 710 ? -26.20281 -5.09535 -26.42997 1.000 17.13785 714 ARG A O 1
ATOM 5595 N N . ASP A 1 711 ? -24.58832 -6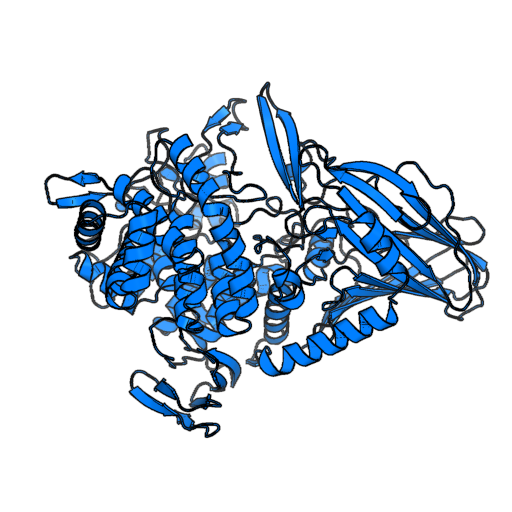.57181 -26.92117 1.000 14.77945 715 ASP A N 1
ATOM 5596 C CA . ASP A 1 711 ? -24.49453 -6.17275 -28.31881 1.000 18.80292 715 ASP A CA 1
ATOM 5597 C C . ASP A 1 711 ? -25.45784 -6.92296 -29.22829 1.000 21.63188 715 ASP A C 1
ATOM 5598 O O . ASP A 1 711 ? -25.21632 -6.99139 -30.43670 1.000 23.60782 715 ASP A O 1
ATOM 5603 N N . GLY A 1 712 ? -26.54857 -7.45522 -28.68985 1.000 20.15467 716 GLY A N 1
ATOM 5604 C CA . GLY A 1 712 ? -27.53690 -8.14165 -29.49646 1.000 21.42927 716 GLY A CA 1
ATOM 5605 C C . GLY A 1 712 ? -27.34469 -9.63703 -29.59465 1.000 24.48836 716 GLY A C 1
ATOM 5606 O O . GLY A 1 712 ? -28.12579 -10.30511 -30.28744 1.000 20.59415 716 GLY A O 1
ATOM 5607 N N . LEU A 1 713 ? -26.33552 -10.17837 -28.92609 1.000 17.85851 717 LEU A N 1
ATOM 5608 C CA . LEU A 1 713 ? -26.02887 -11.59737 -28.96471 1.000 25.86227 717 LEU A CA 1
ATOM 5609 C C . LEU A 1 713 ? -25.02356 -11.89449 -27.86602 1.000 21.78790 717 LEU A C 1
ATOM 5610 O O . LEU A 1 713 ? -24.32692 -10.99612 -27.38347 1.000 21.07287 717 LEU A O 1
ATOM 5615 N N . VAL A 1 714 ? -24.97335 -13.15691 -27.45421 1.000 21.37233 718 VAL A N 1
ATOM 5616 C CA . VAL A 1 714 ? -23.95466 -13.58073 -26.50384 1.000 18.16872 718 VAL A CA 1
ATOM 5617 C C . VAL A 1 714 ? -22.65298 -13.73679 -27.27745 1.000 18.88876 718 VAL A C 1
ATOM 5618 O O . VAL A 1 714 ? -22.59996 -14.46722 -28.27084 1.000 18.75224 718 VAL A O 1
ATOM 5622 N N . SER A 1 715 ? -21.61321 -13.03632 -26.83900 1.000 14.27554 719 SER A N 1
ATOM 5623 C CA . SER A 1 715 ? -20.29710 -13.07153 -27.46816 1.000 17.72888 719 SER A CA 1
ATOM 5624 C C . SER A 1 715 ? -19.28477 -13.55454 -26.44267 1.000 17.07237 719 SER A C 1
ATOM 5625 O O . SER A 1 715 ? -19.19390 -12.98229 -25.35228 1.000 17.18845 719 SER A O 1
ATOM 5628 N N . ILE A 1 716 ? -18.52703 -14.59874 -26.78795 1.000 13.97187 720 ILE A N 1
ATOM 5629 C CA . ILE A 1 716 ? -17.64868 -15.30115 -25.85233 1.000 12.81335 720 ILE A CA 1
ATOM 5630 C C . ILE A 1 716 ? -16.23145 -15.34077 -26.42372 1.000 16.94670 720 ILE A C 1
ATOM 5631 O O . ILE A 1 716 ? -15.98547 -15.99456 -27.44968 1.000 14.97410 720 ILE A O 1
ATOM 5636 N N . ALA A 1 717 ? -15.29378 -14.66323 -25.75418 1.000 14.01096 721 ALA A N 1
ATOM 5637 C CA . ALA A 1 717 ? -13.90272 -14.59687 -26.21826 1.000 16.37748 721 ALA A CA 1
ATOM 5638 C C . ALA A 1 717 ? -12.97586 -14.42166 -25.02584 1.000 16.04114 721 ALA A C 1
ATOM 5639 O O . ALA A 1 717 ? -12.34989 -13.37056 -24.85175 1.000 11.89239 721 ALA A O 1
ATOM 5641 N N . PRO A 1 718 ? -12.84918 -15.44846 -24.18505 1.000 14.00996 722 PRO A N 1
ATOM 5642 C CA . PRO A 1 718 ? -12.01984 -15.31103 -22.98081 1.000 12.42075 722 PRO A CA 1
ATOM 5643 C C . PRO A 1 718 ? -10.53623 -15.13343 -23.29420 1.000 18.18929 722 PRO A C 1
ATOM 5644 O O . PRO A 1 718 ? -10.01008 -15.62555 -24.29645 1.000 15.76981 722 PRO A O 1
ATOM 5648 N N . ASN A 1 719 ? -9.84821 -14.44124 -22.38380 1.000 12.52978 723 ASN A N 1
ATOM 5649 C CA . ASN A 1 719 ? -8.40424 -14.24380 -22.47257 1.000 12.86220 723 ASN A CA 1
ATOM 5650 C C . ASN A 1 719 ? -7.89075 -14.30104 -21.03360 1.000 17.09092 723 ASN A C 1
ATOM 5651 O O . ASN A 1 719 ? -7.74950 -13.27672 -20.35727 1.000 16.45598 723 ASN A O 1
ATOM 5656 N N . LEU A 1 720 ? -7.63144 -15.54894 -20.54177 1.000 11.67117 724 LEU A N 1
ATOM 5657 C CA . LEU A 1 720 ? -7.31146 -15.71825 -19.13558 1.000 15.68347 724 LEU A CA 1
ATOM 5658 C C . LEU A 1 720 ? -5.81045 -15.59738 -18.89699 1.000 18.86757 724 LEU A C 1
ATOM 5659 O O . LEU A 1 720 ? -5.00877 -15.98120 -19.75101 1.000 19.40003 724 LEU A O 1
ATOM 5664 N N . PRO A 1 721 ? -5.41645 -15.06424 -17.74212 1.000 16.94192 725 PRO A N 1
ATOM 5665 C CA . PRO A 1 721 ? -4.00446 -15.12933 -17.34723 1.000 19.09148 725 PRO A CA 1
ATOM 5666 C C . PRO A 1 721 ? -3.58193 -16.57107 -17.11562 1.000 18.61671 725 PRO A C 1
ATOM 5667 O O . PRO A 1 721 ? -4.38542 -17.42110 -16.72928 1.000 16.28629 725 PRO A O 1
ATOM 5671 N N . THR A 1 722 ? -2.29144 -16.83751 -17.34584 1.000 17.46476 726 THR A N 1
ATOM 5672 C CA . THR A 1 722 ? -1.78273 -18.19109 -17.15914 1.000 20.69373 726 THR A CA 1
ATOM 5673 C C . THR A 1 722 ? -1.96641 -18.68011 -15.72606 1.000 19.97007 726 THR A C 1
ATOM 5674 O O . THR A 1 722 ? -2.04567 -19.89058 -15.49811 1.000 19.20057 726 THR A O 1
ATOM 5678 N N . SER A 1 723 ? -2.06185 -17.76778 -14.75341 1.000 20.83703 727 SER A N 1
ATOM 5679 C CA . SER A 1 723 ? -2.23522 -18.14391 -13.35617 1.000 18.21881 727 SER A CA 1
ATOM 5680 C C . SER A 1 723 ? -3.69182 -18.33955 -12.95626 1.000 18.58338 727 SER A C 1
ATOM 5681 O O . SER A 1 723 ? -3.95846 -18.62636 -11.78213 1.000 19.59877 727 SER A O 1
ATOM 5684 N N . TRP A 1 724 ? -4.63719 -18.18093 -13.88165 1.000 14.93183 728 TRP A N 1
ATOM 5685 C CA . TRP A 1 724 ? -6.05507 -18.41806 -13.60577 1.000 14.20705 728 TRP A CA 1
ATOM 5686 C C . TRP A 1 724 ? -6.37232 -19.81685 -14.12719 1.000 19.50719 728 TRP A C 1
ATOM 5687 O O . TRP A 1 724 ? -6.75868 -20.00093 -15.28373 1.000 18.02609 728 TRP A O 1
ATOM 5698 N N . HIS A 1 725 ? -6.19896 -20.81726 -13.26125 1.000 18.83778 729 HIS A N 1
ATOM 5699 C CA . HIS A 1 725 ? -6.28984 -22.20516 -13.71476 1.000 21.31846 729 HIS A CA 1
ATOM 5700 C C . HIS A 1 725 ? -7.71074 -22.58509 -14.09167 1.000 20.23912 729 HIS A C 1
ATOM 5701 O O . HIS A 1 725 ? -7.91586 -23.43188 -14.96989 1.000 15.43746 729 HIS A O 1
ATOM 5708 N N . ARG A 1 726 ? -8.69552 -21.96640 -13.44997 1.000 17.52071 730 ARG A N 1
ATOM 5709 C CA . ARG A 1 726 ? -10.09055 -22.26380 -13.72689 1.000 15.19120 730 ARG A CA 1
ATOM 5710 C C . ARG A 1 726 ? -10.93696 -21.07486 -13.29559 1.000 17.43245 730 ARG A C 1
ATOM 5711 O O . ARG A 1 726 ? -10.74499 -20.53081 -12.20283 1.000 15.82102 730 ARG A O 1
ATOM 5719 N N . LEU A 1 727 ? -11.86217 -20.68626 -14.16525 1.000 13.99273 731 LEU A N 1
ATOM 5720 C CA . LEU A 1 727 ? -12.82830 -19.62242 -13.93739 1.000 12.89527 731 LEU A CA 1
ATOM 5721 C C . LEU A 1 727 ? -14.19134 -20.15304 -14.34605 1.000 14.52048 731 LEU A C 1
ATOM 5722 O O . LEU A 1 727 ? -14.34870 -20.61977 -15.48035 1.000 13.44767 731 LEU A O 1
ATOM 5727 N N . ALA A 1 728 ? -15.17432 -20.06399 -13.44751 1.000 10.15911 732 ALA A N 1
ATOM 5728 C CA . ALA A 1 728 ? -16.49158 -20.62556 -13.71673 1.000 15.04365 732 ALA A CA 1
ATOM 5729 C C . ALA A 1 728 ? -17.58206 -19.71111 -13.16919 1.000 13.17743 732 ALA A C 1
ATOM 5730 O O . ALA A 1 728 ? -17.46711 -19.20476 -12.05010 1.000 13.84588 732 ALA A O 1
ATOM 5732 N N . PHE A 1 729 ? -18.64810 -19.52838 -13.94703 1.000 13.92578 733 PHE A N 1
ATOM 5733 C CA . PHE A 1 729 ? -19.78567 -18.71854 -13.51586 1.000 12.69391 733 PHE A CA 1
ATOM 5734 C C . PHE A 1 729 ? -20.95207 -18.95249 -14.47230 1.000 14.76670 733 PHE A C 1
ATOM 5735 O O . PHE A 1 729 ? -20.81729 -19.63270 -15.49671 1.000 13.05134 733 PHE A O 1
ATOM 5743 N N . THR A 1 730 ? -22.11081 -18.39164 -14.11463 1.000 12.84936 734 THR A N 1
ATOM 5744 C CA . THR A 1 730 ? -23.28868 -18.40929 -14.96761 1.000 13.83440 734 THR A CA 1
ATOM 5745 C C . THR A 1 730 ? -23.69367 -16.99229 -15.36530 1.000 15.22732 734 THR A C 1
ATOM 5746 O O . THR A 1 730 ? -23.27012 -15.99559 -14.76755 1.000 12.17595 734 THR A O 1
ATOM 5750 N N . GLN A 1 731 ? -24.53402 -16.92875 -16.39638 1.000 13.86510 735 GLN A N 1
ATOM 5751 C CA . GLN A 1 731 ? -25.15322 -15.69527 -16.87272 1.000 12.15944 735 GLN A CA 1
ATOM 5752 C C . GLN A 1 731 ? -26.59201 -16.00902 -17.26611 1.000 15.35814 735 GLN A C 1
ATOM 5753 O O . GLN A 1 731 ? -26.91584 -17.14515 -17.63016 1.000 17.07850 735 GLN A O 1
ATOM 5759 N N . LYS A 1 732 ? -27.45451 -14.99052 -17.22144 1.000 13.86578 736 LYS A N 1
ATOM 5760 C CA . LYS A 1 732 ? -28.82549 -15.09390 -17.71900 1.000 11.82755 736 LYS A CA 1
ATOM 5761 C C . LYS A 1 732 ? -28.99818 -14.15493 -18.89771 1.000 14.52417 736 LYS A C 1
ATOM 5762 O O . LYS A 1 732 ? -28.72141 -12.95742 -18.78824 1.000 12.42668 736 LYS A O 1
ATOM 5768 N N . TYR A 1 733 ? -29.44044 -14.69965 -20.02678 1.000 13.51458 737 TYR A N 1
ATOM 5769 C CA . TYR A 1 733 ? -29.60652 -13.92269 -21.25175 1.000 13.26949 737 TYR A CA 1
ATOM 5770 C C . TYR A 1 733 ? -31.00529 -14.18353 -21.79663 1.000 15.97474 737 TYR A C 1
ATOM 5771 O O . TYR A 1 733 ? -31.28116 -15.27349 -22.31100 1.000 16.57276 737 TYR A O 1
ATOM 5780 N N . ARG A 1 734 ? -31.88641 -13.19577 -21.67626 1.000 13.40626 738 ARG A N 1
ATOM 5781 C CA . ARG A 1 734 ? -33.24353 -13.28160 -22.21702 1.000 18.55986 738 ARG A CA 1
ATOM 5782 C C . ARG A 1 734 ? -33.95500 -14.54941 -21.74302 1.000 18.83818 738 ARG A C 1
ATOM 5783 O O . ARG A 1 734 ? -34.60827 -15.25256 -22.51781 1.000 16.98163 738 ARG A O 1
ATOM 5791 N N . GLY A 1 735 ? -33.80126 -14.84815 -20.45225 1.000 14.73036 739 GLY A N 1
ATOM 5792 C CA . GLY A 1 735 ? -34.43025 -15.99354 -19.83181 1.000 18.25110 739 GLY A CA 1
ATOM 5793 C C . GLY A 1 735 ? -33.64088 -17.28909 -19.88679 1.000 20.11848 739 GLY A C 1
ATOM 5794 O O . GLY A 1 735 ? -33.99743 -18.23869 -19.18261 1.000 23.62709 739 GLY A O 1
ATOM 5795 N N . THR A 1 736 ? -32.58730 -17.35872 -20.69946 1.000 16.77868 740 THR A N 1
ATOM 5796 C CA . THR A 1 736 ? -31.78963 -18.57051 -20.86608 1.000 15.41026 740 THR A CA 1
ATOM 5797 C C . THR A 1 736 ? -30.57836 -18.52550 -19.94459 1.000 16.78134 740 THR A C 1
ATOM 5798 O O . THR A 1 736 ? -29.84767 -17.53401 -19.92229 1.000 14.14288 740 THR A O 1
ATOM 5802 N N . MET A 1 737 ? -30.35620 -19.59635 -19.19955 1.000 16.75446 741 MET A N 1
ATOM 5803 C CA . MET A 1 737 ? -29.16809 -19.69377 -18.36787 1.000 16.04285 741 MET A CA 1
ATOM 5804 C C . MET A 1 737 ? -28.00479 -20.24383 -19.17114 1.000 17.36725 741 MET A C 1
ATOM 5805 O O . MET A 1 737 ? -28.14205 -21.25955 -19.85644 1.000 15.65186 741 MET A O 1
ATOM 5810 N N . LEU A 1 738 ? -26.85932 -19.58469 -19.05967 1.000 16.06178 742 LEU A N 1
ATOM 5811 C CA . LEU A 1 738 ? -25.60994 -20.09048 -19.59486 1.000 15.98042 742 LEU A CA 1
ATOM 5812 C C . LEU A 1 738 ? -24.64041 -20.39347 -18.46442 1.000 21.59766 742 LEU A C 1
ATOM 5813 O O . LEU A 1 738 ? -24.57126 -19.66165 -17.46670 1.000 15.72843 742 LEU A O 1
ATOM 5818 N N . THR A 1 739 ? -23.91396 -21.49220 -18.60427 1.000 14.37964 743 THR A N 1
ATOM 5819 C CA . THR A 1 739 ? -22.85130 -21.81990 -17.67157 1.000 16.87889 743 THR A CA 1
ATOM 5820 C C . THR A 1 739 ? -21.53039 -21.81169 -18.42534 1.000 15.62010 743 THR A C 1
ATOM 5821 O O . THR A 1 739 ? -21.45881 -22.26357 -19.57673 1.000 18.83573 743 THR A O 1
ATOM 5825 N N . PHE A 1 740 ? -20.49752 -21.28109 -17.77414 1.000 12.70314 744 PHE A N 1
ATOM 5826 C CA . PHE A 1 740 ? -19.17731 -21.12445 -18.36033 1.000 14.83012 744 PHE A CA 1
ATOM 5827 C C . PHE A 1 740 ? -18.14381 -21.81658 -17.48513 1.000 16.91107 744 PHE A C 1
ATOM 5828 O O . PHE A 1 740 ? -18.21662 -21.76027 -16.25093 1.000 14.83012 744 PHE A O 1
ATOM 5836 N N . GLU A 1 741 ? -17.18292 -22.46611 -18.13461 1.000 15.64897 745 GLU A N 1
ATOM 5837 C CA . GLU A 1 741 ? -15.96653 -22.93593 -17.48851 1.000 16.60873 745 GLU A CA 1
ATOM 5838 C C . GLU A 1 741 ? -14.79934 -22.58759 -18.39346 1.000 17.77476 745 GLU A C 1
ATOM 5839 O O . GLU A 1 741 ? -14.76021 -23.03104 -19.54471 1.000 16.41394 745 GLU A O 1
ATOM 5845 N N . MET A 1 742 ? -13.85871 -21.79215 -17.88918 1.000 16.70844 746 MET A N 1
ATOM 5846 C CA . MET A 1 742 ? -12.68051 -21.43459 -18.65939 1.000 17.34292 746 MET A CA 1
ATOM 5847 C C . MET A 1 742 ? -11.40697 -21.86559 -17.94916 1.000 16.42503 746 MET A C 1
ATOM 5848 O O . MET A 1 742 ? -11.32800 -21.87876 -16.72058 1.000 16.12444 746 MET A O 1
ATOM 5853 N N . THR A 1 743 ? -10.41220 -22.20077 -18.75560 1.000 18.58596 747 THR A N 1
ATOM 5854 C CA . THR A 1 743 ? -9.02661 -22.39326 -18.35366 1.000 19.10604 747 THR A CA 1
ATOM 5855 C C . THR A 1 743 ? -8.21872 -21.52253 -19.29412 1.000 19.68801 747 THR A C 1
ATOM 5856 O O . THR A 1 743 ? -8.77330 -20.94335 -20.23264 1.000 18.56604 747 THR A O 1
ATOM 5860 N N . PRO A 1 744 ? -6.90174 -21.39643 -19.08473 1.000 21.20955 748 PRO A N 1
ATOM 5861 C CA . PRO A 1 744 ? -6.12727 -20.52279 -19.98294 1.000 18.40414 748 PRO A CA 1
ATOM 5862 C C . PRO A 1 744 ? -6.16084 -20.96281 -21.43895 1.000 24.83343 748 PRO A C 1
ATOM 5863 O O . PRO A 1 744 ? -5.90067 -20.13870 -22.32303 1.000 28.10072 748 PRO A O 1
ATOM 5867 N N . GLU A 1 745 ? -6.50764 -22.21932 -21.72211 1.000 21.02149 749 GLU A N 1
ATOM 5868 C CA . GLU A 1 745 ? -6.49400 -22.73839 -23.08290 1.000 27.60002 749 GLU A CA 1
ATOM 5869 C C . GLU A 1 745 ? -7.84659 -23.20128 -23.61265 1.000 27.08372 749 GLU A C 1
ATOM 5870 O O . GLU A 1 745 ? -7.90035 -23.70033 -24.74344 1.000 29.95655 749 GLU A O 1
ATOM 5876 N N . ALA A 1 746 ? -8.93915 -23.05474 -22.86299 1.000 20.38685 750 ALA A N 1
ATOM 5877 C CA . ALA A 1 746 ? -10.21265 -23.53390 -23.39347 1.000 19.53553 750 ALA A CA 1
ATOM 5878 C C . ALA A 1 746 ? -11.37727 -22.90530 -22.64892 1.000 19.46209 750 ALA A C 1
ATOM 5879 O O . ALA A 1 746 ? -11.24177 -22.45161 -21.50951 1.000 22.75255 750 ALA A O 1
ATOM 5881 N N . VAL A 1 747 ? -12.53708 -22.91158 -23.30733 1.000 15.73492 751 VAL A N 1
ATOM 5882 C CA . VAL A 1 747 ? -13.78616 -22.46376 -22.70682 1.000 15.76510 751 VAL A CA 1
ATOM 5883 C C . VAL A 1 747 ? -14.88289 -23.45291 -23.06600 1.000 16.84901 751 VAL A C 1
ATOM 5884 O O . VAL A 1 747 ? -15.01155 -23.86113 -24.22960 1.000 17.02720 751 VAL A O 1
ATOM 5888 N N . THR A 1 748 ? -15.65930 -23.84362 -22.06267 1.000 13.89909 752 THR A N 1
ATOM 5889 C CA . THR A 1 748 ? -16.84269 -24.67200 -22.22588 1.000 15.17334 752 THR A CA 1
ATOM 5890 C C . THR A 1 748 ? -18.07070 -23.82505 -21.92403 1.000 18.20548 752 THR A C 1
ATOM 5891 O O . THR A 1 748 ? -18.10284 -23.10107 -20.92109 1.000 14.75372 752 THR A O 1
ATOM 5895 N N . VAL A 1 749 ? -19.07121 -23.89738 -22.78634 1.000 16.23809 753 VAL A N 1
ATOM 5896 C CA . VAL A 1 749 ? -20.27821 -23.11092 -22.59850 1.000 16.13706 753 VAL A CA 1
ATOM 5897 C C . VAL A 1 749 ? -21.47289 -24.02615 -22.80186 1.000 17.15421 753 VAL A C 1
ATOM 5898 O O . VAL A 1 749 ? -21.45840 -24.89796 -23.67946 1.000 18.74629 753 VAL A O 1
ATOM 5902 N N . MET A 1 750 ? -22.47839 -23.86848 -21.94932 1.000 12.59134 754 MET A N 1
ATOM 5903 C CA . MET A 1 750 ? -23.71670 -24.61407 -22.08680 1.000 18.07604 754 MET A CA 1
ATOM 5904 C C . MET A 1 750 ? -24.88312 -23.67734 -21.82924 1.000 18.80652 754 MET A C 1
ATOM 5905 O O . MET A 1 750 ? -24.81477 -22.82659 -20.93762 1.000 17.36459 754 MET A O 1
ATOM 5910 N N . ALA A 1 751 ? -25.94388 -23.82576 -22.61809 1.000 18.76467 755 ALA A N 1
ATOM 5911 C CA . ALA A 1 751 ? -27.17718 -23.08007 -22.42588 1.000 17.90808 755 ALA A CA 1
ATOM 5912 C C . ALA A 1 751 ? -28.31780 -24.05685 -22.19152 1.000 20.96346 755 ALA A C 1
ATOM 5913 O O . ALA A 1 751 ? -28.33588 -25.15678 -22.75617 1.000 21.30400 755 ALA A O 1
ATOM 5915 N N . ASP A 1 752 ? -29.27223 -23.65648 -21.35253 1.000 16.83036 756 ASP A N 1
ATOM 5916 C CA . ASP A 1 752 ? -30.41336 -24.51048 -21.06595 1.000 20.24042 756 ASP A CA 1
ATOM 5917 C C . ASP A 1 752 ? -31.54227 -24.32927 -22.06887 1.000 17.99959 756 ASP A C 1
ATOM 5918 O O . ASP A 1 752 ? -32.63973 -24.83798 -21.84480 1.000 20.38713 756 ASP A O 1
ATOM 5923 N N . ALA A 1 753 ? -31.29298 -23.61083 -23.15608 1.000 19.48385 757 ALA A N 1
ATOM 5924 C CA . ALA A 1 753 ? -32.23353 -23.43220 -24.25062 1.000 21.03902 757 ALA A CA 1
ATOM 5925 C C . ALA A 1 753 ? -31.41860 -23.19296 -25.50803 1.000 22.48743 757 ALA A C 1
ATOM 5926 O O . ALA A 1 753 ? -30.26098 -22.76639 -25.42244 1.000 22.26862 757 ALA A O 1
ATOM 5928 N N . PRO A 1 754 ? -31.98200 -23.46142 -26.68936 1.000 22.71247 758 PRO A N 1
ATOM 5929 C CA . PRO A 1 754 ? -31.23427 -23.21486 -27.93011 1.000 23.18622 758 PRO A CA 1
ATOM 5930 C C . PRO A 1 754 ? -30.86581 -21.74214 -28.07234 1.000 24.60759 758 PRO A C 1
ATOM 5931 O O . PRO A 1 754 ? -31.65869 -20.84846 -27.76243 1.000 22.57986 758 PRO A O 1
ATOM 5935 N N . LEU A 1 755 ? -29.65159 -21.48672 -28.55378 1.000 18.91414 759 LEU A N 1
ATOM 5936 C CA . LEU A 1 755 ? -29.17954 -20.11188 -28.60319 1.000 23.28269 759 LEU A CA 1
ATOM 5937 C C . LEU A 1 755 ? -28.07473 -20.00907 -29.64135 1.000 20.54749 759 LEU A C 1
ATOM 5938 O O . LEU A 1 755 ? -27.17586 -20.85290 -29.67646 1.000 24.41553 759 LEU A O 1
ATOM 5943 N N . ASP A 1 756 ? -28.14061 -18.99004 -30.48507 1.000 20.23427 760 ASP A N 1
ATOM 5944 C CA . ASP A 1 756 ? -27.08094 -18.72538 -31.44693 1.000 21.14752 760 ASP A CA 1
ATOM 5945 C C . ASP A 1 756 ? -26.14872 -17.67839 -30.84243 1.000 21.31542 760 ASP A C 1
ATOM 5946 O O . ASP A 1 756 ? -26.56745 -16.54576 -30.59231 1.000 17.00681 760 ASP A O 1
ATOM 5951 N N . VAL A 1 757 ? -24.90202 -18.06928 -30.58422 1.000 18.17276 761 VAL A N 1
ATOM 5952 C CA . VAL A 1 757 ? -23.92286 -17.19316 -29.94523 1.000 18.65471 761 VAL A CA 1
ATOM 5953 C C . VAL A 1 757 ? -22.73226 -17.01903 -30.88551 1.000 21.51337 761 VAL A C 1
ATOM 5954 O O . VAL A 1 757 ? -22.72030 -17.56410 -31.99711 1.000 20.15972 761 VAL A O 1
ATOM 5958 N N . GLU A 1 758 ? -21.73926 -16.24079 -30.47202 1.000 16.49305 762 GLU A N 1
ATOM 5959 C CA . GLU A 1 758 ? -20.44531 -16.22612 -31.14136 1.000 17.18421 762 GLU A CA 1
ATOM 5960 C C . GLU A 1 758 ? -19.35068 -16.57327 -30.15066 1.000 18.46857 762 GLU A C 1
ATOM 5961 O O . GLU A 1 758 ? -19.36926 -16.13500 -28.99450 1.000 16.44481 762 GLU A O 1
ATOM 5967 N N . VAL A 1 759 ? -18.41095 -17.38857 -30.60160 1.000 17.42891 763 VAL A N 1
ATOM 5968 C CA . VAL A 1 759 ? -17.24818 -17.75282 -29.81126 1.000 18.70656 763 VAL A CA 1
ATOM 5969 C C . VAL A 1 759 ? -16.03664 -17.33188 -30.62466 1.000 18.23127 763 VAL A C 1
ATOM 5970 O O . VAL A 1 759 ? -15.85887 -17.79232 -31.76000 1.000 17.09445 763 VAL A O 1
ATOM 5974 N N . TYR A 1 760 ? -15.24189 -16.41546 -30.07134 1.000 19.39925 764 TYR A N 1
ATOM 5975 C CA . TYR A 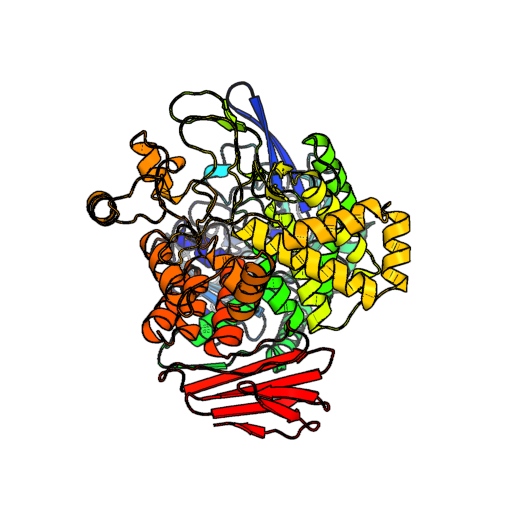1 760 ? -14.12577 -15.80360 -30.79038 1.000 17.06082 764 TYR A CA 1
ATOM 5976 C C . TYR A 1 760 ? -14.57179 -15.32552 -32.17755 1.000 19.69296 764 TYR A C 1
ATOM 5977 O O . TYR A 1 760 ? -13.94466 -15.60276 -33.20109 1.000 19.99389 764 TYR A O 1
ATOM 5986 N N . GLY A 1 761 ? -15.69448 -14.61342 -32.20698 1.000 19.42233 765 GLY A N 1
ATOM 5987 C CA . GLY A 1 761 ? -16.21065 -14.06253 -33.44334 1.000 19.65178 765 GLY A CA 1
ATOM 5988 C C . GLY A 1 761 ? -16.84814 -15.05875 -34.38778 1.000 22.92876 765 GLY A C 1
ATOM 5989 O O . GLY A 1 761 ? -17.35512 -14.65112 -35.44074 1.000 25.31093 765 GLY A O 1
ATOM 5990 N N . GLN A 1 762 ? -16.84920 -16.34124 -34.05294 1.000 19.64696 766 GLN A N 1
ATOM 5991 C CA . GLN A 1 762 ? -17.42292 -17.31440 -34.97472 1.000 20.02350 766 GLN A CA 1
ATOM 5992 C C . GLN A 1 762 ? -18.85249 -17.67560 -34.58650 1.000 20.51830 766 GLN A C 1
ATOM 5993 O O . GLN A 1 762 ? -19.15304 -17.83389 -33.40617 1.000 19.57882 766 GLN A O 1
ATOM 5999 N N . PRO A 1 763 ? -19.76493 -17.82737 -35.54472 1.000 25.31426 767 PRO A N 1
ATOM 6000 C CA . PRO A 1 763 ? -21.13807 -18.22325 -35.19756 1.000 26.15488 767 PRO A CA 1
ATOM 6001 C C . PRO A 1 763 ? -21.17697 -19.64999 -34.66507 1.000 24.29005 767 PRO A C 1
ATOM 6002 O O . PRO A 1 763 ? -20.56098 -20.55473 -35.23415 1.000 25.77747 767 PRO A O 1
ATOM 6006 N N . VAL A 1 764 ? -21.89376 -19.83758 -33.55223 1.000 19.93975 768 VAL A N 1
ATOM 6007 C CA . VAL A 1 764 ? -22.05482 -21.13573 -32.89980 1.000 20.96827 768 VAL A CA 1
ATOM 6008 C C . VAL A 1 764 ? -23.52437 -21.30356 -32.52724 1.000 24.65336 768 VAL A C 1
ATOM 6009 O O . VAL A 1 764 ? -24.12712 -20.39523 -31.94587 1.000 21.87491 768 VAL A O 1
ATOM 6013 N N . SER A 1 765 ? -24.10174 -22.46082 -32.85400 1.000 21.42341 769 SER A N 1
ATOM 6014 C CA . SER A 1 765 ? -25.44759 -22.81296 -32.41898 1.000 22.31555 769 SER A CA 1
ATOM 6015 C C . SER A 1 765 ? -25.35306 -23.74030 -31.21294 1.000 24.19647 769 SER A C 1
ATOM 6016 O O . SER A 1 765 ? -24.85825 -24.86708 -31.32822 1.000 23.16184 769 SER A O 1
ATOM 6019 N N . LEU A 1 766 ? -25.83832 -23.26527 -30.06644 1.000 20.41977 770 LEU A N 1
ATOM 6020 C CA . LEU A 1 766 ? -25.90341 -24.05946 -28.85003 1.000 19.98817 770 LEU A CA 1
ATOM 6021 C C . LEU A 1 766 ? -27.23788 -24.79251 -28.80702 1.000 23.85704 770 LEU A C 1
ATOM 6022 O O . LEU A 1 766 ? -28.29486 -24.18865 -29.02819 1.000 22.90198 770 LEU A O 1
ATOM 6027 N N . ALA A 1 767 ? -27.18653 -26.09040 -28.53641 1.000 22.86088 771 ALA A N 1
ATOM 6028 C CA . ALA A 1 767 ? -28.39404 -26.85228 -28.27397 1.000 22.75268 771 ALA A CA 1
ATOM 6029 C C . ALA A 1 767 ? -28.63976 -26.89733 -26.77065 1.000 21.59871 771 ALA A C 1
ATOM 6030 O O . ALA A 1 767 ? -27.70025 -26.84831 -25.96950 1.000 21.18511 771 ALA A O 1
ATOM 6032 N N . ALA A 1 768 ? -29.91867 -26.96528 -26.39481 1.000 21.26004 772 ALA A N 1
ATOM 6033 C CA . ALA A 1 768 ? -30.30075 -26.97272 -24.98751 1.000 19.84064 772 ALA A CA 1
ATOM 6034 C C . ALA A 1 768 ? -29.57171 -28.07021 -24.22546 1.000 27.74572 772 ALA A C 1
ATOM 6035 O O . ALA A 1 768 ? -29.57828 -29.23956 -24.62640 1.000 23.91728 772 ALA A O 1
ATOM 6037 N N . ASN A 1 769 ? -28.91487 -27.65986 -23.13471 1.000 24.49542 773 ASN A N 1
ATOM 6038 C CA . ASN A 1 769 ? -28.21731 -28.53587 -22.18994 1.000 24.96832 773 ASN A CA 1
ATOM 6039 C C . ASN A 1 769 ? -27.15758 -29.41394 -22.85068 1.000 25.15187 773 ASN A C 1
ATOM 6040 O O . ASN A 1 769 ? -26.83164 -30.49066 -22.34587 1.000 24.13604 773 ASN A O 1
ATOM 6045 N N . THR A 1 770 ? -26.57321 -28.94810 -23.94992 1.000 22.13640 774 THR A N 1
ATOM 6046 C CA . THR A 1 770 ? -25.48132 -29.65724 -24.61371 1.000 23.26436 774 THR A CA 1
ATOM 6047 C C . THR A 1 770 ? -24.26962 -28.72660 -24.64665 1.000 19.94558 774 THR A C 1
ATOM 6048 O O . THR A 1 770 ? -24.19129 -27.81941 -25.48163 1.000 21.80918 774 THR A O 1
ATOM 6052 N N . ALA A 1 771 ? -23.32967 -28.95721 -23.73833 1.000 19.12357 775 ALA A N 1
ATOM 6053 C CA . ALA A 1 771 ? -22.12930 -28.13424 -23.66157 1.000 21.68722 775 ALA A CA 1
ATOM 6054 C C . ALA A 1 771 ? -21.28347 -28.26972 -24.92796 1.000 24.12474 775 ALA A C 1
ATOM 6055 O O . ALA A 1 771 ? -21.31326 -29.29683 -25.60959 1.000 22.92023 775 ALA A O 1
ATOM 6057 N N . GLN A 1 772 ? -20.52217 -27.21587 -25.24937 1.000 22.86301 776 GLN A N 1
ATOM 6058 C CA . GLN A 1 772 ? -19.43915 -27.32431 -26.22281 1.000 19.26704 776 GLN A CA 1
ATOM 6059 C C . GLN A 1 772 ? -18.19601 -26.61503 -25.70070 1.000 23.63972 776 GLN A C 1
ATOM 6060 O O . GLN A 1 772 ? -18.27887 -25.61983 -24.97523 1.000 16.25167 776 GLN A O 1
ATOM 6066 N N . THR A 1 773 ? -17.03861 -27.14451 -26.08921 1.000 21.91479 777 THR A N 1
ATOM 6067 C CA . THR A 1 773 ? -15.73526 -26.65548 -25.66493 1.000 18.91392 777 THR A CA 1
ATOM 6068 C C . THR A 1 773 ? -14.96983 -26.10744 -26.85885 1.000 23.53871 777 THR A C 1
ATOM 6069 O O . THR A 1 773 ? -14.95611 -26.71426 -27.93600 1.000 23.88714 777 THR A O 1
ATOM 6073 N N . PHE A 1 774 ? -14.32817 -24.96155 -26.65668 1.000 21.74344 778 PHE A N 1
ATOM 6074 C CA . PHE A 1 774 ? -13.58571 -24.27209 -27.69720 1.000 21.77638 778 PHE A CA 1
ATOM 6075 C C . PHE A 1 774 ? -12.20654 -23.96430 -27.14478 1.000 25.51230 778 PHE A C 1
ATOM 6076 O O . PHE A 1 774 ? -12.08383 -23.50122 -26.00980 1.000 20.03926 778 PHE A O 1
ATOM 6084 N N . THR A 1 775 ? -11.17357 -24.24155 -27.92941 1.000 32.77166 779 THR A N 1
ATOM 6085 C CA . THR A 1 775 ? -9.80721 -24.18147 -27.40845 1.000 34.41545 779 THR A CA 1
ATOM 6086 C C . THR A 1 775 ? -8.99343 -23.12093 -28.12414 1.000 40.84475 779 THR A C 1
ATOM 6087 O O . THR A 1 775 ? -8.61527 -23.31915 -29.28146 1.000 43.01745 779 THR A O 1
#

Foldseek 3Di:
DFKDKDKDADWALQLLLVQQLLWFFQQFKIWTNFDQADDDDRRTHTFIFGFQDWFWFWFDDLNDTDIAIFGDRAQHQRHKWKAWQNHTQDDDNVFWPIWMWMAGLLQRKIKIWTWGADPQGIKIWMKIKFAFNQLRQKIKIKIKIAAQAKTKMKMKGKRGQPDFACLDPVCPSGDTNFWAFDDADWQKTWIAGDHPGKIKIKGKDKDWPAWDWGWDDDPPRMTIIMIIDIHDRGDMTMMMMMMGIDMVQLDVDRVVVRVVVNVPDGNVRRSVNSNVVSNVLCVFFQKDFQFPDVCVSVLLSSLSSVLSSLWACSPLVRHQHAADQFRNSFGVVNRWHALLSLLRLLVCLWRPLNRSLSRLVNVLVQQVVQQVQQVVVVFHFGQQWRTHGNRRHHRDDQWDQDPVDRDIAGDQSRQQSCSLLSSLLSVLSNCLFAVPCVSCLVRSVLSLLRVLRRQLRQWDADPVLATKHWQHDFPQVQAFDAPPDSRTTGMQQVLSLLSLLVSLVVLVVCCPVVVVSNVVSCVVNVCDPVVNVSSVSNNQHYDWDADPQQATQSHPCNVVAAEDPVVVCCVVPPACLVVQVVQVVVVHGSNRYQAGNADTNLVNCVSQNDVSSVVSCVSNPDDGDPPNLVVHLVVNVVRYRNNDLLHLLSSLLSCLVVVVPVSSVVSLVCSSCCSPVQPVHSPQSRRDRSSSSSSSVCCQCCRQQVWDRSPNATEGEHAHDQRRQWIWHWTRGNNKIKIWIDGNQKIKIAIQDWGWHHYVNHTDIHHHGDIDMDD

Secondary structure (DSSP, 8-state):
--EEEEES---HHHHHHHHHHT-EE-SSEEE----TT--SBTTB---EEETT-EEEEEEEETTEEEEEEEE----EEEEEEEEETTEE---STTTEEEEEEEEETTTTEEEEEEEEEETTEEEEEEEEEEE-SSSTTEEEEEEEEEESS-EEEEEEEEEETT----SSGGGTTS----EEEEEEETTEEEEEETTT--EEEEEEEEEESS--EEEE--STTEEEEEEEEEEPTT--EEEEEEEEEEETTT-SSHHHHHHHHHHS--HHHHHHHHHHHHHHHHHHH--EEEES-TTHHHHHHHHHHHHHHH--HHHHTT------TTTTS--GGGG-B-GGGGGTHHHHHHH-HHHHHHHHHHHHHTHHHHHHHHHHTT--S----SSB-SSSS--S-SEEE-SSSS-EEE--GGG-TTHHHHHHHHHHHHHHHH--THHIIIIIHHHHHHHHHHHHHH-EE-TTS-EE--SB--S-TT--B-TT--S-BBS--HHHHHHHHHHHHHHHHHHHHSHHHHHHHHHHTT--HHHHHHHHHHHHHB---B-TTSPBPSSTTGGGSBP--HHHHHHHHS--TTHHHHHHHTT--GGGB--BSS-STTHHHHHH-HHHHHHHHHHTT----TTHHHHHHHHHHTTB---STTHHHHHHHHHHHTT-HHHHHHHHHHHHTHHHH-SSS-TTTT---HHHHHHHHHIIIIIIS-EE-TTSS-EE-----TTEEEEEEEEEETTEEEEEEEETTEEEEEESS-EEEEETTEEEEEPBT--EEE-

Nearest PDB structures (foldseek):
  3wir-assembly2_D  TM=8.792E-01  e=1.349E-56  Caldicellulosiruptor saccharolyticus DSM 8903
  4ktr-assembly1_A  TM=8.886E-01  e=2.930E-55  [Bacillus] selenitireducens MLS10
  6w0p-assembly1_B  TM=8.946E-01  e=2.752E-53  gut metagenome
  6w0p-assembly2_C  TM=8.815E-01  e=2.397E-47  gut metagenome
  6w0p-assembly2_D  TM=8.500E-01  e=1.083E-41  gut metagenome